Protein 7YXB (pdb70)

Organism: Homo sapiens (NCBI:txid9606)

Foldseek 3Di:
DDDDKDKDFDWAADPPVRDIWTFIAIRQHTQWIADPVVLAIGGPDPVSVVPDGDRSNVVVVVVVVNVVVVVVVCVVVVNDDDDWDAWDWDWDWPDDDDAQDKTKIKIKTDDTDDQDKDKFKAKQHHTDDVPKDWDGWTADPVRGTMIMIMDIDHAHQPIKMWIWMDGPNDPDIDIDIDHDD/DPDDDKDKDWDWDWDDDPLNPDIWTKTWIDIPNHTAKMDILVVQFIDGPHPVCVVVRVVQRVPPVSSVVSNCCSPPPRVVVCVVCVVCAVVPWDAWDWDWDWPDFAAAQDKTKIKIKIWFTPDQDKDKWKDKPNHTDPPQKDKPHWADPPPRMIMIMIIGIDGFDAPIKMKIWMDDPNDPDIDIDIDHGHGD/DDDDKDKDFDKAADPPVRDIWTFIDIPQHTQWIADLVVLAIGGPDPVSPVVDDDRSVVVVVVVVVNVVVCVVVCVVVVNDDDDWDAWDWDWDKPDPADAVDKTKIKIKTDDTDDQDKDKFKDKVNHTDDPPKDWDGWTADPVGGTMIMIMDIDGADQPIKIWIWMDTPNDPDIDTDIDHDD/DPDDDKDKDWDWDWDDDPLLPDIWTKTWIDTPNHTQKMDILVVQAMDGPDPVCVVVRVVQRVPPVSSVVVNCCSPVPRVVVCVVCVVCAVVNWDAWDWDWDWPDQFFAQDKTKIKIKIWFTDDQDKDKWKDKQRHTDPPQKDKPHWADPPPRMIMIIIIHIDRDDAPIKMKMWMDDPNDPDIDIDIDHDDRD/DDDDDDDDDDDDDDD/DDDPDDDDDDDDDDDDDDD

Structure (mmCIF, N/CA/C/O backbone):
data_7YXB
#
_entry.id   7YXB
#
_cell.length_a   96.891
_cell.length_b   111.485
_cell.length_c   212.540
_cell.angle_alpha   90.000
_cell.angle_beta   90.000
_cell.angle_gamma   90.000
#
_symmetry.space_group_name_H-M   'C 2 2 21'
#
loop_
_entity.id
_entity.type
_entity.pdbx_description
1 polymer 'HLA class II histocompatibility antigen, DR alpha chain'
2 polymer 'HLA class II histocompatibility antigen DR beta chain'
3 polymer 'CLIP peptide'
4 non-polymer 1,2-ETHANEDIOL
5 non-polymer 'CITRATE ANION'
6 water water
#
loop_
_atom_site.group_PDB
_atom_site.id
_atom_site.type_symbol
_atom_site.label_atom_id
_atom_site.label_alt_id
_atom_site.label_comp_id
_atom_site.label_asym_id
_atom_site.label_entity_id
_atom_site.label_seq_id
_atom_site.pdbx_PDB_ins_code
_atom_site.Cartn_x
_atom_site.Cartn_y
_atom_site.Cartn_z
_atom_site.occupancy
_atom_site.B_iso_or_equiv
_atom_site.auth_seq_id
_atom_site.auth_comp_id
_atom_site.auth_asym_id
_atom_site.auth_atom_id
_atom_site.pdbx_PDB_model_num
ATOM 1 N N . ILE A 1 1 ? 2.687 36.879 -20.359 1.00 80.84 1 ILE A N 1
ATOM 2 C CA . ILE A 1 1 ? 3.852 37.107 -19.512 1.00 81.65 1 ILE A CA 1
ATOM 3 C C . ILE A 1 1 ? 4.606 35.789 -19.296 1.00 76.98 1 ILE A C 1
ATOM 4 O O . ILE A 1 1 ? 4.016 34.710 -19.376 1.00 78.24 1 ILE A O 1
ATOM 9 N N . LYS A 1 2 ? 5.910 35.881 -19.037 1.00 70.61 2 LYS A N 1
ATOM 10 C CA . LYS A 1 2 ? 6.725 34.692 -18.828 1.00 63.85 2 LYS A CA 1
ATOM 11 C C . LYS A 1 2 ? 6.396 34.031 -17.490 1.00 51.77 2 LYS A C 1
ATOM 12 O O . LYS A 1 2 ? 5.976 34.685 -16.533 1.00 51.28 2 LYS A O 1
ATOM 18 N N . GLU A 1 3 ? 6.594 32.715 -17.434 1.00 45.10 3 GLU A N 1
ATOM 19 C CA . GLU A 1 3 ? 6.310 31.956 -16.224 1.00 44.12 3 GLU A CA 1
ATOM 20 C C . GLU A 1 3 ? 7.194 32.419 -15.069 1.00 40.99 3 GLU A C 1
ATOM 21 O O . GLU A 1 3 ? 8.289 32.947 -15.269 1.00 36.14 3 GLU A O 1
ATOM 27 N N . GLU A 1 4 ? 6.696 32.228 -13.846 1.00 38.71 4 GLU A N 1
ATOM 28 C CA . GLU A 1 4 ? 7.483 32.536 -12.657 1.00 35.06 4 GLU A CA 1
ATOM 29 C C . GLU A 1 4 ? 8.293 31.334 -12.182 1.00 32.27 4 GLU A C 1
ATOM 30 O O . GLU A 1 4 ? 9.438 31.499 -11.743 1.00 30.99 4 GLU A O 1
ATOM 36 N N . HIS A 1 5 ? 7.737 30.120 -12.259 1.00 31.35 5 HIS A N 1
ATOM 37 C CA . HIS A 1 5 ? 8.429 28.948 -11.735 1.00 30.38 5 HIS A CA 1
ATOM 38 C C . HIS A 1 5 ? 8.021 27.706 -12.511 1.00 32.20 5 HIS A C 1
ATOM 39 O O . HIS A 1 5 ? 6.973 27.668 -13.164 1.00 30.54 5 HIS A O 1
ATOM 46 N N . VAL A 1 6 ? 8.862 26.675 -12.411 1.00 26.89 6 VAL A N 1
ATOM 47 C CA . VAL A 1 6 ? 8.622 25.391 -13.059 1.00 30.07 6 VAL A CA 1
ATOM 48 C C . VAL A 1 6 ? 9.083 24.294 -12.116 1.00 27.39 6 VAL A C 1
ATOM 49 O O . VAL A 1 6 ? 10.225 24.309 -11.650 1.00 29.41 6 VAL A O 1
ATOM 53 N N . ILE A 1 7 ? 8.215 23.329 -11.854 1.00 28.68 7 ILE A N 1
ATOM 54 C CA . ILE A 1 7 ? 8.576 22.120 -11.128 1.00 27.23 7 ILE A CA 1
ATOM 55 C C . ILE A 1 7 ? 8.459 20.959 -12.103 1.00 31.88 7 ILE A C 1
ATOM 56 O O . ILE A 1 7 ? 7.427 20.798 -12.770 1.00 32.54 7 ILE A O 1
ATOM 61 N N . ILE A 1 8 ? 9.518 20.164 -12.209 1.00 29.39 8 ILE A N 1
ATOM 62 C CA . ILE A 1 8 ? 9.538 19.011 -13.093 1.00 28.50 8 ILE A CA 1
ATOM 63 C C . ILE A 1 8 ? 9.877 17.783 -12.268 1.00 30.10 8 ILE A C 1
ATOM 64 O O . ILE A 1 8 ? 10.901 17.755 -11.578 1.00 29.27 8 ILE A O 1
ATOM 69 N N . GLN A 1 9 ? 9.028 16.772 -12.347 1.00 29.90 9 GLN A N 1
ATOM 70 C CA . GLN A 1 9 ? 9.372 15.433 -11.893 1.00 26.92 9 GLN A CA 1
ATOM 71 C C . GLN A 1 9 ? 9.961 14.700 -13.093 1.00 27.07 9 GLN A C 1
ATOM 72 O O . GLN A 1 9 ? 9.240 14.386 -14.043 1.00 27.27 9 GLN A O 1
ATOM 78 N N . ALA A 1 10 ? 11.278 14.464 -13.069 1.00 22.83 10 ALA A N 1
ATOM 79 C CA . ALA A 1 10 ? 11.989 13.833 -14.175 1.00 23.19 10 ALA A CA 1
ATOM 80 C C . ALA A 1 10 ? 12.363 12.407 -13.805 1.00 24.37 10 ALA A C 1
ATOM 81 O O . ALA A 1 10 ? 12.827 12.146 -12.691 1.00 31.13 10 ALA A O 1
ATOM 83 N N . GLU A 1 11 ? 12.174 11.493 -14.745 1.00 24.22 11 GLU A N 1
ATOM 84 C CA . GLU A 1 11 ? 12.482 10.089 -14.544 1.00 24.48 11 GLU A CA 1
ATOM 85 C C . GLU A 1 11 ? 13.247 9.594 -15.757 1.00 24.28 11 GLU A C 1
ATOM 86 O O . GLU A 1 11 ? 13.052 10.091 -16.868 1.00 24.54 11 GLU A O 1
ATOM 92 N N . PHE A 1 12 ? 14.131 8.621 -15.557 1.00 25.21 12 PHE A N 1
ATOM 93 C CA . PHE A 1 12 ? 14.654 7.964 -16.740 1.00 21.50 12 PHE A CA 1
ATOM 94 C C . PHE A 1 12 ? 14.955 6.511 -16.431 1.00 25.67 12 PHE A C 1
ATOM 95 O O . PHE A 1 12 ? 15.064 6.104 -15.273 1.00 30.24 12 PHE A O 1
ATOM 103 N N . TYR A 1 13 ? 15.056 5.725 -17.493 1.00 27.85 13 TYR A N 1
ATOM 104 C CA . TYR A 1 13 ? 15.561 4.369 -17.393 1.00 30.27 13 TYR A CA 1
ATOM 105 C C . TYR A 1 13 ? 16.463 4.106 -18.586 1.00 30.12 13 TYR A C 1
ATOM 106 O O . TYR A 1 13 ? 16.120 4.458 -19.718 1.00 31.37 13 TYR A O 1
ATOM 115 N N . LEU A 1 14 ? 17.610 3.481 -18.330 1.00 32.95 14 LEU A N 1
ATOM 116 C CA . LEU A 1 14 ? 18.641 3.295 -19.346 1.00 34.70 14 LEU A CA 1
ATOM 117 C C . LEU A 1 14 ? 18.998 1.823 -19.452 1.00 33.46 14 LEU A C 1
ATOM 118 O O . LEU A 1 14 ? 19.374 1.201 -18.453 1.00 35.69 14 LEU A O 1
ATOM 123 N N . ASN A 1 15 ? 18.882 1.251 -20.699 1.00 33.26 15 ASN A N 1
ATOM 124 C CA . ASN A 1 15 ? 19.354 -0.085 -21.037 1.00 34.55 15 ASN A CA 1
ATOM 125 C C . ASN A 1 15 ? 20.633 0.001 -21.863 1.00 37.10 15 ASN A C 1
ATOM 126 O O . ASN A 1 15 ? 20.804 0.941 -22.647 1.00 34.99 15 ASN A O 1
ATOM 131 N N . PRO A 1 16 ? 21.545 -0.982 -21.749 1.00 37.89 16 PRO A N 1
ATOM 132 C CA . PRO A 1 16 ? 21.419 -2.196 -20.940 1.00 42.19 16 PRO A CA 1
ATOM 133 C C . PRO A 1 16 ? 21.941 -2.024 -19.509 1.00 42.61 16 PRO A C 1
ATOM 134 O O . PRO A 1 16 ? 21.976 -2.990 -18.742 1.00 42.84 16 PRO A O 1
ATOM 138 N N . ASP A 1 17 ? 22.326 -0.795 -19.155 1.00 40.66 17 ASP A N 1
ATOM 139 C CA . ASP A 1 17 ? 22.878 -0.545 -17.826 1.00 40.02 17 ASP A CA 1
ATOM 140 C C . ASP A 1 17 ? 21.881 -0.866 -16.720 1.00 42.96 17 ASP A C 1
ATOM 141 O O . ASP A 1 17 ? 22.283 -1.113 -15.577 1.00 45.87 17 ASP A O 1
ATOM 146 N N . GLN A 1 18 ? 20.581 -0.843 -17.033 1.00 38.88 18 GLN A N 1
ATOM 147 C CA . GLN A 1 18 ? 19.515 -1.007 -16.047 1.00 36.18 18 GLN A CA 1
ATOM 148 C C . GLN A 1 18 ? 19.642 0.016 -14.922 1.00 38.09 18 GLN A C 1
ATOM 149 O O . GLN A 1 18 ? 19.590 -0.315 -13.737 1.00 39.49 18 GLN A O 1
ATOM 155 N N A SER A 1 19 ? 19.811 1.277 -15.304 0.44 37.00 19 SER A N 1
ATOM 156 N N B SER A 1 19 ? 19.807 1.278 -15.308 0.56 36.93 19 SER A N 1
ATOM 157 C CA A SER A 1 19 ? 19.921 2.373 -14.352 0.44 36.10 19 SER A CA 1
ATOM 158 C CA B SER A 1 19 ? 19.923 2.380 -14.366 0.56 36.09 19 SER A CA 1
ATOM 159 C C A SER A 1 19 ? 18.700 3.271 -14.474 0.44 35.30 19 SER A C 1
ATOM 160 C C B SER A 1 19 ? 18.691 3.266 -14.481 0.56 35.26 19 SER A C 1
ATOM 161 O O A SER A 1 19 ? 18.356 3.720 -15.574 0.44 35.02 19 SER A O 1
ATOM 162 O O B SER A 1 19 ? 18.321 3.689 -15.583 0.56 34.82 19 SER A O 1
ATOM 167 N N . GLY A 1 20 ? 18.051 3.528 -13.345 1.00 35.88 20 GLY A N 1
ATOM 168 C CA . GLY A 1 20 ? 16.890 4.395 -13.317 1.00 35.65 20 GLY A CA 1
ATOM 169 C C . GLY A 1 20 ? 17.134 5.586 -12.417 1.00 32.78 20 GLY A C 1
ATOM 170 O O . GLY A 1 20 ? 17.997 5.530 -11.534 1.00 33.25 20 GLY A O 1
ATOM 171 N N . GLU A 1 21 ? 16.396 6.671 -12.648 1.00 25.28 21 GLU A N 1
ATOM 172 C CA . GLU A 1 21 ? 16.479 7.876 -11.840 1.00 23.81 21 GLU A CA 1
ATOM 173 C C . GLU A 1 21 ? 15.104 8.511 -11.709 1.00 26.96 21 GLU A C 1
ATOM 174 O O . GLU A 1 21 ? 14.320 8.530 -12.665 1.00 30.38 21 GLU A O 1
ATOM 180 N N . PHE A 1 22 ? 14.831 9.035 -10.519 1.00 24.08 22 PHE A N 1
ATOM 181 C CA . PHE A 1 22 ? 13.584 9.730 -10.219 1.00 23.94 22 PHE A CA 1
ATOM 182 C C . PHE A 1 22 ? 13.947 10.926 -9.354 1.00 23.98 22 PHE A C 1
ATOM 183 O O . PHE A 1 22 ? 14.478 10.756 -8.251 1.00 22.69 22 PHE A O 1
ATOM 191 N N . MET A 1 23 ? 13.646 12.130 -9.832 1.00 24.45 23 MET A N 1
ATOM 192 C CA . MET A 1 23 ? 13.985 13.325 -9.077 1.00 23.23 23 MET A CA 1
ATOM 193 C C . MET A 1 23 ? 12.946 14.398 -9.347 1.00 19.37 23 MET A C 1
ATOM 194 O O . MET A 1 23 ? 12.202 14.335 -10.328 1.00 25.03 23 MET A O 1
ATOM 199 N N . PHE A 1 24 ? 12.906 15.391 -8.461 1.00 21.47 24 PHE A N 1
ATOM 200 C CA . PHE A 1 24 ? 12.136 16.610 -8.670 1.00 25.10 24 PHE A CA 1
ATOM 201 C C . PHE A 1 24 ? 13.087 17.780 -8.875 1.00 26.86 24 PHE A C 1
ATOM 202 O O . PHE A 1 24 ? 14.082 17.924 -8.153 1.00 25.03 24 PHE A O 1
ATOM 210 N N . ASP A 1 25 ? 12.753 18.628 -9.841 1.00 27.36 25 ASP A N 1
ATOM 211 C CA . ASP A 1 25 ? 13.525 19.811 -10.199 1.00 28.99 25 ASP A CA 1
ATOM 212 C C . ASP A 1 25 ? 12.657 21.043 -9.954 1.00 25.55 25 ASP A C 1
ATOM 213 O O . ASP A 1 25 ? 11.467 21.033 -10.276 1.00 25.38 25 ASP A O 1
ATOM 218 N N . PHE A 1 26 ? 13.237 22.093 -9.373 1.00 24.24 26 PHE A N 1
ATOM 219 C CA . PHE A 1 26 ? 12.560 23.382 -9.211 1.00 21.19 26 PHE A CA 1
ATOM 220 C C . PHE A 1 26 ? 13.453 24.460 -9.804 1.00 26.89 26 PHE A C 1
ATOM 221 O O . PHE A 1 26 ? 14.528 24.729 -9.263 1.00 28.97 26 PHE A O 1
ATOM 229 N N . ASP A 1 27 ? 13.012 25.086 -10.897 1.00 32.09 27 ASP A N 1
ATOM 230 C CA . ASP A 1 27 ? 13.776 26.162 -11.535 1.00 28.83 27 ASP A CA 1
ATOM 231 C C . ASP A 1 27 ? 15.232 25.758 -11.754 1.00 27.33 27 ASP A C 1
ATOM 232 O O . ASP A 1 27 ? 16.148 26.570 -11.614 1.00 31.59 27 ASP A O 1
ATOM 237 N N . GLY A 1 28 ? 15.460 24.480 -12.055 1.00 21.99 28 GLY A N 1
ATOM 238 C CA . GLY A 1 28 ? 16.794 24.009 -12.382 1.00 28.81 28 GLY A CA 1
ATOM 239 C C . GLY A 1 28 ? 17.609 23.433 -11.237 1.00 30.45 28 GLY A C 1
ATOM 240 O O . GLY A 1 28 ? 18.717 22.937 -11.477 1.00 30.34 28 GLY A O 1
ATOM 241 N N . ASP A 1 29 ? 17.114 23.486 -10.004 1.00 25.11 29 ASP A N 1
ATOM 242 C CA . ASP A 1 29 ? 17.791 22.889 -8.864 1.00 22.57 29 ASP A CA 1
ATOM 243 C C . ASP A 1 29 ? 17.032 21.658 -8.389 1.00 28.92 29 ASP A C 1
ATOM 244 O O . ASP A 1 29 ? 15.800 21.602 -8.460 1.00 29.18 29 ASP A O 1
ATOM 249 N N . GLU A 1 30 ? 17.784 20.687 -7.874 1.00 24.64 30 GLU A N 1
ATOM 250 C CA . GLU A 1 30 ? 17.211 19.420 -7.439 1.00 22.66 30 GLU A CA 1
ATOM 251 C C . GLU A 1 30 ? 16.547 19.592 -6.081 1.00 26.74 30 GLU A C 1
ATOM 252 O O . GLU A 1 30 ? 17.222 19.919 -5.105 1.00 26.25 30 GLU A O 1
ATOM 258 N N . ILE A 1 31 ? 15.228 19.374 -6.009 1.00 24.90 31 ILE A N 1
ATOM 259 C CA . ILE A 1 31 ? 14.583 19.305 -4.703 1.00 24.15 31 ILE A CA 1
ATOM 260 C C . ILE A 1 31 ? 14.988 18.024 -3.983 1.00 26.36 31 ILE A C 1
ATOM 261 O O . ILE A 1 31 ? 15.363 18.044 -2.802 1.00 26.27 31 ILE A O 1
ATOM 266 N N . PHE A 1 32 ? 14.890 16.888 -4.670 1.00 23.67 32 PHE A N 1
ATOM 267 C CA . PHE A 1 32 ? 15.235 15.599 -4.077 1.00 25.20 32 PHE A CA 1
ATOM 268 C C . PHE A 1 32 ? 15.310 14.573 -5.197 1.00 23.64 32 PHE A C 1
ATOM 269 O O . PHE A 1 32 ? 14.847 14.816 -6.317 1.00 23.98 32 PHE A O 1
ATOM 277 N N . HIS A 1 33 ? 15.894 13.413 -4.879 1.00 23.25 33 HIS A N 1
ATOM 278 C CA . HIS A 1 33 ? 15.805 12.243 -5.745 1.00 23.44 33 HIS A CA 1
ATOM 279 C C . HIS A 1 33 ? 15.546 11.031 -4.865 1.00 24.99 33 HIS A C 1
ATOM 280 O O . HIS A 1 33 ? 15.658 11.095 -3.640 1.00 28.85 33 HIS A O 1
ATOM 287 N N . VAL A 1 34 ? 15.162 9.919 -5.477 1.00 24.86 34 VAL A N 1
ATOM 288 C CA . VAL A 1 34 ? 14.971 8.680 -4.736 1.00 25.78 34 VAL A CA 1
ATOM 289 C C . VAL A 1 34 ? 16.209 7.811 -4.931 1.00 27.26 34 VAL A C 1
ATOM 290 O O . VAL A 1 34 ? 16.642 7.571 -6.065 1.00 27.84 34 VAL A O 1
ATOM 294 N N . ASP A 1 35 ? 16.808 7.386 -3.825 1.00 29.12 35 ASP A N 1
ATOM 295 C CA . ASP A 1 35 ? 17.886 6.404 -3.866 1.00 31.89 35 ASP A CA 1
ATOM 296 C C . ASP A 1 35 ? 17.298 5.066 -4.282 1.00 31.13 35 ASP A C 1
ATOM 297 O O . ASP A 1 35 ? 16.582 4.431 -3.504 1.00 31.70 35 ASP A O 1
ATOM 302 N N . MET A 1 36 ? 17.601 4.638 -5.510 1.00 34.05 36 MET A N 1
ATOM 303 C CA . MET A 1 36 ? 17.030 3.398 -6.026 1.00 38.45 36 MET A CA 1
ATOM 304 C C . MET A 1 36 ? 17.547 2.170 -5.278 1.00 39.29 36 MET A C 1
ATOM 305 O O . MET A 1 36 ? 16.832 1.168 -5.172 1.00 41.04 36 MET A O 1
ATOM 310 N N . ALA A 1 37 ? 18.764 2.220 -4.737 1.00 40.49 37 ALA A N 1
ATOM 311 C CA . ALA A 1 37 ? 19.266 1.056 -4.011 1.00 43.23 37 ALA A CA 1
ATOM 312 C C . ALA A 1 37 ? 18.595 0.935 -2.649 1.00 44.09 37 ALA A C 1
ATOM 313 O O . ALA A 1 37 ? 18.177 -0.157 -2.240 1.00 40.73 37 ALA A O 1
ATOM 315 N N . LYS A 1 38 ? 18.482 2.048 -1.932 1.00 44.50 38 LYS A N 1
ATOM 316 C CA . LYS A 1 38 ? 17.947 2.044 -0.581 1.00 45.04 38 LYS A CA 1
ATOM 317 C C . LYS A 1 38 ? 16.471 2.413 -0.520 1.00 43.02 38 LYS A C 1
ATOM 318 O O . LYS A 1 38 ? 15.898 2.410 0.574 1.00 43.04 38 LYS A O 1
ATOM 324 N N . LYS A 1 39 ? 15.843 2.728 -1.655 1.00 39.31 39 LYS A N 1
ATOM 325 C CA . LYS A 1 39 ? 14.408 3.021 -1.708 1.00 38.89 39 LYS A CA 1
ATOM 326 C C . LYS A 1 39 ? 14.032 4.119 -0.715 1.00 40.06 39 LYS A C 1
ATOM 327 O O . LYS A 1 39 ? 13.093 3.984 0.073 1.00 41.45 39 LYS A O 1
ATOM 333 N N . GLU A 1 40 ? 14.779 5.221 -0.741 1.00 39.67 40 GLU A N 1
ATOM 334 C CA . GLU A 1 40 ? 14.528 6.294 0.206 1.00 40.11 40 GLU A CA 1
ATOM 335 C C . GLU A 1 40 ? 14.700 7.644 -0.474 1.00 32.54 40 GLU A C 1
ATOM 336 O O . GLU A 1 40 ? 15.436 7.784 -1.455 1.00 31.90 40 GLU A O 1
ATOM 342 N N . THR A 1 41 ? 13.988 8.633 0.065 1.00 30.71 41 THR A N 1
ATOM 343 C CA . THR A 1 41 ? 14.009 10.003 -0.434 1.00 30.11 41 THR A CA 1
ATOM 344 C C . THR A 1 41 ? 15.261 10.717 0.057 1.00 27.29 41 THR A C 1
ATOM 345 O O . THR A 1 41 ? 15.574 10.680 1.251 1.00 34.99 41 THR A O 1
ATOM 349 N N . VAL A 1 42 ? 15.960 11.387 -0.849 1.00 23.51 42 VAL A N 1
ATOM 350 C CA . VAL A 1 42 ? 17.183 12.109 -0.514 1.00 23.95 42 VAL A CA 1
ATOM 351 C C . VAL A 1 42 ? 16.951 13.573 -0.886 1.00 24.82 42 VAL A C 1
ATOM 352 O O . VAL A 1 42 ? 17.042 13.952 -2.060 1.00 21.98 42 VAL A O 1
ATOM 356 N N . TRP A 1 43 ? 16.631 14.397 0.111 1.00 26.95 43 TRP A N 1
ATOM 357 C CA . TRP A 1 43 ? 16.474 15.831 -0.102 1.00 28.09 43 TRP A CA 1
ATOM 358 C C . TRP A 1 43 ? 17.825 16.486 -0.388 1.00 29.55 43 TRP A C 1
ATOM 359 O O . TRP A 1 43 ? 18.823 16.192 0.273 1.00 26.33 43 TRP A O 1
ATOM 370 N N . ARG A 1 44 ? 17.845 17.390 -1.369 1.00 28.42 44 ARG A N 1
ATOM 371 C CA . ARG A 1 44 ? 19.103 18.016 -1.780 1.00 30.91 44 ARG A CA 1
ATOM 372 C C . ARG A 1 44 ? 19.716 18.844 -0.657 1.00 33.97 44 ARG A C 1
ATOM 373 O O . ARG A 1 44 ? 20.942 18.871 -0.492 1.00 33.25 44 ARG A O 1
ATOM 381 N N . LEU A 1 45 ? 18.883 19.543 0.111 1.00 30.55 45 LEU A N 1
ATOM 382 C CA . LEU A 1 45 ? 19.304 20.184 1.349 1.00 34.00 45 LEU A CA 1
ATOM 383 C C . LEU A 1 45 ? 18.492 19.556 2.467 1.00 38.87 45 LEU A C 1
ATOM 384 O O . LEU A 1 45 ? 17.279 19.377 2.320 1.00 31.97 45 LEU A O 1
ATOM 389 N N . GLU A 1 46 ? 19.158 19.206 3.573 1.00 42.69 46 GLU A N 1
ATOM 390 C CA . GLU A 1 46 ? 18.478 18.453 4.622 1.00 50.22 46 GLU A CA 1
ATOM 391 C C . GLU A 1 46 ? 17.243 19.180 5.141 1.00 42.44 46 GLU A C 1
ATOM 392 O O . GLU A 1 46 ? 16.242 18.534 5.467 1.00 40.88 46 GLU A O 1
ATOM 398 N N . GLU A 1 47 ? 17.288 20.514 5.209 1.00 41.10 47 GLU A N 1
ATOM 399 C CA . GLU A 1 47 ? 16.167 21.272 5.757 1.00 46.63 47 GLU A CA 1
ATOM 400 C C . GLU A 1 47 ? 14.866 20.998 5.006 1.00 42.28 47 GLU A C 1
ATOM 401 O O . GLU A 1 47 ? 13.788 21.061 5.605 1.00 42.24 47 GLU A O 1
ATOM 407 N N . PHE A 1 48 ? 14.941 20.681 3.707 1.00 38.92 48 PHE A N 1
ATOM 408 C CA . PHE A 1 48 ? 13.723 20.437 2.933 1.00 34.36 48 PHE A CA 1
ATOM 409 C C . PHE A 1 48 ? 12.849 19.384 3.604 1.00 35.18 48 PHE A C 1
ATOM 410 O O . PHE A 1 48 ? 11.622 19.531 3.671 1.00 37.37 48 PHE A O 1
ATOM 418 N N . GLY A 1 49 ? 13.469 18.320 4.120 1.00 33.23 49 GLY A N 1
ATOM 419 C CA . GLY A 1 49 ? 12.737 17.236 4.756 1.00 34.05 49 GLY A CA 1
ATOM 420 C C . GLY A 1 49 ? 12.086 17.602 6.071 1.00 38.33 49 GLY A C 1
ATOM 421 O O . GLY A 1 49 ? 11.382 16.764 6.651 1.00 37.25 49 GLY A O 1
ATOM 422 N N . ARG A 1 50 ? 12.303 18.817 6.559 1.00 39.82 50 ARG A N 1
ATOM 423 C CA . ARG A 1 50 ? 11.550 19.300 7.706 1.00 44.91 50 ARG A CA 1
ATOM 424 C C . ARG A 1 50 ? 10.270 20.016 7.292 1.00 40.32 50 ARG A C 1
ATOM 425 O O . ARG A 1 50 ? 9.464 20.379 8.152 1.00 36.49 50 ARG A O 1
ATOM 433 N N . PHE A 1 51 ? 10.052 20.206 5.993 1.00 40.96 51 PHE A N 1
ATOM 434 C CA . PHE A 1 51 ? 8.832 20.818 5.493 1.00 43.03 51 PHE A CA 1
ATOM 435 C C . PHE A 1 51 ? 8.001 19.893 4.617 1.00 44.40 51 PHE A C 1
ATOM 436 O O . PHE A 1 51 ? 6.811 20.173 4.407 1.00 42.27 51 PHE A O 1
ATOM 444 N N . ALA A 1 52 ? 8.579 18.802 4.117 1.00 39.17 52 ALA A N 1
ATOM 445 C CA . ALA A 1 52 ? 7.922 17.967 3.127 1.00 33.18 52 ALA A CA 1
ATOM 446 C C . ALA A 1 52 ? 8.327 16.518 3.339 1.00 35.20 52 ALA A C 1
ATOM 447 O O . ALA A 1 52 ? 9.385 16.215 3.897 1.00 36.66 52 ALA A O 1
ATOM 449 N N . SER A 1 53 ? 7.469 15.622 2.877 1.00 33.66 53 SER A N 1
ATOM 450 C CA . SER A 1 53 ? 7.772 14.204 2.835 1.00 32.74 53 SER A CA 1
ATOM 451 C C . SER A 1 53 ? 7.495 13.691 1.430 1.00 34.32 53 SER A C 1
ATOM 452 O O . SER A 1 53 ? 6.741 14.303 0.665 1.00 32.40 53 SER A O 1
ATOM 455 N N . PHE A 1 54 ? 8.120 12.563 1.085 1.00 35.45 54 PHE A N 1
ATOM 456 C CA . PHE A 1 54 ? 7.804 11.879 -0.162 1.00 35.54 54 PHE A CA 1
ATOM 457 C C . PHE A 1 54 ? 7.932 10.374 0.037 1.00 37.58 54 PHE A C 1
ATOM 458 O O . PHE A 1 54 ? 8.918 9.903 0.614 1.00 34.68 54 PHE A O 1
ATOM 466 N N . GLU A 1 55 ? 6.935 9.629 -0.448 1.00 36.98 55 GLU A N 1
ATOM 467 C CA A GLU A 1 55 ? 6.911 8.171 -0.342 0.48 41.84 55 GLU A CA 1
ATOM 468 C CA B GLU A 1 55 ? 6.923 8.170 -0.336 0.52 41.85 55 GLU A CA 1
ATOM 469 C C . GLU A 1 55 ? 7.808 7.599 -1.433 1.00 35.08 55 GLU A C 1
ATOM 470 O O . GLU A 1 55 ? 7.406 7.507 -2.595 1.00 26.43 55 GLU A O 1
ATOM 481 N N . ALA A 1 56 ? 9.026 7.205 -1.060 1.00 33.73 56 ALA A N 1
ATOM 482 C CA . ALA A 1 56 ? 9.994 6.772 -2.064 1.00 30.98 56 ALA A CA 1
ATOM 483 C C . ALA A 1 56 ? 9.546 5.511 -2.802 1.00 33.61 56 ALA A C 1
ATOM 484 O O . ALA A 1 56 ? 9.883 5.336 -3.979 1.00 36.02 56 ALA A O 1
ATOM 486 N N . GLN A 1 57 ? 8.791 4.630 -2.144 1.00 37.44 57 GLN A N 1
ATOM 487 C CA . GLN A 1 57 ? 8.483 3.331 -2.736 1.00 43.38 57 GLN A CA 1
ATOM 488 C C . GLN A 1 57 ? 7.718 3.475 -4.050 1.00 42.59 57 GLN A C 1
ATOM 489 O O . GLN A 1 57 ? 7.926 2.691 -4.983 1.00 43.89 57 GLN A O 1
ATOM 495 N N . GLY A 1 58 ? 6.827 4.468 -4.145 1.00 39.70 58 GLY A N 1
ATOM 496 C CA . GLY A 1 58 ? 6.076 4.659 -5.379 1.00 33.96 58 GLY A CA 1
ATOM 497 C C . GLY A 1 58 ? 6.951 5.037 -6.562 1.00 38.50 58 GLY A C 1
ATOM 498 O O . GLY A 1 58 ? 6.602 4.760 -7.714 1.00 39.04 58 GLY A O 1
ATOM 499 N N . ALA A 1 59 ? 8.096 5.669 -6.304 1.00 36.12 59 ALA A N 1
ATOM 500 C CA . ALA A 1 59 ? 8.999 5.999 -7.404 1.00 36.88 59 ALA A CA 1
ATOM 501 C C . ALA A 1 59 ? 9.507 4.748 -8.109 1.00 34.83 59 ALA A C 1
ATOM 502 O O . ALA A 1 59 ? 9.753 4.773 -9.321 1.00 35.22 59 ALA A O 1
ATOM 504 N N . LEU A 1 60 ? 9.662 3.643 -7.378 1.00 34.93 60 LEU A N 1
ATOM 505 C CA . LEU A 1 60 ? 10.196 2.440 -8.004 1.00 37.65 60 LEU A CA 1
ATOM 506 C C . LEU A 1 60 ? 9.196 1.815 -8.958 1.00 34.80 60 LEU A C 1
ATOM 507 O O . LEU A 1 60 ? 9.597 1.223 -9.968 1.00 33.45 60 LEU A O 1
ATOM 512 N N . ALA A 1 61 ? 7.899 1.929 -8.658 1.00 31.25 61 ALA A N 1
ATOM 513 C CA . ALA A 1 61 ? 6.888 1.465 -9.600 1.00 32.05 61 ALA A CA 1
ATOM 514 C 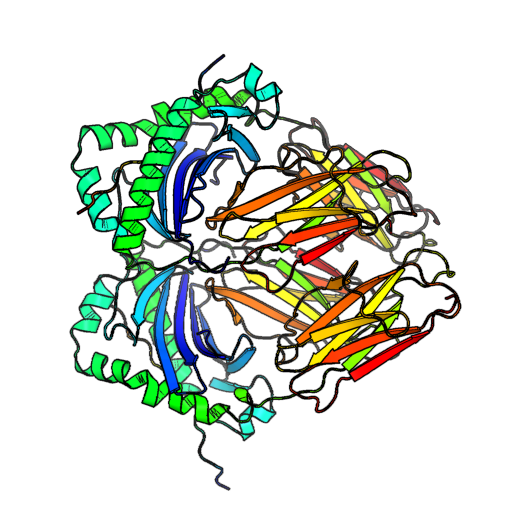C . ALA A 1 61 ? 6.890 2.326 -10.859 1.00 30.48 61 ALA A C 1
ATOM 515 O O . ALA A 1 61 ? 6.690 1.815 -11.969 1.00 31.33 61 ALA A O 1
ATOM 517 N N . ASN A 1 62 ? 7.105 3.637 -10.707 1.00 27.41 62 ASN A N 1
ATOM 518 C CA . ASN A 1 62 ? 7.256 4.499 -11.876 1.00 32.90 62 ASN A CA 1
ATOM 519 C C . ASN A 1 62 ? 8.414 4.035 -12.754 1.00 32.71 62 ASN A C 1
ATOM 520 O O . ASN A 1 62 ? 8.280 3.945 -13.981 1.00 32.12 62 ASN A O 1
ATOM 525 N N . ILE A 1 63 ? 9.566 3.739 -12.143 1.00 32.31 63 ILE A N 1
ATOM 526 C CA . ILE A 1 63 ? 10.735 3.358 -12.935 1.00 29.66 63 ILE A CA 1
ATOM 527 C C . ILE A 1 63 ? 10.473 2.049 -13.673 1.00 31.01 63 ILE A C 1
ATOM 528 O O . ILE A 1 63 ? 10.871 1.886 -14.836 1.00 32.40 63 ILE A O 1
ATOM 533 N N . ALA A 1 64 ? 9.763 1.112 -13.030 1.00 29.77 64 ALA A N 1
ATOM 534 C CA . ALA A 1 64 ? 9.413 -0.142 -13.694 1.00 27.45 64 ALA A CA 1
ATOM 535 C C . ALA A 1 64 ? 8.534 0.102 -14.919 1.00 29.95 64 ALA A C 1
ATOM 536 O O . ALA A 1 64 ? 8.711 -0.552 -15.952 1.00 29.93 64 ALA A O 1
ATOM 538 N N . VAL A 1 65 ? 7.567 1.023 -14.820 1.00 33.72 65 VAL A N 1
ATOM 539 C CA . VAL A 1 65 ? 6.796 1.411 -16.005 1.00 33.42 65 VAL A CA 1
ATOM 540 C C . VAL A 1 65 ? 7.720 2.051 -17.040 1.00 33.46 65 VAL A C 1
ATOM 541 O O . VAL A 1 65 ? 7.623 1.772 -18.245 1.00 28.53 65 VAL A O 1
ATOM 545 N N . ASP A 1 66 ? 8.649 2.901 -16.585 1.00 33.75 66 ASP A N 1
ATOM 546 C CA . ASP A 1 66 ? 9.613 3.495 -17.507 1.00 34.54 66 ASP A CA 1
ATOM 547 C C . ASP A 1 66 ? 10.435 2.422 -18.211 1.00 34.74 66 ASP A C 1
ATOM 548 O O . ASP A 1 66 ? 10.617 2.474 -19.433 1.00 33.49 66 ASP A O 1
ATOM 553 N N . LYS A 1 67 ? 10.904 1.420 -17.463 1.00 35.39 67 LYS A N 1
ATOM 554 C CA . LYS A 1 67 ? 11.627 0.309 -18.077 1.00 37.13 67 LYS A CA 1
ATOM 555 C C . LYS A 1 67 ? 10.756 -0.427 -19.093 1.00 36.53 67 LYS A C 1
ATOM 556 O O . LYS A 1 67 ? 11.213 -0.748 -20.199 1.00 30.17 67 LYS A O 1
ATOM 562 N N . ALA A 1 68 ? 9.496 -0.707 -18.741 1.00 35.12 68 ALA A N 1
ATOM 563 C CA . ALA A 1 68 ? 8.625 -1.410 -19.680 1.00 35.68 68 ALA A CA 1
ATOM 564 C C . ALA A 1 68 ? 8.380 -0.573 -20.927 1.00 35.39 68 ALA A C 1
ATOM 565 O O . ALA A 1 68 ? 8.376 -1.099 -22.047 1.00 35.66 68 ALA A O 1
ATOM 567 N N . ASN A 1 69 ? 8.184 0.733 -20.752 1.00 33.33 69 ASN A N 1
ATOM 568 C CA . ASN A 1 69 ? 7.969 1.599 -21.904 1.00 34.32 69 ASN A CA 1
ATOM 569 C C . ASN A 1 69 ? 9.216 1.679 -22.773 1.00 37.11 69 ASN A C 1
ATOM 570 O O . ASN A 1 69 ? 9.116 1.713 -24.006 1.00 37.85 69 ASN A O 1
ATOM 575 N N . LEU A 1 70 ? 10.396 1.702 -22.148 1.00 34.15 70 LEU A N 1
ATOM 576 C CA . LEU A 1 70 ? 11.644 1.749 -22.904 1.00 35.91 70 LEU A CA 1
ATOM 577 C C . LEU A 1 70 ? 11.787 0.535 -23.812 1.00 38.34 70 LEU A C 1
ATOM 578 O O . LEU A 1 70 ? 12.170 0.662 -24.980 1.00 39.21 70 LEU A O 1
ATOM 583 N N . GLU A 1 71 ? 11.488 -0.652 -23.292 1.00 38.88 71 GLU A N 1
ATOM 584 C CA . GLU A 1 71 ? 11.611 -1.847 -24.113 1.00 42.72 71 GLU A CA 1
ATOM 585 C C . GLU A 1 71 ? 10.648 -1.814 -25.294 1.00 40.70 71 GLU A C 1
ATOM 586 O O . GLU A 1 71 ? 11.015 -2.228 -26.398 1.00 40.08 71 GLU A O 1
ATOM 592 N N . ILE A 1 72 ? 9.435 -1.290 -25.095 1.00 39.36 72 ILE A N 1
ATOM 593 C CA . ILE A 1 72 ? 8.499 -1.117 -26.206 1.00 40.07 72 ILE A CA 1
ATOM 594 C C . ILE A 1 72 ? 9.079 -0.168 -27.255 1.00 39.50 72 ILE A C 1
ATOM 595 O O . ILE A 1 72 ? 9.154 -0.499 -28.445 1.00 40.68 72 ILE A O 1
ATOM 600 N N . MET A 1 73 ? 9.501 1.023 -26.831 1.00 35.87 73 MET A N 1
ATOM 601 C CA . MET A 1 73 ? 10.030 1.991 -27.788 1.00 39.82 73 MET A CA 1
ATOM 602 C C . MET A 1 73 ? 11.298 1.481 -28.460 1.00 43.15 73 MET A C 1
ATOM 603 O O . MET A 1 73 ? 11.528 1.767 -29.641 1.00 42.67 73 MET A O 1
ATOM 608 N N . THR A 1 74 ? 12.141 0.741 -27.733 1.00 41.84 74 THR A N 1
ATOM 609 C CA . THR A 1 74 ? 13.311 0.154 -28.375 1.00 44.20 74 THR A CA 1
ATOM 610 C C . THR A 1 74 ? 12.899 -0.736 -29.541 1.00 43.73 74 THR A C 1
ATOM 611 O O . THR A 1 74 ? 13.462 -0.637 -30.637 1.00 44.00 74 THR A O 1
ATOM 615 N N . LYS A 1 75 ? 11.912 -1.611 -29.326 1.00 44.94 75 LYS A N 1
ATOM 616 C CA . LYS A 1 75 ? 11.425 -2.445 -30.423 1.00 50.12 75 LYS A CA 1
ATOM 617 C C . LYS A 1 75 ? 10.717 -1.603 -31.473 1.00 49.10 75 LYS A C 1
ATOM 618 O O . LYS A 1 75 ? 10.921 -1.794 -32.678 1.00 51.40 75 LYS A O 1
ATOM 624 N N . ARG A 1 76 ? 9.884 -0.664 -31.027 1.00 46.27 76 ARG A N 1
ATOM 625 C CA . ARG A 1 76 ? 9.139 0.186 -31.946 1.00 49.67 76 ARG A CA 1
ATOM 626 C C . ARG A 1 76 ? 10.073 0.962 -32.863 1.00 51.20 76 ARG A C 1
ATOM 627 O O . ARG A 1 76 ? 9.768 1.175 -34.041 1.00 52.99 76 ARG A O 1
ATOM 635 N N . SER A 1 77 ? 11.219 1.382 -32.343 1.00 50.30 77 SER A N 1
ATOM 636 C CA . SER A 1 77 ? 12.186 2.139 -33.120 1.00 47.85 77 SER A CA 1
ATOM 637 C C . SER A 1 77 ? 13.088 1.258 -33.968 1.00 53.94 77 SER A C 1
ATOM 638 O O . SER A 1 77 ? 14.032 1.780 -34.573 1.00 56.35 77 SER A O 1
ATOM 641 N N . ASN A 1 78 ? 12.851 -0.053 -33.997 1.00 55.95 78 ASN A N 1
ATOM 642 C CA . ASN A 1 78 ? 13.757 -0.996 -34.657 1.00 59.46 78 ASN A CA 1
ATOM 643 C C . ASN A 1 78 ? 15.159 -0.914 -34.051 1.00 56.01 78 ASN A C 1
ATOM 644 O O . ASN A 1 78 ? 16.167 -0.934 -34.760 1.00 51.99 78 ASN A O 1
ATOM 649 N N . TYR A 1 79 ? 15.214 -0.792 -32.724 1.00 52.43 79 TYR A N 1
ATOM 650 C CA . TYR A 1 79 ? 16.468 -0.817 -31.968 1.00 53.41 79 TYR A CA 1
ATOM 651 C C . TYR A 1 79 ? 17.414 0.300 -32.408 1.00 53.19 79 TYR A C 1
ATOM 652 O O . TYR A 1 79 ? 18.605 0.085 -32.637 1.00 52.91 79 TYR A O 1
ATOM 661 N N . THR A 1 80 ? 16.872 1.507 -32.524 1.00 52.50 80 THR A N 1
ATOM 662 C CA . THR A 1 80 ? 17.693 2.678 -32.799 1.00 51.06 80 THR A CA 1
ATOM 663 C C . THR A 1 80 ? 18.358 3.139 -31.506 1.00 49.66 80 THR A C 1
ATOM 664 O O . THR A 1 80 ? 17.672 3.557 -30.562 1.00 45.42 80 THR A O 1
ATOM 668 N N . PRO A 1 81 ? 19.680 3.065 -31.416 1.00 49.31 81 PRO A N 1
ATOM 669 C CA . PRO A 1 81 ? 20.366 3.445 -30.179 1.00 45.93 81 PRO A CA 1
ATOM 670 C C . PRO A 1 81 ? 20.561 4.953 -30.088 1.00 43.91 81 PRO A C 1
ATOM 671 O O . PRO A 1 81 ? 20.381 5.695 -31.054 1.00 47.13 81 PRO A O 1
ATOM 675 N N . ILE A 1 82 ? 20.924 5.397 -28.891 1.00 40.01 82 ILE A N 1
ATOM 676 C CA . ILE A 1 82 ? 21.155 6.813 -28.641 1.00 40.52 82 ILE A CA 1
ATOM 677 C C . ILE A 1 82 ? 22.487 7.230 -29.252 1.00 42.65 82 ILE A C 1
ATOM 678 O O . ILE A 1 82 ? 23.432 6.437 -29.355 1.00 40.09 82 ILE A O 1
ATOM 683 N N . THR A 1 83 ? 22.562 8.487 -29.670 1.00 41.31 83 THR A N 1
ATOM 684 C CA . THR A 1 83 ? 23.823 9.082 -30.082 1.00 42.23 83 THR A CA 1
ATOM 685 C C . THR A 1 83 ? 24.492 9.720 -28.868 1.00 37.79 83 THR A C 1
ATOM 686 O O . THR A 1 83 ? 23.876 10.535 -28.172 1.00 35.30 83 THR A O 1
ATOM 690 N N . ASN A 1 84 ? 25.740 9.322 -28.603 1.00 34.02 84 ASN A N 1
ATOM 691 C CA . ASN A 1 84 ? 26.511 9.907 -27.511 1.00 36.42 84 ASN A CA 1
ATOM 692 C C . ASN A 1 84 ? 26.763 11.383 -27.780 1.00 38.55 84 ASN A C 1
ATOM 693 O O . ASN A 1 84 ? 27.182 11.767 -28.877 1.00 42.67 84 ASN A O 1
ATOM 698 N N . VAL A 1 85 ? 26.514 12.206 -26.771 1.00 34.78 85 VAL A N 1
ATOM 699 C CA . VAL A 1 85 ? 26.787 13.637 -26.841 1.00 37.23 85 VAL A CA 1
ATOM 700 C C . VAL A 1 85 ? 27.784 13.930 -25.730 1.00 36.38 85 VAL A C 1
ATOM 701 O O . VAL A 1 85 ? 27.425 13.875 -24.546 1.00 35.31 85 VAL A O 1
ATOM 705 N N . PRO A 1 86 ? 29.046 14.203 -26.057 1.00 37.21 86 PRO A N 1
ATOM 706 C CA . PRO A 1 86 ? 30.045 14.362 -25.006 1.00 31.78 86 PRO A CA 1
ATOM 707 C C . PRO A 1 86 ? 29.763 15.606 -24.182 1.00 31.63 86 PRO A C 1
ATOM 708 O O . PRO A 1 86 ? 29.145 16.565 -24.672 1.00 32.23 86 PRO A O 1
ATOM 712 N N . PRO A 1 87 ? 30.178 15.624 -22.920 1.00 30.53 87 PRO A N 1
ATOM 713 C CA . PRO A 1 87 ? 29.924 16.777 -22.054 1.00 28.65 87 PRO A CA 1
ATOM 714 C C . PRO A 1 87 ? 30.916 17.915 -22.242 1.00 29.85 87 PRO A C 1
ATOM 715 O O . PRO A 1 87 ? 32.065 17.722 -22.640 1.00 30.64 87 PRO A O 1
ATOM 719 N N . GLU A 1 88 ? 30.430 19.124 -21.961 1.00 31.71 88 GLU A N 1
ATOM 720 C CA . GLU A 1 88 ? 31.283 20.260 -21.642 1.00 34.96 88 GLU A CA 1
ATOM 721 C C . GLU A 1 88 ? 31.608 20.203 -20.160 1.00 32.52 88 GLU A C 1
ATOM 722 O O . GLU A 1 88 ? 30.751 19.858 -19.345 1.00 30.13 88 GLU A O 1
ATOM 728 N N . VAL A 1 89 ? 32.849 20.526 -19.811 1.00 27.55 89 VAL A N 1
ATOM 729 C CA . VAL A 1 89 ? 33.297 20.439 -18.429 1.00 27.19 89 VAL A CA 1
ATOM 730 C C . VAL A 1 89 ? 33.922 21.764 -18.021 1.00 30.76 89 VAL A C 1
ATOM 731 O O . VAL A 1 89 ? 34.745 22.322 -18.757 1.00 30.00 89 VAL A O 1
ATOM 735 N N . THR A 1 90 ? 33.521 22.264 -16.853 1.00 30.97 90 THR A N 1
ATOM 736 C CA . THR A 1 90 ? 34.010 23.514 -16.295 1.00 32.23 90 THR A CA 1
ATOM 737 C C . THR A 1 90 ? 34.362 23.283 -14.833 1.00 32.77 90 THR A C 1
ATOM 738 O O . THR A 1 90 ? 33.640 22.577 -14.119 1.00 28.71 90 THR A O 1
ATOM 742 N N . VAL A 1 91 ? 35.468 23.872 -14.385 1.00 28.12 91 VAL A N 1
ATOM 743 C CA . VAL A 1 91 ? 35.858 23.820 -12.980 1.00 28.78 91 VAL A CA 1
ATOM 744 C C . VAL A 1 91 ? 35.903 25.241 -12.452 1.00 31.54 91 VAL A C 1
ATOM 745 O O . VAL A 1 91 ? 36.550 26.111 -13.046 1.00 37.26 91 VAL A O 1
ATOM 749 N N . LEU A 1 92 ? 35.194 25.477 -11.352 1.00 31.17 92 LEU A N 1
ATOM 750 C CA . LEU A 1 92 ? 35.155 26.775 -10.703 1.00 31.22 92 LEU A CA 1
ATOM 751 C C . LEU A 1 92 ? 35.273 26.560 -9.206 1.00 28.67 92 LEU A C 1
ATOM 752 O O . LEU A 1 92 ? 35.027 25.463 -8.696 1.00 30.54 92 LEU A O 1
ATOM 757 N N . THR A 1 93 ? 35.666 27.617 -8.505 1.00 27.02 93 THR A N 1
ATOM 758 C CA . THR A 1 93 ? 35.515 27.651 -7.062 1.00 27.88 93 THR A CA 1
ATOM 759 C C . THR A 1 93 ? 34.160 28.259 -6.744 1.00 28.03 93 THR A C 1
ATOM 760 O O . THR A 1 93 ? 33.597 29.005 -7.545 1.00 30.07 93 THR A O 1
ATOM 764 N N . ASN A 1 94 ? 33.616 27.912 -5.591 1.00 30.31 94 ASN A N 1
ATOM 765 C CA . ASN A 1 94 ? 32.340 28.517 -5.253 1.00 31.44 94 ASN A CA 1
ATOM 766 C C . ASN A 1 94 ? 32.511 29.881 -4.600 1.00 31.81 94 ASN A C 1
ATOM 767 O O . ASN A 1 94 ? 31.529 30.619 -4.468 1.00 31.88 94 ASN A O 1
ATOM 772 N N . SER A 1 95 ? 33.742 30.262 -4.264 1.00 27.64 95 SER A N 1
ATOM 773 C CA . SER A 1 95 ? 34.023 31.481 -3.523 1.00 31.22 95 SER A CA 1
ATOM 774 C C . SER A 1 95 ? 35.381 32.011 -3.971 1.00 29.65 95 SER A C 1
ATOM 775 O O . SER A 1 95 ? 36.201 31.237 -4.481 1.00 30.31 95 SER A O 1
ATOM 778 N N . PRO A 1 96 ? 35.631 33.317 -3.847 1.00 27.72 96 PRO A N 1
ATOM 779 C CA . PRO A 1 96 ? 36.953 33.851 -4.222 1.00 28.21 96 PRO A CA 1
ATOM 780 C C . PRO A 1 96 ? 38.064 33.200 -3.411 1.00 27.17 96 PRO A C 1
ATOM 781 O O . PRO A 1 96 ? 37.950 33.025 -2.196 1.00 27.82 96 PRO A O 1
ATOM 785 N N . VAL A 1 97 ? 39.149 32.843 -4.099 1.00 31.14 97 VAL A N 1
ATOM 786 C CA . VAL A 1 97 ? 40.210 32.058 -3.474 1.00 29.66 97 VAL A CA 1
ATOM 787 C C . VAL A 1 97 ? 41.011 32.929 -2.516 1.00 26.69 97 VAL A C 1
ATOM 788 O O . VAL A 1 97 ? 41.480 34.015 -2.878 1.00 32.41 97 VAL A O 1
ATOM 792 N N . GLU A 1 98 ? 41.167 32.464 -1.278 1.00 26.29 98 GLU A N 1
ATOM 793 C CA . GLU A 1 98 ? 42.154 33.014 -0.359 1.00 31.09 98 GLU A CA 1
ATOM 794 C C . GLU A 1 98 ? 43.107 31.894 0.028 1.00 29.81 98 GLU A C 1
ATOM 795 O O . GLU A 1 98 ? 42.668 30.788 0.369 1.00 28.83 98 GLU A O 1
ATOM 801 N N . LEU A 1 99 ? 44.409 32.158 -0.071 1.00 25.44 99 LEU A N 1
ATOM 802 C CA . LEU A 1 99 ? 45.369 31.100 0.231 1.00 25.39 99 LEU A CA 1
ATOM 803 C C . LEU A 1 99 ? 45.219 30.641 1.679 1.00 27.94 99 LEU A C 1
ATOM 804 O O . LEU A 1 99 ? 45.100 31.462 2.601 1.00 28.43 99 LEU A O 1
ATOM 809 N N . ARG A 1 100 ? 45.196 29.321 1.868 1.00 24.26 100 ARG A N 1
ATOM 810 C CA . ARG A 1 100 ? 45.135 28.681 3.193 1.00 25.39 100 ARG A CA 1
ATOM 811 C C . ARG A 1 100 ? 43.815 28.961 3.909 1.00 30.20 100 ARG A C 1
ATOM 812 O O . ARG A 1 100 ? 43.750 28.883 5.136 1.00 32.43 100 ARG A O 1
ATOM 820 N N . GLU A 1 101 ? 42.752 29.270 3.154 1.00 28.44 101 GLU A N 1
ATOM 821 C CA . GLU A 1 101 ? 41.410 29.415 3.715 1.00 28.86 101 GLU A CA 1
ATOM 822 C C . GLU A 1 101 ? 40.464 28.482 2.965 1.00 27.53 101 GLU A C 1
ATOM 823 O O . GLU A 1 101 ? 40.418 28.514 1.721 1.00 25.80 101 GLU A O 1
ATOM 829 N N . PRO A 1 102 ? 39.692 27.653 3.665 1.00 29.36 102 PRO A N 1
ATOM 830 C CA . PRO A 1 102 ? 38.914 26.605 2.981 1.00 27.18 102 PRO A CA 1
ATOM 831 C C . PRO A 1 102 ? 37.984 27.153 1.905 1.00 27.50 102 PRO A C 1
ATOM 832 O O . PRO A 1 102 ? 37.455 28.268 2.001 1.00 27.10 102 PRO A O 1
ATOM 836 N N . ASN A 1 103 ? 37.795 26.337 0.868 1.00 24.43 103 ASN A N 1
ATOM 837 C CA . ASN A 1 103 ? 37.025 26.685 -0.313 1.00 25.83 103 ASN A CA 1
ATOM 838 C C . ASN A 1 103 ? 36.500 25.378 -0.901 1.00 23.59 103 ASN A C 1
ATOM 839 O O . ASN A 1 103 ? 36.662 24.302 -0.313 1.00 21.57 103 ASN A O 1
ATOM 844 N N . VAL A 1 104 ? 35.883 25.462 -2.078 1.00 25.60 104 VAL A N 1
ATOM 845 C CA . VAL A 1 104 ? 35.269 24.300 -2.714 1.00 25.66 104 VAL A CA 1
ATOM 846 C C . VAL A 1 104 ? 35.459 24.397 -4.216 1.00 24.12 104 VAL A C 1
ATOM 847 O O . VAL A 1 104 ? 35.097 25.407 -4.829 1.00 30.50 104 VAL A O 1
ATOM 851 N N . LEU A 1 105 ? 35.998 23.341 -4.812 1.00 21.76 105 LEU A N 1
ATOM 852 C CA . LEU A 1 105 ? 36.041 23.224 -6.259 1.00 26.41 105 LEU A CA 1
ATOM 853 C C . LEU A 1 105 ? 34.750 22.569 -6.731 1.00 29.16 105 LEU A C 1
ATOM 854 O O . LEU A 1 105 ? 34.278 21.597 -6.124 1.00 28.00 105 LEU A O 1
ATOM 859 N N . ILE A 1 106 ? 34.169 23.126 -7.791 1.00 27.44 106 ILE A N 1
ATOM 860 C CA . ILE A 1 106 ? 32.965 22.597 -8.414 1.00 27.85 106 ILE A CA 1
ATOM 861 C C . ILE A 1 106 ? 33.338 22.119 -9.805 1.00 26.28 106 ILE A C 1
ATOM 862 O O . ILE A 1 106 ? 33.910 22.880 -10.593 1.00 26.35 106 ILE A O 1
ATOM 867 N N . CYS A 1 107 ? 33.025 20.868 -10.106 1.00 23.75 107 CYS A N 1
ATOM 868 C CA . CYS A 1 107 ? 33.144 20.354 -11.463 1.00 29.82 107 CYS A CA 1
ATOM 869 C C . CYS A 1 107 ? 31.744 20.330 -12.071 1.00 26.50 107 CYS A C 1
ATOM 870 O O . CYS A 1 107 ? 30.887 19.556 -11.632 1.00 26.72 107 CYS A O 1
ATOM 873 N N . PHE A 1 108 ? 31.518 21.188 -13.065 1.00 23.56 108 PHE A N 1
ATOM 874 C CA . PHE A 1 108 ? 30.231 21.311 -13.746 1.00 30.54 108 PHE A CA 1
ATOM 875 C C . PHE A 1 108 ? 30.300 20.520 -15.050 1.00 30.47 108 PHE A C 1
ATOM 876 O O . PHE A 1 108 ? 31.030 20.895 -15.969 1.00 33.25 108 PHE A O 1
ATOM 884 N N . ILE A 1 109 ? 29.541 19.433 -15.135 1.00 24.63 109 ILE A N 1
ATOM 885 C CA . ILE A 1 109 ? 29.513 18.575 -16.319 1.00 28.42 109 ILE A CA 1
ATOM 886 C C . ILE A 1 109 ? 28.168 18.792 -17.006 1.00 30.46 109 ILE A C 1
ATOM 887 O O . ILE A 1 109 ? 27.114 18.584 -16.392 1.00 29.78 109 ILE A O 1
ATOM 892 N N . ASP A 1 110 ? 28.192 19.231 -18.268 1.00 33.26 110 ASP A N 1
ATOM 893 C CA . ASP A 1 110 ? 26.984 19.780 -18.872 1.00 32.91 110 ASP A CA 1
ATOM 894 C C . ASP A 1 110 ? 26.783 19.271 -20.296 1.00 34.37 110 ASP A C 1
ATOM 895 O O . ASP A 1 110 ? 27.740 18.923 -20.999 1.00 34.05 110 ASP A O 1
ATOM 900 N N . LYS A 1 111 ? 25.507 19.214 -20.694 1.00 33.33 111 LYS A N 1
ATOM 901 C CA . LYS A 1 111 ? 25.083 19.036 -22.086 1.00 31.32 111 LYS A CA 1
ATOM 902 C C . LYS A 1 111 ? 25.517 17.687 -22.661 1.00 28.19 111 LYS A C 1
ATOM 903 O O . LYS A 1 111 ? 26.061 17.608 -23.761 1.00 25.53 111 LYS A O 1
ATOM 909 N N . PHE A 1 112 ? 25.254 16.608 -21.925 1.00 26.42 112 PHE A N 1
ATOM 910 C CA . PHE A 1 112 ? 25.684 15.291 -22.378 1.00 30.95 112 PHE A CA 1
ATOM 911 C C . PHE A 1 112 ? 24.555 14.273 -22.276 1.00 30.92 112 PHE A C 1
ATOM 912 O O . PHE A 1 112 ? 23.573 14.462 -21.557 1.00 29.59 112 PHE A O 1
ATOM 920 N N . THR A 1 113 ? 24.730 13.176 -23.008 1.00 30.91 113 THR A N 1
ATOM 921 C CA . THR A 1 113 ? 23.890 11.994 -22.890 1.00 31.45 113 THR A CA 1
ATOM 922 C C . THR A 1 113 ? 24.645 10.839 -23.528 1.00 32.65 113 THR A C 1
ATOM 923 O O . THR A 1 113 ? 25.454 11.067 -24.435 1.00 37.23 113 THR A O 1
ATOM 927 N N . PRO A 1 114 ? 24.439 9.596 -23.066 1.00 35.37 114 PRO A N 1
ATOM 928 C CA . PRO A 1 114 ? 23.528 9.126 -22.009 1.00 33.14 114 PRO A CA 1
ATOM 929 C C . PRO A 1 114 ? 24.005 9.508 -20.607 1.00 32.44 114 PRO A C 1
ATOM 930 O O . PRO A 1 114 ? 25.165 9.875 -20.444 1.00 30.20 114 PRO A O 1
ATOM 934 N N . PRO A 1 115 ? 23.112 9.432 -19.603 1.00 32.28 115 PRO A N 1
ATOM 935 C CA . PRO A 1 115 ? 23.503 9.833 -18.243 1.00 27.96 115 PRO A CA 1
ATOM 936 C C . PRO A 1 115 ? 24.378 8.797 -17.558 1.00 28.31 115 PRO A C 1
ATOM 937 O O . PRO A 1 115 ? 23.936 8.091 -16.645 1.00 29.85 115 PRO A O 1
ATOM 941 N N . VAL A 1 116 ? 25.624 8.687 -18.005 1.00 30.00 116 VAL A N 1
ATOM 942 C CA . VAL A 1 116 ? 26.606 7.775 -17.431 1.00 30.54 116 VAL A CA 1
ATOM 943 C C . VAL A 1 116 ? 27.962 8.459 -17.570 1.00 34.34 116 VAL A C 1
ATOM 944 O O . VAL A 1 116 ? 28.381 8.776 -18.690 1.00 33.91 116 VAL A O 1
ATOM 948 N N . VAL A 1 117 ? 28.625 8.736 -16.440 1.00 35.73 117 VAL A N 1
ATOM 949 C CA . VAL A 1 117 ? 29.956 9.338 -16.427 1.00 33.73 117 VAL A CA 1
ATOM 950 C C . VAL A 1 117 ? 30.771 8.705 -15.307 1.00 35.79 117 VAL A C 1
ATOM 951 O O . VAL A 1 117 ? 30.232 8.178 -14.333 1.00 38.85 117 VAL A O 1
ATOM 955 N N . ASN A 1 118 ? 32.089 8.762 -15.460 1.00 33.55 118 ASN A N 1
ATOM 956 C CA . ASN A 1 118 ? 33.036 8.475 -14.390 1.00 33.26 118 ASN A CA 1
ATOM 957 C C . ASN A 1 118 ? 33.811 9.758 -14.121 1.00 31.54 118 ASN A C 1
ATOM 958 O O . ASN A 1 118 ? 34.434 10.312 -15.035 1.00 32.27 118 ASN A O 1
ATOM 963 N N . VAL A 1 119 ? 33.751 10.245 -12.884 1.00 31.03 119 VAL A N 1
ATOM 964 C CA . VAL A 1 119 ? 34.362 11.514 -12.509 1.00 32.12 119 VAL A CA 1
ATOM 965 C C . VAL A 1 119 ? 35.356 11.260 -11.388 1.00 35.03 119 VAL A C 1
ATOM 966 O O . VAL A 1 119 ? 35.006 10.647 -10.373 1.00 34.98 119 VAL A O 1
ATOM 970 N N . THR A 1 120 ? 36.582 11.750 -11.559 1.00 34.61 120 THR A N 1
ATOM 971 C CA . THR A 1 120 ? 37.608 11.650 -10.533 1.00 36.43 120 THR A CA 1
ATOM 972 C C . THR A 1 120 ? 38.233 13.015 -10.289 1.00 30.96 120 THR A C 1
ATOM 973 O O . THR A 1 120 ? 38.505 13.759 -11.235 1.00 33.34 120 THR A O 1
ATOM 977 N N . TRP A 1 121 ? 38.450 13.347 -9.020 1.00 27.02 121 TRP A N 1
ATOM 978 C CA . TRP A 1 121 ? 39.251 14.510 -8.660 1.00 30.11 121 TRP A CA 1
ATOM 979 C C . TRP A 1 121 ? 40.710 14.088 -8.525 1.00 31.87 121 TRP A C 1
ATOM 980 O O . TRP A 1 121 ? 41.008 13.055 -7.923 1.00 33.53 121 TRP A O 1
ATOM 991 N N . LEU A 1 122 ? 41.613 14.888 -9.094 1.00 28.55 122 LEU A N 1
ATOM 992 C CA . LEU A 1 122 ? 43.052 14.656 -9.003 1.00 35.01 122 LEU A CA 1
ATOM 993 C C . LEU A 1 122 ? 43.720 15.854 -8.340 1.00 34.50 122 LEU A C 1
ATOM 994 O O . LEU A 1 122 ? 43.523 16.994 -8.777 1.00 33.63 122 LEU A O 1
ATOM 999 N N . ARG A 1 123 ? 44.500 15.600 -7.284 1.00 30.99 123 ARG A N 1
ATOM 1000 C CA . ARG A 1 123 ? 45.354 16.614 -6.666 1.00 31.39 123 ARG A CA 1
ATOM 1001 C C . ARG A 1 123 ? 46.788 16.227 -6.992 1.00 32.99 123 ARG A C 1
ATOM 1002 O O . ARG A 1 123 ? 47.255 15.158 -6.579 1.00 34.29 123 ARG A O 1
ATOM 1010 N N . ASN A 1 124 ? 47.472 17.080 -7.757 1.00 30.17 124 ASN A N 1
ATOM 1011 C CA . ASN A 1 124 ? 48.822 16.792 -8.235 1.00 31.09 124 ASN A CA 1
ATOM 1012 C C . ASN A 1 124 ? 48.902 15.398 -8.863 1.00 36.78 124 ASN A C 1
ATOM 1013 O O . ASN A 1 124 ? 49.888 14.672 -8.704 1.00 37.30 124 ASN A O 1
ATOM 1018 N N . GLY A 1 125 ? 47.837 15.010 -9.569 1.00 37.37 125 GLY A N 1
ATOM 1019 C CA . GLY A 1 125 ? 47.816 13.778 -10.332 1.00 37.56 125 GLY A CA 1
ATOM 1020 C C . GLY A 1 125 ? 47.382 12.545 -9.574 1.00 40.74 125 GLY A C 1
ATOM 1021 O O . GLY A 1 125 ? 47.377 11.452 -10.156 1.00 45.47 125 GLY A O 1
ATOM 1022 N N . LYS A 1 126 ? 47.026 12.679 -8.302 1.00 38.20 126 LYS A N 1
ATOM 1023 C CA . LYS A 1 126 ? 46.567 11.591 -7.466 1.00 42.74 126 LYS A CA 1
ATOM 1024 C C . LYS A 1 126 ? 45.079 11.735 -7.191 1.00 40.27 126 LYS A C 1
ATOM 1025 O O . LYS A 1 126 ? 44.616 12.835 -6.871 1.00 35.91 126 LYS A O 1
ATOM 1031 N N . PRO A 1 127 ? 44.315 10.648 -7.304 1.00 38.94 127 PRO A N 1
ATOM 1032 C CA . PRO A 1 127 ? 42.884 10.715 -6.998 1.00 38.00 127 PRO A CA 1
ATOM 1033 C C . PRO A 1 127 ? 42.638 11.158 -5.563 1.00 44.36 127 PRO A C 1
ATOM 1034 O O . PRO A 1 127 ? 43.370 10.788 -4.642 1.00 46.79 127 PRO A O 1
ATOM 1038 N N . VAL A 1 128 ? 41.582 11.947 -5.385 1.00 47.76 128 VAL A N 1
ATOM 1039 C CA . VAL A 1 128 ? 41.164 12.489 -4.098 1.00 50.07 128 VAL A CA 1
ATOM 1040 C C . VAL A 1 128 ? 39.711 12.113 -3.872 1.00 47.54 128 VAL A C 1
ATOM 1041 O O . VAL A 1 128 ? 38.861 12.393 -4.723 1.00 48.42 128 VAL A O 1
ATOM 1045 N N . THR A 1 129 ? 39.413 11.521 -2.713 1.00 48.67 129 THR A N 1
ATOM 1046 C CA . THR A 1 129 ? 38.026 11.244 -2.354 1.00 51.44 129 THR A CA 1
ATOM 1047 C C . THR A 1 129 ? 37.593 11.844 -1.025 1.00 54.40 129 THR A C 1
ATOM 1048 O O . THR A 1 129 ? 36.402 11.763 -0.701 1.00 58.69 129 THR A O 1
ATOM 1052 N N . THR A 1 130 ? 38.500 12.429 -0.250 1.00 51.69 130 THR A N 1
ATOM 1053 C CA . THR A 1 130 ? 38.161 12.921 1.078 1.00 51.72 130 THR A CA 1
ATOM 1054 C C . THR A 1 130 ? 37.177 14.080 0.965 1.00 48.29 130 THR A C 1
ATOM 1055 O O . THR A 1 130 ? 37.512 15.142 0.430 1.00 49.10 130 THR A O 1
ATOM 1059 N N . GLY A 1 131 ? 35.956 13.875 1.458 1.00 43.79 131 GLY A N 1
ATOM 1060 C CA . GLY A 1 131 ? 34.965 14.931 1.495 1.00 40.19 131 GLY A CA 1
ATOM 1061 C C . GLY A 1 131 ? 34.278 15.242 0.181 1.00 37.77 131 GLY A C 1
ATOM 1062 O O . GLY A 1 131 ? 33.413 16.129 0.159 1.00 40.91 131 GLY A O 1
ATOM 1063 N N . VAL A 1 132 ? 34.624 14.546 -0.911 1.00 35.11 132 VAL A N 1
ATOM 1064 C CA . VAL A 1 132 ? 33.959 14.778 -2.194 1.00 36.96 132 VAL A CA 1
ATOM 1065 C C . VAL A 1 132 ? 32.476 14.443 -2.087 1.00 35.47 132 VAL A C 1
ATOM 1066 O O . VAL A 1 132 ? 32.064 13.581 -1.302 1.00 31.26 132 VAL A O 1
ATOM 1070 N N . SER A 1 133 ? 31.665 15.136 -2.889 1.00 34.78 133 SER A N 1
ATOM 1071 C CA . SER A 1 133 ? 30.255 14.814 -3.038 1.00 33.16 133 SER A CA 1
ATOM 1072 C C . SER A 1 133 ? 29.850 15.081 -4.482 1.00 33.82 133 SER A C 1
ATOM 1073 O O . SER A 1 133 ? 30.630 15.609 -5.286 1.00 30.23 133 SER A O 1
ATOM 1076 N N . GLU A 1 134 ? 28.606 14.727 -4.805 1.00 27.68 134 GLU A N 1
ATOM 1077 C CA . GLU A 1 134 ? 28.143 14.816 -6.182 1.00 31.54 134 GLU A CA 1
ATOM 1078 C C . GLU A 1 134 ? 26.623 14.811 -6.201 1.00 34.55 134 GLU A C 1
ATOM 1079 O O . GLU A 1 134 ? 25.971 14.331 -5.268 1.00 37.11 134 GLU A O 1
ATOM 1085 N N . THR A 1 135 ? 26.070 15.351 -7.280 1.00 31.58 135 THR A N 1
ATOM 1086 C CA . THR A 1 135 ? 24.643 15.271 -7.545 1.00 32.10 135 THR A CA 1
ATOM 1087 C C . THR A 1 135 ? 24.345 14.074 -8.439 1.00 31.81 135 THR A C 1
ATOM 1088 O O . THR A 1 135 ? 25.244 13.446 -9.002 1.00 31.27 135 THR A O 1
ATOM 1092 N N . VAL A 1 136 ? 23.054 13.777 -8.584 1.00 30.53 136 VAL A N 1
ATOM 1093 C CA . VAL A 1 136 ? 22.612 12.827 -9.597 1.00 27.03 136 VAL A CA 1
ATOM 1094 C C . VAL A 1 136 ? 22.517 13.585 -10.915 1.00 26.38 136 VAL A C 1
ATOM 1095 O O . VAL A 1 136 ? 22.884 14.763 -10.992 1.00 28.83 136 VAL A O 1
ATOM 1099 N N . PHE A 1 137 ? 22.010 12.935 -11.953 1.00 26.74 137 PHE A N 1
ATOM 1100 C CA . PHE A 1 137 ? 21.959 13.552 -13.272 1.00 28.30 137 PHE A CA 1
ATOM 1101 C C . PHE A 1 137 ? 20.787 14.523 -13.356 1.00 30.77 137 PHE A C 1
ATOM 1102 O O . PHE A 1 137 ? 19.637 14.140 -13.137 1.00 32.98 137 PHE A O 1
ATOM 1110 N N . LEU A 1 138 ? 21.077 15.775 -13.689 1.00 32.67 138 LEU A N 1
ATOM 1111 C CA . LEU A 1 138 ? 19.964 16.710 -13.672 1.00 33.13 138 LEU A CA 1
ATOM 1112 C C . LEU A 1 138 ? 19.431 16.939 -15.085 1.00 31.90 138 LEU A C 1
ATOM 1113 O O . LEU A 1 138 ? 20.210 17.007 -16.042 1.00 30.88 138 LEU A O 1
ATOM 1118 N N . PRO A 1 139 ? 18.114 17.041 -15.247 1.00 31.91 139 PRO A N 1
ATOM 1119 C CA . PRO A 1 139 ? 17.540 17.209 -16.588 1.00 28.26 139 PRO A CA 1
ATOM 1120 C C . PRO A 1 139 ? 17.802 18.597 -17.153 1.00 28.24 139 PRO A C 1
ATOM 1121 O O . PRO A 1 139 ? 17.833 19.593 -16.428 1.00 32.67 139 PRO A O 1
ATOM 1125 N N . ARG A 1 140 ? 18.006 18.651 -18.467 1.00 26.79 140 ARG A N 1
ATOM 1126 C CA . ARG A 1 140 ? 18.085 19.903 -19.206 1.00 28.70 140 ARG A CA 1
ATOM 1127 C C . ARG A 1 140 ? 16.835 20.036 -20.064 1.00 31.56 140 ARG A C 1
ATOM 1128 O O . ARG A 1 140 ? 16.196 19.042 -20.415 1.00 30.56 140 ARG A O 1
ATOM 1136 N N . GLU A 1 141 ? 16.493 21.284 -20.404 1.00 35.60 141 GLU A N 1
ATOM 1137 C CA . GLU A 1 141 ? 15.338 21.533 -21.259 1.00 36.11 141 GLU A CA 1
ATOM 1138 C C . GLU A 1 141 ? 15.537 20.977 -22.664 1.00 34.86 141 GLU A C 1
ATOM 1139 O O . GLU A 1 141 ? 14.555 20.692 -23.360 1.00 33.14 141 GLU A O 1
ATOM 1145 N N . ASP A 1 142 ? 16.781 20.831 -23.119 1.00 31.33 142 ASP A N 1
ATOM 1146 C CA . ASP A 1 142 ? 17.003 20.129 -24.376 1.00 32.18 142 ASP A CA 1
ATOM 1147 C C . ASP A 1 142 ? 17.088 18.617 -24.185 1.00 28.28 142 ASP A C 1
ATOM 1148 O O . ASP A 1 142 ? 17.355 17.898 -25.150 1.00 30.38 142 ASP A O 1
ATOM 1153 N N . HIS A 1 143 ? 16.842 18.129 -22.966 1.00 28.86 143 HIS A N 1
ATOM 1154 C CA . HIS A 1 143 ? 16.748 16.707 -22.634 1.00 31.09 143 HIS A CA 1
ATOM 1155 C C . HIS A 1 143 ? 18.089 15.995 -22.701 1.00 29.54 143 HIS A C 1
ATOM 1156 O O . HIS A 1 143 ? 18.134 14.756 -22.791 1.00 25.74 143 HIS A O 1
ATOM 1163 N N . LEU A 1 144 ? 19.177 16.760 -22.650 1.00 29.30 144 LEU A N 1
ATOM 1164 C CA . LEU A 1 144 ? 20.483 16.256 -22.242 1.00 31.95 144 LEU A CA 1
ATOM 1165 C C . LEU A 1 144 ? 20.555 16.305 -20.713 1.00 29.37 144 LEU A C 1
ATOM 1166 O O . LEU A 1 144 ? 19.538 16.526 -20.049 1.00 26.47 144 LEU A O 1
ATOM 1171 N N . PHE A 1 145 ? 21.753 16.153 -20.135 1.00 27.00 145 PHE A N 1
ATOM 1172 C CA . PHE A 1 145 ? 21.896 16.124 -18.686 1.00 27.31 145 PHE A CA 1
ATOM 1173 C C . PHE A 1 145 ? 22.997 17.070 -18.215 1.00 30.70 145 PHE A C 1
ATOM 1174 O O . PHE A 1 145 ? 23.890 17.441 -18.984 1.00 28.04 145 PHE A O 1
ATOM 1182 N N . ARG A 1 146 ? 22.883 17.487 -16.947 1.00 31.07 146 ARG A N 1
ATOM 1183 C CA . ARG A 1 146 ? 23.917 18.169 -16.171 1.00 35.41 146 ARG A CA 1
ATOM 1184 C C . ARG A 1 146 ? 24.294 17.312 -14.969 1.00 31.67 146 ARG A C 1
ATOM 1185 O O . ARG A 1 146 ? 23.509 16.475 -14.510 1.00 28.45 146 ARG A O 1
ATOM 1193 N N . LYS A 1 147 ? 25.472 17.584 -14.406 1.00 27.56 147 LYS A N 1
ATOM 1194 C CA . LYS A 1 147 ? 25.881 16.936 -13.166 1.00 25.59 147 LYS A CA 1
ATOM 1195 C C . LYS A 1 147 ? 26.940 17.797 -12.487 1.00 28.55 147 LYS A C 1
ATOM 1196 O O . LYS A 1 147 ? 27.721 18.475 -13.158 1.00 29.32 147 LYS A O 1
ATOM 1202 N N . PHE A 1 148 ? 26.966 17.755 -11.152 1.00 29.32 148 PHE A N 1
ATOM 1203 C CA . PHE A 1 148 ? 27.931 18.525 -10.370 1.00 29.37 148 PHE A CA 1
ATOM 1204 C C . PHE A 1 148 ? 28.732 17.609 -9.462 1.00 30.40 148 PHE A C 1
ATOM 1205 O O . PHE A 1 148 ? 28.166 16.756 -8.770 1.00 29.27 148 PHE A O 1
ATOM 1213 N N . HIS A 1 149 ? 30.049 17.812 -9.438 1.00 24.60 149 HIS A N 1
ATOM 1214 C CA . HIS A 1 149 ? 30.907 17.180 -8.449 1.00 25.71 149 HIS A CA 1
ATOM 1215 C C . HIS A 1 149 ? 31.614 18.252 -7.635 1.00 25.89 149 HIS A C 1
ATOM 1216 O O . HIS A 1 149 ? 31.861 19.360 -8.121 1.00 25.42 149 HIS A O 1
ATOM 1223 N N . TYR A 1 150 ? 31.892 17.935 -6.373 1.00 25.63 150 TYR A N 1
ATOM 1224 C CA . TYR A 1 150 ? 32.365 18.931 -5.420 1.00 25.40 150 TYR A CA 1
ATOM 1225 C C . TYR A 1 150 ? 33.591 18.432 -4.670 1.00 28.45 150 TYR A C 1
ATOM 1226 O O . TYR A 1 150 ? 33.639 17.276 -4.237 1.00 26.13 150 TYR A O 1
ATOM 1235 N N . LEU A 1 151 ? 34.561 19.331 -4.477 1.00 25.92 151 LEU A N 1
ATOM 1236 C CA . LEU A 1 151 ? 35.735 18.976 -3.687 1.00 26.56 151 LEU A CA 1
ATOM 1237 C C . LEU A 1 151 ? 36.088 20.098 -2.716 1.00 28.82 151 LEU A C 1
ATOM 1238 O O . LEU A 1 151 ? 36.585 21.152 -3.139 1.00 26.36 151 LEU A O 1
ATOM 1243 N N . PRO A 1 152 ? 35.832 19.925 -1.422 1.00 29.81 152 PRO A N 1
ATOM 1244 C CA . PRO A 1 152 ? 36.366 20.877 -0.442 1.00 29.94 152 PRO A CA 1
ATOM 1245 C C . PRO A 1 152 ? 37.883 20.783 -0.412 1.00 29.62 152 PRO A C 1
ATOM 1246 O O . PRO A 1 152 ? 38.452 19.697 -0.516 1.00 29.95 152 PRO A O 1
ATOM 1250 N N . PHE A 1 153 ? 38.538 21.933 -0.324 1.00 28.39 153 PHE A N 1
ATOM 1251 C CA . PHE A 1 153 ? 39.990 21.943 -0.385 1.00 29.22 153 PHE A CA 1
ATOM 1252 C C . PHE A 1 153 ? 40.509 23.191 0.298 1.00 31.00 153 PHE A C 1
ATOM 1253 O O . PHE A 1 153 ? 39.759 24.134 0.580 1.00 27.14 153 PHE A O 1
ATOM 1261 N N . LEU A 1 154 ? 41.817 23.182 0.547 1.00 33.15 154 LEU A N 1
ATOM 1262 C CA . LEU A 1 154 ? 42.525 24.292 1.175 1.00 30.21 154 LEU A CA 1
ATOM 1263 C C . LEU A 1 154 ? 43.443 24.930 0.139 1.00 32.57 154 LEU A C 1
ATOM 1264 O O . LEU A 1 154 ? 44.509 24.372 -0.172 1.00 34.30 154 LEU A O 1
ATOM 1269 N N . PRO A 1 155 ? 43.067 26.067 -0.443 1.00 33.21 155 PRO A N 1
ATOM 1270 C CA . PRO A 1 155 ? 43.862 26.648 -1.536 1.00 30.73 155 PRO A CA 1
ATOM 1271 C C . PRO A 1 155 ? 45.310 26.901 -1.131 1.00 28.61 155 PRO A C 1
ATOM 1272 O O . PRO A 1 155 ? 45.609 27.269 0.008 1.00 28.67 155 PRO A O 1
ATOM 1276 N N . SER A 1 156 ? 46.213 26.721 -2.087 1.00 28.14 156 SER A N 1
ATOM 1277 C CA . SER A 1 156 ? 47.638 26.830 -1.806 1.00 31.59 156 SER A CA 1
ATOM 1278 C C . SER A 1 156 ? 48.384 27.028 -3.117 1.00 28.45 156 SER A C 1
ATOM 1279 O O . SER A 1 156 ? 47.896 26.656 -4.188 1.00 27.78 156 SER A O 1
ATOM 1282 N N . THR A 1 157 ? 49.584 27.606 -3.025 1.00 24.31 157 THR A N 1
ATOM 1283 C CA . THR A 1 157 ? 50.401 27.709 -4.229 1.00 24.54 157 THR A CA 1
ATOM 1284 C C . THR A 1 157 ? 50.989 26.369 -4.656 1.00 28.09 157 THR A C 1
ATOM 1285 O O . THR A 1 157 ? 51.521 26.273 -5.768 1.00 33.33 157 THR A O 1
ATOM 1289 N N . GLU A 1 158 ? 50.887 25.333 -3.825 1.00 24.65 158 GLU A N 1
ATOM 1290 C CA . GLU A 1 158 ? 51.653 24.112 -4.025 1.00 24.99 158 GLU A CA 1
ATOM 1291 C C . GLU A 1 158 ? 50.875 22.990 -4.702 1.00 32.29 158 GLU A C 1
ATOM 1292 O O . GLU A 1 158 ? 51.495 22.020 -5.148 1.00 32.29 158 GLU A O 1
ATOM 1298 N N . ASP A 1 159 ? 49.547 23.078 -4.789 1.00 28.12 159 ASP A N 1
ATOM 1299 C CA . ASP A 1 159 ? 48.750 21.999 -5.353 1.00 30.09 159 ASP A CA 1
ATOM 1300 C C . ASP A 1 159 ? 48.085 22.435 -6.651 1.00 32.81 159 ASP A C 1
ATOM 1301 O O . ASP A 1 159 ? 47.715 23.599 -6.815 1.00 36.88 159 ASP A O 1
ATOM 1306 N N . VAL A 1 160 ? 47.935 21.487 -7.576 1.00 31.53 160 VAL A N 1
ATOM 1307 C CA . VAL A 1 160 ? 47.099 21.687 -8.754 1.00 30.11 160 VAL A CA 1
ATOM 1308 C C . VAL A 1 160 ? 46.014 20.622 -8.763 1.00 32.61 160 VAL A C 1
ATOM 1309 O O . VAL A 1 160 ? 46.176 19.541 -8.185 1.00 33.22 160 VAL A O 1
ATOM 1313 N N . TYR A 1 161 ? 44.900 20.933 -9.431 1.00 29.02 161 TYR A N 1
ATOM 1314 C CA . TYR A 1 161 ? 43.726 20.073 -9.429 1.00 24.25 161 TYR A CA 1
ATOM 1315 C C . TYR A 1 161 ? 43.217 19.847 -10.848 1.00 28.84 161 TYR A C 1
ATOM 1316 O O . TYR A 1 161 ? 43.307 20.724 -11.714 1.00 30.03 161 TYR A O 1
ATOM 1325 N N . ASP A 1 162 ? 42.695 18.646 -11.083 1.00 28.57 162 ASP A N 1
ATOM 1326 C CA . ASP A 1 162 ? 41.974 18.340 -12.307 1.00 29.82 162 ASP A CA 1
ATOM 1327 C C . ASP A 1 162 ? 40.684 17.629 -11.948 1.00 31.11 162 ASP A C 1
ATOM 1328 O O . ASP A 1 162 ? 40.645 16.821 -11.013 1.00 30.04 162 ASP A O 1
ATOM 1333 N N . CYS A 1 163 ? 39.632 17.948 -12.690 1.00 27.95 163 CYS A N 1
ATOM 1334 C CA . CYS A 1 163 ? 38.439 17.119 -12.762 1.00 23.81 163 CYS A CA 1
ATOM 1335 C C . CYS A 1 163 ? 38.587 16.241 -13.996 1.00 23.16 163 CYS A C 1
ATOM 1336 O O . CYS A 1 163 ? 38.737 16.757 -15.107 1.00 32.72 163 CYS A O 1
ATOM 1339 N N . ARG A 1 164 ? 38.579 14.924 -13.812 1.00 27.43 164 ARG A N 1
ATOM 1340 C CA . ARG A 1 164 ? 38.726 13.993 -14.930 1.00 30.96 164 ARG A CA 1
ATOM 1341 C C . ARG A 1 164 ? 37.395 13.300 -15.184 1.00 28.29 164 ARG A C 1
ATOM 1342 O O . ARG A 1 164 ? 36.862 12.635 -14.293 1.00 29.97 164 ARG A O 1
ATOM 1350 N N . VAL A 1 165 ? 36.872 13.442 -16.398 1.00 31.67 165 VAL A N 1
ATOM 1351 C CA . VAL A 1 165 ? 35.543 12.946 -16.744 1.00 37.13 165 VAL A CA 1
ATOM 1352 C C . VAL A 1 165 ? 35.679 11.922 -17.861 1.00 38.63 165 VAL A C 1
ATOM 1353 O O . VAL A 1 165 ? 36.270 12.212 -18.909 1.00 42.74 165 VAL A O 1
ATOM 1357 N N . GLU A 1 166 ? 35.140 10.727 -17.637 1.00 31.61 166 GLU A N 1
ATOM 1358 C CA . GLU A 1 166 ? 35.031 9.714 -18.676 1.00 31.57 166 GLU A CA 1
ATOM 1359 C C . GLU A 1 166 ? 33.583 9.639 -19.141 1.00 35.23 166 GLU A C 1
ATOM 1360 O O . GLU A 1 166 ? 32.660 9.600 -18.316 1.00 31.43 166 GLU A O 1
ATOM 1366 N N . HIS A 1 167 ? 33.389 9.646 -20.456 1.00 36.81 167 HIS A N 1
ATOM 1367 C CA . HIS A 1 167 ? 32.066 9.564 -21.053 1.00 35.27 167 HIS A CA 1
ATOM 1368 C C . HIS A 1 167 ? 32.211 8.897 -22.411 1.00 35.32 167 HIS A C 1
ATOM 1369 O O . HIS A 1 167 ? 33.198 9.130 -23.110 1.00 34.05 167 HIS A O 1
ATOM 1376 N N . TRP A 1 168 ? 31.224 8.076 -22.786 1.00 34.07 168 TRP A N 1
ATOM 1377 C CA . TRP A 1 168 ? 31.363 7.283 -24.004 1.00 37.74 168 TRP A CA 1
ATOM 1378 C C . TRP A 1 168 ? 31.422 8.140 -25.266 1.00 37.53 168 TRP A C 1
ATOM 1379 O O . TRP A 1 168 ? 31.859 7.648 -26.311 1.00 38.42 168 TRP A O 1
ATOM 1390 N N . GLY A 1 169 ? 30.970 9.394 -25.208 1.00 36.93 169 GLY A N 1
ATOM 1391 C CA . GLY A 1 169 ? 31.125 10.284 -26.343 1.00 37.24 169 GLY A CA 1
ATOM 1392 C C . GLY A 1 169 ? 32.498 10.914 -26.486 1.00 41.61 169 GLY A C 1
ATOM 1393 O O . GLY A 1 169 ? 32.756 11.593 -27.483 1.00 40.60 169 GLY A O 1
ATOM 1394 N N . LEU A 1 170 ? 33.384 10.708 -25.515 1.00 39.13 170 LEU A N 1
ATOM 1395 C CA . LEU A 1 170 ? 34.741 11.231 -25.572 1.00 41.57 170 LEU A CA 1
ATOM 1396 C C . LEU A 1 170 ? 35.683 10.164 -26.106 1.00 48.79 170 LEU A C 1
ATOM 1397 O O . LEU A 1 170 ? 35.528 8.976 -25.807 1.00 52.27 170 LEU A O 1
ATOM 1402 N N . ASP A 1 171 ? 36.673 10.594 -26.886 1.00 53.46 171 ASP A N 1
ATOM 1403 C CA . ASP A 1 171 ? 37.703 9.661 -27.328 1.00 60.49 171 ASP A CA 1
ATOM 1404 C C . ASP A 1 171 ? 38.638 9.305 -26.182 1.00 57.29 171 ASP A C 1
ATOM 1405 O O . ASP A 1 171 ? 39.112 8.168 -26.085 1.00 59.17 171 ASP A O 1
ATOM 1410 N N . GLU A 1 172 ? 38.906 10.256 -25.304 1.00 54.24 172 GLU A N 1
ATOM 1411 C CA . GLU A 1 172 ? 39.834 10.064 -24.205 1.00 54.97 172 GLU A CA 1
ATOM 1412 C C . GLU A 1 172 ? 39.242 10.737 -22.980 1.00 49.21 172 GLU A C 1
ATOM 1413 O O . GLU A 1 172 ? 38.340 11.572 -23.103 1.00 45.84 172 GLU A O 1
ATOM 1419 N N . PRO A 1 173 ? 39.711 10.382 -21.784 1.00 48.14 173 PRO A N 1
ATOM 1420 C CA . PRO A 1 173 ? 39.265 11.110 -20.595 1.00 44.49 173 PRO A CA 1
ATOM 1421 C C . PRO A 1 173 ? 39.578 12.589 -20.744 1.00 41.92 173 PRO A C 1
ATOM 1422 O O . PRO A 1 173 ? 40.640 12.969 -21.241 1.00 41.61 173 PRO A O 1
ATOM 1426 N N . LEU A 1 174 ? 38.626 13.417 -20.333 1.00 34.56 174 LEU A N 1
ATOM 1427 C CA . LEU A 1 174 ? 38.766 14.866 -20.357 1.00 36.06 174 LEU A CA 1
ATOM 1428 C C . LEU A 1 174 ? 39.209 15.327 -18.972 1.00 37.55 174 LEU A C 1
ATOM 1429 O O . LEU A 1 174 ? 38.538 15.034 -17.976 1.00 36.98 174 LEU A O 1
ATOM 1434 N N . LEU A 1 175 ? 40.330 16.044 -18.907 1.00 36.15 175 LEU A N 1
ATOM 1435 C CA . LEU A 1 175 ? 40.784 16.674 -17.671 1.00 33.76 175 LEU A CA 1
ATOM 1436 C C . LEU A 1 175 ? 40.509 18.165 -17.751 1.00 31.99 175 LEU A C 1
ATOM 1437 O O . LEU A 1 175 ? 40.798 18.797 -18.771 1.00 37.44 175 LEU A O 1
ATOM 1442 N N . LYS A 1 176 ? 39.933 18.720 -16.687 1.00 28.73 176 LYS A N 1
ATOM 1443 C CA . LYS A 1 176 ? 39.696 20.152 -16.587 1.00 30.26 176 LYS A CA 1
ATOM 1444 C C . LYS A 1 176 ? 40.469 20.669 -15.386 1.00 32.27 176 LYS A C 1
ATOM 1445 O O . LYS A 1 176 ? 40.253 20.208 -14.259 1.00 33.70 176 LYS A O 1
ATOM 1451 N N . HIS A 1 177 ? 41.361 21.626 -15.630 1.00 31.70 177 HIS A N 1
ATOM 1452 C CA . HIS A 1 177 ? 42.429 21.962 -14.701 1.00 29.67 177 HIS A CA 1
ATOM 1453 C C . HIS A 1 177 ? 42.060 23.165 -13.836 1.00 30.40 177 HIS A C 1
ATOM 1454 O O . HIS A 1 177 ? 41.308 24.051 -14.251 1.00 33.89 177 HIS A O 1
ATOM 1461 N N . TRP A 1 178 ? 42.587 23.179 -12.612 1.00 28.37 178 TRP A N 1
ATOM 1462 C CA . TRP A 1 178 ? 42.492 24.359 -11.765 1.00 29.03 178 TRP A CA 1
ATOM 1463 C C . TRP A 1 178 ? 43.757 24.472 -10.927 1.00 27.34 178 TRP A C 1
ATOM 1464 O O . TRP A 1 178 ? 44.221 23.488 -10.348 1.00 27.58 178 TRP A O 1
ATOM 1475 N N . GLU A 1 179 ? 44.298 25.684 -10.853 1.00 27.97 179 GLU A N 1
ATOM 1476 C CA . GLU A 1 179 ? 45.380 25.984 -9.924 1.00 30.43 179 GLU A CA 1
ATOM 1477 C C . GLU A 1 179 ? 45.299 27.462 -9.579 1.00 32.70 179 GLU A C 1
ATOM 1478 O O . GLU A 1 179 ? 44.740 28.260 -10.333 1.00 33.94 179 GLU A O 1
ATOM 1484 N N . PHE A 1 180 ? 45.845 27.818 -8.418 1.00 34.23 180 PHE A N 1
ATOM 1485 C CA . PHE A 1 180 ? 45.880 29.217 -8.012 1.00 39.73 180 PHE A CA 1
ATOM 1486 C C . PHE A 1 180 ? 46.753 30.019 -8.970 1.00 41.86 180 PHE A C 1
ATOM 1487 O O . PHE A 1 180 ? 47.905 29.659 -9.220 1.00 45.96 180 PHE A O 1
ATOM 1495 N N . ASP A 1 181 ? 46.203 31.113 -9.495 1.00 45.55 181 ASP A N 1
ATOM 1496 C CA . ASP A 1 181 ? 46.850 31.900 -10.557 1.00 56.71 181 ASP A CA 1
ATOM 1497 C C . ASP A 1 181 ? 47.229 31.047 -11.764 1.00 57.55 181 ASP A C 1
ATOM 1498 O O . ASP A 1 181 ? 46.477 30.949 -12.734 1.00 60.00 181 ASP A O 1
ATOM 1503 N N . ASP B 2 1 ? 33.045 -0.352 -22.639 1.00 92.09 2 ASP B N 1
ATOM 1504 C CA . ASP B 2 1 ? 31.728 -0.844 -23.031 1.00 88.89 2 ASP B CA 1
ATOM 1505 C C . ASP B 2 1 ? 31.223 -0.133 -24.284 1.00 87.29 2 ASP B C 1
ATOM 1506 O O . ASP B 2 1 ? 30.925 1.064 -24.258 1.00 87.59 2 ASP B O 1
ATOM 1511 N N . THR B 2 2 ? 31.117 -0.882 -25.380 1.00 83.49 3 THR B N 1
ATOM 1512 C CA . THR B 2 2 ? 30.641 -0.351 -26.649 1.00 78.10 3 THR B CA 1
ATOM 1513 C C . THR B 2 2 ? 29.203 -0.763 -26.967 1.00 71.58 3 THR B C 1
ATOM 1514 O O . THR B 2 2 ? 28.719 -0.478 -28.067 1.00 72.30 3 THR B O 1
ATOM 1518 N N . ARG B 2 3 ? 28.514 -1.420 -26.038 1.00 62.98 4 ARG B N 1
ATOM 1519 C CA . ARG B 2 3 ? 27.145 -1.848 -26.295 1.00 55.86 4 ARG B CA 1
ATOM 1520 C C . ARG B 2 3 ? 26.252 -0.637 -26.571 1.00 48.74 4 ARG B C 1
ATOM 1521 O O . ARG B 2 3 ? 26.376 0.397 -25.900 1.00 44.47 4 ARG B O 1
ATOM 1529 N N . PRO B 2 4 ? 25.346 -0.725 -27.546 1.00 46.36 5 PRO B N 1
ATOM 1530 C CA . PRO B 2 4 ? 24.397 0.374 -27.773 1.00 46.28 5 PRO B CA 1
ATOM 1531 C C . PRO B 2 4 ? 23.549 0.627 -26.533 1.00 42.57 5 PRO B C 1
ATOM 1532 O O . PRO B 2 4 ? 23.277 -0.283 -25.751 1.00 44.09 5 PRO B O 1
ATOM 1536 N N . ARG B 2 5 ? 23.153 1.885 -26.340 1.00 38.88 6 ARG B N 1
ATOM 1537 C CA . ARG B 2 5 ? 22.336 2.268 -25.197 1.00 37.09 6 ARG B CA 1
ATOM 1538 C C . ARG B 2 5 ? 20.983 2.791 -25.662 1.00 35.26 6 ARG B C 1
ATOM 1539 O O . ARG B 2 5 ? 20.871 3.410 -26.723 1.00 35.80 6 ARG B O 1
ATOM 1547 N N . PHE B 2 6 ? 19.966 2.579 -24.830 1.00 32.94 7 PHE B N 1
ATOM 1548 C CA . PHE B 2 6 ? 18.620 3.061 -25.100 1.00 31.49 7 PHE B CA 1
ATOM 1549 C C . PHE B 2 6 ? 18.077 3.746 -23.854 1.00 30.85 7 PHE B C 1
ATOM 1550 O O . PHE B 2 6 ? 18.171 3.201 -22.750 1.00 32.22 7 PHE B O 1
ATOM 1558 N N . LEU B 2 7 ? 17.516 4.939 -24.028 1.00 28.94 8 LEU B N 1
ATOM 1559 C CA . LEU B 2 7 ? 17.120 5.784 -22.910 1.00 26.91 8 LEU B CA 1
ATOM 1560 C C . LEU B 2 7 ? 15.658 6.186 -23.037 1.00 30.79 8 LEU B C 1
ATOM 1561 O O . LEU B 2 7 ? 15.222 6.647 -24.099 1.00 30.24 8 LEU B O 1
ATOM 1566 N N . GLU B 2 8 ? 14.919 6.028 -21.944 1.00 28.29 9 GLU B N 1
ATOM 1567 C CA . GLU B 2 8 ? 13.546 6.494 -21.828 1.00 28.43 9 GLU B CA 1
ATOM 1568 C C . GLU B 2 8 ? 13.506 7.581 -20.770 1.00 27.62 9 GLU B C 1
ATOM 1569 O O . GLU B 2 8 ? 14.073 7.410 -19.687 1.00 29.09 9 GLU B O 1
ATOM 1575 N N . GLN B 2 9 ? 12.844 8.690 -21.080 1.00 27.21 10 GLN B N 1
ATOM 1576 C CA . GLN B 2 9 ? 12.658 9.775 -20.131 1.00 27.72 10 GLN B CA 1
ATOM 1577 C C . GLN B 2 9 ? 11.176 10.102 -20.035 1.00 28.12 10 GLN B C 1
ATOM 1578 O O . GLN B 2 9 ? 10.447 10.017 -21.024 1.00 29.71 10 GLN B O 1
ATOM 1584 N N . VAL B 2 10 ? 10.731 10.478 -18.844 1.00 28.42 11 VAL B N 1
ATOM 1585 C CA . VAL B 2 10 ? 9.406 11.044 -18.650 1.00 30.50 11 VAL B CA 1
ATOM 1586 C C . VAL B 2 10 ? 9.576 12.310 -17.829 1.00 27.55 11 VAL B C 1
ATOM 1587 O O . VAL B 2 10 ? 10.306 12.313 -16.833 1.00 25.69 11 VAL B O 1
ATOM 1591 N N . LYS B 2 11 ? 8.925 13.388 -18.249 1.00 24.24 12 LYS B N 1
ATOM 1592 C CA . LYS B 2 11 ? 8.952 14.620 -17.481 1.00 24.55 12 LYS B CA 1
ATOM 1593 C C . LYS B 2 11 ? 7.518 15.056 -17.232 1.00 25.53 12 LYS B C 1
ATOM 1594 O O . LYS B 2 11 ? 6.769 15.300 -18.182 1.00 28.99 12 LYS B O 1
ATOM 1600 N N . HIS B 2 12 ? 7.137 15.135 -15.961 1.00 24.53 13 HIS B N 1
ATOM 1601 C CA . HIS B 2 12 ? 5.843 15.674 -15.556 1.00 27.26 13 HIS B CA 1
ATOM 1602 C C . HIS B 2 12 ? 6.083 17.109 -15.112 1.00 23.03 13 HIS B C 1
ATOM 1603 O O . HIS B 2 12 ? 6.705 17.344 -14.069 1.00 22.98 13 HIS B O 1
ATOM 1610 N N . GLU B 2 13 ? 5.595 18.065 -15.898 1.00 22.17 14 GLU B N 1
ATOM 1611 C CA . GLU B 2 13 ? 5.979 19.463 -15.746 1.00 26.47 14 GLU B CA 1
ATOM 1612 C C . GLU B 2 13 ? 4.820 20.322 -15.255 1.00 26.06 14 GLU B C 1
ATOM 1613 O O . GLU B 2 13 ? 3.687 20.199 -15.741 1.00 28.44 14 GLU B O 1
ATOM 1619 N N . CYS B 2 14 ? 5.116 21.212 -14.311 1.00 20.95 15 CYS B N 1
ATOM 1620 C CA . CYS B 2 14 ? 4.150 22.184 -13.807 1.00 24.38 15 CYS B CA 1
ATOM 1621 C C . CYS B 2 14 ? 4.721 23.582 -14.004 1.00 28.42 15 CYS B C 1
ATOM 1622 O O . CYS B 2 14 ? 5.762 23.920 -13.424 1.00 28.43 15 CYS B O 1
ATOM 1625 N N . HIS B 2 15 ? 4.051 24.387 -14.822 1.00 26.70 16 HIS B N 1
ATOM 1626 C CA . HIS B 2 15 ? 4.480 25.748 -15.124 1.00 26.36 16 HIS B CA 1
ATOM 1627 C C . HIS B 2 15 ? 3.532 26.729 -14.451 1.00 29.17 16 HIS B C 1
ATOM 1628 O O . HIS B 2 15 ? 2.318 26.668 -14.661 1.00 29.40 16 HIS B O 1
ATOM 1635 N N . PHE B 2 16 ? 4.088 27.636 -13.655 1.00 28.57 17 PHE B N 1
ATOM 1636 C CA . PHE B 2 16 ? 3.299 28.522 -12.812 1.00 28.88 17 PHE B CA 1
ATOM 1637 C C . PHE B 2 16 ? 3.469 29.963 -13.269 1.00 32.42 17 PHE B C 1
ATOM 1638 O O . PHE B 2 16 ? 4.596 30.433 -13.462 1.00 31.59 17 PHE B O 1
ATOM 1646 N N . PHE B 2 17 ? 2.346 30.652 -13.447 1.00 32.59 18 PHE B N 1
ATOM 1647 C CA . PHE B 2 17 ? 2.297 32.057 -13.826 1.00 30.21 18 PHE B CA 1
ATOM 1648 C C . PHE B 2 17 ? 1.505 32.810 -12.766 1.00 32.04 18 PHE B C 1
ATOM 1649 O O . PHE B 2 17 ? 0.447 32.341 -12.335 1.00 31.87 18 PHE B O 1
ATOM 1657 N N . ASN B 2 18 ? 2.005 33.980 -12.363 1.00 31.09 19 ASN B N 1
ATOM 1658 C CA . ASN B 2 18 ? 1.298 34.870 -11.437 1.00 33.40 19 ASN B CA 1
ATOM 1659 C C . ASN B 2 18 ? 0.880 34.122 -10.165 1.00 32.34 19 ASN B C 1
ATOM 1660 O O . ASN B 2 18 ? -0.298 33.915 -9.885 1.00 33.47 19 ASN B O 1
ATOM 1665 N N . GLY B 2 19 ? 1.891 33.708 -9.406 1.00 33.74 20 GLY B N 1
ATOM 1666 C CA . GLY B 2 19 ? 1.684 32.805 -8.289 1.00 31.93 20 GLY B CA 1
ATOM 1667 C C . GLY B 2 19 ? 1.206 31.441 -8.752 1.00 33.69 20 GLY B C 1
ATOM 1668 O O . GLY B 2 19 ? 1.950 30.721 -9.425 1.00 32.75 20 GLY B O 1
ATOM 1669 N N . THR B 2 20 ? -0.031 31.067 -8.403 1.00 31.56 21 THR B N 1
ATOM 1670 C CA . THR B 2 20 ? -0.653 29.871 -8.966 1.00 30.65 21 THR B CA 1
ATOM 1671 C C . THR B 2 20 ? -1.977 30.220 -9.639 1.00 33.84 21 THR B C 1
ATOM 1672 O O . THR B 2 20 ? -2.857 29.364 -9.773 1.00 33.24 21 THR B O 1
ATOM 1676 N N . GLU B 2 21 ? -2.128 31.476 -10.075 1.00 36.72 22 GLU B N 1
ATOM 1677 C CA . GLU B 2 21 ? -3.353 31.881 -10.762 1.00 43.62 22 GLU B CA 1
ATOM 1678 C C . GLU B 2 21 ? -3.525 31.125 -12.075 1.00 39.53 22 GLU B C 1
ATOM 1679 O O . GLU B 2 21 ? -4.638 30.723 -12.429 1.00 34.10 22 GLU B O 1
ATOM 1685 N N . ARG B 2 22 ? -2.436 30.912 -12.809 1.00 32.54 23 ARG B N 1
ATOM 1686 C CA . ARG B 2 22 ? -2.498 30.177 -14.062 1.00 37.96 23 ARG B CA 1
ATOM 1687 C C . ARG B 2 22 ? -1.429 29.099 -14.028 1.00 36.12 23 ARG B C 1
ATOM 1688 O O . ARG B 2 22 ? -0.262 29.389 -13.737 1.00 33.47 23 ARG B O 1
ATOM 1696 N N . VAL B 2 23 ? -1.828 27.858 -14.300 1.00 30.08 24 VAL B N 1
ATOM 1697 C CA . VAL B 2 23 ? -0.923 26.716 -14.231 1.00 30.98 24 VAL B CA 1
ATOM 1698 C C . VAL B 2 23 ? -1.068 25.906 -15.512 1.00 31.88 24 VAL B C 1
ATOM 1699 O O . VAL B 2 23 ? -2.176 25.750 -16.036 1.00 27.96 24 VAL B O 1
ATOM 1703 N N . ARG B 2 24 ? 0.049 25.400 -16.025 1.00 29.71 25 ARG B N 1
ATOM 1704 C CA . ARG B 2 24 ? 0.054 24.544 -17.205 1.00 30.03 25 ARG B CA 1
ATOM 1705 C C . ARG B 2 24 ? 0.782 23.255 -16.859 1.00 31.17 25 ARG B C 1
ATOM 1706 O O . ARG B 2 24 ? 1.952 23.286 -16.461 1.00 31.59 25 ARG B O 1
ATOM 1714 N N . PHE B 2 25 ? 0.096 22.129 -17.019 1.00 29.73 26 PHE B N 1
ATOM 1715 C CA . PHE B 2 25 ? 0.666 20.817 -16.746 1.00 27.25 26 PHE B CA 1
ATOM 1716 C C . PHE B 2 25 ? 1.040 20.131 -18.054 1.00 26.88 26 PHE B C 1
ATOM 1717 O O . PHE B 2 25 ? 0.260 20.130 -19.007 1.00 28.42 26 PHE B O 1
ATOM 1725 N N . LEU B 2 26 ? 2.227 19.520 -18.079 1.00 26.29 27 LEU B N 1
ATOM 1726 C CA . LEU B 2 26 ? 2.716 18.777 -19.235 1.00 31.15 27 LEU B CA 1
ATOM 1727 C C . LEU B 2 26 ? 3.175 17.393 -18.799 1.00 30.97 27 LEU B C 1
ATOM 1728 O O . LEU B 2 26 ? 4.014 17.265 -17.899 1.00 29.97 27 LEU B O 1
ATOM 1733 N N . ASP B 2 27 ? 2.641 16.365 -19.447 1.00 27.34 28 ASP B N 1
ATOM 1734 C CA . ASP B 2 27 ? 3.048 14.977 -19.246 1.00 28.40 28 ASP B CA 1
ATOM 1735 C C . ASP B 2 27 ? 3.798 14.589 -20.518 1.00 29.66 28 ASP B C 1
ATOM 1736 O O . ASP B 2 27 ? 3.176 14.435 -21.570 1.00 29.30 28 ASP B O 1
ATOM 1741 N N . ARG B 2 28 ? 5.130 14.435 -20.438 1.00 26.69 29 ARG B N 1
ATOM 1742 C CA . ARG B 2 28 ? 5.966 14.321 -21.634 1.00 25.12 29 ARG B CA 1
ATOM 1743 C C . ARG B 2 28 ? 6.793 13.037 -21.625 1.00 27.00 29 ARG B C 1
ATOM 1744 O O . ARG B 2 28 ? 7.399 12.683 -20.611 1.00 29.48 29 ARG B O 1
ATOM 1752 N N . TYR B 2 29 ? 6.844 12.358 -22.771 1.00 29.74 30 TYR B N 1
ATOM 1753 C CA . TYR B 2 29 ? 7.507 11.063 -22.890 1.00 30.81 30 TYR B CA 1
ATOM 1754 C C . TYR B 2 29 ? 8.555 11.142 -23.991 1.00 30.26 30 TYR B C 1
ATOM 1755 O O . TYR B 2 29 ? 8.275 11.659 -25.077 1.00 31.01 30 TYR B O 1
ATOM 1764 N N . PHE B 2 30 ? 9.760 10.647 -23.702 1.00 26.55 31 PHE B N 1
ATOM 1765 C CA . PHE B 2 30 ? 10.913 10.814 -24.583 1.00 29.10 31 PHE B CA 1
ATOM 1766 C C . PHE B 2 30 ? 11.628 9.492 -24.787 1.00 30.70 31 PHE B C 1
ATOM 1767 O O . PHE B 2 30 ? 11.759 8.689 -23.856 1.00 31.91 31 PHE B O 1
ATOM 1775 N N . TYR B 2 31 ? 12.127 9.297 -26.001 1.00 31.50 32 TYR B N 1
ATOM 1776 C CA . TYR B 2 31 ? 13.019 8.200 -26.340 1.00 30.59 32 TYR B CA 1
ATOM 1777 C C . TYR B 2 31 ? 14.347 8.828 -26.741 1.00 36.51 32 TYR B C 1
ATOM 1778 O O . TYR B 2 31 ? 14.395 9.623 -27.688 1.00 35.98 32 TYR B O 1
ATOM 1787 N N . HIS B 2 32 ? 15.411 8.490 -26.006 1.00 38.57 33 HIS B N 1
ATOM 1788 C CA . HIS B 2 32 ? 16.660 9.252 -26.018 1.00 36.26 33 HIS B CA 1
ATOM 1789 C C . HIS B 2 32 ? 16.378 10.713 -25.668 1.00 38.82 33 HIS B C 1
ATOM 1790 O O . HIS B 2 32 ? 16.194 11.050 -24.494 1.00 40.92 33 HIS B O 1
ATOM 1797 N N . GLN B 2 33 ? 16.349 11.595 -26.665 1.00 40.83 34 GLN B N 1
ATOM 1798 C CA . GLN B 2 33 ? 15.992 12.990 -26.444 1.00 39.46 34 GLN B CA 1
ATOM 1799 C C . GLN B 2 33 ? 14.758 13.402 -27.225 1.00 36.55 34 GLN B C 1
ATOM 1800 O O . GLN B 2 33 ? 14.398 14.584 -27.208 1.00 37.56 34 GLN B O 1
ATOM 1806 N N . GLU B 2 34 ? 14.103 12.468 -27.901 1.00 33.36 35 GLU B N 1
ATOM 1807 C CA . GLU B 2 34 ? 13.021 12.765 -28.827 1.00 36.49 35 GLU B CA 1
ATOM 1808 C C . GLU B 2 34 ? 11.692 12.547 -28.111 1.00 33.73 35 GLU B C 1
ATOM 1809 O O . GLU B 2 34 ? 11.350 11.419 -27.746 1.00 32.42 35 GLU B O 1
ATOM 1815 N N . GLU B 2 35 ? 10.950 13.629 -27.905 1.00 30.77 36 GLU B N 1
ATOM 1816 C CA . GLU B 2 35 ? 9.605 13.525 -27.364 1.00 33.23 36 GLU B CA 1
ATOM 1817 C C . GLU B 2 35 ? 8.686 12.881 -28.394 1.00 37.03 36 GLU B C 1
ATOM 1818 O O . GLU B 2 35 ? 8.638 13.312 -29.550 1.00 40.40 36 GLU B O 1
ATOM 1824 N N . TYR B 2 36 ? 7.951 11.843 -27.988 1.00 34.19 37 TYR B N 1
ATOM 1825 C CA . TYR B 2 36 ? 7.068 11.179 -28.929 1.00 35.69 37 TYR B CA 1
ATOM 1826 C C . TYR B 2 36 ? 5.588 11.305 -28.599 1.00 34.77 37 TYR B C 1
ATOM 1827 O O . TYR B 2 36 ? 4.767 11.090 -29.491 1.00 34.72 37 TYR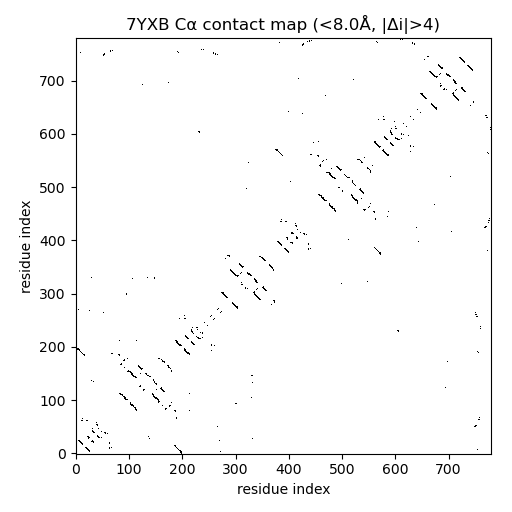 B O 1
ATOM 1836 N N . VAL B 2 37 ? 5.222 11.676 -27.375 1.00 34.74 38 VAL B N 1
ATOM 1837 C CA . VAL B 2 37 ? 3.814 11.853 -27.036 1.00 33.28 38 VAL B CA 1
ATOM 1838 C C . VAL B 2 37 ? 3.738 12.697 -25.773 1.00 33.66 38 VAL B C 1
ATOM 1839 O O . VAL B 2 37 ? 4.632 12.649 -24.921 1.00 33.26 38 VAL B O 1
ATOM 1843 N N . ARG B 2 38 ? 2.682 13.503 -25.668 1.00 29.19 39 ARG B N 1
ATOM 1844 C CA . ARG B 2 38 ? 2.536 14.388 -24.523 1.00 29.00 39 ARG B CA 1
ATOM 1845 C C . ARG B 2 38 ? 1.068 14.680 -24.243 1.00 30.53 39 ARG B C 1
ATOM 1846 O O . ARG B 2 38 ? 0.224 14.642 -25.141 1.00 36.00 39 ARG B O 1
ATOM 1854 N N . PHE B 2 39 ? 0.779 14.966 -22.976 1.00 30.29 40 PHE B N 1
ATOM 1855 C CA . PHE B 2 39 ? -0.470 15.584 -22.556 1.00 30.35 40 PHE B CA 1
ATOM 1856 C C . PHE B 2 39 ? -0.168 17.025 -22.175 1.00 33.51 40 PHE B C 1
ATOM 1857 O O . PHE B 2 39 ? 0.703 17.276 -21.335 1.00 31.66 40 PHE B O 1
ATOM 1865 N N . ASP B 2 40 ? -0.900 17.959 -22.768 1.00 32.47 41 ASP B N 1
ATOM 1866 C CA . ASP B 2 40 ? -0.803 19.380 -22.458 1.00 32.48 41 ASP B CA 1
ATOM 1867 C C . ASP B 2 40 ? -2.152 19.805 -21.898 1.00 31.23 41 ASP B C 1
ATOM 1868 O O . ASP B 2 40 ? -3.179 19.647 -22.564 1.00 30.51 41 ASP B O 1
ATOM 1873 N N . SER B 2 41 ? -2.151 20.326 -20.671 1.00 30.62 42 SER B N 1
ATOM 1874 C CA . SER B 2 41 ? -3.417 20.694 -20.045 1.00 32.99 42 SER B CA 1
ATOM 1875 C C . SER B 2 41 ? -4.145 21.768 -20.844 1.00 34.87 42 SER B C 1
ATOM 1876 O O . SER B 2 41 ? -5.373 21.894 -20.737 1.00 35.67 42 SER B O 1
ATOM 1879 N N . ASP B 2 42 ? -3.411 22.542 -21.654 1.00 33.07 43 ASP B N 1
ATOM 1880 C CA . ASP B 2 42 ? -4.027 23.554 -22.507 1.00 39.66 43 ASP B CA 1
ATOM 1881 C C . ASP B 2 42 ? -4.737 22.939 -23.705 1.00 39.16 43 ASP B C 1
ATOM 1882 O O . ASP B 2 42 ? -5.595 23.597 -24.310 1.00 35.39 43 ASP B O 1
ATOM 1887 N N . VAL B 2 43 ? -4.392 21.701 -24.049 1.00 36.38 44 VAL B N 1
ATOM 1888 C CA . VAL B 2 43 ? -5.029 20.960 -25.127 1.00 34.90 44 VAL B CA 1
ATOM 1889 C C . VAL B 2 43 ? -6.108 20.025 -24.598 1.00 36.53 44 VAL B C 1
ATOM 1890 O O . VAL B 2 43 ? -7.201 19.955 -25.157 1.00 39.57 44 VAL B O 1
ATOM 1894 N N . GLY B 2 44 ? -5.807 19.289 -23.527 1.00 34.29 45 GLY B N 1
ATOM 1895 C CA . GLY B 2 44 ? -6.803 18.516 -22.818 1.00 36.74 45 GLY B CA 1
ATOM 1896 C C . GLY B 2 44 ? -6.837 17.043 -23.142 1.00 35.48 45 GLY B C 1
ATOM 1897 O O . GLY B 2 44 ? -7.733 16.344 -22.649 1.00 33.09 45 GLY B O 1
ATOM 1898 N N . GLU B 2 45 ? -5.901 16.555 -23.955 1.00 35.65 46 GLU B N 1
ATOM 1899 C CA . GLU B 2 45 ? -5.794 15.144 -24.308 1.00 37.08 46 GLU B CA 1
ATOM 1900 C C . GLU B 2 45 ? -4.358 14.877 -24.742 1.00 37.02 46 GLU B C 1
ATOM 1901 O O . GLU B 2 45 ? -3.597 15.802 -25.037 1.00 35.73 46 GLU B O 1
ATOM 1907 N N . TYR B 2 46 ? -3.997 13.597 -24.787 1.00 36.40 47 TYR B N 1
ATOM 1908 C CA . TYR B 2 46 ? -2.685 13.216 -25.292 1.00 30.23 47 TYR B CA 1
ATOM 1909 C C . TYR B 2 46 ? -2.600 13.436 -26.794 1.00 37.47 47 TYR B C 1
ATOM 1910 O O . TYR B 2 46 ? -3.556 13.180 -27.531 1.00 43.71 47 TYR B O 1
ATOM 1919 N N . ARG B 2 47 ? -1.444 13.920 -27.247 1.00 35.08 48 ARG B N 1
ATOM 1920 C CA . ARG B 2 47 ? -1.180 14.115 -28.664 1.00 36.78 48 ARG B CA 1
ATOM 1921 C C . ARG B 2 47 ? 0.161 13.495 -29.018 1.00 37.40 48 ARG B C 1
ATOM 1922 O O . ARG B 2 47 ? 1.147 13.667 -28.292 1.00 34.39 48 ARG B O 1
ATOM 1930 N N . ALA B 2 48 ? 0.192 12.796 -30.147 1.00 40.41 49 ALA B N 1
ATOM 1931 C CA . ALA B 2 48 ? 1.444 12.275 -30.675 1.00 40.94 49 ALA B CA 1
ATOM 1932 C C . ALA B 2 48 ? 2.338 13.420 -31.128 1.00 40.77 49 ALA B C 1
ATOM 1933 O O . ALA B 2 48 ? 1.928 14.256 -31.936 1.00 45.87 49 ALA B O 1
ATOM 1935 N N . VAL B 2 49 ? 3.562 13.455 -30.600 1.00 36.55 50 VAL B N 1
ATOM 1936 C CA . VAL B 2 49 ? 4.567 14.403 -31.072 1.00 39.40 50 VAL B CA 1
ATOM 1937 C C . VAL B 2 49 ? 5.286 13.859 -32.304 1.00 48.16 50 VAL B C 1
ATOM 1938 O O . VAL B 2 49 ? 5.555 14.598 -33.256 1.00 51.06 50 VAL B O 1
ATOM 1942 N N . THR B 2 50 ? 5.608 12.569 -32.310 1.00 47.68 51 THR B N 1
ATOM 1943 C CA . THR B 2 50 ? 6.074 11.879 -33.504 1.00 46.46 51 THR B CA 1
ATOM 1944 C C . THR B 2 50 ? 5.122 10.737 -33.821 1.00 49.79 51 THR B C 1
ATOM 1945 O O . THR B 2 50 ? 4.210 10.429 -33.051 1.00 52.23 51 THR B O 1
ATOM 1949 N N . GLU B 2 51 ? 5.356 10.086 -34.959 1.00 52.83 52 GLU B N 1
ATOM 1950 C CA . GLU B 2 51 ? 4.482 8.992 -35.355 1.00 59.54 52 GLU B CA 1
ATOM 1951 C C . GLU B 2 51 ? 4.594 7.805 -34.414 1.00 57.61 52 GLU B C 1
ATOM 1952 O O . GLU B 2 51 ? 3.643 7.026 -34.308 1.00 56.28 52 GLU B O 1
ATOM 1958 N N . LEU B 2 52 ? 5.723 7.658 -33.719 1.00 57.58 53 LEU B N 1
ATOM 1959 C CA . LEU B 2 52 ? 5.867 6.565 -32.765 1.00 59.37 53 LEU B CA 1
ATOM 1960 C C . LEU B 2 52 ? 4.942 6.716 -31.562 1.00 54.10 53 LEU B C 1
ATOM 1961 O O . LEU B 2 52 ? 4.653 5.718 -30.894 1.00 55.64 53 LEU B O 1
ATOM 1966 N N . GLY B 2 53 ? 4.477 7.932 -31.271 1.00 48.46 54 GLY B N 1
ATOM 1967 C CA . GLY B 2 53 ? 3.539 8.157 -30.188 1.00 46.61 54 GLY B CA 1
ATOM 1968 C C . GLY B 2 53 ? 2.070 7.975 -30.527 1.00 46.34 54 GLY B C 1
ATOM 1969 O O . GLY B 2 53 ? 1.232 8.007 -29.623 1.00 46.42 54 GLY B O 1
ATOM 1970 N N . ARG B 2 54 ? 1.731 7.779 -31.801 1.00 45.76 55 ARG B N 1
ATOM 1971 C CA . ARG B 2 54 ? 0.326 7.642 -32.181 1.00 50.80 55 ARG B CA 1
ATOM 1972 C C . ARG B 2 54 ? -0.407 6.513 -31.467 1.00 48.96 55 ARG B C 1
ATOM 1973 O O . ARG B 2 54 ? -1.562 6.733 -31.058 1.00 49.94 55 ARG B O 1
ATOM 1981 N N . PRO B 2 55 ? 0.152 5.306 -31.304 1.00 48.13 56 PRO B N 1
ATOM 1982 C CA . PRO B 2 55 ? -0.616 4.257 -30.609 1.00 48.85 56 PRO B CA 1
ATOM 1983 C C . PRO B 2 55 ? -0.917 4.594 -29.160 1.00 45.77 56 PRO B C 1
ATOM 1984 O O . PRO B 2 55 ? -1.989 4.232 -28.656 1.00 48.29 56 PRO B O 1
ATOM 1988 N N . ASP B 2 56 ? -0.016 5.305 -28.484 1.00 42.70 57 ASP B N 1
ATOM 1989 C CA . ASP B 2 56 ? -0.214 5.618 -27.075 1.00 43.20 57 ASP B CA 1
ATOM 1990 C C . ASP B 2 56 ? -1.217 6.751 -26.879 1.00 41.24 57 ASP B C 1
ATOM 1991 O O . ASP B 2 56 ? -2.048 6.690 -25.968 1.00 39.78 57 ASP B O 1
ATOM 1996 N N . ALA B 2 57 ? -1.156 7.789 -27.718 1.00 41.95 58 ALA B N 1
ATOM 1997 C CA . ALA B 2 57 ? -2.135 8.871 -27.627 1.00 42.68 58 ALA B CA 1
ATOM 1998 C C . ALA B 2 57 ? -3.550 8.353 -27.851 1.00 43.76 58 ALA B C 1
ATOM 1999 O O . ALA B 2 57 ? -4.483 8.727 -27.130 1.00 40.31 58 ALA B O 1
ATOM 2001 N N . GLU B 2 58 ? -3.728 7.483 -28.842 1.00 47.52 59 GLU B N 1
ATOM 2002 C CA . GLU B 2 58 ? -5.058 6.963 -29.116 1.00 50.75 59 GLU B CA 1
ATOM 2003 C C . GLU B 2 58 ? -5.545 6.077 -27.978 1.00 49.31 59 GLU B C 1
ATOM 2004 O O . GLU B 2 58 ? -6.701 6.182 -27.555 1.00 45.86 59 GLU B O 1
ATOM 2010 N N . TYR B 2 59 ? -4.670 5.214 -27.454 1.00 49.09 60 TYR B N 1
ATOM 2011 C CA . TYR B 2 59 ? -5.081 4.307 -26.387 1.00 44.94 60 TYR B CA 1
ATOM 2012 C C . TYR B 2 59 ? -5.399 5.071 -25.105 1.00 41.05 60 TYR B C 1
ATOM 2013 O O . TYR B 2 59 ? -6.473 4.894 -24.516 1.00 39.44 60 TYR B O 1
ATOM 2022 N N . TRP B 2 60 ? -4.479 5.933 -24.661 1.00 38.06 61 TRP B N 1
ATOM 2023 C CA . TRP B 2 60 ? -4.689 6.647 -23.405 1.00 36.79 61 TRP B CA 1
ATOM 2024 C C . TRP B 2 60 ? -5.914 7.558 -23.471 1.00 38.54 61 TRP B C 1
ATOM 2025 O O . TRP B 2 60 ? -6.647 7.694 -22.482 1.00 39.20 61 TRP B O 1
ATOM 2036 N N . ASN B 2 61 ? -6.157 8.191 -24.624 1.00 39.17 62 ASN B N 1
ATOM 2037 C CA . ASN B 2 61 ? -7.310 9.078 -24.736 1.00 42.68 62 ASN B CA 1
ATOM 2038 C C . ASN B 2 61 ? -8.632 8.318 -24.636 1.00 41.45 62 ASN B C 1
ATOM 2039 O O . ASN B 2 61 ? -9.629 8.899 -24.204 1.00 41.18 62 ASN B O 1
ATOM 2044 N N . SER B 2 62 ? -8.650 7.031 -24.993 1.00 38.18 63 SER B N 1
ATOM 2045 C CA . SER B 2 62 ? -9.855 6.219 -24.883 1.00 42.03 63 SER B CA 1
ATOM 2046 C C . SER B 2 62 ? -10.224 5.888 -23.443 1.00 44.81 63 SER B C 1
ATOM 2047 O O . SER B 2 62 ? -11.332 5.395 -23.215 1.00 49.30 63 SER B O 1
ATOM 2050 N N . GLN B 2 63 ? -9.333 6.126 -22.475 1.00 37.06 64 GLN B N 1
ATOM 2051 C CA . GLN B 2 63 ? -9.601 5.797 -21.074 1.00 39.79 64 GLN B CA 1
ATOM 2052 C C . GLN B 2 63 ? -10.110 7.053 -20.373 1.00 45.50 64 GLN B C 1
ATOM 2053 O O . GLN B 2 63 ? -9.329 7.939 -20.005 1.00 43.18 64 GLN B O 1
ATOM 2059 N N . LYS B 2 64 ? -11.428 7.112 -20.160 1.00 45.30 65 LYS B N 1
ATOM 2060 C CA . LYS B 2 64 ? -12.084 8.361 -19.776 1.00 47.91 65 LYS B CA 1
ATOM 2061 C C . LYS B 2 64 ? -11.628 8.843 -18.404 1.00 42.45 65 LYS B C 1
ATOM 2062 O O . LYS B 2 64 ? -11.375 10.040 -18.210 1.00 38.09 65 LYS B O 1
ATOM 2068 N N . ASP B 2 65 ? -11.542 7.931 -17.430 1.00 38.85 66 ASP B N 1
ATOM 2069 C CA . ASP B 2 65 ? -11.144 8.336 -16.087 1.00 41.79 66 ASP B CA 1
ATOM 2070 C C . ASP B 2 65 ? -9.687 8.774 -16.065 1.00 42.32 66 ASP B C 1
ATOM 2071 O O . ASP B 2 65 ? -9.314 9.694 -15.330 1.00 40.39 66 ASP B O 1
ATOM 2076 N N . LEU B 2 66 ? -8.855 8.129 -16.877 1.00 44.38 67 LEU B N 1
ATOM 2077 C CA . LEU B 2 66 ? -7.457 8.517 -16.977 1.00 43.11 67 LEU B CA 1
ATOM 2078 C C . LEU B 2 66 ? -7.321 9.951 -17.478 1.00 41.58 67 LEU B C 1
ATOM 2079 O O . LEU B 2 66 ? -6.527 10.736 -16.945 1.00 40.55 67 LEU B O 1
ATOM 2084 N N . LEU B 2 67 ? -8.103 10.312 -18.495 1.00 38.49 68 LEU B N 1
ATOM 2085 C CA . LEU B 2 67 ? -8.056 11.662 -19.039 1.00 41.01 68 LEU B CA 1
ATOM 2086 C C . LEU B 2 67 ? -8.551 12.690 -18.028 1.00 43.21 68 LEU B C 1
ATOM 2087 O O . LEU B 2 67 ? -7.964 13.770 -17.896 1.00 40.37 68 LEU B O 1
ATOM 2092 N N . GLU B 2 68 ? -9.633 12.380 -17.310 1.00 42.72 69 GLU B N 1
ATOM 2093 C CA . GLU B 2 68 ? -10.131 13.314 -16.305 1.00 43.91 69 GLU B CA 1
ATOM 2094 C C . GLU B 2 68 ? -9.107 13.528 -15.197 1.00 35.20 69 GLU B C 1
ATOM 2095 O O . GLU B 2 68 ? -8.942 14.651 -14.704 1.00 32.33 69 GLU B O 1
ATOM 2101 N N . GLN B 2 69 ? -8.408 12.461 -14.795 1.00 30.63 70 GLN B N 1
ATOM 2102 C CA . GLN B 2 69 ? -7.354 12.584 -13.792 1.00 35.75 70 GLN B CA 1
ATOM 2103 C C . GLN B 2 69 ? -6.222 13.492 -14.274 1.00 36.79 70 GLN B C 1
ATOM 2104 O O . GLN B 2 69 ? -5.731 14.339 -13.516 1.00 35.98 70 GLN B O 1
ATOM 2110 N N . LYS B 2 70 ? -5.782 13.326 -15.525 1.00 32.35 71 LYS B N 1
ATOM 2111 C CA . LYS B 2 70 ? -4.702 14.177 -16.017 1.00 34.32 71 LYS B CA 1
ATOM 2112 C C . LYS B 2 70 ? -5.169 15.615 -16.195 1.00 35.72 71 LYS B C 1
ATOM 2113 O O . LYS B 2 70 ? -4.389 16.552 -15.987 1.00 33.07 71 LYS B O 1
ATOM 2119 N N . ARG B 2 71 ? -6.438 15.807 -16.562 1.00 32.46 72 ARG B N 1
ATOM 2120 C CA . ARG B 2 71 ? -6.996 17.149 -16.678 1.00 35.45 72 ARG B CA 1
ATOM 2121 C C . ARG B 2 71 ? -7.100 17.857 -15.333 1.00 32.77 72 ARG B C 1
ATOM 2122 O O . ARG B 2 71 ? -7.131 19.091 -15.301 1.00 31.87 72 ARG B O 1
ATOM 2130 N N . ALA B 2 72 ? -7.166 17.114 -14.232 1.00 26.79 73 ALA B N 1
ATOM 2131 C CA . ALA B 2 72 ? -7.185 17.707 -12.903 1.00 30.07 73 ALA B CA 1
ATOM 2132 C C . ALA B 2 72 ? -5.792 17.851 -12.298 1.00 26.08 73 ALA B C 1
ATOM 2133 O O . ALA B 2 72 ? -5.667 18.381 -11.188 1.00 28.55 73 ALA B O 1
ATOM 2135 N N . ALA B 2 73 ? -4.744 17.416 -13.008 1.00 24.53 74 ALA B N 1
ATOM 2136 C CA . ALA B 2 73 ? -3.390 17.487 -12.461 1.00 27.58 74 ALA B CA 1
ATOM 2137 C C . ALA B 2 73 ? -2.988 18.912 -12.086 1.00 31.04 74 ALA B C 1
ATOM 2138 O O . ALA B 2 73 ? -2.228 19.102 -11.128 1.00 29.44 74 ALA B O 1
ATOM 2140 N N . VAL B 2 74 ? -3.463 19.924 -12.825 1.00 33.16 75 VAL B N 1
ATOM 2141 C CA . VAL B 2 74 ? -3.096 21.293 -12.467 1.00 32.39 75 VAL B CA 1
ATOM 2142 C C . VAL B 2 74 ? -3.461 21.577 -11.018 1.00 32.58 75 VAL B C 1
ATOM 2143 O O . VAL B 2 74 ? -2.776 22.351 -10.341 1.00 33.14 75 VAL B O 1
ATOM 2147 N N . ASP B 2 75 ? -4.506 20.923 -10.500 1.00 30.99 76 ASP B N 1
ATOM 2148 C CA . ASP B 2 75 ? -4.930 21.109 -9.114 1.00 27.53 76 ASP B CA 1
ATOM 2149 C C . ASP B 2 75 ? -4.346 20.043 -8.189 1.00 28.57 76 ASP B C 1
ATOM 2150 O O . ASP B 2 75 ? -3.667 20.363 -7.210 1.00 27.65 76 ASP B O 1
ATOM 2155 N N . THR B 2 76 ? -4.597 18.768 -8.480 1.00 26.88 77 THR B N 1
ATOM 2156 C CA . THR B 2 76 ? -4.208 17.719 -7.542 1.00 25.43 77 THR B CA 1
ATOM 2157 C C . THR B 2 76 ? -2.695 17.526 -7.477 1.00 29.05 77 THR B C 1
ATOM 2158 O O . THR B 2 76 ? -2.176 17.033 -6.468 1.00 26.53 77 THR B O 1
ATOM 2162 N N . TYR B 2 77 ? -1.970 17.898 -8.526 1.00 26.89 78 TYR B N 1
ATOM 2163 C CA . TYR B 2 77 ? -0.530 17.682 -8.583 1.00 27.56 78 TYR B CA 1
ATOM 2164 C C . TYR B 2 77 ? 0.250 18.995 -8.560 1.00 28.80 78 TYR B C 1
ATOM 2165 O O . TYR B 2 77 ? 0.996 19.265 -7.612 1.00 33.62 78 TYR B O 1
ATOM 2174 N N . CYS B 2 78 ? 0.044 19.864 -9.550 1.00 26.32 79 CYS B N 1
ATOM 2175 C CA . CYS B 2 78 ? 0.835 21.090 -9.651 1.00 26.61 79 CYS B CA 1
ATOM 2176 C C . CYS B 2 78 ? 0.574 22.039 -8.485 1.00 27.18 79 CYS B C 1
ATOM 2177 O O . CYS B 2 78 ? 1.496 22.402 -7.746 1.00 24.36 79 CYS B O 1
ATOM 2180 N N . ARG B 2 79 ? -0.681 22.455 -8.296 1.00 28.03 80 ARG B N 1
ATOM 2181 C CA . ARG B 2 79 ? -0.959 23.422 -7.238 1.00 25.01 80 ARG B CA 1
ATOM 2182 C C . ARG B 2 79 ? -0.643 22.836 -5.869 1.00 25.26 80 ARG B C 1
ATOM 2183 O O . ARG B 2 79 ? -0.123 23.532 -4.985 1.00 27.00 80 ARG B O 1
ATOM 2191 N N . HIS B 2 80 ? -0.941 21.552 -5.678 1.00 22.56 81 HIS B N 1
ATOM 2192 C CA . HIS B 2 80 ? -0.639 20.925 -4.398 1.00 27.82 81 HIS B CA 1
ATOM 2193 C C . HIS B 2 80 ? 0.856 20.984 -4.096 1.00 25.88 81 HIS B C 1
ATOM 2194 O O . HIS B 2 80 ? 1.264 21.389 -2.999 1.00 27.80 81 HIS B O 1
ATOM 2201 N N . ASN B 2 81 ? 1.686 20.589 -5.067 1.00 24.54 82 ASN B N 1
ATOM 2202 C CA . ASN B 2 81 ? 3.126 20.510 -4.832 1.00 26.74 82 ASN B CA 1
ATOM 2203 C C . ASN B 2 81 ? 3.749 21.889 -4.673 1.00 27.68 82 ASN B C 1
ATOM 2204 O O . ASN B 2 81 ? 4.686 22.069 -3.885 1.00 25.36 82 ASN B O 1
ATOM 2209 N N . TYR B 2 82 ? 3.257 22.874 -5.421 1.00 29.43 83 TYR B N 1
ATOM 2210 C CA . TYR B 2 82 ? 3.677 24.249 -5.178 1.00 28.46 83 TYR B CA 1
ATOM 2211 C C . TYR B 2 82 ? 3.383 24.654 -3.742 1.00 29.09 83 TYR B C 1
ATOM 2212 O O . TYR B 2 82 ? 4.217 25.272 -3.070 1.00 29.60 83 TYR B O 1
ATOM 2221 N N . GLY B 2 83 ? 2.189 24.321 -3.258 1.00 29.55 84 GLY B N 1
ATOM 2222 C CA . GLY B 2 83 ? 1.828 24.693 -1.903 1.00 31.05 84 GLY B CA 1
ATOM 2223 C C . GLY B 2 83 ? 2.718 24.028 -0.876 1.00 30.76 84 GLY B C 1
ATOM 2224 O O . GLY B 2 83 ? 3.118 24.652 0.117 1.00 25.85 84 GLY B O 1
ATOM 2225 N N . VAL B 2 84 ? 3.047 22.753 -1.106 1.00 24.76 85 VAL B N 1
ATOM 2226 C CA . VAL B 2 84 ? 3.872 22.013 -0.162 1.00 26.92 85 VAL B CA 1
ATOM 2227 C C . VAL B 2 84 ? 5.295 22.552 -0.163 1.00 29.08 85 VAL B C 1
ATOM 2228 O O . VAL B 2 84 ? 5.929 22.668 0.895 1.00 29.84 85 VAL B O 1
ATOM 2232 N N . GLY B 2 85 ? 5.820 22.893 -1.342 1.00 27.05 86 GLY B N 1
ATOM 2233 C CA . GLY B 2 85 ? 7.208 23.293 -1.476 1.00 28.39 86 GLY B CA 1
ATOM 2234 C C . GLY B 2 85 ? 7.472 24.777 -1.399 1.00 30.77 86 GLY B C 1
ATOM 2235 O O . GLY B 2 85 ? 8.635 25.180 -1.302 1.00 29.33 86 GLY B O 1
ATOM 2236 N N . GLU B 2 86 ? 6.413 25.595 -1.411 1.00 25.72 87 GLU B N 1
ATOM 2237 C CA . GLU B 2 86 ? 6.528 27.049 -1.497 1.00 27.33 87 GLU B CA 1
ATOM 2238 C C . GLU B 2 86 ? 7.514 27.625 -0.477 1.00 28.67 87 GLU B C 1
ATOM 2239 O O . GLU B 2 86 ? 8.362 28.452 -0.825 1.00 28.33 87 GLU B O 1
ATOM 2245 N N . SER B 2 87 ? 7.423 27.190 0.784 1.00 26.22 88 SER B N 1
ATOM 2246 C CA . SER B 2 87 ? 8.200 27.797 1.867 1.00 29.34 88 SER B CA 1
ATOM 2247 C C . SER B 2 87 ? 9.713 27.675 1.674 1.00 29.80 88 SER B C 1
ATOM 2248 O O . SER B 2 87 ? 10.464 28.549 2.124 1.00 27.90 88 SER B O 1
ATOM 2251 N N . PHE B 2 88 ? 10.195 26.591 1.067 1.00 29.16 89 PHE B N 1
ATOM 2252 C CA . PHE B 2 88 ? 11.640 26.417 0.937 1.00 30.37 89 PHE B CA 1
ATOM 2253 C C . PHE B 2 88 ? 12.146 26.524 -0.495 1.00 29.75 89 PHE B C 1
ATOM 2254 O O . PHE B 2 88 ? 13.357 26.398 -0.717 1.00 26.64 89 PHE B O 1
ATOM 2262 N N . THR B 2 89 ? 11.276 26.805 -1.470 1.00 25.70 90 THR B N 1
ATOM 2263 C CA . THR B 2 89 ? 11.722 26.972 -2.851 1.00 27.40 90 THR B CA 1
ATOM 2264 C C . THR B 2 89 ? 11.331 28.344 -3.388 1.00 32.31 90 THR B C 1
ATOM 2265 O O . THR B 2 89 ? 12.204 29.195 -3.573 1.00 29.07 90 THR B O 1
ATOM 2269 N N . VAL B 2 90 ? 10.040 28.573 -3.656 1.00 30.77 91 VAL B N 1
ATOM 2270 C CA . VAL B 2 90 ? 9.533 29.866 -4.115 1.00 27.00 91 VAL B CA 1
ATOM 2271 C C . VAL B 2 90 ? 9.986 30.991 -3.186 1.00 28.78 91 VAL B C 1
ATOM 2272 O O . VAL B 2 90 ? 10.364 32.079 -3.640 1.00 30.73 91 VAL B O 1
ATOM 2276 N N . GLN B 2 91 ? 9.944 30.757 -1.872 1.00 26.82 92 GLN B N 1
ATOM 2277 C CA . GLN B 2 91 ? 10.227 31.802 -0.893 1.00 28.27 92 GLN B CA 1
ATOM 2278 C C . GLN B 2 91 ? 11.666 31.780 -0.381 1.00 26.77 92 GLN B C 1
ATOM 2279 O O . GLN B 2 91 ? 12.006 32.567 0.506 1.00 26.10 92 GLN B O 1
ATOM 2285 N N . ARG B 2 92 ? 12.505 30.896 -0.912 1.00 26.03 93 ARG B N 1
ATOM 2286 C CA . ARG B 2 92 ? 13.897 30.811 -0.488 1.00 26.83 93 ARG B CA 1
ATOM 2287 C C . ARG B 2 92 ? 14.650 32.084 -0.857 1.00 27.48 93 ARG B C 1
ATOM 2288 O O . ARG B 2 92 ? 14.678 32.493 -2.026 1.00 27.57 93 ARG B O 1
ATOM 2296 N N . ARG B 2 93 ? 15.267 32.712 0.139 1.00 24.55 94 ARG B N 1
ATOM 2297 C CA . ARG B 2 93 ? 16.091 33.893 -0.087 1.00 30.93 94 ARG B CA 1
ATOM 2298 C C . ARG B 2 93 ? 17.413 33.727 0.638 1.00 30.28 94 ARG B C 1
ATOM 2299 O O . ARG B 2 93 ? 17.424 33.476 1.849 1.00 32.79 94 ARG B O 1
ATOM 2307 N N . VAL B 2 94 ? 18.519 33.877 -0.093 1.00 28.25 95 VAL B N 1
ATOM 2308 C CA . VAL B 2 94 ? 19.864 33.822 0.481 1.00 29.32 95 VAL B CA 1
ATOM 2309 C C . VAL B 2 94 ? 20.671 35.009 -0.037 1.00 29.04 95 VAL B C 1
ATOM 2310 O O . VAL B 2 94 ? 20.694 35.267 -1.246 1.00 26.57 95 VAL B O 1
ATOM 2314 N N . TYR B 2 95 ? 21.344 35.712 0.880 1.00 26.33 96 TYR B N 1
ATOM 2315 C CA . TYR B 2 95 ? 22.053 36.943 0.547 1.00 28.43 96 TYR B CA 1
ATOM 2316 C C . TYR B 2 95 ? 23.227 36.668 -0.389 1.00 32.49 96 TYR B C 1
ATOM 2317 O O . TYR B 2 95 ? 23.972 35.694 -0.191 1.00 30.45 96 TYR B O 1
ATOM 2326 N N . PRO B 2 96 ? 23.463 37.530 -1.374 1.00 28.61 97 PRO B N 1
ATOM 2327 C CA . PRO B 2 96 ? 24.737 37.490 -2.092 1.00 29.74 97 PRO B CA 1
ATOM 2328 C C . PRO B 2 96 ? 25.864 38.032 -1.231 1.00 29.72 97 PRO B C 1
ATOM 2329 O O . PRO B 2 96 ? 25.680 38.936 -0.411 1.00 28.20 97 PRO B O 1
ATOM 2333 N N . GLU B 2 97 ? 27.045 37.454 -1.420 1.00 30.14 98 GLU B N 1
ATOM 2334 C CA . GLU B 2 97 ? 28.284 38.008 -0.896 1.00 28.90 98 GLU B CA 1
ATOM 2335 C C . GLU B 2 97 ? 29.030 38.663 -2.050 1.00 30.02 98 GLU B C 1
ATOM 2336 O O . GLU B 2 97 ? 29.169 38.065 -3.123 1.00 31.93 98 GLU B O 1
ATOM 2342 N N . VAL B 2 98 ? 29.498 39.889 -1.845 1.00 30.62 99 VAL B N 1
ATOM 2343 C CA . VAL B 2 98 ? 30.091 40.663 -2.926 1.00 31.28 99 VAL B CA 1
ATOM 2344 C C . VAL B 2 98 ? 31.540 40.962 -2.580 1.00 31.04 99 VAL B C 1
ATOM 2345 O O . VAL B 2 98 ? 31.827 41.574 -1.543 1.00 26.62 99 VAL B O 1
ATOM 2349 N N . THR B 2 99 ? 32.444 40.547 -3.458 1.00 31.38 100 THR B N 1
ATOM 2350 C CA . THR B 2 99 ? 33.865 40.843 -3.345 1.00 30.62 100 THR B CA 1
ATOM 2351 C C . THR B 2 99 ? 34.308 41.617 -4.577 1.00 32.40 100 THR B C 1
ATOM 2352 O O . THR B 2 99 ? 33.931 41.269 -5.700 1.00 35.63 100 THR B O 1
ATOM 2356 N N . VAL B 2 100 ? 35.111 42.659 -4.371 1.00 31.95 101 VAL B N 1
ATOM 2357 C CA . VAL B 2 100 ? 35.655 43.461 -5.461 1.00 30.22 101 VAL B CA 1
ATOM 2358 C C . VAL B 2 100 ? 37.178 43.445 -5.355 1.00 31.14 101 VAL B C 1
ATOM 2359 O O . VAL B 2 100 ? 37.728 43.594 -4.258 1.00 30.44 101 VAL B O 1
ATOM 2363 N N . TYR B 2 101 ? 37.855 43.254 -6.487 1.00 32.16 102 TYR B N 1
ATOM 2364 C CA . TYR B 2 101 ? 39.312 43.289 -6.524 1.00 34.09 102 TYR B CA 1
ATOM 2365 C C . TYR B 2 101 ? 39.749 43.563 -7.948 1.00 35.85 102 TYR B C 1
ATOM 2366 O O . TYR B 2 101 ? 39.063 43.148 -8.892 1.00 33.73 102 TYR B O 1
ATOM 2375 N N . PRO B 2 102 ? 40.868 44.258 -8.144 1.00 34.03 103 PRO B N 1
ATOM 2376 C CA . PRO B 2 102 ? 41.431 44.348 -9.492 1.00 34.51 103 PRO B CA 1
ATOM 2377 C C . PRO B 2 102 ? 42.077 43.028 -9.882 1.00 36.98 103 PRO B C 1
ATOM 2378 O O . PRO B 2 102 ? 42.659 42.327 -9.050 1.00 40.46 103 PRO B O 1
ATOM 2382 N N . ALA B 2 103 ? 41.943 42.681 -11.163 1.00 35.37 104 ALA B N 1
ATOM 2383 C CA . ALA B 2 103 ? 42.461 41.410 -11.651 1.00 37.75 104 ALA B CA 1
ATOM 2384 C C . ALA B 2 103 ? 43.984 41.357 -11.650 1.00 42.75 104 ALA B C 1
ATOM 2385 O O . ALA B 2 103 ? 44.556 40.267 -11.581 1.00 46.05 104 ALA B O 1
ATOM 2387 N N . LYS B 2 104 ? 44.656 42.495 -11.727 1.00 45.13 105 LYS B N 1
ATOM 2388 C CA . LYS B 2 104 ? 46.107 42.507 -11.683 1.00 55.95 105 LYS B CA 1
ATOM 2389 C C . LYS B 2 104 ? 46.570 43.715 -10.886 1.00 54.10 105 LYS B C 1
ATOM 2390 O O . LYS B 2 104 ? 45.870 44.724 -10.795 1.00 48.73 105 LYS B O 1
ATOM 2396 N N . THR B 2 105 ? 47.750 43.591 -10.293 1.00 57.21 106 THR B N 1
ATOM 2397 C CA . THR B 2 105 ? 48.347 44.697 -9.560 1.00 63.69 106 THR B CA 1
ATOM 2398 C C . THR B 2 105 ? 49.078 45.597 -10.550 1.00 65.16 106 THR B C 1
ATOM 2399 O O . THR B 2 105 ? 50.036 45.167 -11.200 1.00 69.01 106 THR B O 1
ATOM 2403 N N . GLN B 2 106 ? 48.606 46.832 -10.686 1.00 62.49 107 GLN B N 1
ATOM 2404 C CA . GLN B 2 106 ? 49.102 47.773 -11.676 1.00 56.87 107 GLN B CA 1
ATOM 2405 C C . GLN B 2 106 ? 49.259 49.137 -11.029 1.00 52.99 107 GLN B C 1
ATOM 2406 O O . GLN B 2 106 ? 48.522 49.473 -10.096 1.00 50.06 107 GLN B O 1
ATOM 2412 N N . PRO B 2 107 ? 50.198 49.945 -11.506 1.00 52.01 108 PRO B N 1
ATOM 2413 C CA . PRO B 2 107 ? 50.156 51.370 -11.183 1.00 50.81 108 PRO B CA 1
ATOM 2414 C C . PRO B 2 107 ? 48.959 52.014 -11.868 1.00 46.78 108 PRO B C 1
ATOM 2415 O O . PRO B 2 107 ? 48.423 51.508 -12.857 1.00 41.64 108 PRO B O 1
ATOM 2419 N N . LEU B 2 108 ? 48.538 53.146 -11.317 1.00 44.58 109 LEU B N 1
ATOM 2420 C CA . LEU B 2 108 ? 47.443 53.886 -11.913 1.00 44.44 109 LEU B CA 1
ATOM 2421 C C . LEU B 2 108 ? 47.817 54.359 -13.316 1.00 43.14 109 LEU B C 1
ATOM 2422 O O . LEU B 2 108 ? 48.995 54.512 -13.658 1.00 41.98 109 LEU B O 1
ATOM 2427 N N . GLN B 2 109 ? 46.782 54.573 -14.134 1.00 36.59 110 GLN B N 1
ATOM 2428 C CA . GLN B 2 109 ? 46.799 55.016 -15.540 1.00 36.26 110 GLN B CA 1
ATOM 2429 C C . GLN B 2 109 ? 46.998 53.841 -16.502 1.00 39.61 110 GLN B C 1
ATOM 2430 O O . GLN B 2 109 ? 47.045 54.063 -17.720 1.00 43.08 110 GLN B O 1
ATOM 2436 N N . HIS B 2 110 ? 47.118 52.611 -16.013 1.00 38.07 111 HIS B N 1
ATOM 2437 C CA . HIS B 2 110 ? 47.254 51.441 -16.866 1.00 37.67 111 HIS B CA 1
ATOM 2438 C C . HIS B 2 110 ? 45.926 50.700 -16.923 1.00 36.33 111 HIS B C 1
ATOM 2439 O O . HIS B 2 110 ? 45.177 50.668 -15.946 1.00 35.82 111 HIS B O 1
ATOM 2446 N N . HIS B 2 111 ? 45.633 50.111 -18.077 1.00 39.39 112 HIS B N 1
ATOM 2447 C CA . HIS B 2 111 ? 44.382 49.383 -18.220 1.00 40.98 112 HIS B CA 1
ATOM 2448 C C . HIS B 2 111 ? 44.332 48.229 -17.224 1.00 41.84 112 HIS B C 1
ATOM 2449 O O . HIS B 2 111 ? 45.359 47.680 -16.817 1.00 41.48 112 HIS B O 1
ATOM 2456 N N . ASN B 2 112 ? 43.120 47.885 -16.805 1.00 37.34 113 ASN B N 1
ATOM 2457 C CA . ASN B 2 112 ? 42.939 46.880 -15.771 1.00 38.93 113 ASN B CA 1
ATOM 2458 C C . 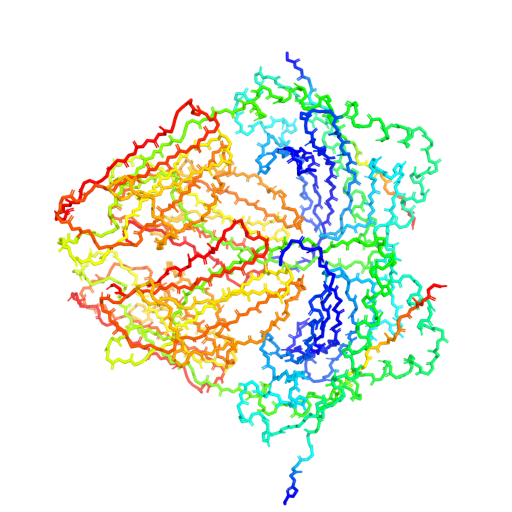ASN B 2 112 ? 41.508 46.375 -15.845 1.00 38.13 113 ASN B C 1
ATOM 2459 O O . ASN B 2 112 ? 40.636 47.016 -16.437 1.00 45.34 113 ASN B O 1
ATOM 2464 N N . LEU B 2 113 ? 41.287 45.209 -15.249 1.00 36.91 114 LEU B N 1
ATOM 2465 C CA . LEU B 2 113 ? 39.958 44.632 -15.088 1.00 37.72 114 LEU B CA 1
ATOM 2466 C C . LEU B 2 113 ? 39.606 44.660 -13.610 1.00 35.23 114 LEU B C 1
ATOM 2467 O O . LEU B 2 113 ? 40.312 44.060 -12.790 1.00 36.65 114 LEU B O 1
ATOM 2472 N N . LEU B 2 114 ? 38.528 45.358 -13.267 1.00 30.18 115 LEU B N 1
ATOM 2473 C CA . LEU B 2 114 ? 37.986 45.316 -11.915 1.00 29.16 115 LEU B CA 1
ATOM 2474 C C . LEU B 2 114 ? 36.920 44.229 -11.857 1.00 33.69 115 LEU B C 1
ATOM 2475 O O . LEU B 2 114 ? 35.967 44.242 -12.647 1.00 30.34 115 LEU B O 1
ATOM 2480 N N . VAL B 2 115 ? 37.073 43.301 -10.921 1.00 33.72 116 VAL B N 1
ATOM 2481 C CA . VAL B 2 115 ? 36.212 42.132 -10.830 1.00 32.55 116 VAL B CA 1
ATOM 2482 C C . VAL B 2 115 ? 35.217 42.339 -9.700 1.00 31.56 116 VAL B C 1
ATOM 2483 O O . VAL B 2 115 ? 35.599 42.698 -8.576 1.00 30.46 116 VAL B O 1
ATOM 2487 N N . CYS B 2 116 ? 33.943 42.125 -9.998 1.00 28.82 117 CYS B N 1
ATOM 2488 C CA . CYS B 2 116 ? 32.902 42.063 -8.985 1.00 28.45 117 CYS B CA 1
ATOM 2489 C C . CYS B 2 116 ? 32.421 40.623 -8.941 1.00 26.23 117 CYS B C 1
ATOM 2490 O O . CYS B 2 116 ? 31.755 40.156 -9.873 1.00 29.20 117 CYS B O 1
ATOM 2493 N N . SER B 2 117 ? 32.772 39.927 -7.873 1.00 26.20 118 SER B N 1
ATOM 2494 C CA . SER B 2 117 ? 32.416 38.529 -7.684 1.00 25.40 118 SER B CA 1
ATOM 2495 C C . SER B 2 117 ? 31.239 38.472 -6.724 1.00 26.57 118 SER B C 1
ATOM 2496 O O . SER B 2 117 ? 31.327 38.979 -5.602 1.00 29.07 118 SER B O 1
ATOM 2499 N N . VAL B 2 118 ? 30.134 37.883 -7.164 1.00 26.20 119 VAL B N 1
ATOM 2500 C CA . VAL B 2 118 ? 28.912 37.848 -6.371 1.00 22.24 119 VAL B CA 1
ATOM 2501 C C . VAL B 2 118 ? 28.559 36.386 -6.152 1.00 22.13 119 VAL B C 1
ATOM 2502 O O . VAL B 2 118 ? 28.392 35.639 -7.120 1.00 28.35 119 VAL B O 1
ATOM 2506 N N . ASN B 2 119 ? 28.442 35.975 -4.889 1.00 24.60 120 ASN B N 1
ATOM 2507 C CA . ASN B 2 119 ? 28.473 34.553 -4.579 1.00 24.28 120 ASN B CA 1
ATOM 2508 C C . ASN B 2 119 ? 27.394 34.159 -3.590 1.00 23.33 120 ASN B C 1
ATOM 2509 O O . ASN B 2 119 ? 27.026 34.931 -2.700 1.00 25.51 120 ASN B O 1
ATOM 2514 N N . GLY B 2 120 ? 26.931 32.919 -3.741 1.00 23.92 121 GLY B N 1
ATOM 2515 C CA . GLY B 2 120 ? 26.118 32.263 -2.737 1.00 20.81 121 GLY B CA 1
ATOM 2516 C C . GLY B 2 120 ? 24.665 32.681 -2.697 1.00 24.58 121 GLY B C 1
ATOM 2517 O O . GLY B 2 120 ? 23.976 32.362 -1.730 1.00 23.84 121 GLY B O 1
ATOM 2518 N N . PHE B 2 121 ? 24.160 33.373 -3.713 1.00 21.79 122 PHE B N 1
ATOM 2519 C CA . PHE B 2 121 ? 22.831 33.945 -3.560 1.00 25.52 122 PHE B CA 1
ATOM 2520 C C . PHE B 2 121 ? 21.746 33.006 -4.082 1.00 26.90 122 PHE B C 1
ATOM 2521 O O . PHE B 2 121 ? 22.007 32.079 -4.850 1.00 26.08 122 PHE B O 1
ATOM 2529 N N . TYR B 2 122 ? 20.513 33.253 -3.624 1.00 24.68 123 TYR B N 1
ATOM 2530 C CA . TYR B 2 122 ? 19.310 32.598 -4.125 1.00 23.38 123 TYR B CA 1
ATOM 2531 C C . TYR B 2 122 ? 18.121 33.527 -3.906 1.00 26.05 123 TYR B C 1
ATOM 2532 O O . TYR B 2 122 ? 17.964 34.064 -2.797 1.00 25.43 123 TYR B O 1
ATOM 2541 N N . PRO B 2 123 ? 17.238 33.722 -4.914 1.00 25.15 124 PRO B N 1
ATOM 2542 C CA . PRO B 2 123 ? 17.241 33.045 -6.220 1.00 26.70 124 PRO B CA 1
ATOM 2543 C C . PRO B 2 123 ? 18.205 33.643 -7.248 1.00 29.31 124 PRO B C 1
ATOM 2544 O O . PRO B 2 123 ? 19.029 34.494 -6.911 1.00 32.92 124 PRO B O 1
ATOM 2548 N N . GLY B 2 124 ? 18.088 33.178 -8.494 1.00 29.12 125 GLY B N 1
ATOM 2549 C CA . GLY B 2 124 ? 19.057 33.532 -9.515 1.00 35.25 125 GLY B CA 1
ATOM 2550 C C . GLY B 2 124 ? 18.913 34.931 -10.065 1.00 37.17 125 GLY B C 1
ATOM 2551 O O . GLY B 2 124 ? 19.889 35.502 -10.557 1.00 36.50 125 GLY B O 1
ATOM 2552 N N . SER B 2 125 ? 17.716 35.505 -10.010 1.00 33.54 126 SER B N 1
ATOM 2553 C CA . SER B 2 125 ? 17.519 36.800 -10.645 1.00 35.92 126 SER B CA 1
ATOM 2554 C C . SER B 2 125 ? 18.268 37.866 -9.853 1.00 33.99 126 SER B C 1
ATOM 2555 O O . SER B 2 125 ? 18.049 38.030 -8.648 1.00 31.91 126 SER B O 1
ATOM 2558 N N . ILE B 2 126 ? 19.154 38.592 -10.529 1.00 31.31 127 ILE B N 1
ATOM 2559 C CA . ILE B 2 126 ? 20.031 39.544 -9.863 1.00 32.58 127 ILE B CA 1
ATOM 2560 C C . ILE B 2 126 ? 20.410 40.620 -10.866 1.00 32.90 127 ILE B C 1
ATOM 2561 O O . ILE B 2 126 ? 20.398 40.398 -12.080 1.00 34.84 127 ILE B O 1
ATOM 2566 N N . GLU B 2 127 ? 20.747 41.797 -10.348 1.00 31.95 128 GLU B N 1
ATOM 2567 C CA . GLU B 2 127 ? 21.247 42.895 -11.159 1.00 37.66 128 GLU B CA 1
ATOM 2568 C C . GLU B 2 127 ? 22.547 43.375 -10.540 1.00 33.87 128 GLU B C 1
ATOM 2569 O O . GLU B 2 127 ? 22.588 43.695 -9.347 1.00 31.06 128 GLU B O 1
ATOM 2575 N N . VAL B 2 128 ? 23.601 43.417 -11.347 1.00 30.30 129 VAL B N 1
ATOM 2576 C CA . VAL B 2 128 ? 24.926 43.834 -10.912 1.00 27.31 129 VAL B CA 1
ATOM 2577 C C . VAL B 2 128 ? 25.348 44.980 -11.812 1.00 32.90 129 VAL B C 1
ATOM 2578 O O . VAL B 2 128 ? 25.419 44.813 -13.037 1.00 39.99 129 VAL B O 1
ATOM 2582 N N . ARG B 2 129 ? 25.628 46.136 -11.220 1.00 30.94 130 ARG B N 1
ATOM 2583 C CA . ARG B 2 129 ? 25.990 47.315 -11.990 1.00 35.57 130 ARG B CA 1
ATOM 2584 C C . ARG B 2 129 ? 27.302 47.896 -11.488 1.00 36.57 130 ARG B C 1
ATOM 2585 O O . ARG B 2 129 ? 27.608 47.854 -10.291 1.00 32.98 130 ARG B O 1
ATOM 2593 N N . TRP B 2 130 ? 28.057 48.470 -12.422 1.00 35.49 131 TRP B N 1
ATOM 2594 C CA . TRP B 2 130 ? 29.325 49.120 -12.136 1.00 36.29 131 TRP B CA 1
ATOM 2595 C C . TRP B 2 130 ? 29.164 50.630 -12.226 1.00 34.14 131 TRP B C 1
ATOM 2596 O O . TRP B 2 130 ? 28.499 51.143 -13.130 1.00 35.33 131 TRP B O 1
ATOM 2607 N N . PHE B 2 131 ? 29.786 51.332 -11.292 1.00 31.90 132 PHE B N 1
ATOM 2608 C CA . PHE B 2 131 ? 29.720 52.783 -11.226 1.00 36.22 132 PHE B CA 1
ATOM 2609 C C . PHE B 2 131 ? 31.133 53.330 -11.087 1.00 35.48 132 PHE B C 1
ATOM 2610 O O . PHE B 2 131 ? 31.972 52.725 -10.417 1.00 36.09 132 PHE B O 1
ATOM 2618 N N . ARG B 2 132 ? 31.385 54.479 -11.706 1.00 39.01 133 ARG B N 1
ATOM 2619 C CA . ARG B 2 132 ? 32.636 55.209 -11.534 1.00 38.19 133 ARG B CA 1
ATOM 2620 C C . ARG B 2 132 ? 32.285 56.628 -11.113 1.00 37.19 133 ARG B C 1
ATOM 2621 O O . ARG B 2 132 ? 31.648 57.360 -11.878 1.00 39.25 133 ARG B O 1
ATOM 2629 N N . ASN B 2 133 ? 32.702 57.018 -9.906 1.00 36.42 134 ASN B N 1
ATOM 2630 C CA . ASN B 2 133 ? 32.331 58.313 -9.323 1.00 44.83 134 ASN B CA 1
ATOM 2631 C C . ASN B 2 133 ? 30.822 58.537 -9.375 1.00 48.02 134 ASN B C 1
ATOM 2632 O O . ASN B 2 133 ? 30.343 59.624 -9.703 1.00 50.22 134 ASN B O 1
ATOM 2637 N N . GLY B 2 134 ? 30.067 57.495 -9.044 1.00 47.00 135 GLY B N 1
ATOM 2638 C CA . GLY B 2 134 ? 28.624 57.572 -9.016 1.00 48.21 135 GLY B CA 1
ATOM 2639 C C . GLY B 2 134 ? 27.950 57.504 -10.365 1.00 49.16 135 GLY B C 1
ATOM 2640 O O . GLY B 2 134 ? 26.716 57.529 -10.419 1.00 53.38 135 GLY B O 1
ATOM 2641 N N . GLN B 2 135 ? 28.709 57.418 -11.454 1.00 52.11 136 GLN B N 1
ATOM 2642 C CA . GLN B 2 135 ? 28.147 57.343 -12.797 1.00 57.84 136 GLN B CA 1
ATOM 2643 C C . GLN B 2 135 ? 28.196 55.904 -13.284 1.00 53.88 136 GLN B C 1
ATOM 2644 O O . GLN B 2 135 ? 29.247 55.259 -13.219 1.00 55.62 136 GLN B O 1
ATOM 2650 N N . GLU B 2 136 ? 27.065 55.410 -13.779 1.00 47.85 137 GLU B N 1
ATOM 2651 C CA . GLU B 2 136 ? 26.977 54.018 -14.188 1.00 44.01 137 GLU B CA 1
ATOM 2652 C C . GLU B 2 136 ? 27.795 53.776 -15.450 1.00 45.64 137 GLU B C 1
ATOM 2653 O O . GLU B 2 136 ? 27.704 54.527 -16.426 1.00 45.28 137 GLU B O 1
ATOM 2659 N N . GLU B 2 137 ? 28.601 52.723 -15.423 1.00 45.15 138 GLU B N 1
ATOM 2660 C CA . GLU B 2 137 ? 29.349 52.280 -16.592 1.00 46.06 138 GLU B CA 1
ATOM 2661 C C . GLU B 2 137 ? 28.444 51.396 -17.438 1.00 48.91 138 GLU B C 1
ATOM 2662 O O . GLU B 2 137 ? 28.076 50.298 -17.019 1.00 50.78 138 GLU B O 1
ATOM 2668 N N . LYS B 2 138 ? 28.084 51.870 -18.625 1.00 52.43 139 LYS B N 1
ATOM 2669 C CA . LYS B 2 138 ? 27.313 51.080 -19.571 1.00 60.07 139 LYS B CA 1
ATOM 2670 C C . LYS B 2 138 ? 28.180 50.505 -20.681 1.00 62.76 139 LYS B C 1
ATOM 2671 O O . LYS B 2 138 ? 27.652 49.970 -21.661 1.00 66.97 139 LYS B O 1
ATOM 2677 N N . THR B 2 139 ? 29.497 50.603 -20.544 1.00 58.27 140 THR B N 1
ATOM 2678 C CA . THR B 2 139 ? 30.435 50.136 -21.548 1.00 54.08 140 THR B CA 1
ATOM 2679 C C . THR B 2 139 ? 31.576 49.416 -20.842 1.00 50.60 140 THR B C 1
ATOM 2680 O O . THR B 2 139 ? 31.871 49.694 -19.676 1.00 45.50 140 THR B O 1
ATOM 2684 N N . GLY B 2 140 ? 32.192 48.469 -21.547 1.00 47.54 141 GLY B N 1
ATOM 2685 C CA . GLY B 2 140 ? 33.327 47.745 -21.007 1.00 43.14 141 GLY B CA 1
ATOM 2686 C C . GLY B 2 140 ? 32.997 46.786 -19.886 1.00 44.20 141 GLY B C 1
ATOM 2687 O O . GLY B 2 140 ? 33.867 46.478 -19.065 1.00 44.00 141 GLY B O 1
ATOM 2688 N N . VAL B 2 141 ? 31.763 46.300 -19.825 1.00 43.79 142 VAL B N 1
ATOM 2689 C CA . VAL B 2 141 ? 31.341 45.375 -18.781 1.00 40.00 142 VAL B CA 1
ATOM 2690 C C . VAL B 2 141 ? 31.340 43.968 -19.366 1.00 43.64 142 VAL B C 1
ATOM 2691 O O . VAL B 2 141 ? 30.666 43.701 -20.369 1.00 44.56 142 VAL B O 1
ATOM 2695 N N . VAL B 2 142 ? 32.130 43.081 -18.763 1.00 43.58 143 VAL B N 1
ATOM 2696 C CA . VAL B 2 142 ? 32.269 41.695 -19.197 1.00 39.53 143 VAL B CA 1
ATOM 2697 C C . VAL B 2 142 ? 31.711 40.818 -18.091 1.00 40.81 143 VAL B C 1
ATOM 2698 O O . VAL B 2 142 ? 32.196 40.856 -16.951 1.00 41.69 143 VAL B O 1
ATOM 2702 N N . SER B 2 143 ? 30.696 40.030 -18.417 1.00 38.71 144 SER B N 1
ATOM 2703 C CA . SER B 2 143 ? 29.989 39.251 -17.416 1.00 36.90 144 SER B CA 1
ATOM 2704 C C . SER B 2 143 ? 29.941 37.788 -17.813 1.00 37.81 144 SER B C 1
ATOM 2705 O O . SER B 2 143 ? 29.736 37.455 -18.980 1.00 38.61 144 SER B O 1
ATOM 2708 N N . THR B 2 144 ? 30.129 36.921 -16.821 1.00 39.89 145 THR B N 1
ATOM 2709 C CA . THR B 2 144 ? 29.930 35.491 -16.986 1.00 35.29 145 THR B CA 1
ATOM 2710 C C . THR B 2 144 ? 28.465 35.112 -17.124 1.00 35.26 145 THR B C 1
ATOM 2711 O O . THR B 2 144 ? 28.173 33.974 -17.501 1.00 35.85 145 THR B O 1
ATOM 2715 N N . GLY B 2 145 ? 27.542 36.021 -16.814 1.00 32.32 146 GLY B N 1
ATOM 2716 C CA . GLY B 2 145 ? 26.174 35.623 -16.630 1.00 30.72 146 GLY B CA 1
ATOM 2717 C C . GLY B 2 145 ? 25.994 34.818 -15.346 1.00 32.40 146 GLY B C 1
ATOM 2718 O O . GLY B 2 145 ? 26.863 34.741 -14.472 1.00 30.28 146 GLY B O 1
ATOM 2719 N N . LEU B 2 146 ? 24.817 34.209 -15.247 1.00 29.67 147 LEU B N 1
ATOM 2720 C CA . LEU B 2 146 ? 24.419 33.514 -14.034 1.00 26.09 147 LEU B CA 1
ATOM 2721 C C . LEU B 2 146 ? 25.047 32.122 -14.008 1.00 28.70 147 LEU B C 1
ATOM 2722 O O . LEU B 2 146 ? 24.965 31.380 -14.991 1.00 30.90 147 LEU B O 1
ATOM 2727 N N . ILE B 2 147 ? 25.686 31.767 -12.893 1.00 24.72 148 ILE B N 1
ATOM 2728 C CA . ILE B 2 147 ? 26.278 30.442 -12.732 1.00 23.38 148 ILE B CA 1
ATOM 2729 C C . ILE B 2 147 ? 25.535 29.713 -11.620 1.00 28.01 148 ILE B C 1
ATOM 2730 O O . ILE B 2 147 ? 25.529 30.162 -10.462 1.00 26.83 148 ILE B O 1
ATOM 2735 N N . GLN B 2 148 ? 24.912 28.589 -11.974 1.00 30.39 149 GLN B N 1
ATOM 2736 C CA . GLN B 2 148 ? 24.264 27.716 -11.001 1.00 31.09 149 GLN B CA 1
ATOM 2737 C C . GLN B 2 148 ? 25.311 26.812 -10.365 1.00 30.57 149 GLN B C 1
ATOM 2738 O O . GLN B 2 148 ? 26.069 26.141 -11.068 1.00 38.81 149 GLN B O 1
ATOM 2744 N N . ASN B 2 149 ? 25.387 26.819 -9.035 1.00 25.99 150 ASN B N 1
ATOM 2745 C CA . ASN B 2 149 ? 26.362 25.982 -8.349 1.00 25.42 150 ASN B CA 1
ATOM 2746 C C . ASN B 2 149 ? 25.868 24.563 -8.094 1.00 28.22 150 ASN B C 1
ATOM 2747 O O . ASN B 2 149 ? 26.672 23.710 -7.690 1.00 25.02 150 ASN B O 1
ATOM 2752 N N . GLY B 2 150 ? 24.576 24.288 -8.318 1.00 23.79 151 GLY B N 1
ATOM 2753 C CA . GLY B 2 150 ? 24.027 22.958 -8.120 1.00 23.06 151 GLY B CA 1
ATOM 2754 C C . GLY B 2 150 ? 23.558 22.667 -6.710 1.00 25.06 151 GLY B C 1
ATOM 2755 O O . GLY B 2 150 ? 23.016 21.582 -6.460 1.00 21.89 151 GLY B O 1
ATOM 2756 N N . ASP B 2 151 ? 23.752 23.600 -5.780 1.00 25.56 152 ASP B N 1
ATOM 2757 C CA . ASP B 2 151 ? 23.433 23.404 -4.373 1.00 28.04 152 ASP B CA 1
ATOM 2758 C C . ASP B 2 151 ? 22.443 24.459 -3.871 1.00 24.54 152 ASP B C 1
ATOM 2759 O O . ASP B 2 151 ? 22.466 24.822 -2.697 1.00 26.73 152 ASP B O 1
ATOM 2764 N N . TRP B 2 152 ? 21.592 24.976 -4.765 1.00 21.46 153 TRP B N 1
ATOM 2765 C CA . TRP B 2 152 ? 20.610 26.028 -4.461 1.00 21.88 153 TRP B CA 1
ATOM 2766 C C . TRP B 2 152 ? 21.277 27.360 -4.107 1.00 26.26 153 TRP B C 1
ATOM 2767 O O . TRP B 2 152 ? 20.764 28.136 -3.289 1.00 27.14 153 TRP B O 1
ATOM 2778 N N . THR B 2 153 ? 22.438 27.625 -4.702 1.00 22.26 154 THR B N 1
ATOM 2779 C CA . THR B 2 153 ? 23.047 28.946 -4.701 1.00 21.20 154 THR B CA 1
ATOM 2780 C C . THR B 2 153 ? 23.573 29.227 -6.103 1.00 25.18 154 THR B C 1
ATOM 2781 O O . THR B 2 153 ? 23.783 28.316 -6.915 1.00 23.15 154 THR B O 1
ATOM 2785 N N . PHE B 2 154 ? 23.791 30.503 -6.374 1.00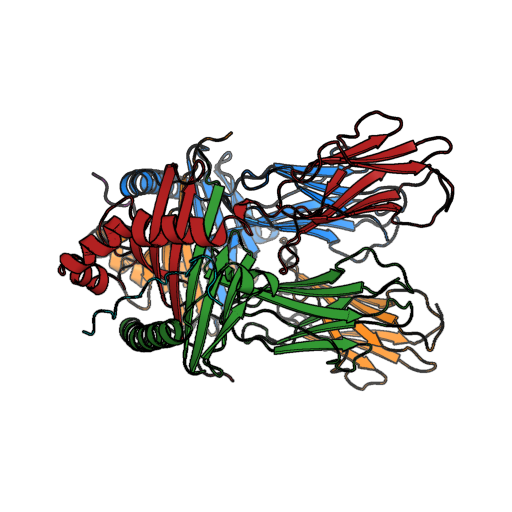 24.39 155 PHE B N 1
ATOM 2786 C CA . PHE B 2 154 ? 24.295 30.977 -7.647 1.00 25.96 155 PHE B CA 1
ATOM 2787 C C . PHE B 2 154 ? 25.539 31.820 -7.410 1.00 26.88 155 PHE B C 1
ATOM 2788 O O . PHE B 2 154 ? 25.797 32.300 -6.304 1.00 24.79 155 PHE B O 1
ATOM 2796 N N . GLN B 2 155 ? 26.298 32.035 -8.477 1.00 23.83 156 GLN B N 1
ATOM 2797 C CA . GLN B 2 155 ? 27.318 33.064 -8.435 1.00 26.36 156 GLN B CA 1
ATOM 2798 C C . GLN B 2 155 ? 27.380 33.715 -9.804 1.00 29.21 156 GLN B C 1
ATOM 2799 O O . GLN B 2 155 ? 26.911 33.163 -10.802 1.00 28.13 156 GLN B O 1
ATOM 2805 N N . THR B 2 156 ? 27.939 34.914 -9.830 1.00 26.07 157 THR B N 1
ATOM 2806 C CA . THR B 2 156 ? 28.193 35.601 -11.078 1.00 26.99 157 THR B CA 1
ATOM 2807 C C . THR B 2 156 ? 29.412 36.493 -10.879 1.00 27.32 157 THR B C 1
ATOM 2808 O O . THR B 2 156 ? 29.672 36.987 -9.777 1.00 30.44 157 THR B O 1
ATOM 2812 N N . LEU B 2 157 ? 30.185 36.653 -11.941 1.00 28.28 158 LEU B N 1
ATOM 2813 C CA . LEU B 2 157 ? 31.358 37.514 -11.919 1.00 31.82 158 LEU B CA 1
ATOM 2814 C C . LEU B 2 157 ? 31.177 38.570 -12.992 1.00 25.45 158 LEU B C 1
ATOM 2815 O O . LEU B 2 157 ? 30.972 38.238 -14.164 1.00 24.52 158 LEU B O 1
ATOM 2820 N N . VAL B 2 158 ? 31.226 39.834 -12.594 1.00 25.17 159 VAL B N 1
ATOM 2821 C CA . VAL B 2 158 ? 31.008 40.943 -13.512 1.00 25.53 159 VAL B CA 1
ATOM 2822 C C . VAL B 2 158 ? 32.255 41.807 -13.480 1.00 28.43 159 VAL B C 1
ATOM 2823 O O . VAL B 2 158 ? 32.574 42.409 -12.446 1.00 29.36 159 VAL B O 1
ATOM 2827 N N . MET B 2 159 ? 32.955 41.875 -14.608 1.00 30.52 160 MET B N 1
ATOM 2828 C CA . MET B 2 159 ? 34.210 42.602 -14.708 1.00 32.62 160 MET B CA 1
ATOM 2829 C C . MET B 2 159 ? 34.013 43.902 -15.479 1.00 31.90 160 MET B C 1
ATOM 2830 O O . MET B 2 159 ? 33.168 43.994 -16.370 1.00 31.58 160 MET B O 1
ATOM 2835 N N . LEU B 2 160 ? 34.813 44.907 -15.130 1.00 32.02 161 LEU B N 1
ATOM 2836 C CA . LEU B 2 160 ? 34.762 46.216 -15.771 1.00 33.82 161 LEU B CA 1
ATOM 2837 C C . LEU B 2 160 ? 36.132 46.557 -16.339 1.00 36.62 161 LEU B C 1
ATOM 2838 O O . LEU B 2 160 ? 37.117 46.604 -15.595 1.00 34.49 161 LEU B O 1
ATOM 2843 N N . GLU B 2 161 ? 36.195 46.797 -17.647 1.00 39.94 162 GLU B N 1
ATOM 2844 C CA . GLU B 2 161 ? 37.409 47.318 -18.260 1.00 41.64 162 GLU B CA 1
ATOM 2845 C C . GLU B 2 161 ? 37.501 48.812 -18.004 1.00 40.51 162 GLU B C 1
ATOM 2846 O O . GLU B 2 161 ? 36.575 49.564 -18.317 1.00 41.07 162 GLU B O 1
ATOM 2852 N N . THR B 2 162 ? 38.626 49.242 -17.461 1.00 39.61 163 THR B N 1
ATOM 2853 C CA . THR B 2 162 ? 38.790 50.656 -17.178 1.00 44.32 163 THR B CA 1
ATOM 2854 C C . THR B 2 162 ? 40.271 50.975 -17.101 1.00 41.07 163 THR B C 1
ATOM 2855 O O . THR B 2 162 ? 41.129 50.093 -17.186 1.00 37.33 163 THR B O 1
ATOM 2859 N N . VAL B 2 163 ? 40.551 52.264 -16.980 1.00 40.81 164 VAL B N 1
ATOM 2860 C CA . VAL B 2 163 ? 41.878 52.775 -16.679 1.00 41.16 164 VAL B CA 1
ATOM 2861 C C . VAL B 2 163 ? 41.794 53.506 -15.346 1.00 44.06 164 VAL B C 1
ATOM 2862 O O . VAL B 2 163 ? 41.381 54.667 -15.286 1.00 45.81 164 VAL B O 1
ATOM 2866 N N . PRO B 2 164 ? 42.146 52.843 -14.249 1.00 40.88 165 PRO B N 1
ATOM 2867 C CA . PRO B 2 164 ? 42.032 53.480 -12.933 1.00 40.06 165 PRO B CA 1
ATOM 2868 C C . PRO B 2 164 ? 42.967 54.674 -12.807 1.00 41.65 165 PRO B C 1
ATOM 2869 O O . PRO B 2 164 ? 44.145 54.611 -13.174 1.00 40.14 165 PRO B O 1
ATOM 2873 N N . ARG B 2 165 ? 42.420 55.789 -12.322 1.00 43.39 166 ARG B N 1
ATOM 2874 C CA . ARG B 2 165 ? 43.198 57.002 -12.122 1.00 45.68 166 ARG B CA 1
ATOM 2875 C C . ARG B 2 165 ? 42.953 57.556 -10.729 1.00 46.79 166 ARG B C 1
ATOM 2876 O O . ARG B 2 165 ? 41.986 57.200 -10.050 1.00 47.54 166 ARG B O 1
ATOM 2884 N N . SER B 2 166 ? 43.865 58.438 -10.322 1.00 49.03 167 SER B N 1
ATOM 2885 C CA . SER B 2 166 ? 43.866 58.989 -8.975 1.00 47.74 167 SER B CA 1
ATOM 2886 C C . SER B 2 166 ? 42.517 59.612 -8.646 1.00 48.19 167 SER B C 1
ATOM 2887 O O . SER B 2 166 ? 41.931 60.325 -9.467 1.00 47.02 167 SER B O 1
ATOM 2890 N N . GLY B 2 167 ? 42.013 59.321 -7.448 1.00 48.82 168 GLY B N 1
ATOM 2891 C CA . GLY B 2 167 ? 40.797 59.917 -6.962 1.00 46.85 168 GLY B CA 1
ATOM 2892 C C . GLY B 2 167 ? 39.530 59.162 -7.297 1.00 49.21 168 GLY B C 1
ATOM 2893 O O . GLY B 2 167 ? 38.509 59.384 -6.639 1.00 52.04 168 GLY B O 1
ATOM 2894 N N . GLU B 2 168 ? 39.564 58.271 -8.288 1.00 47.28 169 GLU B N 1
ATOM 2895 C CA . GLU B 2 168 ? 38.357 57.577 -8.717 1.00 45.39 169 GLU B CA 1
ATOM 2896 C C . GLU B 2 168 ? 37.905 56.564 -7.674 1.00 42.79 169 GLU B C 1
ATOM 2897 O O . GLU B 2 168 ? 38.721 55.865 -7.069 1.00 43.28 169 GLU B O 1
ATOM 2903 N N . VAL B 2 169 ? 36.592 56.476 -7.477 1.00 43.15 170 VAL B N 1
ATOM 2904 C CA . VAL B 2 169 ? 35.985 55.433 -6.657 1.00 38.17 170 VAL B CA 1
ATOM 2905 C C . VAL B 2 169 ? 35.079 54.607 -7.560 1.00 39.07 170 VAL B C 1
ATOM 2906 O O . VAL B 2 169 ? 34.128 55.137 -8.152 1.00 42.20 170 VAL B O 1
ATOM 2910 N N . TYR B 2 170 ? 35.382 53.317 -7.682 1.00 34.44 171 TYR B N 1
ATOM 2911 C CA . TYR B 2 170 ? 34.561 52.384 -8.440 1.00 33.85 171 TYR B CA 1
ATOM 2912 C C . TYR B 2 170 ? 33.646 51.636 -7.486 1.00 38.07 171 TYR B C 1
ATOM 2913 O O . TYR B 2 170 ? 34.072 51.218 -6.405 1.00 39.86 171 TYR B O 1
ATOM 2922 N N . THR B 2 171 ? 32.382 51.476 -7.885 1.00 36.92 172 THR B N 1
ATOM 2923 C CA . THR B 2 171 ? 31.388 50.830 -7.038 1.00 37.20 172 THR B CA 1
ATOM 2924 C C . THR B 2 171 ? 30.650 49.746 -7.814 1.00 35.56 172 THR B C 1
ATOM 2925 O O . THR B 2 171 ? 30.123 49.998 -8.908 1.00 31.65 172 THR B O 1
ATOM 2929 N N . CYS B 2 172 ? 30.618 48.542 -7.237 1.00 32.73 173 CYS B N 1
ATOM 2930 C CA . CYS B 2 172 ? 29.769 47.450 -7.697 1.00 33.53 173 CYS B CA 1
ATOM 2931 C C . CYS B 2 172 ? 28.473 47.464 -6.890 1.00 36.18 173 CYS B C 1
ATOM 2932 O O . CYS B 2 172 ? 28.503 47.368 -5.657 1.00 33.35 173 CYS B O 1
ATOM 2935 N N . GLN B 2 173 ? 27.342 47.574 -7.580 1.00 35.38 174 GLN B N 1
ATOM 2936 C CA . GLN B 2 173 ? 26.039 47.651 -6.931 1.00 36.69 174 GLN B CA 1
ATOM 2937 C C . GLN B 2 173 ? 25.205 46.433 -7.298 1.00 32.82 174 GLN B C 1
ATOM 2938 O O . GLN B 2 173 ? 25.058 46.105 -8.481 1.00 31.64 174 GLN B O 1
ATOM 2944 N N . VAL B 2 174 ? 24.646 45.779 -6.284 1.00 34.56 175 VAL B N 1
ATOM 2945 C CA . VAL B 2 174 ? 23.915 44.532 -6.455 1.00 34.75 175 VAL B CA 1
ATOM 2946 C C . VAL B 2 174 ? 22.489 44.730 -5.958 1.00 33.87 175 VAL B C 1
ATOM 2947 O O . VAL B 2 174 ? 22.276 45.255 -4.859 1.00 33.30 175 VAL B O 1
ATOM 2951 N N . GLU B 2 175 ? 21.518 44.336 -6.779 1.00 33.98 176 GLU B N 1
ATOM 2952 C CA . GLU B 2 175 ? 20.114 44.316 -6.392 1.00 38.90 176 GLU B CA 1
ATOM 2953 C C . GLU B 2 175 ? 19.618 42.883 -6.501 1.00 36.04 176 GLU B C 1
ATOM 2954 O O . GLU B 2 175 ? 19.861 42.212 -7.512 1.00 31.84 176 GLU B O 1
ATOM 2960 N N . HIS B 2 176 ? 18.916 42.423 -5.464 1.00 35.20 177 HIS B N 1
ATOM 2961 C CA . HIS B 2 176 ? 18.556 41.027 -5.343 1.00 32.28 177 HIS B CA 1
ATOM 2962 C C . HIS B 2 176 ? 17.311 40.904 -4.477 1.00 32.48 177 HIS B C 1
ATOM 2963 O O . HIS B 2 176 ? 17.155 41.680 -3.520 1.00 33.13 177 HIS B O 1
ATOM 2970 N N . PRO B 2 177 ? 16.420 39.951 -4.772 1.00 30.86 178 PRO B N 1
ATOM 2971 C CA . PRO B 2 177 ? 15.178 39.841 -3.983 1.00 35.10 178 PRO B CA 1
ATOM 2972 C C . PRO B 2 177 ? 15.419 39.602 -2.510 1.00 33.53 178 PRO B C 1
ATOM 2973 O O . PRO B 2 177 ? 14.535 39.890 -1.701 1.00 35.06 178 PRO B O 1
ATOM 2977 N N . SER B 2 178 ? 16.588 39.099 -2.124 1.00 31.49 179 SER B N 1
ATOM 2978 C CA . SER B 2 178 ? 16.876 38.942 -0.708 1.00 30.46 179 SER B CA 1
ATOM 2979 C C . SER B 2 178 ? 17.181 40.263 -0.025 1.00 32.84 179 SER B C 1
ATOM 2980 O O . SER B 2 178 ? 17.252 40.289 1.208 1.00 36.30 179 SER B O 1
ATOM 2983 N N . LEU B 2 179 ? 17.354 41.348 -0.777 1.00 29.81 180 LEU B N 1
ATOM 2984 C CA . LEU B 2 179 ? 17.851 42.606 -0.231 1.00 37.53 180 LEU B CA 1
ATOM 2985 C C . LEU B 2 179 ? 16.755 43.662 -0.182 1.00 44.12 180 LEU B C 1
ATOM 2986 O O . LEU B 2 179 ? 15.968 43.802 -1.124 1.00 46.83 180 LEU B O 1
ATOM 2991 N N . THR B 2 180 ? 16.720 44.425 0.909 1.00 46.79 181 THR B N 1
ATOM 2992 C CA . THR B 2 180 ? 15.786 45.537 0.993 1.00 48.96 181 THR B CA 1
ATOM 2993 C C . THR B 2 180 ? 16.337 46.814 0.382 1.00 48.89 181 THR B C 1
ATOM 2994 O O . THR B 2 180 ? 15.563 47.723 0.078 1.00 52.86 181 THR B O 1
ATOM 2998 N N . SER B 2 181 ? 17.645 46.902 0.176 1.00 49.28 182 SER B N 1
ATOM 2999 C CA . SER B 2 181 ? 18.240 48.037 -0.506 1.00 51.03 182 SER B CA 1
ATOM 3000 C C . SER B 2 181 ? 19.477 47.540 -1.236 1.00 48.41 182 SER B C 1
ATOM 3001 O O . SER B 2 181 ? 20.032 46.498 -0.860 1.00 44.98 182 SER B O 1
ATOM 3004 N N . PRO B 2 182 ? 19.911 48.227 -2.295 1.00 44.77 183 PRO B N 1
ATOM 3005 C CA . PRO B 2 182 ? 21.099 47.767 -3.029 1.00 42.45 183 PRO B CA 1
ATOM 3006 C C . PRO B 2 182 ? 22.290 47.575 -2.102 1.00 37.13 183 PRO B C 1
ATOM 3007 O O . PRO B 2 182 ? 22.531 48.366 -1.192 1.00 39.33 183 PRO B O 1
ATOM 3011 N N . LEU B 2 183 ? 23.039 46.508 -2.326 1.00 35.34 184 LEU B N 1
ATOM 3012 C CA . LEU B 2 183 ? 24.297 46.319 -1.622 1.00 39.60 184 LEU B CA 1
ATOM 3013 C C . LEU B 2 183 ? 25.430 46.829 -2.509 1.00 34.85 184 LEU B C 1
ATOM 3014 O O . LEU B 2 183 ? 25.467 46.526 -3.706 1.00 32.25 184 LEU B O 1
ATOM 3019 N N . THR B 2 184 ? 26.319 47.645 -1.938 1.00 37.75 185 THR B N 1
ATOM 3020 C CA . THR B 2 184 ? 27.407 48.255 -2.688 1.00 37.50 185 THR B CA 1
ATOM 3021 C C . THR B 2 184 ? 28.746 47.959 -2.029 1.00 38.40 185 THR B C 1
ATOM 3022 O O . THR B 2 184 ? 28.857 47.928 -0.798 1.00 38.32 185 THR B O 1
ATOM 3026 N N . VAL B 2 185 ? 29.762 47.742 -2.864 1.00 36.54 186 VAL B N 1
ATOM 3027 C CA . VAL B 2 185 ? 31.135 47.512 -2.430 1.00 34.61 186 VAL B CA 1
ATOM 3028 C C . VAL B 2 185 ? 32.044 48.373 -3.295 1.00 39.88 186 VAL B C 1
ATOM 3029 O O . VAL B 2 185 ? 31.918 48.373 -4.527 1.00 39.58 186 VAL B O 1
ATOM 3033 N N . GLU B 2 186 ? 32.949 49.110 -2.657 1.00 37.67 187 GLU B N 1
ATOM 3034 C CA . GLU B 2 186 ? 33.770 50.088 -3.345 1.00 43.22 187 GLU B CA 1
ATOM 3035 C C . GLU B 2 186 ? 35.202 49.592 -3.502 1.00 43.28 187 GLU B C 1
ATOM 3036 O O . GLU B 2 186 ? 35.689 48.757 -2.733 1.00 40.87 187 GLU B O 1
ATOM 3042 N N . TRP B 2 187 ? 35.857 50.112 -4.531 1.00 39.94 188 TRP B N 1
ATOM 3043 C CA . TRP B 2 187 ? 37.301 50.002 -4.694 1.00 40.81 188 TRP B CA 1
ATOM 3044 C C . TRP B 2 187 ? 37.773 51.399 -5.068 1.00 42.99 188 TRP B C 1
ATOM 3045 O O . TRP B 2 187 ? 37.428 51.904 -6.142 1.00 39.62 188 TRP B O 1
ATOM 3056 N N . ARG B 2 188 ? 38.487 52.052 -4.156 1.00 47.94 189 ARG B N 1
ATOM 3057 C CA . ARG B 2 188 ? 39.070 53.350 -4.456 1.00 52.54 189 ARG B CA 1
ATOM 3058 C C . ARG B 2 188 ? 40.361 53.137 -5.235 1.00 46.90 189 ARG B C 1
ATOM 3059 O O . ARG B 2 188 ? 41.207 52.327 -4.844 1.00 43.19 189 ARG B O 1
ATOM 3067 N N . ALA B 2 189 ? 40.494 53.841 -6.354 1.00 49.51 190 ALA B N 1
ATOM 3068 C CA . ALA B 2 189 ? 41.629 53.623 -7.240 1.00 53.83 190 ALA B CA 1
ATOM 3069 C C . ALA B 2 189 ? 42.939 53.898 -6.513 1.00 58.90 190 ALA B C 1
ATOM 3070 O O . ALA B 2 189 ? 43.105 54.942 -5.874 1.00 60.44 190 ALA B O 1
ATOM 3072 N N . ARG B 2 190 ? 43.863 52.946 -6.603 1.00 60.28 191 ARG B N 1
ATOM 3073 C CA . ARG B 2 190 ? 45.143 53.054 -5.922 1.00 66.70 191 ARG B CA 1
ATOM 3074 C C . ARG B 2 190 ? 46.142 52.153 -6.635 1.00 69.52 191 ARG B C 1
ATOM 3075 O O . ARG B 2 190 ? 45.766 51.192 -7.313 1.00 65.86 191 ARG B O 1
ATOM 3083 N N . SER B 2 191 ? 47.423 52.479 -6.473 1.00 74.66 192 SER B N 1
ATOM 3084 C CA . SER B 2 191 ? 48.484 51.700 -7.096 1.00 78.98 192 SER B CA 1
ATOM 3085 C C . SER B 2 191 ? 48.671 50.379 -6.357 1.00 83.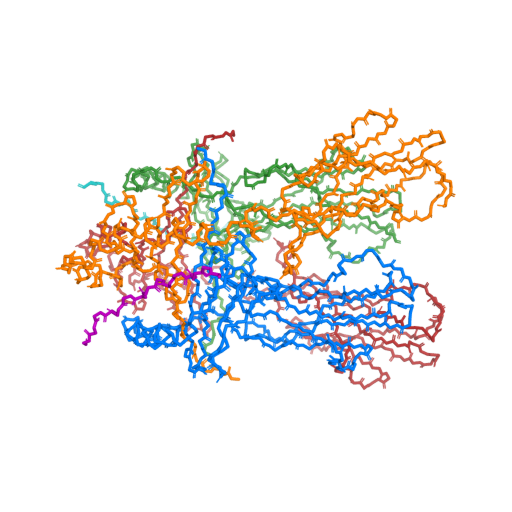59 192 SER B C 1
ATOM 3086 O O . SER B 2 191 ? 48.796 50.357 -5.129 1.00 80.98 192 SER B O 1
ATOM 3089 N N . GLU B 2 192 ? 48.691 49.283 -7.113 1.00 64.11 193 GLU B N 1
ATOM 3090 C CA . GLU B 2 192 ? 48.837 47.929 -6.569 1.00 79.12 193 GLU B CA 1
ATOM 3091 C C . GLU B 2 192 ? 47.851 47.641 -5.433 1.00 83.31 193 GLU B C 1
ATOM 3092 O O . GLU B 2 192 ? 46.703 47.257 -5.669 1.00 85.39 193 GLU B O 1
ATOM 3098 N N . ILE C 1 1 ? 33.193 0.346 -39.119 1.00 88.80 1 ILE C N 1
ATOM 3099 C CA . ILE C 1 1 ? 31.749 0.371 -38.924 1.00 89.20 1 ILE C CA 1
ATOM 3100 C C . ILE C 1 1 ? 31.295 1.807 -38.643 1.00 82.70 1 ILE C C 1
ATOM 3101 O O . ILE C 1 1 ? 30.115 2.068 -38.404 1.00 85.39 1 ILE C O 1
ATOM 3106 N N . LYS C 1 2 ? 32.242 2.741 -38.690 1.00 124.94 2 LYS C N 1
ATOM 3107 C CA . LYS C 1 2 ? 31.965 4.159 -38.516 1.00 111.16 2 LYS C CA 1
ATOM 3108 C C . LYS C 1 2 ? 32.240 4.893 -39.823 1.00 104.58 2 LYS C C 1
ATOM 3109 O O . LYS C 1 2 ? 33.155 4.528 -40.567 1.00 107.25 2 LYS C O 1
ATOM 3115 N N . GLU C 1 3 ? 31.439 5.921 -40.105 1.00 95.12 3 GLU C N 1
ATOM 3116 C CA . GLU C 1 3 ? 31.543 6.627 -41.377 1.00 86.21 3 GLU C CA 1
ATOM 3117 C C . GLU C 1 3 ? 32.855 7.402 -41.467 1.00 83.37 3 GLU C C 1
ATOM 3118 O O . GLU C 1 3 ? 33.480 7.752 -40.462 1.00 84.72 3 GLU C O 1
ATOM 3124 N N . GLU C 1 4 ? 33.273 7.665 -42.702 1.00 79.42 4 GLU C N 1
ATOM 3125 C CA . GLU C 1 4 ? 34.521 8.372 -42.950 1.00 76.23 4 GLU C CA 1
ATOM 3126 C C . GLU C 1 4 ? 34.319 9.839 -43.296 1.00 72.94 4 GLU C C 1
ATOM 3127 O O . GLU C 1 4 ? 35.150 10.671 -42.916 1.00 74.71 4 GLU C O 1
ATOM 3133 N N . HIS C 1 5 ? 33.243 10.186 -43.999 1.00 64.48 5 HIS C N 1
ATOM 3134 C CA . HIS C 1 5 ? 33.045 11.564 -44.420 1.00 59.91 5 HIS C CA 1
ATOM 3135 C C . HIS C 1 5 ? 31.558 11.847 -44.559 1.00 58.44 5 HIS C C 1
ATOM 3136 O O . HIS C 1 5 ? 30.757 10.941 -44.802 1.00 57.47 5 HIS C O 1
ATOM 3143 N N . VAL C 1 6 ? 31.200 13.119 -44.400 1.00 55.40 6 VAL C N 1
ATOM 3144 C CA . VAL C 1 6 ? 29.834 13.591 -44.590 1.00 53.87 6 VAL C CA 1
ATOM 3145 C C . VAL C 1 6 ? 29.878 14.859 -45.428 1.00 52.25 6 VAL C C 1
ATOM 3146 O O . VAL C 1 6 ? 30.620 15.794 -45.108 1.00 53.78 6 VAL C O 1
ATOM 3150 N N . ILE C 1 7 ? 29.083 14.894 -46.491 1.00 50.46 7 ILE C N 1
ATOM 3151 C CA . ILE C 1 7 ? 28.830 16.115 -47.244 1.00 52.16 7 ILE C CA 1
ATOM 3152 C C . ILE C 1 7 ? 27.362 16.473 -47.052 1.00 54.80 7 ILE C C 1
ATOM 3153 O O . ILE C 1 7 ? 26.478 15.660 -47.350 1.00 56.45 7 ILE C O 1
ATOM 3158 N N . ILE C 1 8 ? 27.102 17.681 -46.550 1.00 52.36 8 ILE C N 1
ATOM 3159 C CA . ILE C 1 8 ? 25.747 18.161 -46.305 1.00 52.80 8 ILE C CA 1
ATOM 3160 C C . ILE C 1 8 ? 25.528 19.449 -47.086 1.00 53.66 8 ILE C C 1
ATOM 3161 O O . ILE C 1 8 ? 26.291 20.411 -46.932 1.00 52.97 8 ILE C O 1
ATOM 3166 N N . GLN C 1 9 ? 24.485 19.464 -47.915 1.00 50.58 9 GLN C N 1
ATOM 3167 C CA . GLN C 1 9 ? 23.965 20.693 -48.506 1.00 50.22 9 GLN C CA 1
ATOM 3168 C C . GLN C 1 9 ? 22.876 21.219 -47.576 1.00 55.52 9 GLN C C 1
ATOM 3169 O O . GLN C 1 9 ? 21.816 20.597 -47.434 1.00 57.20 9 GLN C O 1
ATOM 3175 N N . ALA C 1 10 ? 23.144 22.351 -46.926 1.00 55.25 10 ALA C N 1
ATOM 3176 C CA . ALA C 1 10 ? 22.244 22.935 -45.941 1.00 51.05 10 ALA C CA 1
ATOM 3177 C C . ALA C 1 10 ? 21.679 24.246 -46.465 1.00 46.96 10 ALA C C 1
ATOM 3178 O O . ALA C 1 10 ? 22.417 25.081 -46.999 1.00 46.28 10 ALA C O 1
ATOM 3180 N N . GLU C 1 11 ? 20.373 24.416 -46.313 1.00 45.44 11 GLU C N 1
ATOM 3181 C CA . GLU C 1 11 ? 19.679 25.632 -46.700 1.00 47.53 11 GLU C CA 1
ATOM 3182 C C . GLU C 1 11 ? 18.751 26.042 -45.573 1.00 44.62 11 GLU C C 1
ATOM 3183 O O . GLU C 1 11 ? 18.282 25.196 -44.808 1.00 43.23 11 GLU C O 1
ATOM 3189 N N . PHE C 1 12 ? 18.495 27.344 -45.463 1.00 45.92 12 PHE C N 1
ATOM 3190 C CA . PHE C 1 12 ? 17.433 27.799 -44.580 1.00 48.24 12 PHE C CA 1
ATOM 3191 C C . PHE C 1 12 ? 16.818 29.088 -45.109 1.00 52.95 12 PHE C C 1
ATOM 3192 O O . PHE C 1 12 ? 17.411 29.802 -45.923 1.00 53.65 12 PHE C O 1
ATOM 3200 N N . TYR C 1 13 ? 15.596 29.359 -44.642 1.00 52.49 13 TYR C N 1
ATOM 3201 C CA . TYR C 1 13 ? 14.910 30.622 -44.878 1.00 53.35 13 TYR C CA 1
ATOM 3202 C C . TYR C 1 13 ? 14.257 31.081 -43.584 1.00 54.15 13 TYR C C 1
ATOM 3203 O O . TYR C 1 13 ? 13.612 30.291 -42.882 1.00 50.42 13 TYR C O 1
ATOM 3212 N N . LEU C 1 14 ? 14.422 32.363 -43.274 1.00 55.03 14 LEU C N 1
ATOM 3213 C CA . LEU C 1 14 ? 13.960 32.930 -42.017 1.00 52.81 14 LEU C CA 1
ATOM 3214 C C . LEU C 1 14 ? 12.984 34.067 -42.280 1.00 52.79 14 LEU C C 1
ATOM 3215 O O . LEU C 1 14 ? 13.286 34.983 -43.053 1.00 52.75 14 LEU C O 1
ATOM 3220 N N . ASN C 1 15 ? 11.809 33.997 -41.643 1.00 52.48 15 ASN C N 1
ATOM 3221 C CA . ASN C 1 15 ? 10.814 35.057 -41.633 1.00 53.30 15 ASN C CA 1
ATOM 3222 C C . ASN C 1 15 ? 10.759 35.701 -40.247 1.00 54.49 15 ASN C C 1
ATOM 3223 O O . ASN C 1 15 ? 10.983 35.024 -39.236 1.00 53.98 15 ASN C O 1
ATOM 3228 N N . PRO C 1 16 ? 10.455 37.007 -40.153 1.00 54.08 16 PRO C N 1
ATOM 3229 C CA . PRO C 1 16 ? 10.116 37.910 -41.254 1.00 56.73 16 PRO C CA 1
ATOM 3230 C C . PRO C 1 16 ? 11.333 38.612 -41.845 1.00 57.96 16 PRO C C 1
ATOM 3231 O O . PRO C 1 16 ? 11.180 39.497 -42.691 1.00 57.54 16 PRO C O 1
ATOM 3235 N N . ASP C 1 17 ? 12.530 38.219 -41.404 1.00 57.17 17 ASP C N 1
ATOM 3236 C CA . ASP C 1 17 ? 13.740 38.861 -41.906 1.00 59.51 17 ASP C CA 1
ATOM 3237 C C . ASP C 1 17 ? 13.941 38.633 -43.396 1.00 60.59 17 ASP C C 1
ATOM 3238 O O . ASP C 1 17 ? 14.703 39.377 -44.022 1.00 64.55 17 ASP C O 1
ATOM 3243 N N . GLN C 1 18 ? 13.269 37.635 -43.976 1.00 59.07 18 GLN C N 1
ATOM 3244 C CA . GLN C 1 18 ? 13.420 37.289 -45.390 1.00 60.79 18 GLN C CA 1
ATOM 3245 C C . GLN C 1 18 ? 14.883 37.002 -45.724 1.00 58.97 18 GLN C C 1
ATOM 3246 O O . GLN C 1 18 ? 15.436 37.495 -46.710 1.00 61.29 18 GLN C O 1
ATOM 3252 N N . SER C 1 19 ? 15.513 36.190 -44.884 1.00 55.42 19 SER C N 1
ATOM 3253 C CA . SER C 1 19 ? 16.922 35.854 -45.021 1.00 58.26 19 SER C CA 1
ATOM 3254 C C . SER C 1 19 ? 17.066 34.397 -45.438 1.00 56.77 19 SER C C 1
ATOM 3255 O O . SER C 1 19 ? 16.483 33.506 -44.812 1.00 54.32 19 SER C O 1
ATOM 3258 N N . GLY C 1 20 ? 17.831 34.160 -46.499 1.00 58.30 20 GLY C N 1
ATOM 3259 C CA . GLY C 1 20 ? 18.096 32.809 -46.950 1.00 57.46 20 GLY C CA 1
ATOM 3260 C C . GLY C 1 20 ? 19.574 32.470 -46.925 1.00 56.46 20 GLY C C 1
ATOM 3261 O O . GLY C 1 20 ? 20.424 33.363 -46.855 1.00 56.12 20 GLY C O 1
ATOM 3262 N N . GLU C 1 21 ? 19.898 31.182 -46.968 1.00 54.88 21 GLU C N 1
ATOM 3263 C CA . GLU C 1 21 ? 21.291 30.764 -47.029 1.00 53.39 21 GLU C CA 1
ATOM 3264 C C . GLU C 1 21 ? 21.376 29.409 -47.713 1.00 53.47 21 GLU C C 1
ATOM 3265 O O . GLU C 1 21 ? 20.522 28.545 -47.503 1.00 56.34 21 GLU C O 1
ATOM 3271 N N . PHE C 1 22 ? 22.413 29.231 -48.526 1.00 48.77 22 PHE C N 1
ATOM 3272 C CA . PHE C 1 22 ? 22.641 27.987 -49.249 1.00 47.05 22 PHE C CA 1
ATOM 3273 C C . PHE C 1 22 ? 24.129 27.696 -49.169 1.00 48.42 22 PHE C C 1
ATOM 3274 O O . PHE C 1 22 ? 24.939 28.470 -49.689 1.00 51.80 22 PHE C O 1
ATOM 3282 N N . MET C 1 23 ? 24.492 26.585 -48.533 1.00 44.06 23 MET C N 1
ATOM 3283 C CA . MET C 1 23 ? 25.902 26.270 -48.357 1.00 47.29 23 MET C CA 1
ATOM 3284 C C . MET C 1 23 ? 26.114 24.765 -48.433 1.00 48.84 23 MET C C 1
ATOM 3285 O O . MET C 1 23 ? 25.174 23.973 -48.310 1.00 49.84 23 MET C O 1
ATOM 3290 N N . PHE C 1 24 ? 27.373 24.384 -48.643 1.00 47.60 24 PHE C N 1
ATOM 3291 C CA . PHE C 1 24 ? 27.814 22.998 -48.602 1.00 49.43 24 PHE C CA 1
ATOM 3292 C C . PHE C 1 24 ? 28.821 22.830 -47.470 1.00 53.64 24 PHE C C 1
ATOM 3293 O O . PHE C 1 24 ? 29.695 23.681 -47.272 1.00 52.01 24 PHE C O 1
ATOM 3301 N N . ASP C 1 25 ? 28.710 21.720 -46.750 1.00 53.05 25 ASP C N 1
ATOM 3302 C CA . ASP C 1 25 ? 29.554 21.419 -45.606 1.00 51.64 25 ASP C CA 1
ATOM 3303 C C . ASP C 1 25 ? 30.244 20.080 -45.836 1.00 51.32 25 ASP C C 1
ATOM 3304 O O . ASP C 1 25 ? 29.613 19.123 -46.300 1.00 48.55 25 ASP C O 1
ATOM 3309 N N . PHE C 1 26 ? 31.547 20.017 -45.538 1.00 49.10 26 PHE C N 1
ATOM 3310 C CA . PHE C 1 26 ? 32.313 18.769 -45.577 1.00 48.44 26 PHE C CA 1
ATOM 3311 C C . PHE C 1 26 ? 32.979 18.588 -44.219 1.00 47.69 26 PHE C C 1
ATOM 3312 O O . PHE C 1 26 ? 33.841 19.387 -43.841 1.00 46.54 26 PHE C O 1
ATOM 3320 N N . ASP C 1 27 ? 32.561 17.557 -43.483 1.00 50.17 27 ASP C N 1
ATOM 3321 C CA . ASP C 1 27 ? 33.126 17.225 -42.166 1.00 50.58 27 ASP C CA 1
ATOM 3322 C C . ASP C 1 27 ? 33.188 18.442 -41.242 1.00 50.49 27 ASP C C 1
ATOM 3323 O O . ASP C 1 27 ? 34.153 18.645 -40.501 1.00 52.91 27 ASP C O 1
ATOM 3328 N N . GLY C 1 28 ? 32.142 19.263 -41.273 1.00 46.40 28 GLY C N 1
ATOM 3329 C CA . GLY C 1 28 ? 32.062 20.407 -40.389 1.00 44.44 28 GLY C CA 1
ATOM 3330 C C . GLY C 1 28 ? 32.669 21.685 -40.925 1.00 45.26 28 GLY C C 1
ATOM 3331 O O . GLY C 1 28 ? 32.483 22.739 -40.310 1.00 44.52 28 GLY C O 1
ATOM 3332 N N . ASP C 1 29 ? 33.386 21.633 -42.046 1.00 45.55 29 ASP C N 1
ATOM 3333 C CA . ASP C 1 29 ? 33.892 22.827 -42.703 1.00 45.13 29 ASP C CA 1
ATOM 3334 C C . ASP C 1 29 ? 33.049 23.169 -43.927 1.00 46.67 29 ASP C C 1
ATOM 3335 O O . ASP C 1 29 ? 32.544 22.285 -44.626 1.00 49.10 29 ASP C O 1
ATOM 3340 N N . GLU C 1 30 ? 32.923 24.467 -44.186 1.00 44.07 30 GLU C N 1
ATOM 3341 C CA . GLU C 1 30 ? 32.147 24.956 -45.317 1.00 46.58 30 GLU C CA 1
ATOM 3342 C C . GLU C 1 30 ? 32.958 24.855 -46.601 1.00 50.06 30 GLU C C 1
ATOM 3343 O O . GLU C 1 30 ? 34.084 25.359 -46.673 1.00 52.92 30 GLU C O 1
ATOM 3349 N N . ILE C 1 31 ? 32.386 24.205 -47.618 1.00 48.42 31 ILE C N 1
ATOM 3350 C CA . ILE C 1 31 ? 33.014 24.196 -48.938 1.00 52.48 31 ILE C CA 1
ATOM 3351 C C . ILE C 1 31 ? 32.750 25.511 -49.663 1.00 55.39 31 ILE C C 1
ATOM 3352 O O . ILE C 1 31 ? 33.668 26.133 -50.213 1.00 54.62 31 ILE C O 1
ATOM 3357 N N . PHE C 1 32 ? 31.490 25.945 -49.688 1.00 51.96 32 PHE C N 1
ATOM 3358 C CA . PHE C 1 32 ? 31.119 27.204 -50.320 1.00 51.84 32 PHE C CA 1
ATOM 3359 C C . PHE C 1 32 ? 29.713 27.568 -49.869 1.00 53.27 32 PHE C C 1
ATOM 3360 O O . PHE C 1 32 ? 28.975 26.740 -49.329 1.00 50.49 32 PHE C O 1
ATOM 3368 N N . HIS C 1 33 ? 29.359 28.829 -50.089 1.00 55.24 33 HIS C N 1
ATOM 3369 C CA . HIS C 1 33 ? 27.982 29.288 -50.004 1.00 52.84 33 HIS C CA 1
ATOM 3370 C C . HIS C 1 33 ? 27.708 30.155 -51.221 1.00 58.67 33 HIS C C 1
ATOM 3371 O O . HIS C 1 33 ? 28.610 30.466 -52.006 1.00 60.68 33 HIS C O 1
ATOM 3378 N N . VAL C 1 34 ? 26.446 30.527 -51.394 1.00 58.34 34 VAL C N 1
ATOM 3379 C CA . VAL C 1 34 ? 26.028 31.366 -52.508 1.00 59.14 34 VAL C CA 1
ATOM 3380 C C . VAL C 1 34 ? 25.644 32.725 -51.946 1.00 62.59 34 VAL C C 1
ATOM 3381 O O . VAL C 1 34 ? 24.831 32.814 -51.018 1.00 62.96 34 VAL C O 1
ATOM 3385 N N . ASP C 1 35 ? 26.262 33.779 -52.472 1.00 66.89 35 ASP C N 1
ATOM 3386 C CA . ASP C 1 35 ? 25.857 35.136 -52.129 1.00 70.76 35 ASP C CA 1
ATOM 3387 C C . ASP C 1 35 ? 24.494 35.398 -52.754 1.00 74.58 35 ASP C C 1
ATOM 3388 O O . ASP C 1 35 ? 24.379 35.515 -53.977 1.00 74.62 35 ASP C O 1
ATOM 3393 N N . MET C 1 36 ? 23.455 35.475 -51.920 1.00 78.06 36 MET C N 1
ATOM 3394 C CA . MET C 1 36 ? 22.100 35.620 -52.445 1.00 80.36 36 MET C CA 1
ATOM 3395 C C . MET C 1 36 ? 21.930 36.943 -53.184 1.00 83.04 36 MET C C 1
ATOM 3396 O O . MET C 1 36 ? 21.255 37.003 -54.219 1.00 84.15 36 MET C O 1
ATOM 3401 N N . ALA C 1 37 ? 22.549 38.012 -52.677 1.00 83.22 37 ALA C N 1
ATOM 3402 C CA . ALA C 1 37 ? 22.439 39.312 -53.330 1.00 83.69 37 ALA C CA 1
ATOM 3403 C C . ALA C 1 37 ? 23.187 39.326 -54.657 1.00 84.14 37 ALA C C 1
ATOM 3404 O O . ALA C 1 37 ? 22.625 39.693 -55.696 1.00 87.48 37 ALA C O 1
ATOM 3406 N N . LYS C 1 38 ? 24.457 38.925 -54.642 1.00 81.33 38 LYS C N 1
ATOM 3407 C CA . LYS C 1 38 ? 25.271 38.955 -55.849 1.00 82.76 38 LYS C CA 1
ATOM 3408 C C . LYS C 1 38 ? 25.065 37.738 -56.741 1.00 81.03 38 LYS C C 1
ATOM 3409 O O . LYS C 1 38 ? 25.601 37.716 -57.856 1.00 80.94 38 LYS C O 1
ATOM 3415 N N . LYS C 1 39 ? 24.313 36.736 -56.284 1.00 78.12 39 LYS C N 1
ATOM 3416 C CA . LYS C 1 39 ? 23.992 35.555 -57.085 1.00 78.77 39 LYS C CA 1
ATOM 3417 C C . LYS C 1 39 ? 25.256 34.896 -57.639 1.00 79.29 39 LYS C C 1
ATOM 3418 O O . LYS C 1 39 ? 25.356 34.581 -58.825 1.00 79.58 39 LYS C O 1
ATOM 3424 N N . GLU C 1 40 ? 26.237 34.687 -56.762 1.00 80.13 40 GLU C N 1
ATOM 3425 C CA . GLU C 1 40 ? 27.510 34.113 -57.173 1.00 81.39 40 GLU C CA 1
ATOM 3426 C C . GLU C 1 40 ? 27.971 33.089 -56.145 1.00 72.11 40 GLU C C 1
ATOM 3427 O O . GLU C 1 40 ? 27.545 33.101 -54.988 1.00 68.68 40 GLU C O 1
ATOM 3433 N N . THR C 1 41 ? 28.857 32.200 -56.586 1.00 69.39 41 THR C N 1
ATOM 3434 C CA . THR C 1 41 ? 29.396 31.141 -55.740 1.00 65.88 41 THR C CA 1
ATOM 3435 C C . THR C 1 41 ? 30.607 31.664 -54.970 1.00 67.30 41 THR C C 1
ATOM 3436 O O . THR C 1 41 ? 31.599 32.088 -55.576 1.00 67.67 41 THR C O 1
ATOM 3440 N N . VAL C 1 42 ? 30.532 31.627 -53.641 1.00 63.27 42 VAL C N 1
ATOM 3441 C CA . VAL C 1 42 ? 31.598 32.128 -52.777 1.00 58.63 42 VAL C CA 1
ATOM 3442 C C . VAL C 1 42 ? 32.292 30.920 -52.156 1.00 58.37 42 VAL C C 1
ATOM 3443 O O . VAL C 1 42 ? 31.771 30.305 -51.216 1.00 52.56 42 VAL C O 1
ATOM 3447 N N . TRP C 1 43 ? 33.477 30.581 -52.669 1.00 58.80 43 TRP C N 1
ATOM 3448 C CA . TRP C 1 43 ? 34.240 29.454 -52.143 1.00 55.02 43 TRP C CA 1
ATOM 3449 C C . TRP C 1 43 ? 34.927 29.833 -50.834 1.00 53.97 43 TRP C C 1
ATOM 3450 O O . TRP C 1 43 ? 35.390 30.964 -50.661 1.00 56.60 43 TRP C O 1
ATOM 3461 N N . ARG C 1 44 ? 34.981 28.877 -49.905 1.00 49.27 44 ARG C N 1
ATOM 3462 C CA . ARG C 1 44 ? 35.519 29.165 -48.579 1.00 48.86 44 ARG C CA 1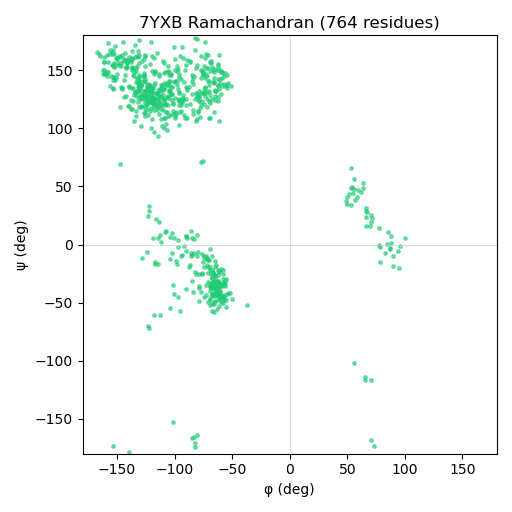
ATOM 3463 C C . ARG C 1 44 ? 37.022 29.412 -48.638 1.00 51.32 44 ARG C C 1
ATOM 3464 O O . ARG C 1 44 ? 37.532 30.362 -48.031 1.00 53.12 44 ARG C O 1
ATOM 3472 N N . LEU C 1 45 ? 37.749 28.562 -49.354 1.00 51.79 45 LEU C N 1
ATOM 3473 C CA . LEU C 1 45 ? 39.131 28.828 -49.719 1.00 55.47 45 LEU C CA 1
ATOM 3474 C C . LEU C 1 45 ? 39.181 29.093 -51.217 1.00 63.44 45 LEU C C 1
ATOM 3475 O O . LEU C 1 45 ? 38.581 28.352 -52.001 1.00 67.43 45 LEU C O 1
ATOM 3480 N N . GLU C 1 46 ? 39.884 30.158 -51.608 1.00 67.82 46 GLU C N 1
ATOM 3481 C CA . GLU C 1 46 ? 39.869 30.594 -53.003 1.00 72.52 46 GLU C CA 1
ATOM 3482 C C . GLU C 1 46 ? 40.300 29.489 -53.962 1.00 70.08 46 GLU C C 1
ATOM 3483 O O . GLU C 1 46 ? 39.754 29.385 -55.068 1.00 70.33 46 GLU C O 1
ATOM 3489 N N . GLU C 1 47 ? 41.257 28.648 -53.559 1.00 68.73 47 GLU C N 1
ATOM 3490 C CA . GLU C 1 47 ? 41.736 27.581 -54.434 1.00 72.29 47 GLU C CA 1
ATOM 3491 C C . GLU C 1 47 ? 40.644 26.578 -54.791 1.00 71.59 47 GLU C C 1
ATOM 3492 O O . GLU C 1 47 ? 40.732 25.943 -55.849 1.00 71.86 47 GLU C O 1
ATOM 3498 N N . PHE C 1 48 ? 39.626 26.423 -53.935 1.00 64.06 48 PHE C N 1
ATOM 3499 C CA . PHE C 1 48 ? 38.546 25.482 -54.220 1.00 61.19 48 PHE C CA 1
ATOM 3500 C C . PHE C 1 48 ? 37.918 25.764 -55.579 1.00 61.89 48 PHE C C 1
ATOM 3501 O O . PHE C 1 48 ? 37.651 24.838 -56.352 1.00 61.93 48 PHE C O 1
ATOM 3509 N N . GLY C 1 49 ? 37.694 27.040 -55.896 1.00 64.24 49 GLY C N 1
ATOM 3510 C CA . GLY C 1 49 ? 36.997 27.423 -57.114 1.00 66.67 49 GLY C CA 1
ATOM 3511 C C . GLY C 1 49 ? 37.741 27.129 -58.403 1.00 73.34 49 GLY C C 1
ATOM 3512 O O . GLY C 1 49 ? 37.151 27.266 -59.480 1.00 75.29 49 GLY C O 1
ATOM 3513 N N . ARG C 1 50 ? 39.011 26.744 -58.327 1.00 74.33 50 ARG C N 1
ATOM 3514 C CA . ARG C 1 50 ? 39.738 26.331 -59.518 1.00 79.15 50 ARG C CA 1
ATOM 3515 C C . ARG C 1 50 ? 39.715 24.824 -59.725 1.00 77.64 50 ARG C C 1
ATOM 3516 O O . ARG C 1 50 ? 40.116 24.353 -60.794 1.00 79.45 50 ARG C O 1
ATOM 3524 N N . PHE C 1 51 ? 39.241 24.063 -58.738 1.00 77.02 51 PHE C N 1
ATOM 3525 C CA . PHE C 1 51 ? 39.059 22.626 -58.877 1.00 79.79 51 PHE C CA 1
ATOM 3526 C C . PHE C 1 51 ? 37.600 22.220 -59.070 1.00 75.52 51 PHE C C 1
ATOM 3527 O O . PHE C 1 51 ? 37.340 21.071 -59.446 1.00 72.80 51 PHE C O 1
ATOM 3535 N N . ALA C 1 52 ? 36.649 23.126 -58.840 1.00 73.82 52 ALA C N 1
ATOM 3536 C CA . ALA C 1 52 ? 35.233 22.794 -58.940 1.00 72.57 52 ALA C CA 1
ATOM 3537 C C . ALA C 1 52 ? 34.436 24.038 -59.317 1.00 70.43 52 ALA C C 1
ATOM 3538 O O . ALA C 1 52 ? 34.951 25.159 -59.324 1.00 62.51 52 ALA C O 1
ATOM 3540 N N . SER C 1 53 ? 33.155 23.826 -59.621 1.00 68.87 53 SER C N 1
ATOM 3541 C CA . SER C 1 53 ? 32.259 24.918 -59.978 1.00 67.04 53 SER C CA 1
ATOM 3542 C C . SER C 1 53 ? 30.860 24.632 -59.456 1.00 63.45 53 SER C C 1
ATOM 3543 O O . SER C 1 53 ? 30.476 23.480 -59.234 1.00 58.51 53 SER C O 1
ATOM 3546 N N . PHE C 1 54 ? 30.088 25.700 -59.297 1.00 61.60 54 PHE C N 1
ATOM 3547 C CA . PHE C 1 54 ? 28.693 25.565 -58.920 1.00 61.49 54 PHE C CA 1
ATOM 3548 C C . PHE C 1 54 ? 27.892 26.678 -59.579 1.00 63.47 54 PHE C C 1
ATOM 3549 O O . PHE C 1 54 ? 28.316 27.838 -59.586 1.00 62.22 54 PHE C O 1
ATOM 3557 N N . GLU C 1 55 ? 26.738 26.314 -60.135 1.00 65.69 55 GLU C N 1
ATOM 3558 C CA . GLU C 1 55 ? 25.845 27.278 -60.769 1.00 69.71 55 GLU C CA 1
ATOM 3559 C C . GLU C 1 55 ? 25.009 27.961 -59.690 1.00 64.32 55 GLU C C 1
ATOM 3560 O O . GLU C 1 55 ? 24.073 27.363 -59.143 1.00 61.42 55 GLU C O 1
ATOM 3566 N N . ALA C 1 56 ? 25.333 29.223 -59.394 1.00 62.88 56 ALA C N 1
ATOM 3567 C CA . ALA C 1 56 ? 24.767 29.886 -58.221 1.00 61.26 56 ALA C CA 1
ATOM 3568 C C . ALA C 1 56 ? 23.268 30.123 -58.353 1.00 62.11 56 ALA C C 1
ATOM 3569 O O . ALA C 1 56 ? 22.560 30.168 -57.336 1.00 60.67 56 ALA C O 1
ATOM 3571 N N . GLN C 1 57 ? 22.767 30.284 -59.581 1.00 61.19 57 GLN C N 1
ATOM 3572 C CA . GLN C 1 57 ? 21.355 30.607 -59.767 1.00 66.25 57 GLN C CA 1
ATOM 3573 C C . GLN C 1 57 ? 20.448 29.497 -59.251 1.00 65.14 57 GLN C C 1
ATOM 3574 O O . GLN C 1 57 ? 19.371 29.777 -58.709 1.00 60.97 57 GLN C O 1
ATOM 3580 N N . GLY C 1 58 ? 20.862 28.236 -59.411 1.00 66.16 58 GLY C N 1
ATOM 3581 C CA . GLY C 1 58 ? 20.082 27.133 -58.875 1.00 64.89 58 GLY C CA 1
ATOM 3582 C C . GLY C 1 58 ? 19.828 27.243 -57.383 1.00 63.47 58 GLY C C 1
ATOM 3583 O O . GLY C 1 58 ? 18.773 26.822 -56.899 1.00 60.28 58 GLY C O 1
ATOM 3584 N N . ALA C 1 59 ? 20.781 27.807 -56.636 1.00 61.96 59 ALA C N 1
ATOM 3585 C CA . ALA C 1 59 ? 20.575 27.993 -55.202 1.00 58.62 59 ALA C CA 1
ATOM 3586 C C . ALA C 1 59 ? 19.449 28.983 -54.934 1.00 57.42 59 ALA C C 1
ATOM 3587 O O . ALA C 1 59 ? 18.704 28.839 -53.958 1.00 52.41 59 ALA C O 1
ATOM 3589 N N . LEU C 1 60 ? 19.326 30.006 -55.781 1.00 60.03 60 LEU C N 1
ATOM 3590 C CA . LEU C 1 60 ? 18.224 30.951 -55.642 1.00 61.09 60 LEU C CA 1
ATOM 3591 C C . LEU C 1 60 ? 16.882 30.269 -55.858 1.00 60.27 60 LEU C C 1
ATOM 3592 O O . LEU C 1 60 ? 15.897 30.614 -55.196 1.00 61.41 60 LEU C O 1
ATOM 3597 N N . ALA C 1 61 ? 16.821 29.299 -56.770 1.00 57.88 61 ALA C N 1
ATOM 3598 C CA . ALA C 1 61 ? 15.578 28.558 -56.961 1.00 59.60 61 ALA C CA 1
ATOM 3599 C C . ALA C 1 61 ? 15.224 27.760 -55.713 1.00 56.47 61 ALA C C 1
ATOM 3600 O O . ALA C 1 61 ? 14.058 27.726 -55.302 1.00 55.58 61 ALA C O 1
ATOM 3602 N N . ASN C 1 62 ? 16.221 27.127 -55.083 1.00 48.78 62 ASN C N 1
ATOM 3603 C CA . ASN C 1 62 ? 15.950 26.320 -53.898 1.00 49.98 62 ASN C CA 1
ATOM 3604 C C . ASN C 1 62 ? 15.397 27.175 -52.763 1.00 54.26 62 ASN C C 1
ATOM 3605 O O . ASN C 1 62 ? 14.442 26.776 -52.085 1.00 54.96 62 ASN C O 1
ATOM 3610 N N . ILE C 1 63 ? 15.988 28.352 -52.540 1.00 54.57 63 ILE C N 1
ATOM 3611 C CA . ILE C 1 63 ? 15.591 29.192 -51.414 1.00 53.22 63 ILE C CA 1
ATOM 3612 C C . ILE C 1 63 ? 14.164 29.702 -51.599 1.00 54.73 63 ILE C C 1
ATOM 3613 O O . ILE C 1 63 ? 13.416 29.847 -50.623 1.00 52.65 63 ILE C O 1
ATOM 3618 N N . ALA C 1 64 ? 13.750 29.955 -52.844 1.00 57.12 64 ALA C N 1
ATOM 3619 C CA . ALA C 1 64 ? 12.361 30.327 -53.090 1.00 58.12 64 ALA C CA 1
ATOM 3620 C C . ALA C 1 64 ? 11.416 29.198 -52.689 1.00 59.90 64 ALA C C 1
ATOM 3621 O O . ALA C 1 64 ? 10.334 29.445 -52.141 1.00 58.64 64 ALA C O 1
ATOM 3623 N N . VAL C 1 65 ? 11.818 27.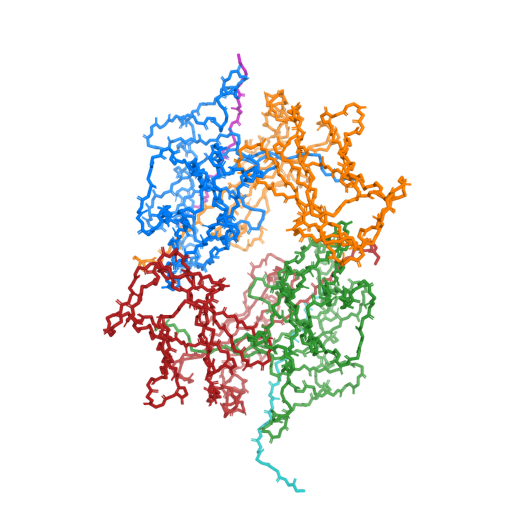947 -52.932 1.00 59.99 65 VAL C N 1
ATOM 3624 C CA . VAL C 1 65 ? 11.007 26.814 -52.499 1.00 59.35 65 VAL C CA 1
ATOM 3625 C C . VAL C 1 65 ? 11.003 26.713 -50.976 1.00 57.86 65 VAL C C 1
ATOM 3626 O O . VAL C 1 65 ? 9.978 26.385 -50.367 1.00 56.88 65 VAL C O 1
ATOM 3630 N N . ASP C 1 66 ? 12.140 27.002 -50.334 1.00 55.51 66 ASP C N 1
ATOM 3631 C CA . ASP C 1 66 ? 12.177 26.996 -48.875 1.00 50.48 66 ASP C CA 1
ATOM 3632 C C . ASP C 1 66 ? 11.294 28.094 -48.299 1.00 52.14 66 ASP C C 1
ATOM 3633 O O . ASP C 1 66 ? 10.656 27.904 -47.257 1.00 50.37 66 ASP C O 1
ATOM 3638 N N . LYS C 1 67 ? 11.261 29.258 -48.950 1.00 53.20 67 LYS C N 1
ATOM 3639 C CA . LYS C 1 67 ? 10.373 30.325 -48.504 1.00 51.63 67 LYS C CA 1
ATOM 3640 C C . LYS C 1 67 ? 8.919 29.878 -48.592 1.00 49.21 67 LYS C C 1
ATOM 3641 O O . LYS C 1 67 ? 8.150 30.032 -47.636 1.00 50.04 67 LYS C O 1
ATOM 3647 N N . ALA C 1 68 ? 8.533 29.292 -49.728 1.00 49.66 68 ALA C N 1
ATOM 3648 C CA . ALA C 1 68 ? 7.167 28.800 -49.878 1.00 56.51 68 ALA C CA 1
ATOM 3649 C C . ALA C 1 68 ? 6.848 27.738 -48.835 1.00 56.95 68 ALA C C 1
ATOM 3650 O O . ALA C 1 68 ? 5.757 27.737 -48.255 1.00 55.32 68 ALA C O 1
ATOM 3652 N N . ASN C 1 69 ? 7.797 26.836 -48.568 1.00 56.25 69 ASN C N 1
ATOM 3653 C CA . ASN C 1 69 ? 7.557 25.785 -47.586 1.00 53.93 69 ASN C CA 1
ATOM 3654 C C . ASN C 1 69 ? 7.475 26.353 -46.177 1.00 54.37 69 ASN C C 1
ATOM 3655 O O . ASN C 1 69 ? 6.698 25.863 -45.348 1.00 55.05 69 ASN C O 1
ATOM 3660 N N . LEU C 1 70 ? 8.277 27.378 -45.880 1.00 53.77 70 LEU C N 1
ATOM 3661 C CA . LEU C 1 70 ? 8.219 27.990 -44.558 1.00 52.53 70 LEU C CA 1
ATOM 3662 C C . LEU C 1 70 ? 6.834 28.566 -44.290 1.00 52.63 70 LEU C C 1
ATOM 3663 O O . LEU C 1 70 ? 6.251 28.336 -43.225 1.00 53.22 70 LEU C O 1
ATOM 3668 N N . GLU C 1 71 ? 6.283 29.306 -45.253 1.00 53.69 71 GLU C N 1
ATOM 3669 C CA . GLU C 1 71 ? 4.938 29.840 -45.072 1.00 58.19 71 GLU C CA 1
ATOM 3670 C C . GLU C 1 71 ? 3.915 28.726 -44.890 1.00 54.32 71 GLU C C 1
ATOM 3671 O O . GLU C 1 71 ? 2.957 28.881 -44.125 1.00 54.79 71 GLU C O 1
ATOM 3677 N N . ILE C 1 72 ? 4.104 27.591 -45.561 1.00 52.68 72 ILE C N 1
ATOM 3678 C CA . ILE C 1 72 ? 3.175 26.481 -45.383 1.00 55.36 72 ILE C CA 1
ATOM 3679 C C . ILE C 1 72 ? 3.314 25.893 -43.987 1.00 55.96 72 ILE C C 1
ATOM 3680 O O . ILE C 1 72 ? 2.318 25.690 -43.282 1.00 56.66 72 ILE C O 1
ATOM 3685 N N . MET C 1 73 ? 4.555 25.630 -43.562 1.00 53.53 73 MET C N 1
ATOM 3686 C CA . MET C 1 73 ? 4.793 25.060 -42.240 1.00 57.26 73 MET C CA 1
ATOM 3687 C C . MET C 1 73 ? 4.401 26.030 -41.132 1.00 53.86 73 MET C C 1
ATOM 3688 O O . MET C 1 73 ? 3.941 25.607 -40.066 1.00 52.24 73 MET C O 1
ATOM 3693 N N . THR C 1 74 ? 4.619 27.328 -41.347 1.00 53.76 74 THR C N 1
ATOM 3694 C CA . THR C 1 74 ? 4.243 28.321 -40.346 1.00 54.38 74 THR C CA 1
ATOM 3695 C C . THR C 1 74 ? 2.755 28.243 -40.037 1.00 52.12 74 THR C C 1
ATOM 3696 O O . THR C 1 74 ? 2.352 28.161 -38.872 1.00 50.50 74 THR C O 1
ATOM 3700 N N . LYS C 1 75 ? 1.924 28.257 -41.081 1.00 55.24 75 LYS C N 1
ATOM 3701 C CA . LYS C 1 75 ? 0.482 28.134 -40.899 1.00 59.36 75 LYS C CA 1
ATOM 3702 C C . LYS C 1 75 ? 0.110 26.755 -40.366 1.00 59.77 75 LYS C C 1
ATOM 3703 O O . LYS C 1 75 ? -0.713 26.639 -39.451 1.00 59.74 75 LYS C O 1
ATOM 3709 N N . ARG C 1 76 ? 0.714 25.701 -40.925 1.00 59.33 76 ARG C N 1
ATOM 3710 C CA . ARG C 1 76 ? 0.429 24.341 -40.480 1.00 61.87 76 ARG C CA 1
ATOM 3711 C C . ARG C 1 76 ? 0.704 24.158 -38.992 1.00 59.72 76 ARG C C 1
ATOM 3712 O O . ARG C 1 76 ? 0.011 23.385 -38.322 1.00 59.85 76 ARG C O 1
ATOM 3720 N N . SER C 1 77 ? 1.704 24.852 -38.459 1.00 57.74 77 SER C N 1
ATOM 3721 C CA . SER C 1 77 ? 2.039 24.759 -37.046 1.00 57.01 77 SER C CA 1
ATOM 3722 C C . SER C 1 77 ? 1.227 25.713 -36.179 1.00 58.13 77 SER C C 1
ATOM 3723 O O . SER C 1 77 ? 1.560 25.892 -35.003 1.00 60.30 77 SER C O 1
ATOM 3726 N N . ASN C 1 78 ? 0.182 26.331 -36.729 1.00 60.17 78 ASN C N 1
ATOM 3727 C CA . ASN C 1 78 ? -0.595 27.342 -36.012 1.00 66.89 78 ASN C CA 1
ATOM 3728 C C . ASN C 1 78 ? 0.307 28.478 -35.529 1.00 62.92 78 ASN C C 1
ATOM 3729 O O . ASN C 1 78 ? 0.149 28.999 -34.424 1.00 59.90 78 ASN C O 1
ATOM 3734 N N . TYR C 1 79 ? 1.284 28.843 -36.365 1.00 64.29 79 TYR C N 1
ATOM 3735 C CA . TYR C 1 79 ? 2.161 29.994 -36.132 1.00 61.77 79 TYR C CA 1
ATOM 3736 C C . TYR C 1 79 ? 2.974 29.835 -34.848 1.00 56.98 79 TYR C C 1
ATOM 3737 O O . TYR C 1 79 ? 3.091 30.758 -34.041 1.00 57.36 79 TYR C O 1
ATOM 3746 N N . THR C 1 80 ? 3.540 28.648 -34.665 1.00 56.09 80 THR C N 1
ATOM 3747 C CA . THR C 1 80 ? 4.431 28.412 -33.538 1.00 59.34 80 THR C CA 1
ATOM 3748 C C . THR C 1 80 ? 5.788 29.029 -33.852 1.00 61.24 80 THR C C 1
ATOM 3749 O O . THR C 1 80 ? 6.507 28.541 -34.733 1.00 56.43 80 THR C O 1
ATOM 3753 N N . PRO C 1 81 ? 6.164 30.104 -33.172 1.00 63.75 81 PRO C N 1
ATOM 3754 C CA . PRO C 1 81 ? 7.441 30.756 -33.463 1.00 59.67 81 PRO C CA 1
ATOM 3755 C C . PRO C 1 81 ? 8.606 29.978 -32.875 1.00 55.79 81 PRO C C 1
ATOM 3756 O O . PRO C 1 81 ? 8.450 29.131 -31.994 1.00 56.76 81 PRO C O 1
ATOM 3760 N N . ILE C 1 82 ? 9.794 30.287 -33.393 1.00 52.41 82 ILE C N 1
ATOM 3761 C CA . ILE C 1 82 ? 11.010 29.646 -32.915 1.00 49.10 82 ILE C CA 1
ATOM 3762 C C . ILE C 1 82 ? 11.316 30.109 -31.496 1.00 51.79 82 ILE C C 1
ATOM 3763 O O . ILE C 1 82 ? 10.976 31.230 -31.088 1.00 54.74 82 ILE C O 1
ATOM 3768 N N . THR C 1 83 ? 11.944 29.228 -30.725 1.00 50.30 83 THR C N 1
ATOM 3769 C CA . THR C 1 83 ? 12.412 29.557 -29.387 1.00 53.36 83 THR C CA 1
ATOM 3770 C C . THR C 1 83 ? 13.869 29.994 -29.471 1.00 51.90 83 THR C C 1
ATOM 3771 O O . THR C 1 83 ? 14.722 29.229 -29.931 1.00 49.22 83 THR C O 1
ATOM 3775 N N . ASN C 1 84 ? 14.146 31.223 -29.041 1.00 52.07 84 ASN C N 1
ATOM 3776 C CA . ASN C 1 84 ? 15.502 31.750 -29.098 1.00 53.88 84 ASN C CA 1
ATOM 3777 C C . ASN C 1 84 ? 16.427 30.911 -28.228 1.00 52.91 84 ASN C C 1
ATOM 3778 O O . ASN C 1 84 ? 16.147 30.679 -27.047 1.00 55.96 84 ASN C O 1
ATOM 3783 N N . VAL C 1 85 ? 17.520 30.438 -28.816 1.00 47.06 85 VAL C N 1
ATOM 3784 C CA . VAL C 1 85 ? 18.557 29.722 -28.083 1.00 45.40 85 VAL C CA 1
ATOM 3785 C C . VAL C 1 85 ? 19.812 30.592 -28.103 1.00 47.29 85 VAL C C 1
ATOM 3786 O O . VAL C 1 85 ? 20.401 30.800 -29.173 1.00 49.35 85 VAL C O 1
ATOM 3790 N N . PRO C 1 86 ? 20.254 31.128 -26.963 1.00 48.46 86 PRO C N 1
ATOM 3791 C CA . PRO C 1 86 ? 21.371 32.066 -26.982 1.00 46.50 86 PRO C CA 1
ATOM 3792 C C . PRO C 1 86 ? 22.690 31.344 -27.217 1.00 44.01 86 PRO C C 1
ATOM 3793 O O . PRO C 1 86 ? 22.828 30.151 -26.895 1.00 43.45 86 PRO C O 1
ATOM 3797 N N . PRO C 1 87 ? 23.682 32.031 -27.772 1.00 41.84 87 PRO C N 1
ATOM 3798 C CA . PRO C 1 87 ? 24.941 31.376 -28.133 1.00 44.22 87 PRO C CA 1
ATOM 3799 C C . PRO C 1 87 ? 25.946 31.323 -26.991 1.00 44.05 87 PRO C C 1
ATOM 3800 O O . PRO C 1 87 ? 25.907 32.110 -26.046 1.00 44.00 87 PRO C O 1
ATOM 3804 N N . GLU C 1 88 ? 26.863 30.363 -27.108 1.00 45.67 88 GLU C N 1
ATOM 3805 C CA . GLU C 1 88 ? 28.117 30.380 -26.370 1.00 44.27 88 GLU C CA 1
ATOM 3806 C C . GLU C 1 88 ? 29.165 31.083 -27.221 1.00 45.02 88 GLU C C 1
ATOM 3807 O O . GLU C 1 88 ? 29.215 30.893 -28.439 1.00 44.93 88 GLU C O 1
ATOM 3813 N N . VAL C 1 89 ? 30.004 31.899 -26.590 1.00 40.24 89 VAL C N 1
ATOM 3814 C CA . VAL C 1 89 ? 31.003 32.664 -27.326 1.00 40.63 89 VAL C CA 1
ATOM 3815 C C . VAL C 1 89 ? 32.382 32.399 -26.739 1.00 42.32 89 VAL C C 1
ATOM 3816 O O . VAL C 1 89 ? 32.578 32.504 -25.523 1.00 42.77 89 VAL C O 1
ATOM 3820 N N . THR C 1 90 ? 33.334 32.080 -27.610 1.00 39.77 90 THR C N 1
ATOM 3821 C CA . THR C 1 90 ? 34.707 31.784 -27.234 1.00 43.40 90 THR C CA 1
ATOM 3822 C C . THR C 1 90 ? 35.649 32.614 -28.095 1.00 41.45 90 THR C C 1
ATOM 3823 O O . THR C 1 90 ? 35.445 32.736 -29.303 1.00 36.54 90 THR C O 1
ATOM 3827 N N . VAL C 1 91 ? 36.674 33.195 -27.477 1.00 40.07 91 VAL C N 1
ATOM 3828 C CA . VAL C 1 91 ? 37.699 33.926 -28.213 1.00 41.71 91 VAL C CA 1
ATOM 3829 C C . VAL C 1 91 ? 39.025 33.197 -28.039 1.00 43.23 91 VAL C C 1
ATOM 3830 O O . VAL C 1 91 ? 39.408 32.8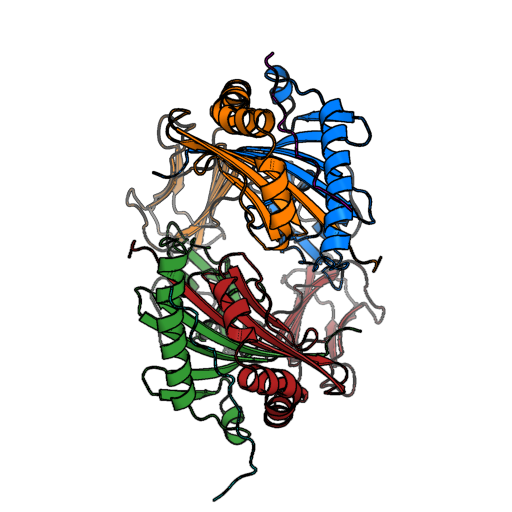53 -26.916 1.00 47.92 91 VAL C O 1
ATOM 3834 N N . LEU C 1 92 ? 39.708 32.941 -29.152 1.00 43.73 92 LEU C N 1
ATOM 3835 C CA . LEU C 1 92 ? 40.984 32.244 -29.136 1.00 48.93 92 LEU C CA 1
ATOM 3836 C C . LEU C 1 92 ? 41.882 32.846 -30.202 1.00 47.59 92 LEU C C 1
ATOM 3837 O O . LEU C 1 92 ? 41.414 33.480 -31.151 1.00 46.15 92 LEU C O 1
ATOM 3842 N N . THR C 1 93 ? 43.182 32.637 -30.041 1.00 47.93 93 THR C N 1
ATOM 3843 C CA . THR C 1 93 ? 44.108 32.989 -31.102 1.00 45.76 93 THR C CA 1
ATOM 3844 C C . THR C 1 93 ? 44.274 31.809 -32.048 1.00 45.42 93 THR C C 1
ATOM 3845 O O . THR C 1 93 ? 43.983 30.657 -31.710 1.00 44.57 93 THR C O 1
ATOM 3849 N N . ASN C 1 94 ? 44.725 32.124 -33.259 1.00 44.32 94 ASN C N 1
ATOM 3850 C CA . ASN C 1 94 ? 45.021 31.107 -34.255 1.00 51.51 94 ASN C CA 1
ATOM 3851 C C . ASN C 1 94 ? 46.394 30.487 -34.019 1.00 47.09 94 ASN C C 1
ATOM 3852 O O . ASN C 1 94 ? 46.621 29.328 -34.384 1.00 42.71 94 ASN C O 1
ATOM 3857 N N . SER C 1 95 ? 47.285 31.224 -33.369 1.00 46.51 95 SER C N 1
ATOM 3858 C CA . SER C 1 95 ? 48.679 30.871 -33.177 1.00 46.70 95 SER C CA 1
ATOM 3859 C C . SER C 1 95 ? 49.097 31.285 -31.774 1.00 45.85 95 SER C C 1
ATOM 3860 O O . SER C 1 95 ? 48.484 32.176 -31.175 1.00 46.94 95 SER C O 1
ATOM 3863 N N . PRO C 1 96 ? 50.124 30.648 -31.215 1.00 46.49 96 PRO C N 1
ATOM 3864 C CA . PRO C 1 96 ? 50.709 31.150 -29.963 1.00 48.63 96 PRO C CA 1
ATOM 3865 C C . PRO C 1 96 ? 51.115 32.615 -30.098 1.00 51.61 96 PRO C C 1
ATOM 3866 O O . PRO C 1 96 ? 51.693 33.031 -31.105 1.00 54.62 96 PRO C O 1
ATOM 3870 N N . VAL C 1 97 ? 50.811 33.399 -29.069 1.00 51.81 97 VAL C N 1
ATOM 3871 C CA . VAL C 1 97 ? 51.059 34.836 -29.110 1.00 56.20 97 VAL C CA 1
ATOM 3872 C C . VAL C 1 97 ? 52.543 35.096 -28.889 1.00 58.70 97 VAL C C 1
ATOM 3873 O O . VAL C 1 97 ? 53.113 34.703 -27.866 1.00 59.67 97 VAL C O 1
ATOM 3877 N N . GLU C 1 98 ? 53.179 35.731 -29.869 1.00 61.83 98 GLU C N 1
ATOM 3878 C CA . GLU C 1 98 ? 54.530 36.264 -29.730 1.00 67.58 98 GLU C CA 1
ATOM 3879 C C . GLU C 1 98 ? 54.518 37.636 -30.377 1.00 73.47 98 GLU C C 1
ATOM 3880 O O . GLU C 1 98 ? 54.258 37.744 -31.576 1.00 76.58 98 GLU C O 1
ATOM 3886 N N . LEU C 1 99 ? 54.754 38.681 -29.590 1.00 78.57 99 LEU C N 1
ATOM 3887 C CA . LEU C 1 99 ? 54.588 40.023 -30.126 1.00 83.12 99 LEU C CA 1
ATOM 3888 C C . LEU C 1 99 ? 55.676 40.322 -31.153 1.00 83.82 99 LEU C C 1
ATOM 3889 O O . LEU C 1 99 ? 56.744 39.706 -31.162 1.00 82.59 99 LEU C O 1
ATOM 3894 N N . ARG C 1 100 ? 55.372 41.276 -32.036 1.00 86.92 100 ARG C N 1
ATOM 3895 C CA . ARG C 1 100 ? 56.078 41.497 -33.297 1.00 92.03 100 ARG C CA 1
ATOM 3896 C C . ARG C 1 100 ? 55.895 40.336 -34.271 1.00 89.20 100 ARG C C 1
ATOM 3897 O O . ARG C 1 100 ? 56.640 40.223 -35.251 1.00 94.05 100 ARG C O 1
ATOM 3905 N N . GLU C 1 101 ? 54.906 39.477 -34.023 1.00 81.52 101 GLU C N 1
ATOM 3906 C CA . GLU C 1 101 ? 54.518 38.420 -34.951 1.00 75.32 101 GLU C CA 1
ATOM 3907 C C . GLU C 1 101 ? 53.013 38.521 -35.159 1.00 67.68 101 GLU C C 1
ATOM 3908 O O . GLU C 1 101 ? 52.244 38.382 -34.185 1.00 62.90 101 GLU C O 1
ATOM 3914 N N . PRO C 1 102 ? 52.542 38.767 -36.381 1.00 64.47 102 PRO C N 1
ATOM 3915 C CA . PRO C 1 102 ? 51.098 38.908 -36.595 1.00 59.03 102 PRO C CA 1
ATOM 3916 C C . PRO C 1 102 ? 50.339 37.656 -36.179 1.00 54.75 102 PRO C C 1
ATOM 3917 O O . PRO C 1 102 ? 50.848 36.534 -36.249 1.00 53.79 102 PRO C O 1
ATOM 3921 N N . ASN C 1 103 ? 49.111 37.865 -35.711 1.00 50.61 103 ASN C N 1
ATOM 3922 C CA . ASN C 1 103 ? 48.257 36.778 -35.261 1.00 48.27 103 ASN C CA 1
ATOM 3923 C C . ASN C 1 103 ? 46.838 37.057 -35.732 1.00 47.60 103 ASN C C 1
ATOM 3924 O O . ASN C 1 103 ? 46.572 38.046 -36.425 1.00 51.22 103 ASN C O 1
ATOM 3929 N N . VAL C 1 104 ? 45.919 36.165 -35.368 1.00 46.56 104 VAL C N 1
ATOM 3930 C CA . VAL C 1 104 ? 44.515 36.292 -35.740 1.00 45.06 104 VAL C CA 1
ATOM 3931 C C . VAL C 1 104 ? 43.675 35.932 -34.523 1.00 46.16 104 VAL C C 1
ATOM 3932 O O . VAL C 1 104 ? 43.841 34.849 -33.950 1.00 43.48 104 VAL C O 1
ATOM 3936 N N . LEU C 1 105 ? 42.792 36.842 -34.117 1.00 46.59 105 LEU C N 1
ATOM 3937 C CA . LEU C 1 105 ? 41.809 36.537 -33.091 1.00 49.74 105 LEU C CA 1
ATOM 3938 C C . LEU C 1 105 ? 40.604 35.859 -33.729 1.00 50.96 105 LEU C C 1
ATOM 3939 O O . LEU C 1 105 ? 40.150 36.252 -34.810 1.00 50.99 105 LEU C O 1
ATOM 3944 N N . ILE C 1 106 ? 40.101 34.826 -33.063 1.00 46.77 106 ILE C N 1
ATOM 3945 C CA . ILE C 1 106 ? 38.967 34.053 -33.547 1.00 41.77 106 ILE C CA 1
ATOM 3946 C C . ILE C 1 106 ? 37.846 34.178 -32.535 1.00 41.21 106 ILE C C 1
ATOM 3947 O O . ILE C 1 106 ? 38.038 33.892 -31.348 1.00 38.21 106 ILE C O 1
ATOM 3952 N N . CYS C 1 107 ? 36.682 34.599 -32.999 1.00 40.94 107 CYS C N 1
ATOM 3953 C CA . CYS C 1 107 ? 35.495 34.632 -32.164 1.00 38.28 107 CYS C CA 1
ATOM 3954 C C . CYS C 1 107 ? 34.601 33.488 -32.615 1.00 39.91 107 CYS C C 1
ATOM 3955 O O . CYS C 1 107 ? 34.126 33.479 -33.755 1.00 41.74 107 CYS C O 1
ATOM 3958 N N . PHE C 1 108 ? 34.403 32.510 -31.740 1.00 39.43 108 PHE C N 1
ATOM 3959 C CA . PHE C 1 108 ? 33.613 31.328 -32.062 1.00 45.70 108 PHE C CA 1
ATOM 3960 C C . PHE C 1 108 ? 32.251 31.460 -31.389 1.00 46.99 108 PHE C C 1
ATOM 3961 O O . PHE C 1 108 ? 32.148 31.401 -30.159 1.00 50.05 108 PHE C O 1
ATOM 3969 N N . ILE C 1 109 ? 31.212 31.637 -32.197 1.00 46.21 109 ILE C N 1
ATOM 3970 C CA . ILE C 1 109 ? 29.841 31.803 -31.726 1.00 46.94 109 ILE C CA 1
ATOM 3971 C C . ILE C 1 109 ? 29.085 30.522 -32.053 1.00 47.76 109 ILE C C 1
ATOM 3972 O O . ILE C 1 109 ? 28.983 30.138 -33.226 1.00 48.65 109 ILE C O 1
ATOM 3977 N N . ASP C 1 110 ? 28.544 29.863 -31.029 1.00 46.90 110 ASP C N 1
ATOM 3978 C CA . ASP C 1 110 ? 28.138 28.471 -31.163 1.00 47.13 110 ASP C CA 1
ATOM 3979 C C . ASP C 1 110 ? 26.780 28.221 -30.514 1.00 49.71 110 ASP C C 1
ATOM 3980 O O . ASP C 1 110 ? 26.390 28.905 -29.565 1.00 49.19 110 ASP C O 1
ATOM 3985 N N . LYS C 1 111 ? 26.064 27.226 -31.049 1.00 50.24 111 LYS C N 1
ATOM 3986 C CA . LYS C 1 111 ? 24.883 26.640 -30.400 1.00 52.59 111 LYS C CA 1
ATOM 3987 C C . LYS C 1 111 ? 23.749 27.653 -30.238 1.00 50.54 111 LYS C C 1
ATOM 3988 O O . LYS C 1 111 ? 23.206 27.837 -29.147 1.00 50.21 111 LYS C O 1
ATOM 3994 N N . PHE C 1 112 ? 23.374 28.305 -31.337 1.00 49.98 112 PHE C N 1
ATOM 3995 C CA . PHE C 1 112 ? 22.366 29.354 -31.263 1.00 50.29 112 PHE C CA 1
ATOM 3996 C C . PHE C 1 112 ? 21.390 29.243 -32.425 1.00 48.50 112 PHE C C 1
ATOM 3997 O O . PHE C 1 112 ? 21.696 28.674 -33.475 1.00 46.32 112 PHE C O 1
ATOM 4005 N N . THR C 1 113 ? 20.201 29.807 -32.206 1.00 49.13 113 THR C N 1
ATOM 4006 C CA . THR C 1 113 ? 19.165 29.958 -33.219 1.00 47.28 113 THR C CA 1
ATOM 4007 C C . THR C 1 113 ? 18.205 31.035 -32.731 1.00 47.27 113 THR C C 1
ATOM 4008 O O . THR C 1 113 ? 18.022 31.183 -31.519 1.00 49.36 113 THR C O 1
ATOM 4012 N N . PRO C 1 114 ? 17.618 31.837 -33.632 1.00 50.04 114 PRO C N 1
ATOM 4013 C CA . PRO C 1 114 ? 17.741 31.866 -35.094 1.00 51.47 114 PRO C CA 1
ATOM 4014 C C . PRO C 1 114 ? 19.103 32.380 -35.577 1.00 51.25 114 PRO C C 1
ATOM 4015 O O . PRO C 1 114 ? 19.846 32.986 -34.801 1.00 49.96 114 PRO C O 1
ATOM 4019 N N . PRO C 1 115 ? 19.433 32.127 -36.846 1.00 47.88 115 PRO C N 1
ATOM 4020 C CA . PRO C 1 115 ? 20.727 32.593 -37.389 1.00 45.10 115 PRO C CA 1
ATOM 4021 C C . PRO C 1 115 ? 20.711 34.085 -37.704 1.00 47.26 115 PRO C C 1
ATOM 4022 O O . PRO C 1 115 ? 20.696 34.526 -38.858 1.00 46.70 115 PRO C O 1
ATOM 4026 N N . VAL C 1 116 ? 20.689 34.889 -36.641 1.00 47.93 116 VAL C N 1
ATOM 4027 C CA . VAL C 1 116 ? 20.823 36.341 -36.707 1.00 47.70 116 VAL C CA 1
ATOM 4028 C C . VAL C 1 116 ? 21.686 36.755 -35.523 1.00 49.83 116 VAL C C 1
ATOM 4029 O O . VAL C 1 116 ? 21.325 36.493 -34.369 1.00 49.15 116 VAL C O 1
ATOM 4033 N N . VAL C 1 117 ? 22.834 37.375 -35.797 1.00 46.98 117 VAL C N 1
ATOM 4034 C CA . VAL C 1 117 ? 23.695 37.899 -34.745 1.00 45.82 117 VAL C CA 1
ATOM 4035 C C . VAL C 1 117 ? 24.286 39.217 -35.209 1.00 47.82 117 VAL C C 1
ATOM 4036 O O . VAL C 1 117 ? 24.488 39.443 -36.405 1.00 50.08 117 VAL C O 1
ATOM 4040 N N . ASN C 1 118 ? 24.582 40.083 -34.244 1.00 47.80 118 ASN C N 1
ATOM 4041 C CA . ASN C 1 118 ? 25.431 41.246 -34.456 1.00 50.08 118 ASN C CA 1
ATOM 4042 C C . ASN C 1 118 ? 26.746 40.997 -33.732 1.00 49.66 118 ASN C C 1
ATOM 4043 O O . ASN C 1 118 ? 26.751 40.734 -32.525 1.00 49.06 118 ASN C O 1
ATOM 4048 N N . VAL C 1 119 ? 27.855 41.078 -34.462 1.00 47.90 119 VAL C N 1
ATOM 4049 C CA . VAL C 1 119 ? 29.181 40.838 -33.906 1.00 49.07 119 VAL C CA 1
ATOM 4050 C C . VAL C 1 119 ? 30.036 42.075 -34.133 1.00 52.45 119 VAL C C 1
ATOM 4051 O O . VAL C 1 119 ? 30.075 42.614 -35.245 1.00 54.36 119 VAL C O 1
ATOM 4055 N N . THR C 1 120 ? 30.720 42.520 -33.080 1.00 53.79 120 THR C N 1
ATOM 4056 C CA . THR C 1 120 ? 31.626 43.656 -33.165 1.00 55.41 120 THR C CA 1
ATOM 4057 C C . THR C 1 120 ? 32.925 43.316 -32.450 1.00 52.41 120 THR C C 1
ATOM 4058 O O . THR C 1 120 ? 32.903 42.824 -31.318 1.00 53.18 120 THR C O 1
ATOM 4062 N N . TRP C 1 121 ? 34.048 43.565 -33.115 1.00 51.79 121 TRP C N 1
ATOM 4063 C CA . TRP C 1 121 ? 35.355 43.507 -32.476 1.00 50.15 121 TRP C CA 1
ATOM 4064 C C . TRP C 1 121 ? 35.628 44.849 -31.806 1.00 53.14 121 TRP C C 1
ATOM 4065 O O . TRP C 1 121 ? 35.482 45.901 -32.435 1.00 58.04 121 TRP C O 1
ATOM 4076 N N . LEU C 1 122 ? 36.013 44.819 -30.535 1.00 51.12 122 LEU C N 1
ATOM 4077 C CA . LEU C 1 122 ? 36.378 46.029 -29.808 1.00 52.27 122 LEU C CA 1
ATOM 4078 C C . LEU C 1 122 ? 37.831 45.927 -29.376 1.00 53.04 122 LEU C C 1
ATOM 4079 O O . LEU C 1 122 ? 38.212 44.963 -28.703 1.00 50.69 122 LEU C O 1
ATOM 4084 N N . ARG C 1 123 ? 38.638 46.912 -29.764 1.00 53.17 123 ARG C N 1
ATOM 4085 C CA . ARG C 1 123 ? 39.990 47.071 -29.239 1.00 54.65 123 ARG C CA 1
ATOM 4086 C C . ARG C 1 123 ? 39.977 48.271 -28.304 1.00 55.22 123 ARG C C 1
ATOM 4087 O O . ARG C 1 123 ? 39.777 49.408 -28.748 1.00 57.07 123 ARG C O 1
ATOM 4095 N N . ASN C 1 124 ? 40.198 48.016 -27.014 1.00 52.67 124 ASN C N 1
ATOM 4096 C CA . ASN C 1 124 ? 40.163 49.059 -25.994 1.00 52.32 124 ASN C CA 1
ATOM 4097 C C . ASN C 1 124 ? 38.838 49.813 -26.036 1.00 53.96 124 ASN C C 1
ATOM 4098 O O . ASN C 1 124 ? 38.793 51.041 -25.974 1.00 55.84 124 ASN C O 1
ATOM 4103 N N . GLY C 1 125 ? 37.743 49.062 -26.159 1.00 54.85 125 GLY C N 1
ATOM 4104 C CA . GLY C 1 125 ? 36.412 49.630 -26.188 1.00 58.48 125 GLY C CA 1
ATOM 4105 C C . GLY C 1 125 ? 35.990 50.252 -27.504 1.00 61.66 125 GLY C C 1
ATOM 4106 O O . GLY C 1 125 ? 34.795 50.508 -27.693 1.00 62.88 125 GLY C O 1
ATOM 4107 N N . LYS C 1 126 ? 36.927 50.507 -28.424 1.00 62.66 126 LYS C N 1
ATOM 4108 C CA . LYS C 1 126 ? 36.587 51.129 -29.699 1.00 60.81 126 LYS C CA 1
ATOM 4109 C C . LYS C 1 126 ? 36.409 50.064 -30.767 1.00 59.91 126 LYS C C 1
ATOM 4110 O O . LYS C 1 126 ? 37.273 49.186 -30.903 1.00 58.79 126 LYS C O 1
ATOM 4116 N N . PRO C 1 127 ? 35.314 50.095 -31.529 1.00 61.01 127 PRO C N 1
ATOM 4117 C CA . PRO C 1 127 ? 35.112 49.085 -32.574 1.00 60.71 127 PRO C CA 1
ATOM 4118 C C . PRO C 1 127 ? 36.242 49.105 -33.590 1.00 62.67 127 PRO C C 1
ATOM 4119 O O . PRO C 1 127 ? 36.842 50.145 -33.865 1.00 65.08 127 PRO C O 1
ATOM 4123 N N . VAL C 1 128 ? 36.537 47.933 -34.144 1.00 63.08 128 VAL C N 1
ATOM 4124 C CA . VAL C 1 128 ? 37.567 47.794 -35.166 1.00 68.07 128 VAL C CA 1
ATOM 4125 C C . VAL C 1 128 ? 36.980 47.030 -36.343 1.00 68.97 128 VAL C C 1
ATOM 4126 O O . VAL C 1 128 ? 36.255 46.045 -36.160 1.00 68.12 128 VAL C O 1
ATOM 4130 N N . THR C 1 129 ? 37.282 47.500 -37.554 1.00 69.04 129 THR C N 1
ATOM 4131 C CA . THR C 1 129 ? 36.775 46.898 -38.776 1.00 68.24 129 THR C CA 1
ATOM 4132 C C . THR C 1 129 ? 37.857 46.576 -39.794 1.00 69.42 129 THR C C 1
ATOM 4133 O O . THR C 1 129 ? 37.571 45.862 -40.761 1.00 72.53 129 THR C O 1
ATOM 4137 N N . THR C 1 130 ? 39.077 47.067 -39.612 1.00 69.20 130 THR C N 1
ATOM 4138 C CA . THR C 1 130 ? 40.112 46.900 -40.624 1.00 75.47 130 THR C CA 1
ATOM 4139 C C . THR C 1 130 ? 40.637 45.469 -40.616 1.00 73.43 130 THR C C 1
ATOM 4140 O O . THR C 1 130 ? 41.149 44.988 -39.599 1.00 72.08 130 THR C O 1
ATOM 4144 N N . GLY C 1 131 ? 40.511 44.790 -41.757 1.00 70.85 131 GLY C N 1
ATOM 4145 C CA . GLY C 1 131 ? 40.985 43.433 -41.905 1.00 65.65 131 GLY C CA 1
ATOM 4146 C C . GLY C 1 131 ? 40.050 42.361 -41.394 1.00 60.44 131 GLY C C 1
ATOM 4147 O O . GLY C 1 131 ? 40.326 41.173 -41.610 1.00 59.44 131 GLY C O 1
ATOM 4148 N N . VAL C 1 132 ? 38.953 42.729 -40.729 1.00 56.62 132 VAL C N 1
ATOM 4149 C CA . VAL C 1 132 ? 38.056 41.727 -40.164 1.00 56.16 132 VAL C CA 1
ATOM 4150 C C . VAL C 1 132 ? 37.421 40.904 -41.279 1.00 54.60 132 VAL C C 1
ATOM 4151 O O . VAL C 1 132 ? 37.222 41.376 -42.407 1.00 56.68 132 VAL C O 1
ATOM 4155 N N . SER C 1 133 ? 37.103 39.655 -40.956 1.00 51.70 133 SER C N 1
ATOM 4156 C CA . SER C 1 133 ? 36.352 38.786 -41.844 1.00 51.36 133 SER C CA 1
ATOM 4157 C C . SER C 1 133 ? 35.420 37.932 -40.999 1.00 52.38 133 SER C C 1
ATOM 4158 O O . SER C 1 133 ? 35.567 37.839 -39.776 1.00 52.06 133 SER C O 1
ATOM 4161 N N . GLU C 1 134 ? 34.447 37.311 -41.660 1.00 49.17 134 GLU C N 1
ATOM 4162 C CA . GLU C 1 134 ? 33.490 36.475 -40.953 1.00 45.82 134 GLU C CA 1
ATOM 4163 C C . GLU C 1 134 ? 33.008 35.374 -41.882 1.00 47.10 134 GLU C C 1
ATOM 4164 O O . GLU C 1 134 ? 33.121 35.472 -43.104 1.00 49.25 134 GLU C O 1
ATOM 4170 N N . THR C 1 135 ? 32.468 34.319 -41.286 1.00 47.29 135 THR C N 1
ATOM 4171 C CA . THR C 1 135 ? 31.869 33.235 -42.046 1.00 45.76 135 THR C CA 1
ATOM 4172 C C . THR C 1 135 ? 30.357 33.375 -42.046 1.00 46.67 135 THR C C 1
ATOM 4173 O O . THR C 1 135 ? 29.771 34.175 -41.312 1.00 51.54 135 THR C O 1
ATOM 4177 N N . VAL C 1 136 ? 29.722 32.559 -42.878 1.00 46.23 136 VAL C N 1
ATOM 4178 C CA . VAL C 1 136 ? 28.271 32.500 -42.944 1.00 51.40 136 VAL C CA 1
ATOM 4179 C C . VAL C 1 136 ? 27.799 31.625 -41.784 1.00 52.41 136 VAL C C 1
ATOM 4180 O O . VAL C 1 136 ? 28.617 31.102 -41.022 1.00 52.73 136 VAL C O 1
ATOM 4184 N N . PHE C 1 137 ? 26.488 31.483 -41.610 1.00 51.65 137 PHE C N 1
ATOM 4185 C CA . PHE C 1 137 ? 25.985 30.631 -40.539 1.00 46.56 137 PHE C CA 1
ATOM 4186 C C . PHE C 1 137 ? 26.186 29.169 -40.911 1.00 48.22 137 PHE C C 1
ATOM 4187 O O . PHE C 1 137 ? 25.851 28.746 -42.020 1.00 54.48 137 PHE C O 1
ATOM 4195 N N . LEU C 1 138 ? 26.764 28.406 -39.997 1.00 45.39 138 LEU C N 1
ATOM 4196 C CA . LEU C 1 138 ? 27.153 27.043 -40.299 1.00 42.97 138 LEU C CA 1
ATOM 4197 C C . LEU C 1 138 ? 26.281 26.064 -39.525 1.00 42.82 138 LEU C C 1
ATOM 4198 O O . LEU C 1 138 ? 26.067 26.243 -38.322 1.00 41.86 138 LEU C O 1
ATOM 4203 N N . PRO C 1 139 ? 25.785 25.020 -40.175 1.00 44.12 139 PRO C N 1
ATOM 4204 C CA . PRO C 1 139 ? 24.804 24.145 -39.526 1.00 44.20 139 PRO C CA 1
ATOM 4205 C C . PRO C 1 139 ? 25.444 23.220 -38.504 1.00 41.16 139 PRO C C 1
ATOM 4206 O O . PRO C 1 139 ? 26.586 22.785 -38.645 1.00 41.89 139 PRO C O 1
ATOM 4210 N N . ARG C 1 140 ? 24.683 22.920 -37.460 1.00 41.39 140 ARG C N 1
ATOM 4211 C CA . ARG C 1 140 ? 25.080 21.941 -36.463 1.00 43.91 140 ARG C CA 1
ATOM 4212 C C . ARG C 1 140 ? 24.204 20.703 -36.586 1.00 46.02 140 ARG C C 1
ATOM 4213 O O . ARG C 1 140 ? 23.099 20.755 -37.124 1.00 43.80 140 ARG C O 1
ATOM 4221 N N . GLU C 1 141 ? 24.714 19.576 -36.084 1.00 51.05 141 GLU C N 1
ATOM 4222 C CA . GLU C 1 141 ? 23.940 18.340 -36.135 1.00 51.37 141 GLU C CA 1
ATOM 4223 C C . GLU C 1 141 ? 22.726 18.378 -35.211 1.00 46.92 141 GLU C C 1
ATOM 4224 O O . GLU C 1 141 ? 21.802 17.578 -35.391 1.00 47.88 141 GLU C O 1
ATOM 4230 N N . ASP C 1 142 ? 22.702 19.272 -34.226 1.00 44.17 142 ASP C N 1
ATOM 4231 C CA . ASP C 1 142 ? 21.490 19.517 -33.460 1.00 46.52 142 ASP C CA 1
ATOM 4232 C C . ASP C 1 142 ? 20.647 20.622 -34.080 1.00 44.13 142 ASP C C 1
ATOM 4233 O O . ASP C 1 142 ? 19.673 21.063 -33.462 1.00 48.27 142 ASP C O 1
ATOM 4238 N N . HIS C 1 143 ? 21.032 21.091 -35.272 1.00 40.30 143 HIS C N 1
ATOM 4239 C CA . HIS C 1 143 ? 20.270 22.014 -36.110 1.00 43.79 143 HIS C CA 1
ATOM 4240 C C . HIS C 1 143 ? 20.189 23.413 -35.528 1.00 42.71 143 HIS C C 1
ATOM 4241 O O . HIS C 1 143 ? 19.359 24.217 -35.965 1.00 41.48 143 HIS C O 1
ATOM 4248 N N . LEU C 1 144 ? 21.046 23.718 -34.552 1.00 42.55 144 LEU C N 1
ATOM 4249 C CA . LEU C 1 144 ? 21.400 25.089 -34.209 1.00 43.42 144 LEU C CA 1
ATOM 4250 C C . LEU C 1 144 ? 22.498 25.553 -35.163 1.00 41.79 144 LEU C C 1
ATOM 4251 O O . LEU C 1 144 ? 22.752 24.898 -36.180 1.00 38.89 144 LEU C O 1
ATOM 4256 N N . PHE C 1 145 ? 23.175 26.657 -34.854 1.00 38.58 145 PHE C N 1
ATOM 4257 C CA . PHE C 1 145 ? 24.138 27.212 -35.795 1.00 42.79 145 PHE C CA 1
ATOM 4258 C C . PHE C 1 145 ? 25.430 27.584 -35.082 1.00 43.85 145 PHE C C 1
ATOM 4259 O O . PHE C 1 145 ? 25.472 27.729 -33.859 1.00 43.35 145 PHE C O 1
ATOM 4267 N N . ARG C 1 146 ? 26.496 27.721 -35.872 1.00 44.79 146 ARG C N 1
ATOM 4268 C CA . ARG C 1 146 ? 27.771 28.242 -35.402 1.00 42.12 146 ARG C CA 1
ATOM 4269 C C . ARG C 1 146 ? 28.255 29.304 -36.381 1.00 42.65 146 ARG C C 1
ATOM 4270 O O . ARG C 1 146 ? 27.731 29.444 -37.487 1.00 42.84 146 ARG C O 1
ATOM 4278 N N . LYS C 1 147 ? 29.261 30.067 -35.964 1.00 46.08 147 LYS C N 1
ATOM 4279 C CA . LYS C 1 147 ? 29.758 31.165 -36.783 1.00 48.10 147 LYS C CA 1
ATOM 4280 C C . LYS C 1 147 ? 31.149 31.544 -36.303 1.00 46.71 147 LYS C C 1
ATOM 4281 O O . LYS C 1 147 ? 31.468 31.403 -35.119 1.00 49.33 147 LYS C O 1
ATOM 4287 N N . PHE C 1 148 ? 31.968 32.039 -37.229 1.00 45.60 148 PHE C N 1
ATOM 4288 C CA . PHE C 1 148 ? 33.320 32.482 -36.915 1.00 41.82 148 PHE C CA 1
ATOM 4289 C C . PHE C 1 148 ? 33.521 33.912 -37.395 1.00 44.95 148 PHE C C 1
ATOM 4290 O O . PHE C 1 148 ? 33.204 34.236 -38.544 1.00 49.97 148 PHE C O 1
ATOM 4298 N N . HIS C 1 149 ? 34.064 34.759 -36.525 1.00 45.32 149 HIS C N 1
ATOM 4299 C CA . HIS C 1 149 ? 34.561 36.072 -36.908 1.00 45.11 149 HIS C CA 1
ATOM 4300 C C . HIS C 1 149 ? 36.055 36.143 -36.620 1.00 43.99 149 HIS C C 1
ATOM 4301 O O . HIS C 1 149 ? 36.544 35.537 -35.662 1.00 42.66 149 HIS C O 1
ATOM 4308 N N . TYR C 1 150 ? 36.782 36.886 -37.458 1.00 47.64 150 TYR C N 1
ATOM 4309 C CA . TYR C 1 150 ? 38.241 36.889 -37.446 1.00 46.72 150 TYR C CA 1
ATOM 4310 C C . TYR C 1 150 ? 38.796 38.306 -37.414 1.00 48.82 150 TYR C C 1
ATOM 4311 O O . TYR C 1 150 ? 38.375 39.169 -38.190 1.00 46.95 150 TYR C O 1
ATOM 4320 N N . LEU C 1 151 ? 39.788 38.521 -36.556 1.00 52.11 151 LEU C N 1
ATOM 4321 C CA . LEU C 1 151 ? 40.443 39.822 -36.426 1.00 51.86 151 LEU C CA 1
ATOM 4322 C C . LEU C 1 151 ? 41.956 39.659 -36.519 1.00 50.75 151 LEU C C 1
ATOM 4323 O O . LEU C 1 151 ? 42.596 39.231 -35.543 1.00 52.40 151 LEU C O 1
ATOM 4328 N N . PRO C 1 152 ? 42.562 39.970 -37.670 1.00 49.42 152 PRO C N 1
ATOM 4329 C CA . PRO C 1 152 ? 44.031 40.032 -37.736 1.00 50.62 152 PRO C CA 1
ATOM 4330 C C . PRO C 1 152 ? 44.549 41.157 -36.854 1.00 54.17 152 PRO C C 1
ATOM 4331 O O . PRO C 1 152 ? 44.043 42.280 -36.901 1.00 58.37 152 PRO C O 1
ATOM 4335 N N . PHE C 1 153 ? 45.563 40.856 -36.048 1.00 54.48 153 PHE C N 1
ATOM 4336 C CA . PHE C 1 153 ? 46.032 41.829 -35.075 1.00 55.48 153 PHE C CA 1
ATOM 4337 C C . PHE C 1 153 ? 47.504 41.592 -34.780 1.00 54.70 153 PHE C C 1
ATOM 4338 O O . PHE C 1 153 ? 48.063 40.539 -35.094 1.00 54.20 153 PHE C O 1
ATOM 4346 N N . LEU C 1 154 ? 48.128 42.600 -34.175 1.00 58.02 154 LEU C N 1
ATOM 4347 C CA . LEU C 1 154 ? 49.522 42.533 -33.769 1.00 63.64 154 LEU C CA 1
ATOM 4348 C C . LEU C 1 154 ? 49.584 42.518 -32.251 1.00 63.21 154 LEU C C 1
ATOM 4349 O O . LEU C 1 154 ? 49.093 43.462 -31.615 1.00 63.18 154 LEU C O 1
ATOM 4354 N N . PRO C 1 155 ? 50.149 41.479 -31.635 1.00 63.86 155 PRO C N 1
ATOM 4355 C CA . PRO C 1 155 ? 50.085 41.364 -30.174 1.00 60.62 155 PRO C CA 1
ATOM 4356 C C . PRO C 1 155 ? 50.785 42.520 -29.480 1.00 61.14 155 PRO C C 1
ATOM 4357 O O . PRO C 1 155 ? 51.827 43.005 -29.924 1.00 62.09 155 PRO C O 1
ATOM 4361 N N . SER C 1 156 ? 50.197 42.954 -28.371 1.00 59.21 156 SER C N 1
ATOM 4362 C CA . SER C 1 156 ? 50.721 44.068 -27.601 1.00 58.13 156 SER C CA 1
ATOM 4363 C C . SER C 1 156 ? 50.282 43.905 -26.156 1.00 56.52 156 SER C C 1
ATOM 4364 O O . SER C 1 156 ? 49.172 43.437 -25.891 1.00 54.27 156 SER C O 1
ATOM 4367 N N . THR C 1 157 ? 51.160 44.292 -25.228 1.00 57.54 157 THR C N 1
ATOM 4368 C CA . THR C 1 157 ? 50.847 44.177 -23.807 1.00 59.95 157 THR C CA 1
ATOM 4369 C C . THR C 1 157 ? 49.864 45.239 -23.332 1.00 62.22 157 THR C C 1
ATOM 4370 O O . THR C 1 157 ? 49.295 45.095 -22.243 1.00 61.15 157 THR C O 1
ATOM 4374 N N . GLU C 1 158 ? 49.645 46.291 -24.118 1.00 66.12 158 GLU C N 1
ATOM 4375 C CA . GLU C 1 158 ? 48.759 47.375 -23.717 1.00 71.92 158 GLU C CA 1
ATOM 4376 C C . GLU C 1 158 ? 47.393 47.315 -24.384 1.00 69.99 158 GLU C C 1
ATOM 4377 O O . GLU C 1 158 ? 46.505 48.086 -24.007 1.00 74.41 158 GLU C O 1
ATOM 4383 N N . ASP C 1 159 ? 47.193 46.418 -25.342 1.00 64.16 159 ASP C N 1
ATOM 4384 C CA . ASP C 1 159 ? 45.919 46.322 -26.032 1.00 60.46 159 ASP C CA 1
ATOM 4385 C C . ASP C 1 159 ? 44.999 45.324 -25.338 1.00 56.74 159 ASP C C 1
ATOM 4386 O O . ASP C 1 159 ? 45.440 44.352 -24.717 1.00 53.22 159 ASP C O 1
ATOM 4391 N N . VAL C 1 160 ? 43.702 45.585 -25.455 1.00 56.25 160 VAL C N 1
ATOM 4392 C CA . VAL C 1 160 ? 42.657 44.793 -24.822 1.00 51.29 160 VAL C CA 1
ATOM 4393 C C . VAL C 1 160 ? 41.537 44.626 -25.840 1.00 50.21 160 VAL C C 1
ATOM 4394 O O . VAL C 1 160 ? 41.163 45.590 -26.517 1.00 50.08 160 VAL C O 1
ATOM 4398 N N . TYR C 1 161 ? 41.023 43.404 -25.979 1.00 50.77 161 TYR C N 1
ATOM 4399 C CA . TYR C 1 161 ? 40.064 43.086 -27.028 1.00 48.61 161 TYR C CA 1
ATOM 4400 C C . TYR C 1 161 ? 38.798 42.474 -26.447 1.00 46.60 161 TYR C C 1
ATOM 4401 O O . TYR C 1 161 ? 38.819 41.853 -25.381 1.00 42.18 161 TYR C O 1
ATOM 4410 N N . ASP C 1 162 ? 37.696 42.647 -27.175 1.00 44.98 162 ASP C N 1
ATOM 4411 C CA . ASP C 1 162 ? 36.428 42.019 -26.845 1.00 45.23 162 ASP C CA 1
ATOM 4412 C C . ASP C 1 162 ? 35.731 41.624 -28.133 1.00 46.69 162 ASP C C 1
ATOM 4413 O O . ASP C 1 162 ? 35.835 42.322 -29.146 1.00 45.89 162 ASP C O 1
ATOM 4418 N N . CYS C 1 163 ? 35.019 40.511 -28.086 1.00 44.56 163 CYS C N 1
ATOM 4419 C CA . CYS C 1 163 ? 34.102 40.133 -29.148 1.00 47.13 163 CYS C CA 1
ATOM 4420 C C . CYS C 1 163 ? 32.697 40.324 -28.595 1.00 50.81 163 CYS C C 1
ATOM 4421 O O . CYS C 1 163 ? 32.270 39.576 -27.710 1.00 51.17 163 CYS C O 1
ATOM 4424 N N . ARG C 1 164 ? 31.994 41.341 -29.088 1.00 52.40 164 ARG C N 1
ATOM 4425 C CA . ARG C 1 164 ? 30.665 41.675 -28.589 1.00 55.00 164 ARG C CA 1
ATOM 4426 C C . ARG C 1 164 ? 29.603 41.039 -29.477 1.00 55.49 164 ARG C C 1
ATOM 4427 O O . ARG C 1 164 ? 29.597 41.249 -30.694 1.00 56.31 164 ARG C O 1
ATOM 4435 N N . VAL C 1 165 ? 28.701 40.272 -28.868 1.00 54.42 165 VAL C N 1
ATOM 4436 C CA . VAL C 1 165 ? 27.716 39.492 -29.609 1.00 50.89 165 VAL C CA 1
ATOM 4437 C C . VAL C 1 165 ? 26.321 39.843 -29.107 1.00 51.13 165 VAL C C 1
ATOM 4438 O O . VAL C 1 165 ? 26.055 39.799 -27.898 1.00 43.87 165 VAL C O 1
ATOM 4442 N N . GLU C 1 166 ? 25.435 40.198 -30.037 1.00 53.67 166 GLU C N 1
ATOM 4443 C CA . GLU C 1 166 ? 24.033 40.464 -29.741 1.00 55.78 166 GLU C CA 1
ATOM 4444 C C . GLU C 1 166 ? 23.176 39.372 -30.364 1.00 52.97 166 GLU C C 1
ATOM 4445 O O . GLU C 1 166 ? 23.356 39.025 -31.536 1.00 54.45 166 GLU C O 1
ATOM 4451 N N . HIS C 1 167 ? 22.249 38.835 -29.578 1.00 50.08 167 HIS C N 1
ATOM 4452 C CA . HIS C 1 167 ? 21.346 37.794 -30.041 1.00 49.48 167 HIS C CA 1
ATOM 4453 C C . HIS C 1 167 ? 20.059 37.907 -29.240 1.00 51.98 167 HIS C C 1
ATOM 4454 O O . HIS C 1 167 ? 20.096 38.195 -28.039 1.00 52.95 167 HIS C O 1
ATOM 4461 N N . TRP C 1 168 ? 18.924 37.687 -29.911 1.00 52.50 168 TRP C N 1
ATOM 4462 C CA . TRP C 1 168 ? 17.631 37.881 -29.262 1.00 52.55 168 TRP C CA 1
ATOM 4463 C C . TRP C 1 168 ? 17.433 36.944 -28.079 1.00 51.72 168 TRP C C 1
ATOM 4464 O O . TRP C 1 168 ? 16.620 37.243 -27.199 1.00 53.15 168 TRP C O 1
ATOM 4475 N N . GLY C 1 169 ? 18.161 35.825 -28.031 1.00 51.08 169 GLY C N 1
ATOM 4476 C CA . GLY C 1 169 ? 18.134 34.959 -26.869 1.00 49.41 169 GLY C CA 1
ATOM 4477 C C . GLY C 1 169 ? 18.928 35.461 -25.680 1.00 52.58 169 GLY C C 1
ATOM 4478 O O . GLY C 1 169 ? 18.836 34.867 -24.601 1.00 55.37 169 GLY C O 1
ATOM 4479 N N . LEU C 1 170 ? 19.697 36.533 -25.852 1.00 52.21 170 LEU C N 1
ATOM 4480 C CA . LEU C 1 170 ? 20.444 37.150 -24.767 1.00 53.42 170 LEU C CA 1
ATOM 4481 C C . LEU C 1 170 ? 19.673 38.342 -24.215 1.00 58.56 170 LEU C C 1
ATOM 4482 O O . LEU C 1 170 ? 19.071 39.108 -24.974 1.00 58.16 170 LEU C O 1
ATOM 4487 N N . ASP C 1 171 ? 19.708 38.501 -22.886 1.00 63.22 171 ASP C N 1
ATOM 4488 C CA . ASP C 1 171 ? 19.101 39.658 -22.237 1.00 68.40 171 ASP C CA 1
ATOM 4489 C C . ASP C 1 171 ? 19.919 40.927 -22.412 1.00 65.04 171 ASP C C 1
ATOM 4490 O O . ASP C 1 171 ? 19.421 42.013 -22.101 1.00 66.25 171 ASP C O 1
ATOM 4495 N N . GLU C 1 172 ? 21.149 40.817 -22.893 1.00 64.15 172 GLU C N 1
ATOM 4496 C CA . GLU C 1 172 ? 22.053 41.948 -23.030 1.00 64.72 172 GLU C CA 1
ATOM 4497 C C . GLU C 1 172 ? 23.193 41.525 -23.947 1.00 59.89 172 GLU C C 1
ATOM 4498 O O . GLU C 1 172 ? 23.388 40.329 -24.174 1.00 60.35 172 GLU C O 1
ATOM 4504 N N . PRO C 1 173 ? 23.933 42.480 -24.504 1.00 56.14 173 PRO C N 1
ATOM 4505 C CA . PRO C 1 173 ? 25.082 42.113 -25.340 1.00 53.81 173 PRO C CA 1
ATOM 4506 C C . PRO C 1 173 ? 26.124 41.349 -24.535 1.00 53.46 173 PRO C C 1
ATOM 4507 O O . PRO C 1 173 ? 26.430 41.692 -23.389 1.00 54.81 173 PRO C O 1
ATOM 4511 N N . LEU C 1 174 ? 26.659 40.294 -25.148 1.00 48.21 174 LEU C N 1
ATOM 4512 C CA . LEU C 1 174 ? 27.676 39.449 -24.536 1.00 48.95 174 LEU C CA 1
ATOM 4513 C C . LEU C 1 174 ? 29.053 39.912 -25.004 1.00 49.53 174 LEU C C 1
ATOM 4514 O O . LEU C 1 174 ? 29.320 39.955 -26.210 1.00 49.08 174 LEU C O 1
ATOM 4519 N N . LEU C 1 175 ? 29.924 40.246 -24.054 1.00 48.47 175 LEU C N 1
ATOM 4520 C CA . LEU C 1 175 ? 31.304 40.623 -24.340 1.00 46.97 175 LEU C CA 1
ATOM 4521 C C . LEU C 1 175 ? 32.224 39.503 -23.882 1.00 48.97 175 LEU C C 1
ATOM 4522 O O . LEU C 1 175 ? 32.238 39.154 -22.697 1.00 52.26 175 LEU C O 1
ATOM 4527 N N . LYS C 1 176 ? 32.978 38.936 -24.813 1.00 46.47 176 LYS C N 1
ATOM 4528 C CA . LYS C 1 176 ? 33.986 37.942 -24.483 1.00 47.71 176 LYS C CA 1
ATOM 4529 C C . LYS C 1 176 ? 35.350 38.604 -24.573 1.00 43.07 176 LYS C C 1
ATOM 4530 O O . LYS C 1 176 ? 35.688 39.209 -25.595 1.00 43.10 176 LYS C O 1
ATOM 4536 N N . HIS C 1 177 ? 36.118 38.497 -23.501 1.00 42.42 177 HIS C N 1
ATOM 4537 C CA . HIS C 1 177 ? 37.324 39.284 -23.311 1.00 42.21 177 HIS C CA 1
ATOM 4538 C C . HIS C 1 177 ? 38.571 38.512 -23.732 1.00 46.40 177 HIS C C 1
ATOM 4539 O O . HIS C 1 177 ? 38.608 37.282 -23.655 1.00 48.63 177 HIS C O 1
ATOM 4546 N N . TRP C 1 178 ? 39.600 39.246 -24.169 1.00 44.97 178 TRP C N 1
ATOM 4547 C CA . TRP C 1 178 ? 40.897 38.637 -24.462 1.00 44.22 178 TRP C CA 1
ATOM 4548 C C . TRP C 1 178 ? 42.004 39.676 -24.304 1.00 49.20 178 TRP C C 1
ATOM 4549 O O . TRP C 1 178 ? 41.867 40.797 -24.799 1.00 50.82 178 TRP C O 1
ATOM 4560 N N . GLU C 1 179 ? 43.100 39.299 -23.635 1.00 48.91 179 GLU C N 1
ATOM 4561 C CA . GLU C 1 179 ? 44.291 40.134 -23.515 1.00 47.76 179 GLU C CA 1
ATOM 4562 C C . GLU C 1 179 ? 45.525 39.260 -23.663 1.00 49.89 179 GLU C C 1
ATOM 4563 O O . GLU C 1 179 ? 45.484 38.054 -23.431 1.00 47.39 179 GLU C O 1
ATOM 4569 N N . PHE C 1 180 ? 46.644 39.890 -24.008 1.00 56.24 180 PHE C N 1
ATOM 4570 C CA . PHE C 1 180 ? 47.942 39.228 -23.946 1.00 65.84 180 PHE C CA 1
ATOM 4571 C C . PHE C 1 180 ? 48.652 39.704 -22.683 1.00 74.43 180 PHE C C 1
ATOM 4572 O O . PHE C 1 180 ? 49.006 40.884 -22.569 1.00 77.72 180 PHE C O 1
ATOM 4580 N N . ASP C 1 181 ? 48.872 38.787 -21.747 1.00 79.62 181 ASP C N 1
ATOM 4581 C CA . ASP C 1 181 ? 49.536 39.128 -20.492 1.00 88.28 181 ASP C CA 1
ATOM 4582 C C . ASP C 1 181 ? 50.618 38.110 -20.146 1.00 91.19 181 ASP C C 1
ATOM 4583 O O . ASP C 1 181 ? 51.808 38.364 -20.340 1.00 92.67 181 ASP C O 1
ATOM 4588 N N . ASP D 2 1 ? 14.285 43.019 -34.004 1.00 96.00 2 ASP D N 1
ATOM 4589 C CA . ASP D 2 1 ? 13.368 43.621 -33.039 1.00 95.27 2 ASP D CA 1
ATOM 4590 C C . ASP D 2 1 ? 12.825 42.587 -32.049 1.00 86.14 2 ASP D C 1
ATOM 4591 O O . ASP D 2 1 ? 13.572 41.748 -31.539 1.00 86.65 2 ASP D O 1
ATOM 4596 N N . THR D 2 2 ? 11.522 42.664 -31.769 1.00 129.91 3 THR D N 1
ATOM 4597 C CA . THR D 2 2 ? 10.850 41.735 -30.870 1.00 115.83 3 THR D CA 1
ATOM 4598 C C . THR D 2 2 ? 9.821 40.867 -31.588 1.00 105.78 3 THR D C 1
ATOM 4599 O O . THR D 2 2 ? 9.101 40.107 -30.932 1.00 101.60 3 THR D O 1
ATOM 4603 N N . ARG D 2 3 ? 9.742 40.959 -32.917 1.00 100.12 4 ARG D N 1
ATOM 4604 C CA . ARG D 2 3 ? 8.794 40.164 -33.682 1.00 93.71 4 ARG D CA 1
ATOM 4605 C C . ARG D 2 3 ? 9.136 38.677 -33.597 1.00 88.63 4 ARG D C 1
ATOM 4606 O O . ARG D 2 3 ? 10.310 38.302 -33.499 1.00 89.28 4 ARG D O 1
ATOM 4614 N N . PRO D 2 4 ? 8.128 37.808 -33.646 1.00 81.26 5 PRO D N 1
ATOM 4615 C CA . PRO D 2 4 ? 8.402 36.367 -33.681 1.00 75.62 5 PRO D CA 1
ATOM 4616 C C . PRO D 2 4 ? 9.087 35.968 -34.980 1.00 72.40 5 PRO D C 1
ATOM 4617 O O . PRO D 2 4 ? 8.897 36.588 -36.029 1.00 74.08 5 PRO D O 1
ATOM 4621 N N . ARG D 2 5 ? 9.899 34.917 -34.896 1.00 66.07 6 ARG D N 1
ATOM 4622 C CA . ARG D 2 5 ? 10.678 34.442 -36.029 1.00 62.24 6 ARG D CA 1
ATOM 4623 C C . ARG D 2 5 ? 10.260 33.025 -36.403 1.00 60.07 6 ARG D C 1
ATOM 4624 O O . ARG D 2 5 ? 9.872 32.227 -35.546 1.00 58.95 6 ARG D O 1
ATOM 4632 N N . PHE D 2 6 ? 10.351 32.717 -37.697 1.00 57.65 7 PHE D N 1
ATOM 4633 C CA . PHE D 2 6 ? 10.020 31.397 -38.223 1.00 54.17 7 PHE D CA 1
ATOM 4634 C C . PHE D 2 6 ? 11.122 30.956 -39.178 1.00 51.05 7 PHE D C 1
ATOM 4635 O O . PHE D 2 6 ? 11.513 31.717 -40.071 1.00 47.19 7 PHE D O 1
ATOM 4643 N N . LEU D 2 7 ? 11.608 29.725 -38.995 1.00 46.69 8 LEU D N 1
ATOM 4644 C CA . LEU D 2 7 ? 12.788 29.225 -39.693 1.00 43.94 8 LEU D CA 1
ATOM 4645 C C . LEU D 2 7 ? 12.492 27.884 -40.351 1.00 42.33 8 LEU D C 1
ATOM 4646 O O . LEU D 2 7 ? 12.007 26.956 -39.694 1.00 40.30 8 LEU D O 1
ATOM 4651 N N . GLU D 2 8 ? 12.828 27.776 -41.634 1.00 44.36 9 GLU D N 1
ATOM 4652 C CA . GLU D 2 8 ? 12.751 26.529 -42.385 1.00 43.10 9 GLU D CA 1
ATOM 4653 C C . GLU D 2 8 ? 14.163 26.063 -42.717 1.00 41.78 9 GLU D C 1
ATOM 4654 O O . GLU D 2 8 ? 14.978 26.856 -43.189 1.00 42.60 9 GLU D O 1
ATOM 4660 N N . GLN D 2 9 ? 14.454 24.786 -42.494 1.00 39.16 10 GLN D N 1
ATOM 4661 C CA . GLN D 2 9 ? 15.759 24.251 -42.859 1.00 44.28 10 GLN D CA 1
ATOM 4662 C C . GLN D 2 9 ? 15.599 23.016 -43.734 1.00 43.05 10 GLN D C 1
ATOM 4663 O O . GLN D 2 9 ? 14.657 22.235 -43.565 1.00 41.81 10 GLN D O 1
ATOM 4669 N N . VAL D 2 10 ? 16.523 22.846 -44.674 1.00 43.05 11 VAL D N 1
ATOM 4670 C CA . VAL D 2 10 ? 16.622 21.626 -45.468 1.00 40.85 11 VAL D CA 1
ATOM 4671 C C . VAL D 2 10 ? 18.075 21.179 -45.459 1.00 42.51 11 VAL D C 1
ATOM 4672 O O . VAL D 2 10 ? 18.983 22.001 -45.644 1.00 41.35 11 VAL D O 1
ATOM 4676 N N . LYS D 2 11 ? 18.296 19.880 -45.255 1.00 40.75 12 LYS D N 1
ATOM 4677 C CA . LYS D 2 11 ? 19.640 19.310 -45.249 1.00 44.71 12 LYS D CA 1
ATOM 4678 C C . LYS D 2 11 ? 19.653 18.048 -46.104 1.00 43.75 12 LYS D C 1
ATOM 4679 O O . LYS D 2 11 ? 18.981 17.062 -45.779 1.00 45.05 12 LYS D O 1
ATOM 4685 N N . HIS D 2 12 ? 20.404 18.087 -47.204 1.00 40.92 13 HIS D N 1
ATOM 4686 C CA . HIS D 2 12 ? 20.627 16.921 -48.055 1.00 44.61 13 HIS D CA 1
ATOM 4687 C C . HIS D 2 12 ? 21.993 16.346 -47.693 1.00 48.08 13 HIS D C 1
ATOM 4688 O O . HIS D 2 12 ? 23.028 16.938 -48.019 1.00 43.82 13 HIS D O 1
ATOM 4695 N N . GLU D 2 13 ? 21.996 15.190 -47.036 1.00 50.10 14 GLU D N 1
ATOM 4696 C CA . GLU D 2 13 ? 23.197 14.635 -46.431 1.00 51.40 14 GLU D CA 1
ATOM 4697 C C . GLU D 2 13 ? 23.701 13.432 -47.218 1.00 56.14 14 GLU D C 1
ATOM 4698 O O . GLU D 2 13 ? 22.916 12.584 -47.656 1.00 55.35 14 GLU D O 1
ATOM 4704 N N . CYS D 2 14 ? 25.020 13.363 -47.388 1.00 56.20 15 CYS D N 1
ATOM 4705 C CA . CYS D 2 14 ? 25.684 12.220 -48.005 1.00 55.08 15 CYS D CA 1
ATOM 4706 C C . CYS D 2 14 ? 26.715 11.693 -47.014 1.00 55.90 15 CYS D C 1
ATOM 4707 O O . CYS D 2 14 ? 27.708 12.371 -46.717 1.00 52.50 15 CYS D O 1
ATOM 4710 N N . HIS D 2 15 ? 26.464 10.498 -46.486 1.00 56.23 16 HIS D N 1
ATOM 4711 C CA . HIS D 2 15 ? 27.370 9.833 -45.561 1.00 56.92 16 HIS D CA 1
ATOM 4712 C C . HIS D 2 15 ? 28.131 8.740 -46.303 1.00 63.01 16 HIS D C 1
ATOM 4713 O O . HIS D 2 15 ? 27.521 7.914 -46.992 1.00 68.71 16 HIS D O 1
ATOM 4720 N N . PHE D 2 16 ? 29.458 8.740 -46.162 1.00 60.94 17 PHE D N 1
ATOM 4721 C CA . PHE D 2 16 ? 30.338 7.859 -46.923 1.00 62.81 17 PHE D CA 1
ATOM 4722 C C . PHE D 2 16 ? 31.094 6.920 -45.994 1.00 63.57 17 PHE D C 1
ATOM 4723 O O . PHE D 2 16 ? 31.703 7.364 -45.016 1.00 64.41 17 PHE D O 1
ATOM 4731 N N . PHE D 2 17 ? 31.061 5.627 -46.316 1.00 66.33 18 PHE D N 1
ATOM 4732 C CA . PHE D 2 17 ? 31.793 4.587 -45.604 1.00 70.58 18 PHE D CA 1
ATOM 4733 C C . PHE D 2 17 ? 32.709 3.866 -46.586 1.00 75.94 18 PHE D C 1
ATOM 4734 O O . PHE D 2 17 ? 32.295 3.554 -47.709 1.00 77.50 18 PHE D O 1
ATOM 4742 N N . ASN D 2 18 ? 33.947 3.588 -46.157 1.00 76.69 19 ASN D N 1
ATOM 4743 C CA . ASN D 2 18 ? 34.918 2.827 -46.952 1.00 75.22 19 ASN D CA 1
ATOM 4744 C C . ASN D 2 18 ? 35.119 3.481 -48.321 1.00 72.68 19 ASN D C 1
ATOM 4745 O O . ASN D 2 18 ? 34.934 2.867 -49.373 1.00 74.84 19 ASN D O 1
ATOM 4750 N N . GLY D 2 19 ? 35.503 4.753 -48.288 1.00 69.15 20 GLY D N 1
ATOM 4751 C CA . GLY D 2 19 ? 35.542 5.534 -49.506 1.00 68.86 20 GLY D CA 1
ATOM 4752 C C . GLY D 2 19 ? 34.130 5.818 -49.972 1.00 66.35 20 GLY D C 1
ATOM 4753 O O . GLY D 2 19 ? 33.364 6.478 -49.262 1.00 60.82 20 GLY D O 1
ATOM 4754 N N . THR D 2 20 ? 33.766 5.308 -51.152 1.00 67.93 21 THR D N 1
ATOM 4755 C CA . THR D 2 20 ? 32.394 5.369 -51.641 1.00 70.75 21 THR D CA 1
ATOM 4756 C C . THR D 2 20 ? 31.752 3.987 -51.728 1.00 76.56 21 THR D C 1
ATOM 4757 O O . THR D 2 20 ? 30.751 3.814 -52.432 1.00 75.26 21 THR D O 1
ATOM 4761 N N . GLU D 2 21 ? 32.305 3.001 -51.018 1.00 83.59 22 GLU D N 1
ATOM 4762 C CA . GLU D 2 21 ? 31.752 1.650 -51.063 1.00 92.08 22 GLU D CA 1
ATOM 4763 C C . GLU D 2 21 ? 30.348 1.610 -50.464 1.00 87.91 22 GLU D C 1
ATOM 4764 O O . GLU D 2 21 ? 29.422 1.060 -51.070 1.00 87.81 22 GLU D O 1
ATOM 4770 N N . ARG D 2 22 ? 30.166 2.192 -49.281 1.00 86.02 23 ARG D N 1
ATOM 4771 C CA . ARG D 2 22 ? 28.858 2.301 -48.646 1.00 87.47 23 ARG D CA 1
ATOM 4772 C C . ARG D 2 22 ? 28.480 3.775 -48.566 1.00 79.58 23 ARG D C 1
ATOM 4773 O O . ARG D 2 22 ? 29.234 4.583 -48.013 1.00 77.95 23 ARG D O 1
ATOM 4781 N N . VAL D 2 23 ? 27.318 4.124 -49.112 1.00 74.24 24 VAL D N 1
ATOM 4782 C CA . VAL D 2 23 ? 26.847 5.504 -49.130 1.00 65.58 24 VAL D CA 1
ATOM 4783 C C . VAL D 2 23 ? 25.406 5.537 -48.646 1.00 62.94 24 VAL D C 1
ATOM 4784 O O . VAL D 2 23 ? 24.599 4.666 -48.993 1.00 62.98 24 VAL D O 1
ATOM 4788 N N . ARG D 2 24 ? 25.085 6.544 -47.839 1.00 59.06 25 ARG D N 1
ATOM 4789 C CA . ARG D 2 24 ? 23.737 6.737 -47.327 1.00 58.68 25 ARG D CA 1
ATOM 4790 C C . ARG D 2 24 ? 23.327 8.176 -47.588 1.00 59.34 25 ARG D C 1
ATOM 4791 O O . ARG D 2 24 ? 23.981 9.107 -47.104 1.00 61.54 25 ARG D O 1
ATOM 4799 N N . PHE D 2 25 ? 22.257 8.354 -48.360 1.00 54.66 26 PHE D N 1
ATOM 4800 C CA . PHE D 2 25 ? 21.702 9.667 -48.660 1.00 53.81 26 PHE D CA 1
ATOM 4801 C C . PHE D 2 25 ? 20.465 9.920 -47.807 1.00 54.43 26 PHE D C 1
ATOM 4802 O O . PHE D 2 25 ? 19.603 9.045 -47.668 1.00 55.00 26 PHE D O 1
ATOM 4810 N N . LEU D 2 26 ? 20.380 11.124 -47.241 1.00 50.54 27 LEU D N 1
ATOM 4811 C CA . LEU D 2 26 ? 19.216 11.521 -46.458 1.00 53.75 27 LEU D CA 1
ATOM 4812 C C . LEU D 2 26 ? 18.788 12.930 -46.836 1.00 49.85 27 LEU D C 1
ATOM 4813 O O . LEU D 2 26 ? 19.609 13.852 -46.847 1.00 48.42 27 LEU D O 1
ATOM 4818 N N . ASP D 2 27 ? 17.500 13.076 -47.151 1.00 45.63 28 ASP D N 1
ATOM 4819 C CA . ASP D 2 27 ? 16.856 14.342 -47.494 1.00 46.53 28 ASP D CA 1
ATOM 4820 C C . ASP D 2 27 ? 16.009 14.752 -46.296 1.00 44.56 28 ASP D C 1
ATOM 4821 O O . ASP D 2 27 ? 15.004 14.103 -46.002 1.00 46.45 28 ASP D O 1
ATOM 4826 N N . ARG D 2 28 ? 16.404 15.814 -45.599 1.00 44.60 29 ARG D N 1
ATOM 4827 C CA . ARG D 2 28 ? 15.808 16.146 -44.310 1.00 44.15 29 ARG D CA 1
ATOM 4828 C C . ARG D 2 28 ? 15.208 17.547 -44.323 1.00 42.85 29 ARG D C 1
ATOM 4829 O O . ARG D 2 28 ? 15.864 18.503 -44.746 1.00 41.82 29 ARG D O 1
ATOM 4837 N N . TYR D 2 29 ? 13.982 17.672 -43.817 1.00 46.70 30 TYR D N 1
ATOM 4838 C CA . TYR D 2 29 ? 13.276 18.946 -43.764 1.00 49.75 30 TYR D CA 1
ATOM 4839 C C . TYR D 2 29 ? 12.962 19.314 -42.319 1.00 47.22 30 TYR D C 1
ATOM 4840 O O . TYR D 2 29 ? 12.471 18.481 -41.549 1.00 44.22 30 TYR D O 1
ATOM 4849 N N . PHE D 2 30 ? 13.216 20.572 -41.962 1.00 46.35 31 PHE D N 1
ATOM 4850 C CA . PHE D 2 30 ? 13.087 21.023 -40.582 1.00 46.68 31 PHE D CA 1
ATOM 4851 C C . PHE D 2 30 ? 12.225 22.276 -40.502 1.00 49.07 31 PHE D C 1
ATOM 4852 O O . PHE D 2 30 ? 12.321 23.168 -41.350 1.00 46.90 31 PHE D O 1
ATOM 4860 N N . TYR D 2 31 ? 11.388 22.336 -39.472 1.00 50.52 32 TYR D N 1
ATOM 4861 C CA . TYR D 2 31 ? 10.706 23.561 -39.075 1.00 52.69 32 TYR D CA 1
ATOM 4862 C C . TYR D 2 31 ? 11.292 23.981 -37.733 1.00 52.61 32 TYR D C 1
ATOM 4863 O O . TYR D 2 31 ? 11.170 23.247 -36.748 1.00 50.46 32 TYR D O 1
ATOM 4872 N N . HIS D 2 32 ? 11.947 25.146 -37.704 1.00 56.17 33 HIS D N 1
ATOM 4873 C CA . HIS D 2 32 ? 12.769 25.596 -36.571 1.00 56.09 33 HIS D CA 1
ATOM 4874 C C . HIS D 2 32 ? 13.950 24.636 -36.482 1.00 57.39 33 HIS D C 1
ATOM 4875 O O . HIS D 2 32 ? 14.753 24.585 -37.431 1.00 59.82 33 HIS D O 1
ATOM 4882 N N . GLN D 2 33 ? 14.111 23.870 -35.404 1.00 55.89 34 GLN D N 1
ATOM 4883 C CA . GLN D 2 33 ? 15.119 22.818 -35.370 1.00 58.80 34 GLN D CA 1
ATOM 4884 C C . GLN D 2 33 ? 14.495 21.439 -35.236 1.00 53.13 34 GLN D C 1
ATOM 4885 O O . GLN D 2 33 ? 15.164 20.499 -34.805 1.00 55.01 34 GLN D O 1
ATOM 4891 N N . GLU D 2 34 ? 13.231 21.301 -35.610 1.00 50.50 35 GLU D N 1
ATOM 4892 C CA . GLU D 2 34 ? 12.502 20.045 -35.508 1.00 56.19 35 GLU D CA 1
ATOM 4893 C C . GLU D 2 34 ? 12.361 19.447 -36.904 1.00 58.84 35 GLU D C 1
ATOM 4894 O O . GLU D 2 34 ? 11.792 20.080 -37.801 1.00 58.63 35 GLU D O 1
ATOM 4900 N N . GLU D 2 35 ? 12.905 18.248 -37.091 1.00 58.55 36 GLU D N 1
ATOM 4901 C CA . GLU D 2 35 ? 12.742 17.523 -38.344 1.00 55.43 36 GLU D CA 1
ATOM 4902 C C . GLU D 2 35 ? 11.341 16.938 -38.410 1.00 54.64 36 GLU D C 1
ATOM 4903 O O . GLU D 2 35 ? 10.888 16.291 -37.463 1.00 56.44 36 GLU D O 1
ATOM 4909 N N . TYR D 2 36 ? 10.650 17.166 -39.528 1.00 54.58 37 TYR D N 1
ATOM 4910 C CA . TYR D 2 36 ? 9.290 16.678 -39.679 1.00 50.56 37 TYR D CA 1
ATOM 4911 C C . TYR D 2 36 ? 9.101 15.662 -40.799 1.00 50.86 37 TYR D C 1
ATOM 4912 O O . TYR D 2 36 ? 8.069 14.979 -40.806 1.00 49.70 37 TYR D O 1
ATOM 4921 N N . VAL D 2 37 ? 10.055 15.522 -41.722 1.00 47.96 38 VAL D N 1
ATOM 4922 C CA . VAL D 2 37 ? 9.937 14.547 -42.803 1.00 48.11 38 VAL D CA 1
ATOM 4923 C C . VAL D 2 37 ? 11.320 14.311 -43.391 1.00 51.00 38 VAL D C 1
ATOM 4924 O O . VAL D 2 37 ? 12.157 15.219 -43.439 1.00 51.24 38 VAL D O 1
ATOM 4928 N N . ARG D 2 38 ? 11.560 13.084 -43.847 1.00 51.40 39 ARG D N 1
ATOM 4929 C CA . ARG D 2 38 ? 12.870 12.746 -44.379 1.00 50.30 39 ARG D CA 1
ATOM 4930 C C . ARG D 2 38 ? 12.762 11.610 -45.387 1.00 49.62 39 ARG D C 1
ATOM 4931 O O . ARG D 2 38 ? 11.828 10.806 -45.351 1.00 53.58 39 ARG D O 1
ATOM 4939 N N . PHE D 2 39 ? 13.728 11.567 -46.297 1.00 43.80 40 PHE D N 1
ATOM 4940 C CA . PHE D 2 39 ? 13.951 10.414 -47.157 1.00 47.02 40 PHE D CA 1
ATOM 4941 C C . PHE D 2 39 ? 15.279 9.782 -46.762 1.00 47.70 40 PHE D C 1
ATOM 4942 O O . PHE D 2 39 ? 16.297 10.472 -46.687 1.00 46.20 40 PHE D O 1
ATOM 4950 N N . ASP D 2 40 ? 15.267 8.477 -46.510 1.00 49.85 41 ASP D N 1
ATOM 4951 C CA . ASP D 2 40 ? 16.458 7.731 -46.119 1.00 49.97 41 ASP D CA 1
ATOM 4952 C C . ASP D 2 40 ? 16.731 6.676 -47.180 1.00 50.39 41 ASP D C 1
ATOM 4953 O O . ASP D 2 40 ? 15.925 5.758 -47.364 1.00 53.89 41 ASP D O 1
ATOM 4958 N N . SER D 2 41 ? 17.871 6.801 -47.870 1.00 51.18 42 SER D N 1
ATOM 4959 C CA . SER D 2 41 ? 18.191 5.859 -48.941 1.00 53.30 42 SER D CA 1
ATOM 4960 C C . SER D 2 41 ? 18.224 4.422 -48.437 1.00 55.16 42 SER D C 1
ATOM 4961 O O . SER D 2 41 ? 18.000 3.489 -49.214 1.00 60.92 42 SER D O 1
ATOM 4964 N N . ASP D 2 42 ? 18.492 4.218 -47.148 1.00 53.63 43 ASP D N 1
ATOM 4965 C CA . ASP D 2 42 ? 18.397 2.878 -46.589 1.00 56.60 43 ASP D CA 1
ATOM 4966 C C . ASP D 2 42 ? 16.956 2.411 -46.467 1.00 59.45 43 ASP D C 1
ATOM 4967 O O . ASP D 2 42 ? 16.720 1.208 -46.324 1.00 64.12 43 ASP D O 1
ATOM 4972 N N . VAL D 2 43 ? 15.994 3.326 -46.523 1.00 58.30 44 VAL D N 1
ATOM 4973 C CA . VAL D 2 43 ? 14.581 2.981 -46.443 1.00 57.18 44 VAL D CA 1
ATOM 4974 C C . VAL D 2 43 ? 13.927 2.969 -47.819 1.00 57.14 44 VAL D C 1
ATOM 4975 O O . VAL D 2 43 ? 13.147 2.069 -48.130 1.00 57.91 44 VAL D O 1
ATOM 4979 N N . GLY D 2 44 ? 14.234 3.959 -48.656 1.00 56.98 45 GLY D N 1
ATOM 4980 C CA . GLY D 2 44 ? 13.757 3.986 -50.023 1.00 57.07 45 GLY D CA 1
ATOM 4981 C C . GLY D 2 44 ? 12.496 4.790 -50.269 1.00 62.39 45 GLY D C 1
ATOM 4982 O O . GLY D 2 44 ? 12.039 4.853 -51.417 1.00 63.78 45 GLY D O 1
ATOM 4983 N N . GLU D 2 45 ? 11.911 5.390 -49.234 1.00 61.87 46 GLU D N 1
ATOM 4984 C CA . GLU D 2 45 ? 10.760 6.264 -49.402 1.00 61.71 46 GLU D CA 1
ATOM 4985 C C . GLU D 2 45 ? 10.744 7.259 -48.251 1.00 59.05 46 GLU D C 1
ATOM 4986 O O . GLU D 2 45 ? 11.472 7.111 -47.267 1.00 58.44 46 GLU D O 1
ATOM 4992 N N . TYR D 2 46 ? 9.915 8.288 -48.388 1.00 57.84 47 TYR D N 1
ATOM 4993 C CA . TYR D 2 46 ? 9.842 9.319 -47.364 1.00 55.48 47 TYR D CA 1
ATOM 4994 C C . TYR D 2 46 ? 9.133 8.796 -46.122 1.00 55.14 47 TYR D C 1
ATOM 4995 O O . TYR D 2 46 ? 8.299 7.890 -46.189 1.00 58.76 47 TYR D O 1
ATOM 5004 N N . ARG D 2 47 ? 9.490 9.367 -44.973 1.00 54.80 48 ARG D N 1
ATOM 5005 C CA . ARG D 2 47 ? 8.866 9.011 -43.708 1.00 52.90 48 ARG D CA 1
ATOM 5006 C C . ARG D 2 47 ? 8.651 10.266 -42.884 1.00 51.11 48 ARG D C 1
ATOM 5007 O O . ARG D 2 47 ? 9.540 11.118 -42.792 1.00 46.51 48 ARG D O 1
ATOM 5015 N N . ALA D 2 48 ? 7.466 10.373 -42.291 1.00 54.76 49 ALA D N 1
ATOM 5016 C CA . ALA D 2 48 ? 7.156 11.494 -41.415 1.00 57.59 49 ALA D CA 1
ATOM 5017 C C . ALA D 2 48 ? 7.921 11.352 -40.106 1.00 59.31 49 ALA D C 1
ATOM 5018 O O . ALA D 2 48 ? 7.734 10.376 -39.373 1.00 61.57 49 ALA D O 1
ATOM 5020 N N . VAL D 2 49 ? 8.791 12.320 -39.818 1.00 59.97 50 VAL D N 1
ATOM 5021 C CA . VAL D 2 49 ? 9.557 12.294 -38.576 1.00 60.47 50 VAL D CA 1
ATOM 5022 C C . VAL D 2 49 ? 8.701 12.767 -37.407 1.00 69.16 50 VAL D C 1
ATOM 5023 O O . VAL D 2 49 ? 8.834 12.270 -36.283 1.00 71.79 50 VAL D O 1
ATOM 5027 N N . THR D 2 50 ? 7.819 13.734 -37.648 1.00 69.53 51 THR D N 1
ATOM 5028 C CA . THR D 2 50 ? 6.800 14.145 -36.694 1.00 65.14 51 THR D CA 1
ATOM 5029 C C . THR D 2 50 ? 5.461 14.185 -37.412 1.00 67.07 51 THR D C 1
ATOM 5030 O O . THR D 2 50 ? 5.376 13.980 -38.626 1.00 69.00 51 THR D O 1
ATOM 5034 N N . GLU D 2 51 ? 4.408 14.472 -36.644 1.00 70.53 52 GLU D N 1
ATOM 5035 C CA . GLU D 2 51 ? 3.061 14.505 -37.200 1.00 68.38 52 GLU D CA 1
ATOM 5036 C C . GLU D 2 51 ? 2.895 15.614 -38.234 1.00 62.06 52 GLU D C 1
ATOM 5037 O O . GLU D 2 51 ? 2.063 15.495 -39.140 1.00 61.96 52 GLU D O 1
ATOM 5043 N N . LEU D 2 52 ? 3.675 16.693 -38.121 1.00 64.19 53 LEU D N 1
ATOM 5044 C CA . LEU D 2 52 ? 3.569 17.802 -39.070 1.00 72.03 53 LEU D CA 1
ATOM 5045 C C . LEU D 2 52 ? 3.865 17.358 -40.500 1.00 73.06 53 LEU D C 1
ATOM 5046 O O . LEU D 2 52 ? 3.197 17.799 -41.445 1.00 75.22 53 LEU D O 1
ATOM 5051 N N . GLY D 2 53 ? 4.867 16.498 -40.684 1.00 68.98 54 GLY D N 1
ATOM 5052 C CA . GLY D 2 53 ? 5.254 16.030 -41.998 1.00 65.98 54 GLY D CA 1
ATOM 5053 C C . GLY D 2 53 ? 4.400 14.925 -42.568 1.00 65.65 54 GLY D C 1
ATOM 5054 O O . GLY D 2 53 ? 4.742 14.360 -43.610 1.00 67.80 54 GLY D O 1
ATOM 5055 N N . ARG D 2 54 ? 3.300 14.594 -41.910 1.00 66.01 55 ARG D N 1
ATOM 5056 C CA . ARG D 2 54 ? 2.388 13.541 -42.343 1.00 67.03 55 ARG D CA 1
ATOM 5057 C C . ARG D 2 54 ? 1.891 13.752 -43.770 1.00 69.41 55 ARG D C 1
ATOM 5058 O O . ARG D 2 54 ? 2.025 12.836 -44.599 1.00 70.51 55 ARG D O 1
ATOM 5066 N N . PRO D 2 55 ? 1.312 14.910 -44.113 1.00 69.61 56 PRO D N 1
ATOM 5067 C CA . PRO D 2 55 ? 0.838 15.073 -45.495 1.00 70.91 56 PRO D CA 1
ATOM 5068 C C . PRO D 2 55 ? 1.971 15.073 -46.503 1.00 68.73 56 PRO D C 1
ATOM 5069 O O . PRO D 2 55 ? 1.789 14.583 -47.623 1.00 70.83 56 PRO D O 1
ATOM 5073 N N . ASP D 2 56 ? 3.141 15.593 -46.132 1.00 63.76 57 ASP D N 1
ATOM 5074 C CA . ASP D 2 56 ? 4.249 15.632 -47.075 1.00 66.92 57 ASP D CA 1
ATOM 5075 C C . ASP D 2 56 ? 4.678 14.221 -47.468 1.00 65.25 57 ASP D C 1
ATOM 5076 O O . ASP D 2 56 ? 4.678 13.872 -48.654 1.00 62.09 57 ASP D O 1
ATOM 5081 N N . ALA D 2 57 ? 5.000 13.382 -46.475 1.00 64.18 58 ALA D N 1
ATOM 5082 C CA . ALA D 2 57 ? 5.453 12.017 -46.747 1.00 60.79 58 ALA D CA 1
ATOM 5083 C C . ALA D 2 57 ? 4.427 11.240 -47.561 1.00 60.01 58 ALA D C 1
ATOM 5084 O O . ALA D 2 57 ? 4.766 10.568 -48.544 1.00 59.48 58 ALA D O 1
ATOM 5086 N N . GLU D 2 58 ? 3.163 11.305 -47.151 1.00 62.24 59 GLU D N 1
ATOM 5087 C CA . GLU D 2 58 ? 2.109 10.609 -47.878 1.00 68.84 59 GLU D CA 1
ATOM 5088 C C . GLU D 2 58 ? 1.993 11.122 -49.311 1.00 68.21 59 GLU D C 1
ATOM 5089 O O . GLU D 2 58 ? 1.840 10.336 -50.255 1.00 65.74 59 GLU D O 1
ATOM 5095 N N . TYR D 2 59 ? 2.089 12.441 -49.490 1.00 70.09 60 TYR D N 1
ATOM 5096 C CA . TYR D 2 59 ? 1.965 13.036 -50.817 1.00 73.06 60 TYR D CA 1
ATOM 5097 C C . TYR D 2 59 ? 3.199 12.754 -51.670 1.00 69.84 60 TYR D C 1
ATOM 5098 O O . TYR D 2 59 ? 3.075 12.395 -52.845 1.00 70.41 60 TYR D O 1
ATOM 5107 N N . TRP D 2 60 ? 4.398 12.885 -51.094 1.00 64.95 61 TRP D N 1
ATOM 5108 C CA . TRP D 2 60 ? 5.608 12.687 -51.887 1.00 61.45 61 TRP D CA 1
ATOM 5109 C C . TRP D 2 60 ? 5.767 11.229 -52.309 1.00 60.44 61 TRP D C 1
ATOM 5110 O O . TRP D 2 60 ? 6.216 10.948 -53.424 1.00 58.51 61 TRP D O 1
ATOM 5121 N N . ASN D 2 61 ? 5.385 10.286 -51.442 1.00 63.91 62 ASN D N 1
ATOM 5122 C CA . ASN D 2 61 ? 5.477 8.872 -51.793 1.00 64.93 62 ASN D CA 1
ATOM 5123 C C . ASN D 2 61 ? 4.551 8.491 -52.945 1.00 71.12 62 ASN D C 1
ATOM 5124 O O . ASN D 2 61 ? 4.709 7.404 -53.513 1.00 72.23 62 ASN D O 1
ATOM 5129 N N . SER D 2 62 ? 3.590 9.352 -53.303 1.00 74.95 63 SER D N 1
ATOM 5130 C CA . SER D 2 62 ? 2.628 9.007 -54.349 1.00 80.89 63 SER D CA 1
ATOM 5131 C C . SER D 2 62 ? 3.151 9.306 -55.745 1.00 84.52 63 SER D C 1
ATOM 5132 O O . SER D 2 62 ? 2.775 8.618 -56.702 1.00 86.20 63 SER D O 1
ATOM 5135 N N . GLN D 2 63 ? 3.986 10.333 -55.882 1.00 84.34 64 GLN D N 1
ATOM 5136 C CA . GLN D 2 63 ? 4.612 10.654 -57.157 1.00 86.61 64 GLN D CA 1
ATOM 5137 C C . GLN D 2 63 ? 5.801 9.718 -57.332 1.00 89.98 64 GLN D C 1
ATOM 5138 O O . GLN D 2 63 ? 6.815 9.851 -56.642 1.00 90.87 64 GLN D O 1
ATOM 5144 N N . LYS D 2 64 ? 5.668 8.754 -58.240 1.00 93.57 65 LYS D N 1
ATOM 5145 C CA . LYS D 2 64 ? 6.614 7.648 -58.283 1.00 96.18 65 LYS D CA 1
ATOM 5146 C C . LYS D 2 64 ? 7.919 8.036 -58.974 1.00 98.65 65 LYS D C 1
ATOM 5147 O O . LYS D 2 64 ? 8.995 7.594 -58.553 1.00 97.12 65 LYS D O 1
ATOM 5153 N N . ASP D 2 65 ? 7.851 8.857 -60.028 1.00 101.77 66 ASP D N 1
ATOM 5154 C CA . ASP D 2 65 ? 9.077 9.289 -60.693 1.00 103.84 66 ASP D CA 1
ATOM 5155 C C . ASP D 2 65 ? 9.964 10.085 -59.737 1.00 98.90 66 ASP D C 1
ATOM 5156 O O . ASP D 2 65 ? 11.190 9.919 -59.731 1.00 95.21 66 ASP D O 1
ATOM 5161 N N . LEU D 2 66 ? 9.353 10.964 -58.935 1.00 97.70 67 LEU D N 1
ATOM 5162 C CA . LEU D 2 66 ? 9.996 11.568 -57.771 1.00 96.76 67 LEU D CA 1
ATOM 5163 C C . LEU D 2 66 ? 10.906 10.599 -57.036 1.00 91.38 67 LEU D C 1
ATOM 5164 O O . LEU D 2 66 ? 12.080 10.885 -56.772 1.00 90.92 67 LEU D O 1
ATOM 5169 N N . LEU D 2 67 ? 10.359 9.439 -56.696 1.00 87.39 68 LEU D N 1
ATOM 5170 C CA . LEU D 2 67 ? 10.994 8.509 -55.781 1.00 82.97 68 LEU D CA 1
ATOM 5171 C C . LEU D 2 67 ? 12.099 7.690 -56.440 1.00 78.82 68 LEU D C 1
ATOM 5172 O O . LEU D 2 67 ? 13.020 7.251 -55.742 1.00 75.98 68 LEU D O 1
ATOM 5177 N N . GLU D 2 68 ? 12.050 7.493 -57.762 1.00 78.39 69 GLU D N 1
ATOM 5178 C CA . GLU D 2 68 ? 13.163 6.848 -58.447 1.00 81.97 69 GLU D CA 1
ATOM 5179 C C . GLU D 2 68 ? 14.350 7.785 -58.620 1.00 78.57 69 GLU D C 1
ATOM 5180 O O . GLU D 2 68 ? 15.484 7.308 -58.746 1.00 81.82 69 GLU D O 1
ATOM 5186 N N . GLN D 2 69 ? 14.121 9.101 -58.623 1.00 73.66 70 GLN D N 1
ATOM 5187 C CA . GLN D 2 69 ? 15.240 10.035 -58.581 1.00 74.37 70 GLN D CA 1
ATOM 5188 C C . GLN D 2 69 ? 15.980 9.922 -57.256 1.00 71.53 70 GLN D C 1
ATOM 5189 O O . GLN D 2 69 ? 17.206 9.756 -57.226 1.00 71.70 70 GLN D O 1
ATOM 5195 N N . LYS D 2 70 ? 15.239 9.997 -56.147 1.00 67.41 71 LYS D N 1
ATOM 5196 C CA . LYS D 2 70 ? 15.858 10.003 -54.827 1.00 64.70 71 LYS D CA 1
ATOM 5197 C C . LYS D 2 70 ? 16.521 8.671 -54.505 1.00 62.85 71 LYS D C 1
ATOM 5198 O O . LYS D 2 70 ? 17.543 8.643 -53.811 1.00 61.83 71 LYS D O 1
ATOM 5204 N N . ARG D 2 71 ? 15.962 7.562 -54.994 1.00 66.41 72 ARG D N 1
ATOM 5205 C CA . ARG D 2 71 ? 16.583 6.266 -54.758 1.00 67.92 72 ARG D CA 1
ATOM 5206 C C . ARG D 2 71 ? 17.884 6.098 -55.527 1.00 70.54 72 ARG D C 1
ATOM 5207 O O . ARG D 2 71 ? 18.636 5.163 -55.233 1.00 75.23 72 ARG D O 1
ATOM 5215 N N . ALA D 2 72 ? 18.166 6.973 -56.493 1.00 67.45 73 ALA D N 1
ATOM 5216 C CA . ALA D 2 72 ? 19.442 6.990 -57.194 1.00 68.92 73 ALA D CA 1
ATOM 5217 C C . ALA D 2 72 ? 20.307 8.185 -56.804 1.00 68.68 73 ALA D C 1
ATOM 5218 O O . ALA D 2 72 ? 21.326 8.441 -57.459 1.00 68.98 73 ALA D O 1
ATOM 5220 N N . ALA D 2 73 ? 19.930 8.924 -55.751 1.00 64.46 74 ALA D N 1
ATOM 5221 C CA . ALA D 2 73 ? 20.740 10.063 -55.325 1.00 62.42 74 ALA D CA 1
ATOM 5222 C C . ALA D 2 73 ? 22.129 9.635 -54.867 1.00 61.72 74 ALA D C 1
ATOM 5223 O O . ALA D 2 73 ? 23.097 10.382 -55.058 1.00 58.06 74 ALA D O 1
ATOM 5225 N N . VAL D 2 74 ? 22.252 8.443 -54.273 1.00 63.44 75 VAL D N 1
ATOM 5226 C CA . VAL D 2 74 ? 23.546 7.971 -53.795 1.00 65.09 75 VAL D CA 1
ATOM 5227 C C . VAL D 2 74 ? 24.570 7.916 -54.911 1.00 67.00 75 VAL D C 1
ATOM 5228 O O . VAL D 2 74 ? 25.777 7.931 -54.647 1.00 71.04 75 VAL D O 1
ATOM 5232 N N . ASP D 2 75 ? 24.123 7.845 -56.162 1.00 66.00 76 ASP D N 1
ATOM 5233 C CA . ASP D 2 75 ? 25.018 7.847 -57.312 1.00 67.24 76 ASP D CA 1
ATOM 5234 C C . ASP D 2 75 ? 25.036 9.186 -58.031 1.00 67.50 76 ASP D C 1
ATOM 5235 O O . ASP D 2 75 ? 26.102 9.783 -58.200 1.00 68.83 76 ASP D O 1
ATOM 5240 N N . THR D 2 76 ? 23.866 9.679 -58.440 1.00 64.31 77 THR D N 1
ATOM 5241 C CA . THR D 2 76 ? 23.801 10.905 -59.226 1.00 65.59 77 THR D CA 1
ATOM 5242 C C . THR D 2 76 ? 24.190 12.146 -58.424 1.00 64.58 77 THR D C 1
ATOM 5243 O O . THR D 2 76 ? 24.583 13.155 -59.019 1.00 64.62 77 THR D O 1
ATOM 5247 N N . TYR D 2 77 ? 24.099 12.098 -57.096 1.00 61.68 78 TYR D N 1
ATOM 5248 C CA . TYR D 2 77 ? 24.364 13.267 -56.266 1.00 59.61 78 TYR D CA 1
ATOM 5249 C C . TYR D 2 77 ? 25.543 13.034 -55.332 1.00 59.98 78 TYR D C 1
ATOM 5250 O O . TYR D 2 77 ? 26.563 13.720 -55.453 1.00 63.54 78 TYR D O 1
ATOM 5259 N N . CYS D 2 78 ? 25.456 12.047 -54.442 1.00 56.42 79 CYS D N 1
ATOM 5260 C CA . CYS D 2 78 ? 26.482 11.854 -53.424 1.00 56.18 79 CYS D CA 1
ATOM 5261 C C . CYS D 2 78 ? 27.807 11.411 -54.032 1.00 61.85 79 CYS D C 1
ATOM 5262 O O . CYS D 2 78 ? 28.840 12.062 -53.839 1.00 64.75 79 CYS D O 1
ATOM 5265 N N . ARG D 2 79 ? 27.803 10.301 -54.773 1.00 62.75 80 ARG D N 1
ATOM 5266 C CA . ARG D 2 79 ? 29.059 9.807 -55.325 1.00 65.13 80 ARG D CA 1
ATOM 5267 C C . ARG D 2 79 ? 29.634 10.761 -56.364 1.00 66.53 80 ARG D C 1
ATOM 5268 O O . ARG D 2 79 ? 30.861 10.869 -56.488 1.00 68.06 80 ARG D O 1
ATOM 5276 N N . HIS D 2 80 ? 28.779 11.469 -57.107 1.00 64.53 81 HIS D N 1
ATOM 5277 C CA . HIS D 2 80 ? 29.284 12.451 -58.061 1.00 64.93 81 HIS D CA 1
ATOM 5278 C C . HIS D 2 80 ? 29.978 13.606 -57.351 1.00 63.11 81 HIS D C 1
ATOM 5279 O O . HIS D 2 80 ? 31.087 13.999 -57.726 1.00 61.93 81 HIS D O 1
ATOM 5286 N N . ASN D 2 81 ? 29.324 14.182 -56.334 1.00 64.47 82 ASN D N 1
ATOM 5287 C CA . ASN D 2 81 ? 29.917 15.308 -55.620 1.00 60.26 82 ASN D CA 1
ATOM 5288 C C . ASN D 2 81 ? 31.172 14.888 -54.869 1.00 59.25 82 ASN D C 1
ATOM 5289 O O . ASN D 2 81 ? 32.099 15.689 -54.714 1.00 58.96 82 ASN D O 1
ATOM 5294 N N . TYR D 2 82 ? 31.213 13.642 -54.388 1.00 60.18 83 TYR D N 1
ATOM 5295 C CA . TYR D 2 82 ? 32.417 13.125 -53.743 1.00 60.77 83 TYR D CA 1
ATOM 5296 C C . TYR D 2 82 ? 33.612 13.193 -54.682 1.00 60.42 83 TYR D C 1
ATOM 5297 O O . TYR D 2 82 ? 34.713 13.585 -54.275 1.00 58.51 83 TYR D O 1
ATOM 5306 N N . GLY D 2 83 ? 33.418 12.803 -55.943 1.00 63.28 84 GLY D N 1
ATOM 5307 C CA . GLY D 2 83 ? 34.508 12.872 -56.901 1.00 65.33 84 GLY D CA 1
ATOM 5308 C C . GLY D 2 83 ? 34.916 14.292 -57.224 1.00 64.81 84 GLY D C 1
ATOM 5309 O O . GLY D 2 83 ? 36.103 14.576 -57.395 1.00 70.33 84 GLY D O 1
ATOM 5310 N N . VAL D 2 84 ? 33.947 15.204 -57.280 1.00 63.18 85 VAL D N 1
ATOM 5311 C CA . VAL D 2 84 ? 34.227 16.587 -57.648 1.00 61.87 85 VAL D CA 1
ATOM 5312 C C . VAL D 2 84 ? 35.125 17.255 -56.606 1.00 61.40 85 VAL D C 1
ATOM 5313 O O . VAL D 2 84 ? 36.068 17.975 -56.953 1.00 62.20 85 VAL D O 1
ATOM 5317 N N . GLY D 2 85 ? 34.876 17.009 -55.321 1.00 57.66 86 GLY D N 1
ATOM 5318 C CA . GLY D 2 85 ? 35.669 17.618 -54.271 1.00 50.05 86 GLY D CA 1
ATOM 5319 C C . GLY D 2 85 ? 36.745 16.748 -53.655 1.00 66.11 86 GLY D C 1
ATOM 5320 O O . GLY D 2 85 ? 37.392 17.184 -52.695 1.00 63.85 86 GLY D O 1
ATOM 5321 N N . GLU D 2 86 ? 36.970 15.544 -54.182 1.00 66.54 87 GLU D N 1
ATOM 5322 C CA . GLU D 2 86 ? 37.862 14.579 -53.541 1.00 67.18 87 GLU D CA 1
ATOM 5323 C C . GLU D 2 86 ? 39.247 15.168 -53.295 1.00 67.48 87 GLU D C 1
ATOM 5324 O O . GLU D 2 86 ? 39.790 15.072 -52.186 1.00 59.28 87 GLU D O 1
ATOM 5330 N N . SER D 2 87 ? 39.825 15.805 -54.316 1.00 71.69 88 SER D N 1
ATOM 5331 C CA . SER D 2 87 ? 41.229 16.193 -54.252 1.00 71.10 88 SER D CA 1
ATOM 5332 C C . SER D 2 87 ? 41.502 17.233 -53.169 1.00 69.73 88 SER D C 1
ATOM 5333 O O . SER D 2 87 ? 42.596 17.238 -52.591 1.00 68.83 88 SER D O 1
ATOM 5336 N N . PHE D 2 88 ? 40.538 18.106 -52.867 1.00 67.71 89 PHE D N 1
ATOM 5337 C CA . PHE D 2 88 ? 40.758 19.196 -51.920 1.00 62.62 89 PHE D CA 1
ATOM 5338 C C . PHE D 2 88 ? 39.948 19.057 -50.638 1.00 57.34 89 PHE D C 1
ATOM 5339 O O . PHE D 2 88 ? 39.923 19.991 -49.830 1.00 55.70 89 PHE D O 1
ATOM 5347 N N . THR D 2 89 ? 39.284 17.917 -50.429 1.00 55.06 90 THR D N 1
ATOM 5348 C CA . THR D 2 89 ? 38.622 17.634 -49.159 1.00 53.73 90 THR D CA 1
ATOM 5349 C C . THR D 2 89 ? 39.151 16.330 -48.578 1.00 56.56 90 THR D C 1
ATOM 5350 O O . THR D 2 89 ? 39.867 16.358 -47.572 1.00 54.00 90 THR D O 1
ATOM 5354 N N . VAL D 2 90 ? 38.824 15.188 -49.188 1.00 60.39 91 VAL D N 1
ATOM 5355 C CA . VAL D 2 90 ? 39.213 13.890 -48.642 1.00 63.09 91 VAL D CA 1
ATOM 5356 C C . VAL D 2 90 ? 40.728 13.763 -48.561 1.00 59.72 91 VAL D C 1
ATOM 5357 O O . VAL D 2 90 ? 41.262 13.146 -47.630 1.00 55.14 91 VAL D O 1
ATOM 5361 N N . GLN D 2 91 ? 41.444 14.357 -49.512 1.00 60.88 92 GLN D N 1
ATOM 5362 C CA . GLN D 2 91 ? 42.892 14.225 -49.593 1.00 63.90 92 GLN D CA 1
ATOM 5363 C C . GLN D 2 91 ? 43.625 15.496 -49.179 1.00 61.54 92 GLN D C 1
ATOM 5364 O O . GLN D 2 91 ? 44.834 15.608 -49.404 1.00 61.74 92 GLN D O 1
ATOM 5370 N N . ARG D 2 92 ? 42.928 16.457 -48.581 1.00 62.56 93 ARG D N 1
ATOM 5371 C CA . ARG D 2 92 ? 43.590 17.657 -48.090 1.00 57.76 93 ARG D CA 1
ATOM 5372 C C . ARG D 2 92 ? 44.470 17.298 -46.900 1.00 54.90 93 ARG D C 1
ATOM 5373 O O . ARG D 2 92 ? 43.987 16.740 -45.910 1.00 52.68 93 ARG D O 1
ATOM 5381 N N . ARG D 2 93 ? 45.766 17.593 -47.007 1.00 54.59 94 ARG D N 1
ATOM 5382 C CA . ARG D 2 93 ? 46.716 17.397 -45.917 1.00 55.11 94 ARG D CA 1
ATOM 5383 C C . ARG D 2 93 ? 47.503 18.685 -45.724 1.00 54.76 94 ARG D C 1
ATOM 5384 O O . ARG D 2 93 ? 48.105 19.191 -46.677 1.00 56.10 94 ARG D O 1
ATOM 5392 N N . VAL D 2 94 ? 47.495 19.210 -44.498 1.00 53.14 95 VAL D N 1
ATOM 5393 C CA . VAL D 2 94 ? 48.229 20.419 -44.135 1.00 51.67 95 VAL D CA 1
ATOM 5394 C C . VAL D 2 94 ? 49.027 20.143 -42.867 1.00 50.21 95 VAL D C 1
ATOM 5395 O O . VAL D 2 94 ? 48.473 19.632 -41.884 1.00 50.00 95 VAL D O 1
ATOM 5399 N N . TYR D 2 95 ? 50.309 20.518 -42.883 1.00 47.59 96 TYR D N 1
ATOM 5400 C CA . TYR D 2 95 ? 51.222 20.230 -41.782 1.00 46.19 96 TYR D CA 1
ATOM 5401 C C . TYR D 2 95 ? 50.747 20.875 -40.481 1.00 46.58 96 TYR D C 1
ATOM 5402 O O . TYR D 2 95 ? 50.247 22.008 -40.487 1.00 47.65 96 TYR D O 1
ATOM 5411 N N . PRO D 2 96 ? 50.913 20.202 -39.349 1.00 46.25 97 PRO D N 1
ATOM 5412 C CA . PRO D 2 96 ? 50.837 20.896 -38.059 1.00 49.00 97 PRO D CA 1
ATOM 5413 C C . PRO D 2 96 ? 52.094 21.712 -37.784 1.00 50.25 97 PRO D C 1
ATOM 5414 O O . PRO D 2 96 ? 53.210 21.332 -38.154 1.00 47.88 97 PRO D O 1
ATOM 5418 N N . GLU D 2 97 ? 51.898 22.846 -37.119 1.00 53.02 98 GLU D N 1
ATOM 5419 C CA . GLU D 2 97 ? 52.986 23.617 -36.529 1.00 55.75 98 GLU D CA 1
ATOM 5420 C C . GLU D 2 97 ? 52.969 23.395 -35.022 1.00 46.74 98 GLU D C 1
ATOM 5421 O O . GLU D 2 97 ? 51.900 23.401 -34.406 1.00 43.61 98 GLU D O 1
ATOM 5427 N N . VAL D 2 98 ? 54.145 23.201 -34.427 1.00 43.44 99 VAL D N 1
ATOM 5428 C CA . VAL D 2 98 ? 54.251 22.814 -33.026 1.00 45.19 99 VAL D CA 1
ATOM 5429 C C . VAL D 2 98 ? 55.097 23.840 -32.279 1.00 46.42 99 VAL D C 1
ATOM 5430 O O . VAL D 2 98 ? 56.241 24.119 -32.664 1.00 46.04 99 VAL D O 1
ATOM 5434 N N . THR D 2 99 ? 54.530 24.396 -31.210 1.00 43.97 100 THR D N 1
ATOM 5435 C CA . THR D 2 99 ? 55.223 25.311 -30.312 1.00 41.63 100 THR D CA 1
ATOM 5436 C C . THR D 2 99 ? 55.159 24.748 -28.902 1.00 39.61 100 THR D C 1
ATOM 5437 O O . THR D 2 99 ? 54.103 24.274 -28.464 1.00 37.08 100 THR D O 1
ATOM 5441 N N . VAL D 2 100 ? 56.286 24.789 -28.196 1.00 38.51 101 VAL D N 1
ATOM 5442 C CA . VAL D 2 100 ? 56.372 24.326 -26.817 1.00 36.84 101 VAL D CA 1
ATOM 5443 C C . VAL D 2 100 ? 56.853 25.490 -25.967 1.00 41.89 101 VAL D C 1
ATOM 5444 O O . VAL D 2 100 ? 57.812 26.177 -26.338 1.00 45.36 101 VAL D O 1
ATOM 5448 N N . TYR D 2 101 ? 56.173 25.732 -24.848 1.00 39.95 102 TYR D N 1
ATOM 5449 C CA . TYR D 2 101 ? 56.554 26.824 -23.962 1.00 40.32 102 TYR D CA 1
ATOM 5450 C C . TYR D 2 101 ? 55.983 26.553 -22.585 1.00 40.71 102 TYR D C 1
ATOM 5451 O O . TYR D 2 101 ? 54.892 25.978 -22.470 1.00 42.97 102 TYR D O 1
ATOM 5460 N N . PRO D 2 102 ? 56.695 26.929 -21.528 1.00 39.92 103 PRO D N 1
ATOM 5461 C CA . PRO D 2 102 ? 56.115 26.849 -20.186 1.00 39.99 103 PRO D CA 1
ATOM 5462 C C . PRO D 2 102 ? 55.083 27.945 -19.987 1.00 44.03 103 PRO D C 1
ATOM 5463 O O . PRO D 2 102 ? 55.297 29.096 -20.376 1.00 46.44 103 PRO D O 1
ATOM 5467 N N . ALA D 2 103 ? 53.944 27.567 -19.400 1.00 40.14 104 ALA D N 1
ATOM 5468 C CA . ALA D 2 103 ? 52.871 28.531 -19.182 1.00 40.72 104 ALA D CA 1
ATOM 5469 C C . ALA D 2 103 ? 53.309 29.669 -18.267 1.00 44.78 104 ALA D C 1
ATOM 5470 O O . ALA D 2 103 ? 52.827 30.799 -18.413 1.00 48.55 104 ALA D O 1
ATOM 5472 N N . LYS D 2 104 ? 54.195 29.393 -17.310 1.00 44.00 105 LYS D N 1
ATOM 5473 C CA . LYS D 2 104 ? 54.632 30.380 -16.330 1.00 47.73 105 LYS D CA 1
ATOM 5474 C C . LYS D 2 104 ? 56.141 30.566 -16.411 1.00 49.34 105 LYS D C 1
ATOM 5475 O O . LYS D 2 104 ? 56.888 29.584 -16.494 1.00 49.27 105 LYS D O 1
ATOM 5481 N N . THR D 2 105 ? 56.581 31.826 -16.393 1.00 50.10 106 THR D N 1
ATOM 5482 C CA . THR D 2 105 ? 57.999 32.173 -16.336 1.00 55.84 106 THR D CA 1
ATOM 5483 C C . THR D 2 105 ? 58.396 32.266 -14.867 1.00 58.53 106 THR D C 1
ATOM 5484 O O . THR D 2 105 ? 57.997 33.206 -14.171 1.00 61.26 106 THR D O 1
ATOM 5488 N N . GLN D 2 106 ? 59.178 31.299 -14.393 1.00 57.11 107 GLN D N 1
ATOM 5489 C CA . GLN D 2 106 ? 59.360 31.105 -12.960 1.00 59.97 107 GLN D CA 1
ATOM 5490 C C . GLN D 2 106 ? 60.648 30.328 -12.730 1.00 61.15 107 GLN D C 1
ATOM 5491 O O . GLN D 2 106 ? 61.176 29.707 -13.659 1.00 60.51 107 GLN D O 1
ATOM 5497 N N . PRO D 2 107 ? 61.176 30.343 -11.503 1.00 61.60 108 PRO D N 1
ATOM 5498 C CA . PRO D 2 107 ? 62.277 29.438 -11.160 1.00 61.34 108 PRO D CA 1
ATOM 5499 C C . PRO D 2 107 ? 61.874 27.977 -11.300 1.00 61.13 108 PRO D C 1
ATOM 5500 O O . PRO D 2 107 ? 60.692 27.623 -11.354 1.00 60.40 108 PRO D O 1
ATOM 5504 N N . LEU D 2 108 ? 62.890 27.119 -11.352 1.00 58.68 109 LEU D N 1
ATOM 5505 C CA . LEU D 2 108 ? 62.667 25.684 -11.390 1.00 55.83 109 LEU D CA 1
ATOM 5506 C C . LEU D 2 108 ? 62.229 25.196 -10.012 1.00 55.23 109 LEU D C 1
ATOM 5507 O O . LEU D 2 108 ? 62.202 25.947 -9.031 1.00 54.97 109 LEU D O 1
ATOM 5512 N N . GLN D 2 109 ? 61.880 23.909 -9.946 1.00 52.73 110 GLN D N 1
ATOM 5513 C CA . GLN D 2 109 ? 61.456 23.225 -8.731 1.00 51.59 110 GLN D CA 1
ATOM 5514 C C . GLN D 2 109 ? 60.067 23.654 -8.265 1.00 52.09 110 GLN D C 1
ATOM 5515 O O . GLN D 2 109 ? 59.734 23.497 -7.087 1.00 47.47 110 GLN D O 1
ATOM 5521 N N . HIS D 2 110 ? 59.236 24.183 -9.161 1.00 50.27 111 HIS D N 1
ATOM 5522 C CA . HIS D 2 110 ? 57.868 24.546 -8.819 1.00 48.73 111 HIS D CA 1
ATOM 5523 C C . HIS D 2 110 ? 56.945 24.064 -9.925 1.00 45.02 111 HIS D C 1
ATOM 5524 O O . HIS D 2 110 ? 57.321 24.049 -11.100 1.00 35.43 111 HIS D O 1
ATOM 5531 N N . HIS D 2 111 ? 55.738 23.648 -9.540 1.00 44.00 112 HIS D N 1
ATOM 5532 C CA . HIS D 2 111 ? 54.817 23.079 -10.516 1.00 38.74 112 HIS D CA 1
ATOM 5533 C C . HIS D 2 111 ? 54.610 24.048 -11.674 1.00 39.11 112 HIS D C 1
ATOM 5534 O O . HIS D 2 111 ? 54.653 25.272 -11.509 1.00 34.25 112 HIS D O 1
ATOM 5541 N N . ASN D 2 112 ? 54.440 23.490 -12.865 1.00 33.12 113 ASN D N 1
ATOM 5542 C CA . ASN D 2 112 ? 54.276 24.293 -14.062 1.00 35.23 113 ASN D CA 1
ATOM 5543 C C . ASN D 2 112 ? 53.494 23.472 -15.064 1.00 34.04 113 ASN D C 1
ATOM 5544 O O . ASN D 2 112 ? 53.347 22.255 -14.924 1.00 33.73 113 ASN D O 1
ATOM 5549 N N . LEU D 2 113 ? 52.981 24.160 -16.070 1.00 37.61 114 LEU D N 1
ATOM 5550 C CA . LEU D 2 113 ? 52.297 23.537 -17.189 1.00 36.10 114 LEU D CA 1
ATOM 5551 C C . LEU D 2 113 ? 53.155 23.740 -18.423 1.00 36.00 114 LEU D C 1
ATOM 5552 O O . LEU D 2 113 ? 53.488 24.880 -18.770 1.00 37.74 114 LEU D O 1
ATOM 5557 N N . LEU D 2 114 ? 53.537 22.639 -19.064 1.00 38.01 115 LEU D N 1
ATOM 5558 C CA . LEU D 2 114 ? 54.293 22.690 -20.309 1.00 39.02 115 LEU D CA 1
ATOM 5559 C C . LEU D 2 114 ? 53.300 22.571 -21.458 1.00 38.51 115 LEU D C 1
ATOM 5560 O O . LEU D 2 114 ? 52.659 21.529 -21.627 1.00 38.54 115 LEU D O 1
ATOM 5565 N N . VAL D 2 115 ? 53.180 23.632 -22.245 1.00 39.31 116 VAL D N 1
ATOM 5566 C CA . VAL D 2 115 ? 52.187 23.708 -23.308 1.00 35.33 116 VAL D CA 1
ATOM 5567 C C . VAL D 2 115 ? 52.806 23.229 -24.607 1.00 38.55 116 VAL D C 1
ATOM 5568 O O . VAL D 2 115 ? 53.865 23.718 -25.022 1.00 42.00 116 VAL D O 1
ATOM 5572 N N . CYS D 2 116 ? 52.155 22.263 -25.241 1.00 33.17 117 CYS D N 1
ATOM 5573 C CA . CYS D 2 116 ? 52.464 21.862 -26.603 1.00 34.45 117 CYS D CA 1
ATOM 5574 C C . CYS D 2 116 ? 51.296 22.343 -27.459 1.00 36.33 117 CYS D C 1
ATOM 5575 O O . CYS D 2 116 ? 50.232 21.718 -27.477 1.00 36.17 117 CYS D O 1
ATOM 5578 N N . SER D 2 117 ? 51.486 23.470 -28.137 1.00 34.76 118 SER D N 1
ATOM 5579 C CA . SER D 2 117 ? 50.457 24.048 -28.990 1.00 36.44 118 SER D CA 1
ATOM 5580 C C . SER D 2 117 ? 50.668 23.550 -30.412 1.00 36.88 118 SER D C 1
ATOM 5581 O O . SER D 2 117 ? 51.744 23.743 -30.989 1.00 38.23 118 SER D O 1
ATOM 5584 N N . VAL D 2 118 ? 49.648 22.908 -30.973 1.00 34.48 119 VAL D N 1
ATOM 5585 C CA . VAL D 2 118 ? 49.727 22.312 -32.302 1.00 35.64 119 VAL D CA 1
ATOM 5586 C C . VAL D 2 118 ? 48.689 22.998 -33.178 1.00 39.21 119 VAL D C 1
ATOM 5587 O O . VAL D 2 118 ? 47.492 22.969 -32.865 1.00 37.12 119 VAL D O 1
ATOM 5591 N N . ASN D 2 119 ? 49.137 23.614 -34.269 1.00 39.46 120 ASN D N 1
ATOM 5592 C CA . ASN D 2 119 ? 48.315 24.583 -34.977 1.00 37.67 120 ASN D CA 1
ATOM 5593 C C . ASN D 2 119 ? 48.371 24.379 -36.482 1.00 43.38 120 ASN D C 1
ATOM 5594 O O . ASN D 2 119 ? 49.408 24.001 -37.044 1.00 45.22 120 ASN D O 1
ATOM 5599 N N . GLY D 2 120 ? 47.238 24.658 -37.128 1.00 40.21 121 GLY D N 1
ATOM 5600 C CA . GLY D 2 120 ? 47.178 24.817 -38.569 1.00 38.66 121 GLY D CA 1
ATOM 5601 C C . GLY D 2 120 ? 47.007 23.554 -39.381 1.00 39.01 121 GLY D C 1
ATOM 5602 O O . GLY D 2 120 ? 47.129 23.613 -40.609 1.00 44.78 121 GLY D O 1
ATOM 5603 N N . PHE D 2 121 ? 46.708 22.422 -38.758 1.00 36.77 122 PHE D N 1
ATOM 5604 C CA . PHE D 2 121 ? 46.767 21.148 -39.457 1.00 43.02 122 PHE D CA 1
ATOM 5605 C C . PHE D 2 121 ? 45.398 20.733 -39.991 1.00 42.62 122 PHE D C 1
ATOM 5606 O O . PHE D 2 121 ? 44.357 21.241 -39.569 1.00 42.79 122 PHE D O 1
ATOM 5614 N N . TYR D 2 122 ? 45.422 19.794 -40.947 1.00 44.77 123 TYR D N 1
ATOM 5615 C CA . TYR D 2 122 ? 44.238 19.174 -41.538 1.00 47.46 123 TYR D CA 1
ATOM 5616 C C . TYR D 2 122 ? 44.674 17.826 -42.091 1.00 48.35 123 TYR D C 1
ATOM 5617 O O . TYR D 2 122 ? 45.729 17.750 -42.737 1.00 48.87 123 TYR D O 1
ATOM 5626 N N . PRO D 2 123 ? 43.891 16.752 -41.882 1.00 48.72 124 PRO D N 1
ATOM 5627 C CA . PRO D 2 123 ? 42.596 16.715 -41.186 1.00 47.42 124 PRO D CA 1
ATOM 5628 C C . PRO D 2 123 ? 42.707 16.680 -39.659 1.00 48.48 124 PRO D C 1
ATOM 5629 O O . PRO D 2 123 ? 43.777 16.979 -39.112 1.00 46.85 124 PRO D O 1
ATOM 5633 N N . GLY D 2 124 ? 41.611 16.323 -38.978 1.00 42.59 125 GLY D N 1
ATOM 5634 C CA . GLY D 2 124 ? 41.546 16.487 -37.535 1.00 41.88 125 GLY D CA 1
ATOM 5635 C C . GLY D 2 124 ? 42.200 15.386 -36.725 1.00 46.32 125 GLY D C 1
ATOM 5636 O O . GLY D 2 124 ? 42.575 15.622 -35.573 1.00 47.10 125 GLY D O 1
ATOM 5637 N N . SER D 2 125 ? 42.331 14.190 -37.287 1.00 50.23 126 SER D N 1
ATOM 5638 C CA . SER D 2 125 ? 42.977 13.095 -36.572 1.00 52.98 126 SER D CA 1
ATOM 5639 C C . SER D 2 125 ? 44.431 13.451 -36.264 1.00 52.32 126 SER D C 1
ATOM 5640 O O . SER D 2 125 ? 45.210 13.755 -37.174 1.00 50.53 126 SER D O 1
ATOM 5643 N N . ILE D 2 126 ? 44.796 13.413 -34.982 1.00 51.41 127 ILE D N 1
ATOM 5644 C CA . ILE D 2 126 ? 46.148 13.753 -34.561 1.00 50.89 127 ILE D CA 1
ATOM 5645 C C . ILE D 2 126 ? 46.440 13.034 -33.254 1.00 50.07 127 ILE D C 1
ATOM 5646 O O . ILE D 2 126 ? 45.528 12.705 -32.491 1.00 49.75 127 ILE D O 1
ATOM 5651 N N . GLU D 2 127 ? 47.722 12.786 -32.997 1.00 51.56 128 GLU D N 1
ATOM 5652 C CA . GLU D 2 127 ? 48.172 12.145 -31.767 1.00 58.02 128 GLU D CA 1
ATOM 5653 C C . GLU D 2 127 ? 49.320 12.958 -31.185 1.00 51.83 128 GLU D C 1
ATOM 5654 O O . GLU D 2 127 ? 50.342 13.155 -31.851 1.00 51.55 128 GLU D O 1
ATOM 5660 N N . VAL D 2 128 ? 49.155 13.415 -29.944 1.00 46.12 129 VAL D N 1
ATOM 5661 C CA . VAL D 2 128 ? 50.110 14.295 -29.272 1.00 43.24 129 VAL D CA 1
ATOM 5662 C C . VAL D 2 128 ? 50.524 13.647 -27.958 1.00 42.61 129 VAL D C 1
ATOM 5663 O O . VAL D 2 128 ? 49.680 13.431 -27.079 1.00 43.70 129 VAL D O 1
ATOM 5667 N N . ARG D 2 129 ? 51.823 13.377 -27.803 1.00 35.12 130 ARG D N 1
ATOM 5668 C CA . ARG D 2 129 ? 52.345 12.707 -26.620 1.00 40.13 130 ARG D CA 1
ATOM 5669 C C . ARG D 2 129 ? 53.487 13.504 -26.006 1.00 45.74 130 ARG D C 1
ATOM 5670 O O . ARG D 2 129 ? 54.283 14.129 -26.714 1.00 42.99 130 ARG D O 1
ATOM 5678 N N . TRP D 2 130 ? 53.559 13.464 -24.681 1.00 46.19 131 TRP D N 1
ATOM 5679 C CA . TRP D 2 130 ? 54.601 14.125 -23.911 1.00 43.15 131 TRP D CA 1
ATOM 5680 C C . TRP D 2 130 ? 55.609 13.095 -23.428 1.00 44.79 131 TRP D C 1
ATOM 5681 O O . TRP D 2 130 ? 55.236 11.981 -23.046 1.00 44.90 131 TRP D O 1
ATOM 5692 N N . PHE D 2 131 ? 56.886 13.471 -23.452 1.00 41.41 132 PHE D N 1
ATOM 5693 C CA . PHE D 2 131 ? 57.963 12.605 -23.000 1.00 47.88 132 PHE D CA 1
ATOM 5694 C C . PHE D 2 131 ? 58.863 13.377 -22.046 1.00 51.48 132 PHE D C 1
ATOM 5695 O O . PHE D 2 131 ? 59.185 14.549 -22.281 1.00 48.46 132 PHE D O 1
ATOM 5703 N N . ARG D 2 132 ? 59.241 12.719 -20.953 1.00 52.81 133 ARG D N 1
ATOM 5704 C CA . ARG D 2 132 ? 60.205 13.250 -19.996 1.00 53.15 133 ARG D CA 1
ATOM 5705 C C . ARG D 2 132 ? 61.426 12.344 -20.037 1.00 54.59 133 ARG D C 1
ATOM 5706 O O . ARG D 2 132 ? 61.333 11.157 -19.703 1.00 53.34 133 ARG D O 1
ATOM 5714 N N . ASN D 2 133 ? 62.557 12.901 -20.470 1.00 57.89 134 ASN D N 1
ATOM 5715 C CA . ASN D 2 133 ? 63.808 12.158 -20.629 1.00 61.27 134 ASN D CA 1
ATOM 5716 C C . ASN D 2 133 ? 63.626 10.904 -21.482 1.00 63.71 134 ASN D C 1
ATOM 5717 O O . ASN D 2 133 ? 64.285 9.887 -21.258 1.00 68.17 134 ASN D O 1
ATOM 5722 N N . GLY D 2 134 ? 62.735 10.969 -22.466 1.00 61.48 135 GLY D N 1
ATOM 5723 C CA . GLY D 2 134 ? 62.530 9.866 -23.375 1.00 61.03 135 GLY D CA 1
ATOM 5724 C C . GLY D 2 134 ? 61.518 8.839 -22.929 1.00 62.42 135 GLY D C 1
ATOM 5725 O O . GLY D 2 134 ? 61.398 7.797 -23.582 1.00 64.01 135 GLY D O 1
ATOM 5726 N N . GLN D 2 135 ? 60.791 9.096 -21.842 1.00 63.47 136 GLN D N 1
ATOM 5727 C CA . GLN D 2 135 ? 59.775 8.188 -21.326 1.00 65.58 136 GLN D CA 1
ATOM 5728 C C . GLN D 2 135 ? 58.420 8.876 -21.382 1.00 56.72 136 GLN D C 1
ATOM 5729 O O . GLN D 2 135 ? 58.258 9.978 -20.843 1.00 53.07 136 GLN D O 1
ATOM 5735 N N . GLU D 2 136 ? 57.454 8.223 -22.027 1.00 53.08 137 GLU D N 1
ATOM 5736 C CA . GLU D 2 136 ? 56.155 8.841 -22.249 1.00 53.93 137 GLU D CA 1
ATOM 5737 C C . GLU D 2 136 ? 55.467 9.137 -20.924 1.00 57.67 137 GLU D C 1
ATOM 5738 O O . GLU D 2 136 ? 55.486 8.321 -19.998 1.00 60.78 137 GLU D O 1
ATOM 5744 N N . GLU D 2 137 ? 54.878 10.326 -20.831 1.00 53.49 138 GLU D N 1
ATOM 5745 C CA . GLU D 2 137 ? 54.071 10.711 -19.682 1.00 54.74 138 GLU D CA 1
ATOM 5746 C C . GLU D 2 137 ? 52.622 10.393 -20.009 1.00 54.81 138 GLU D C 1
ATOM 5747 O O . GLU D 2 137 ? 52.048 10.979 -20.931 1.00 56.39 138 GLU D O 1
ATOM 5753 N N . LYS D 2 138 ? 52.034 9.454 -19.273 1.00 56.26 139 LYS D N 1
ATOM 5754 C CA . LYS D 2 138 ? 50.616 9.172 -19.422 1.00 62.49 139 LYS D CA 1
ATOM 5755 C C . LYS D 2 138 ? 49.760 9.868 -18.373 1.00 62.78 139 LYS D C 1
ATOM 5756 O O . LYS D 2 138 ? 48.548 9.989 -18.570 1.00 66.82 139 LYS D O 1
ATOM 5762 N N . THR D 2 139 ? 50.361 10.335 -17.284 1.00 62.42 140 THR D N 1
ATOM 5763 C CA . THR D 2 139 ? 49.666 11.029 -16.211 1.00 60.39 140 THR D CA 1
ATOM 5764 C C . THR D 2 139 ? 49.813 12.538 -16.372 1.00 55.22 140 THR D C 1
ATOM 5765 O O . THR D 2 139 ? 50.785 13.027 -16.953 1.00 57.08 140 THR D O 1
ATOM 5769 N N . GLY D 2 140 ? 48.840 13.272 -15.838 1.00 49.35 141 GLY D N 1
ATOM 5770 C CA . GLY D 2 140 ? 48.950 14.721 -15.756 1.00 47.93 141 GLY D CA 1
ATOM 5771 C C . GLY D 2 140 ? 48.928 15.445 -17.085 1.00 44.72 141 GLY D C 1
ATOM 5772 O O . GLY D 2 140 ? 49.494 16.538 -17.195 1.00 39.79 141 GLY D O 1
ATOM 5773 N N . VAL D 2 141 ? 48.285 14.875 -18.098 1.00 43.32 142 VAL D N 1
ATOM 5774 C CA . VAL D 2 141 ? 48.204 15.497 -19.416 1.00 38.72 142 VAL D CA 1
ATOM 5775 C C . VAL D 2 141 ? 46.822 16.113 -19.571 1.00 38.41 142 VAL D C 1
ATOM 5776 O O . VAL D 2 141 ? 45.803 15.429 -19.399 1.00 42.24 142 VAL D O 1
ATOM 5780 N N . VAL D 2 142 ? 46.787 17.408 -19.878 1.00 37.20 143 VAL D N 1
ATOM 5781 C CA . VAL D 2 142 ? 45.546 18.164 -20.000 1.00 34.56 143 VAL D CA 1
ATOM 5782 C C . VAL D 2 142 ? 45.450 18.680 -21.428 1.00 38.14 143 VAL D C 1
ATOM 5783 O O . VAL D 2 142 ? 46.331 19.421 -21.887 1.00 38.14 143 VAL D O 1
ATOM 5787 N N . SER D 2 143 ? 44.380 18.302 -22.122 1.00 34.53 144 SER D N 1
ATOM 5788 C CA . SER D 2 143 ? 44.212 18.609 -23.533 1.00 38.29 144 SER D CA 1
ATOM 5789 C C . SER D 2 143 ? 42.916 19.374 -23.762 1.00 43.05 144 SER D C 1
ATOM 5790 O O . SER D 2 143 ? 41.879 19.049 -23.170 1.00 48.90 144 SER D O 1
ATOM 5793 N N . THR D 2 144 ? 42.981 20.389 -24.628 1.00 39.54 145 THR D N 1
ATOM 5794 C CA . THR D 2 144 ? 41.787 21.107 -25.067 1.00 40.74 145 THR D CA 1
ATOM 5795 C C . THR D 2 144 ? 40.927 20.287 -26.011 1.00 42.29 145 THR D C 1
ATOM 5796 O O . THR D 2 144 ? 39.801 20.696 -26.307 1.00 43.96 145 THR D O 1
ATOM 5800 N N . GLY D 2 145 ? 41.436 19.169 -26.508 1.00 43.79 146 GLY D N 1
ATOM 5801 C CA . GLY D 2 145 ? 40.785 18.487 -27.598 1.00 44.91 146 GLY D CA 1
ATOM 5802 C C . GLY D 2 145 ? 40.956 19.230 -28.917 1.00 44.27 146 GLY D C 1
ATOM 5803 O O . GLY D 2 145 ? 41.673 20.232 -29.040 1.00 43.02 146 GLY D O 1
ATOM 5804 N N . LEU D 2 146 ? 40.260 18.709 -29.917 1.00 41.58 147 LEU D N 1
ATOM 5805 C CA . LEU D 2 146 ? 40.313 19.255 -31.267 1.00 42.57 147 LEU D CA 1
ATOM 5806 C C . LEU D 2 146 ? 39.526 20.550 -31.347 1.00 40.51 147 LEU D C 1
ATOM 5807 O O . LEU D 2 146 ? 38.384 20.622 -30.892 1.00 41.63 147 LEU D O 1
ATOM 5812 N N . ILE D 2 147 ? 40.126 21.571 -31.946 1.00 42.11 148 ILE D N 1
ATOM 5813 C CA . ILE D 2 147 ? 39.489 22.871 -32.089 1.00 40.02 148 ILE D CA 1
ATOM 5814 C C . ILE D 2 147 ? 39.443 23.218 -33.565 1.00 41.25 148 ILE D C 1
ATOM 5815 O O . ILE D 2 147 ? 40.486 23.267 -34.233 1.00 38.06 148 ILE D O 1
ATOM 5820 N N . GLN D 2 148 ? 38.241 23.481 -34.068 1.00 42.37 149 GLN D N 1
ATOM 5821 C CA . GLN D 2 148 ? 38.038 23.833 -35.466 1.00 43.71 149 GLN D CA 1
ATOM 5822 C C . GLN D 2 148 ? 38.131 25.347 -35.609 1.00 39.90 149 GLN D C 1
ATOM 5823 O O . GLN D 2 148 ? 37.356 26.077 -34.988 1.00 39.44 149 GLN D O 1
ATOM 5829 N N . ASN D 2 149 ? 39.087 25.817 -36.412 1.00 34.83 150 ASN D N 1
ATOM 5830 C CA . ASN D 2 149 ? 39.263 27.250 -36.604 1.00 37.91 150 ASN D CA 1
ATOM 5831 C C . ASN D 2 149 ? 38.285 27.838 -37.615 1.00 40.59 150 ASN D C 1
ATOM 5832 O O . ASN D 2 149 ? 38.214 29.065 -37.740 1.00 40.08 150 ASN D O 1
ATOM 5837 N N . GLY D 2 150 ? 37.543 27.001 -38.340 1.00 41.61 151 GLY D N 1
ATOM 5838 C CA . GLY D 2 150 ? 36.576 27.472 -39.307 1.00 39.26 151 GLY D CA 1
ATOM 5839 C C . GLY D 2 150 ? 37.124 27.726 -40.691 1.00 42.12 151 GLY D C 1
ATOM 5840 O O . GLY D 2 150 ? 36.347 28.072 -41.590 1.00 46.43 151 GLY D O 1
ATOM 5841 N N . ASP D 2 151 ? 38.435 27.566 -40.895 1.00 40.10 152 ASP D N 1
ATOM 5842 C CA . ASP D 2 151 ? 39.075 27.824 -42.177 1.00 42.91 152 ASP D CA 1
ATOM 5843 C C . ASP D 2 151 ? 39.804 26.593 -42.706 1.00 42.20 152 ASP D C 1
ATOM 5844 O O . ASP D 2 151 ? 40.821 26.723 -43.383 1.00 44.67 152 ASP D O 1
ATOM 5849 N N . TRP D 2 152 ? 39.283 25.398 -42.415 1.00 40.74 153 TRP D N 1
ATOM 5850 C CA . TRP D 2 152 ? 39.894 24.137 -42.847 1.00 44.89 153 TRP D CA 1
ATOM 5851 C C . TRP D 2 152 ? 41.251 23.905 -42.179 1.00 46.30 153 TRP D C 1
ATOM 5852 O O . TRP D 2 152 ? 42.141 23.267 -42.750 1.00 46.83 153 TRP D O 1
ATOM 5863 N N . THR D 2 153 ? 41.426 24.432 -40.971 1.00 45.01 154 THR D N 1
ATOM 5864 C CA . THR D 2 153 ? 42.556 24.081 -40.127 1.00 46.43 154 THR D CA 1
ATOM 5865 C C . THR D 2 153 ? 42.044 23.786 -38.725 1.00 42.05 154 THR D C 1
ATOM 5866 O O . THR D 2 153 ? 40.989 24.275 -38.308 1.00 38.17 154 THR D O 1
ATOM 5870 N N . PHE D 2 154 ? 42.790 22.960 -38.007 1.00 38.12 155 PHE D N 1
ATOM 5871 C CA . PHE D 2 154 ? 42.511 22.669 -36.612 1.00 35.56 155 PHE D CA 1
ATOM 5872 C C . PHE D 2 154 ? 43.646 23.191 -35.743 1.00 36.71 155 PHE D C 1
ATOM 5873 O O . PHE D 2 154 ? 44.742 23.493 -36.226 1.00 34.71 155 PHE D O 1
ATOM 5881 N N . GLN D 2 155 ? 43.381 23.280 -34.444 1.00 38.44 156 GLN D N 1
ATOM 5882 C CA . GLN D 2 155 ? 44.449 23.455 -33.472 1.00 41.05 156 GLN D CA 1
ATOM 5883 C C . GLN D 2 155 ? 44.115 22.622 -32.245 1.00 40.83 156 GLN D C 1
ATOM 5884 O O . GLN D 2 155 ? 42.964 22.242 -32.024 1.00 40.28 156 GLN D O 1
ATOM 5890 N N . THR D 2 156 ? 45.142 22.315 -31.458 1.00 38.76 157 THR D N 1
ATOM 5891 C CA . THR D 2 156 ? 44.930 21.655 -30.180 1.00 41.09 157 THR D CA 1
ATOM 5892 C C . THR D 2 156 ? 46.072 22.042 -29.250 1.00 41.92 157 THR D C 1
ATOM 5893 O O . THR D 2 156 ? 47.207 22.228 -29.697 1.00 42.42 157 THR D O 1
ATOM 5897 N N . LEU D 2 157 ? 45.760 22.199 -27.965 1.00 38.16 158 LEU D N 1
ATOM 5898 C CA . LEU D 2 157 ? 46.764 22.485 -26.950 1.00 38.96 158 LEU D CA 1
ATOM 5899 C C . LEU D 2 157 ? 46.781 21.346 -25.947 1.00 39.05 158 LEU D C 1
ATOM 5900 O O . LEU D 2 157 ? 45.740 20.986 -25.382 1.00 34.08 158 LEU D O 1
ATOM 5905 N N . VAL D 2 158 ? 47.961 20.780 -25.735 1.00 33.99 159 VAL D N 1
ATOM 5906 C CA . VAL D 2 158 ? 48.136 19.620 -24.874 1.00 33.93 159 VAL D CA 1
ATOM 5907 C C . VAL D 2 158 ? 49.201 19.988 -23.851 1.00 36.95 159 VAL D C 1
ATOM 5908 O O . VAL D 2 158 ? 50.380 20.133 -24.203 1.00 37.64 159 VAL D O 1
ATOM 5912 N N . MET D 2 159 ? 48.793 20.149 -22.593 1.00 35.88 160 MET D N 1
ATOM 5913 C CA . MET D 2 159 ? 49.678 20.580 -21.524 1.00 40.08 160 MET D CA 1
ATOM 5914 C C . MET D 2 159 ? 50.055 19.417 -20.620 1.00 42.84 160 MET D C 1
ATOM 5915 O O . MET D 2 159 ? 49.255 18.510 -20.370 1.00 41.61 160 MET D O 1
ATOM 5920 N N . LEU D 2 160 ? 51.288 19.460 -20.115 1.00 36.44 161 LEU D N 1
ATOM 5921 C CA . LEU D 2 160 ? 51.777 18.455 -19.178 1.00 37.66 161 LEU D CA 1
ATOM 5922 C C . LEU D 2 160 ? 52.004 19.086 -17.811 1.00 37.03 161 LEU D C 1
ATOM 5923 O O . LEU D 2 160 ? 52.725 20.087 -17.696 1.00 36.40 161 LEU D O 1
ATOM 5928 N N . GLU D 2 161 ? 51.406 18.497 -16.780 1.00 34.25 162 GLU D N 1
ATOM 5929 C CA . GLU D 2 161 ? 51.689 18.906 -15.410 1.00 35.22 162 GLU D CA 1
ATOM 5930 C C . GLU D 2 161 ? 53.047 18.348 -14.995 1.00 35.90 162 GLU D C 1
ATOM 5931 O O . GLU D 2 161 ? 53.279 17.140 -15.084 1.00 39.40 162 GLU D O 1
ATOM 5937 N N . THR D 2 162 ? 53.953 19.219 -14.574 1.00 36.74 163 THR D N 1
ATOM 5938 C CA . THR D 2 162 ? 55.240 18.732 -14.104 1.00 43.14 163 THR D CA 1
ATOM 5939 C C . THR D 2 162 ? 55.834 19.728 -13.119 1.00 48.45 163 THR D C 1
ATOM 5940 O O . THR D 2 162 ? 55.363 20.862 -12.986 1.00 50.76 163 THR D O 1
ATOM 5944 N N . VAL D 2 163 ? 56.850 19.263 -12.397 1.00 47.21 164 VAL D N 1
ATOM 5945 C CA . VAL D 2 163 ? 57.708 20.121 -11.584 1.00 49.29 164 VAL D CA 1
ATOM 5946 C C . VAL D 2 163 ? 59.097 20.055 -12.208 1.00 49.86 164 VAL D C 1
ATOM 5947 O O . VAL D 2 163 ? 59.873 19.139 -11.896 1.00 50.29 164 VAL D O 1
ATOM 5951 N N . PRO D 2 164 ? 59.440 20.979 -13.104 1.00 46.21 165 PRO D N 1
ATOM 5952 C CA . PRO D 2 164 ? 60.704 20.860 -13.840 1.00 48.07 165 PRO D CA 1
ATOM 5953 C C . PRO D 2 164 ? 61.911 21.022 -12.927 1.00 53.42 165 PRO D C 1
ATOM 5954 O O . PRO D 2 164 ? 61.928 21.870 -12.031 1.00 50.65 165 PRO D O 1
ATOM 5958 N N . ARG D 2 165 ? 62.930 20.200 -13.175 1.00 58.69 166 ARG D N 1
ATOM 5959 C CA . ARG D 2 165 ? 64.191 20.233 -12.449 1.00 58.31 166 ARG D CA 1
ATOM 5960 C C . ARG D 2 165 ? 65.347 20.354 -13.435 1.00 56.83 166 ARG D C 1
ATOM 5961 O O . ARG D 2 165 ? 65.221 20.034 -14.621 1.00 51.18 166 ARG D O 1
ATOM 5969 N N . SER D 2 166 ? 66.488 20.810 -12.924 1.00 58.78 167 SER D N 1
ATOM 5970 C CA . SER D 2 166 ? 67.666 20.977 -13.761 1.00 59.63 167 SER D CA 1
ATOM 5971 C C . SER D 2 166 ? 68.026 19.660 -14.445 1.00 58.00 167 SER D C 1
ATOM 5972 O O . SER D 2 166 ? 67.960 18.590 -13.831 1.00 55.03 167 SER D O 1
ATOM 5975 N N . GLY D 2 167 ? 68.362 19.737 -15.741 1.00 56.03 168 GLY D N 1
ATOM 5976 C CA . GLY D 2 167 ? 68.845 18.600 -16.497 1.00 56.17 168 GLY D CA 1
ATOM 5977 C C . GLY D 2 167 ? 67.797 17.830 -17.285 1.00 58.03 168 GLY D C 1
ATOM 5978 O O . GLY D 2 167 ? 68.163 17.103 -18.217 1.00 59.46 168 GLY D O 1
ATOM 5979 N N . GLU D 2 168 ? 66.516 17.950 -16.947 1.00 54.25 169 GLU D N 1
ATOM 5980 C CA . GLU D 2 168 ? 65.510 17.169 -17.654 1.00 51.88 169 GLU D CA 1
ATOM 5981 C C . GLU D 2 168 ? 65.226 17.747 -19.034 1.00 50.48 169 GLU D C 1
ATOM 5982 O O . GLU D 2 168 ? 65.303 18.958 -19.256 1.00 47.46 169 GLU D O 1
ATOM 5988 N N . VAL D 2 169 ? 64.871 16.859 -19.959 1.00 55.25 170 VAL D N 1
ATOM 5989 C CA . VAL D 2 169 ? 64.515 17.219 -21.328 1.00 53.61 170 VAL D CA 1
ATOM 5990 C C . VAL D 2 169 ? 63.089 16.752 -21.583 1.00 49.56 170 VAL D C 1
ATOM 5991 O O . VAL D 2 169 ? 62.809 15.548 -21.545 1.00 50.53 170 VAL D O 1
ATOM 5995 N N . TYR D 2 170 ? 62.195 17.696 -21.850 1.00 45.59 171 TYR D N 1
ATOM 5996 C CA . TYR D 2 170 ? 60.810 17.382 -22.173 1.00 46.49 171 TYR D CA 1
ATOM 5997 C C . TYR D 2 170 ? 60.604 17.465 -23.679 1.00 48.13 171 TYR D C 1
ATOM 5998 O O . TYR D 2 170 ? 61.146 18.354 -24.343 1.00 53.09 171 TYR D O 1
ATOM 6007 N N . THR D 2 171 ? 59.829 16.530 -24.221 1.00 43.42 172 THR D N 1
ATOM 6008 C CA . THR D 2 171 ? 59.628 16.478 -25.663 1.00 44.05 172 THR D CA 1
ATOM 6009 C C . THR D 2 171 ? 58.161 16.245 -25.974 1.00 45.80 172 THR D C 1
ATOM 6010 O O . THR D 2 171 ? 57.570 15.263 -25.511 1.00 49.33 172 THR D O 1
ATOM 6014 N N . CYS D 2 172 ? 57.579 17.148 -26.756 1.00 45.15 173 CYS D N 1
ATOM 6015 C CA . CYS D 2 172 ? 56.268 16.928 -27.346 1.00 42.20 173 CYS D CA 1
ATOM 6016 C C . CYS D 2 172 ? 56.455 16.242 -28.694 1.00 44.98 173 CYS D C 1
ATOM 6017 O O . CYS D 2 172 ? 57.328 16.634 -29.476 1.00 42.87 173 CYS D O 1
ATOM 6020 N N . GLN D 2 173 ? 55.656 15.207 -28.952 1.00 44.07 174 GLN D N 1
ATOM 6021 C CA . GLN D 2 173 ? 55.751 14.420 -30.176 1.00 45.27 174 GLN D CA 1
ATOM 6022 C C . GLN D 2 173 ? 54.385 14.362 -30.843 1.00 43.55 174 GLN D C 1
ATOM 6023 O O . GLN D 2 173 ? 53.397 13.989 -30.205 1.00 39.59 174 GLN D O 1
ATOM 6029 N N . VAL D 2 174 ? 54.327 14.710 -32.124 1.00 45.44 175 VAL D N 1
ATOM 6030 C CA . VAL D 2 174 ? 53.061 14.807 -32.839 1.00 44.50 175 VAL D CA 1
ATOM 6031 C C . VAL D 2 174 ? 53.075 13.842 -34.015 1.00 48.33 175 VAL D C 1
ATOM 6032 O O . VAL D 2 174 ? 54.060 13.778 -34.762 1.00 47.60 175 VAL D O 1
ATOM 6036 N N . GLU D 2 175 ? 51.989 13.085 -34.168 1.00 51.85 176 GLU D N 1
ATOM 6037 C CA . GLU D 2 175 ? 51.781 12.200 -35.306 1.00 55.20 176 GLU D CA 1
ATOM 6038 C C . GLU D 2 175 ? 50.500 12.611 -36.017 1.00 52.11 176 GLU D C 1
ATOM 6039 O O . GLU D 2 175 ? 49.491 12.906 -35.372 1.00 50.38 176 GLU D O 1
ATOM 6045 N N . HIS D 2 176 ? 50.547 12.639 -37.349 1.00 52.20 177 HIS D N 1
ATOM 6046 C CA . HIS D 2 176 ? 49.477 13.225 -38.142 1.00 51.74 177 HIS D CA 1
ATOM 6047 C C . HIS D 2 176 ? 49.551 12.655 -39.549 1.00 56.03 177 HIS D C 1
ATOM 6048 O O . HIS D 2 176 ? 50.646 12.330 -40.021 1.00 59.02 177 HIS D O 1
ATOM 6055 N N . PRO D 2 177 ? 48.414 12.516 -40.240 1.00 54.93 178 PRO D N 1
ATOM 6056 C CA . PRO D 2 177 ? 48.439 11.930 -41.593 1.00 55.68 178 PRO D CA 1
ATOM 6057 C C . PRO D 2 177 ? 49.362 12.636 -42.574 1.00 53.87 178 PRO D C 1
ATOM 6058 O O . PRO D 2 177 ? 49.892 11.985 -43.481 1.00 52.89 178 PRO D O 1
ATOM 6062 N N . SER D 2 178 ? 49.571 13.946 -42.426 1.00 53.22 179 SER D N 1
ATOM 6063 C CA . SER D 2 178 ? 50.434 14.681 -43.347 1.00 53.33 179 SER D CA 1
ATOM 6064 C C . SER D 2 178 ? 51.908 14.336 -43.181 1.00 56.39 179 SER D C 1
ATOM 6065 O O . SER D 2 178 ? 52.699 14.596 -44.096 1.00 58.52 179 SER D O 1
ATOM 6068 N N . LEU D 2 179 ? 52.299 13.772 -42.045 1.00 53.63 180 LEU D N 1
ATOM 6069 C CA . LEU D 2 179 ? 53.703 13.543 -41.746 1.00 56.49 180 LEU D CA 1
ATOM 6070 C C . LEU D 2 179 ? 54.118 12.133 -42.136 1.00 60.08 180 LEU D C 1
ATOM 6071 O O . LEU D 2 179 ? 53.354 11.179 -41.975 1.00 63.85 180 LEU D O 1
ATOM 6076 N N . THR D 2 180 ? 55.335 12.011 -42.650 1.00 62.42 181 THR D N 1
ATOM 6077 C CA . THR D 2 180 ? 55.917 10.706 -42.909 1.00 67.09 181 THR D CA 1
ATOM 6078 C C . THR D 2 180 ? 56.646 10.147 -41.697 1.00 70.50 181 THR D C 1
ATOM 6079 O O . THR D 2 180 ? 56.880 8.936 -41.633 1.00 74.42 181 THR D O 1
ATOM 6083 N N . SER D 2 181 ? 57.012 11.004 -40.747 1.00 69.05 182 SER D N 1
ATOM 6084 C CA . SER D 2 181 ? 57.673 10.614 -39.513 1.00 71.04 182 SER D CA 1
ATOM 6085 C C . SER D 2 181 ? 57.202 11.566 -38.424 1.00 71.81 182 SER D C 1
ATOM 6086 O O . SER D 2 181 ? 56.810 12.699 -38.727 1.00 69.93 182 SER D O 1
ATOM 6089 N N . PRO D 2 182 ? 57.210 11.140 -37.161 1.00 71.69 183 PRO D N 1
ATOM 6090 C CA . PRO D 2 182 ? 56.644 11.987 -36.104 1.00 65.05 183 PRO D CA 1
ATOM 6091 C C . PRO D 2 182 ? 57.450 13.260 -35.905 1.00 60.81 183 PRO D C 1
ATOM 6092 O O . PRO D 2 182 ? 58.679 13.265 -36.001 1.00 58.88 183 PRO D O 1
ATOM 6096 N N . LEU D 2 183 ? 56.736 14.344 -35.621 1.00 58.15 184 LEU D N 1
ATOM 6097 C CA . LEU D 2 183 ? 57.346 15.638 -35.350 1.00 60.33 184 LEU D CA 1
ATOM 6098 C C . LEU D 2 183 ? 57.565 15.788 -33.846 1.00 57.24 184 LEU D C 1
ATOM 6099 O O . LEU D 2 183 ? 56.627 15.614 -33.058 1.00 52.23 184 LEU D O 1
ATOM 6104 N N . THR D 2 184 ? 58.793 16.138 -33.451 1.00 56.59 185 THR D N 1
ATOM 6105 C CA . THR D 2 184 ? 59.132 16.306 -32.042 1.00 52.32 185 THR D CA 1
ATOM 6106 C C . THR D 2 184 ? 59.730 17.684 -31.795 1.00 50.91 185 THR D C 1
ATOM 6107 O O . THR D 2 184 ? 60.502 18.192 -32.612 1.00 57.46 185 THR D O 1
ATOM 6111 N N . VAL D 2 185 ? 59.363 18.285 -30.662 1.00 48.39 186 VAL D N 1
ATOM 6112 C CA . VAL D 2 185 ? 59.887 19.573 -30.218 1.00 48.85 186 VAL D CA 1
ATOM 6113 C C . VAL D 2 185 ? 60.298 19.430 -28.758 1.00 51.05 186 VAL D C 1
ATOM 6114 O O . VAL D 2 185 ? 59.529 18.911 -27.941 1.00 50.50 186 VAL D O 1
ATOM 6118 N N . GLU D 2 186 ? 61.499 19.898 -28.433 1.00 51.76 187 GLU D N 1
ATOM 6119 C CA . GLU D 2 186 ? 62.086 19.754 -27.109 1.00 52.69 187 GLU D CA 1
ATOM 6120 C C . GLU D 2 186 ? 61.933 21.030 -26.293 1.00 49.52 187 GLU D C 1
ATOM 6121 O O . GLU D 2 186 ? 61.917 22.139 -26.831 1.00 51.45 187 GLU D O 1
ATOM 6127 N N . TRP D 2 187 ? 61.836 20.857 -24.978 1.00 46.07 188 TRP D N 1
ATOM 6128 C CA . TRP D 2 187 ? 62.044 21.937 -24.025 1.00 47.73 188 TRP D CA 1
ATOM 6129 C C . TRP D 2 187 ? 62.999 21.431 -22.957 1.00 51.59 188 TRP D C 1
ATOM 6130 O O . TRP D 2 187 ? 62.690 20.465 -22.253 1.00 54.93 188 TRP D O 1
ATOM 6141 N N . ARG D 2 188 ? 64.151 22.077 -22.838 1.00 54.52 189 ARG D N 1
ATOM 6142 C CA . ARG D 2 188 ? 65.132 21.717 -21.824 1.00 57.55 189 ARG D CA 1
ATOM 6143 C C . ARG D 2 188 ? 64.881 22.566 -20.585 1.00 56.35 189 ARG D C 1
ATOM 6144 O O . ARG D 2 188 ? 64.852 23.799 -20.667 1.00 57.42 189 ARG D O 1
ATOM 6152 N N . ALA D 2 189 ? 64.682 21.904 -19.447 1.00 59.15 190 ALA D N 1
ATOM 6153 C CA . ALA D 2 189 ? 64.331 22.584 -18.208 1.00 64.16 190 ALA D CA 1
ATOM 6154 C C . ALA D 2 189 ? 65.411 23.564 -17.766 1.00 73.70 190 ALA D C 1
ATOM 6155 O O . ALA D 2 189 ? 66.480 23.160 -17.294 1.00 77.35 190 ALA D O 1
ATOM 6157 N N . ARG D 2 190 ? 65.137 24.854 -17.931 1.00 78.40 191 ARG D N 1
ATOM 6158 C CA . ARG D 2 190 ? 65.964 25.915 -17.384 1.00 83.04 191 ARG D CA 1
ATOM 6159 C C . ARG D 2 190 ? 65.083 26.838 -16.554 1.00 86.49 191 ARG D C 1
ATOM 6160 O O . ARG D 2 190 ? 63.853 26.839 -16.678 1.00 82.60 191 ARG D O 1
ATOM 6168 N N . SER D 2 191 ? 65.725 27.626 -15.701 1.00 91.37 192 SER D N 1
ATOM 6169 C CA . SER D 2 191 ? 65.010 28.569 -14.853 1.00 93.76 192 SER D CA 1
ATOM 6170 C C . SER D 2 191 ? 64.630 29.803 -15.666 1.00 97.82 192 SER D C 1
ATOM 6171 O O . SER D 2 191 ? 65.501 30.471 -16.235 1.00 97.93 192 SER D O 1
ATOM 6174 N N . GLU D 2 192 ? 63.333 30.111 -15.695 1.00 102.45 193 GLU D N 1
ATOM 6175 C CA . GLU D 2 192 ? 62.756 31.187 -16.510 1.00 106.13 193 GLU D CA 1
ATOM 6176 C C . GLU D 2 192 ? 63.107 31.029 -17.992 1.00 110.61 193 GLU D C 1
ATOM 6177 O O . GLU D 2 192 ? 62.830 29.997 -18.606 1.00 112.12 193 GLU D O 1
ATOM 6183 N N . VAL E 3 5 ? 4.072 17.807 8.628 1.00 76.39 5 VAL G N 1
ATOM 6184 C CA . VAL E 3 5 ? 4.583 18.041 7.282 1.00 71.84 5 VAL G CA 1
ATOM 6185 C C . VAL E 3 5 ? 3.548 17.657 6.224 1.00 62.11 5 VAL G C 1
ATOM 6186 O O . VAL E 3 5 ? 2.678 16.814 6.451 1.00 61.25 5 VAL G O 1
ATOM 6190 N N . SER E 3 6 ? 3.655 18.280 5.060 1.00 52.23 6 SER G N 1
ATOM 6191 C CA . SER E 3 6 ? 2.808 17.951 3.931 1.00 43.30 6 SER G CA 1
ATOM 6192 C C . SER E 3 6 ? 3.552 17.034 2.970 1.00 39.76 6 SER G C 1
ATOM 6193 O O . SER E 3 6 ? 4.783 16.944 2.966 1.00 40.79 6 SER G O 1
ATOM 6196 N N . LYS E 3 7 ? 2.782 16.338 2.151 1.00 34.34 7 LYS G N 1
ATOM 6197 C CA . LYS E 3 7 ? 3.305 15.286 1.300 1.00 38.62 7 LYS G CA 1
ATOM 6198 C C . LYS E 3 7 ? 3.356 15.777 -0.140 1.00 36.40 7 LYS G C 1
ATOM 6199 O O . LYS E 3 7 ? 2.353 16.271 -0.660 1.00 34.56 7 LYS G O 1
ATOM 6205 N N . MET E 3 8 ? 4.519 15.639 -0.776 1.00 28.78 8 MET G N 1
ATOM 6206 C CA . MET E 3 8 ? 4.627 15.890 -2.209 1.00 32.80 8 MET G CA 1
ATOM 6207 C C . MET E 3 8 ? 3.968 14.751 -2.973 1.00 33.16 8 MET G C 1
ATOM 6208 O O . MET E 3 8 ? 4.188 13.578 -2.655 1.00 37.96 8 MET G O 1
ATOM 6213 N N . ARG E 3 9 ? 3.173 15.088 -3.981 1.00 28.22 9 ARG G N 1
ATOM 6214 C CA . ARG E 3 9 ? 2.445 14.079 -4.735 1.00 29.38 9 ARG G CA 1
ATOM 6215 C C . ARG E 3 9 ? 3.197 13.696 -6.000 1.00 29.76 9 ARG G C 1
ATOM 6216 O O . ARG E 3 9 ? 3.873 14.518 -6.634 1.00 29.46 9 ARG G O 1
ATOM 6224 N N . MET E 3 10 ? 3.055 12.434 -6.373 1.00 29.55 10 MET G N 1
ATOM 6225 C CA . MET E 3 10 ? 3.808 11.849 -7.469 1.00 30.45 10 MET G CA 1
ATOM 6226 C C . MET E 3 10 ? 2.903 11.711 -8.687 1.00 34.41 10 MET G C 1
ATOM 6227 O O . MET E 3 10 ? 1.781 11.214 -8.572 1.00 36.08 10 MET G O 1
ATOM 6232 N N . ALA E 3 11 ? 3.372 12.170 -9.845 1.00 33.03 11 ALA G N 1
ATOM 6233 C CA . ALA E 3 11 ? 2.659 11.878 -11.079 1.00 30.10 11 ALA G CA 1
ATOM 6234 C C . ALA E 3 11 ? 3.107 10.516 -11.588 1.00 33.37 11 ALA G C 1
ATOM 6235 O O . ALA E 3 11 ? 4.264 10.114 -11.401 1.00 28.06 11 ALA G O 1
ATOM 6237 N N . THR E 3 12 ? 2.181 9.785 -12.206 1.00 32.65 12 THR G N 1
ATOM 6238 C CA . THR E 3 12 ? 2.522 8.442 -12.649 1.00 36.83 12 THR G CA 1
ATOM 6239 C C . THR E 3 12 ? 2.621 8.397 -14.161 1.00 34.85 12 THR G C 1
ATOM 6240 O O . THR E 3 12 ? 1.762 8.966 -14.844 1.00 34.35 12 THR G O 1
ATOM 6244 N N . PRO E 3 13 ? 3.660 7.786 -14.725 1.00 33.32 13 PRO G N 1
ATOM 6245 C CA . PRO E 3 13 ? 3.696 7.616 -16.177 1.00 34.93 13 PRO G CA 1
ATOM 6246 C C . PRO E 3 13 ? 2.743 6.510 -16.582 1.00 34.12 13 PRO G C 1
ATOM 6247 O O . PRO E 3 13 ? 2.539 5.534 -15.855 1.00 33.28 13 PRO G O 1
ATOM 6251 N N . LEU E 3 14 ? 2.146 6.674 -17.754 1.00 33.41 14 LEU G N 1
ATOM 6252 C CA . LEU E 3 14 ? 1.247 5.655 -18.265 1.00 32.91 14 LEU G CA 1
ATOM 6253 C C . LEU E 3 14 ? 2.039 4.568 -18.966 1.00 30.69 14 LEU G C 1
ATOM 6254 O O . LEU E 3 14 ? 3.045 4.840 -19.625 1.00 30.25 14 LEU G O 1
ATOM 6259 N N . LEU E 3 15 ? 1.583 3.332 -18.826 1.00 31.35 15 LEU G N 1
ATOM 6260 C CA . LEU E 3 15 ? 2.207 2.236 -19.538 1.00 38.89 15 LEU G CA 1
ATOM 6261 C C . LEU E 3 15 ? 1.768 2.264 -20.996 1.00 40.81 15 LEU G C 1
ATOM 6262 O O . LEU E 3 15 ? 0.577 2.387 -21.297 1.00 39.56 15 LEU G O 1
ATOM 6267 N N . MET E 3 16 ? 2.734 2.176 -21.902 1.00 40.64 16 MET G N 1
ATOM 6268 C CA . MET E 3 16 ? 2.411 2.201 -23.318 1.00 44.41 16 MET G CA 1
ATOM 6269 C C . MET E 3 16 ? 1.784 0.882 -23.751 1.00 48.55 16 MET G C 1
ATOM 6270 O O . MET E 3 16 ? 1.936 -0.156 -23.103 1.00 48.66 16 MET G O 1
ATOM 6275 N N . GLN E 3 17 ? 1.089 0.932 -24.879 1.00 54.87 17 GLN G N 1
ATOM 6276 C CA . GLN E 3 17 ? 0.492 -0.259 -25.462 1.00 62.44 17 GLN G CA 1
ATOM 6277 C C . GLN E 3 17 ? 1.551 -1.076 -26.191 1.00 64.09 17 GLN G C 1
ATOM 6278 O O . GLN E 3 17 ? 2.269 -0.551 -27.046 1.00 63.69 17 GLN G O 1
ATOM 6284 N N . ALA E 3 18 ? 1.642 -2.364 -25.862 1.00 66.49 18 ALA G N 1
ATOM 6285 C CA . ALA E 3 18 ? 2.666 -3.214 -26.461 1.00 70.70 18 ALA G CA 1
ATOM 6286 C C . ALA E 3 18 ? 2.100 -4.092 -27.570 1.00 80.12 18 ALA G C 1
ATOM 6287 O O . ALA E 3 18 ? 1.114 -3.730 -28.221 1.00 81.04 18 ALA G O 1
ATOM 6289 N N . GLY E 3 19 ? 2.722 -5.245 -27.796 1.00 89.55 19 GLY G N 1
ATOM 6290 C CA . GLY E 3 19 ? 2.272 -6.168 -28.823 1.00 91.85 19 GLY G CA 1
ATOM 6291 C C . GLY E 3 19 ? 3.294 -6.377 -29.922 1.00 96.34 19 GLY G C 1
ATOM 6292 O O . GLY E 3 19 ? 3.389 -5.578 -30.853 1.00 99.19 19 GLY G O 1
ATOM 6293 N N . ALA F 3 1 ? 39.754 29.047 -72.402 1.00 111.80 1 ALA H N 1
ATOM 6294 C CA . ALA F 3 1 ? 40.336 27.744 -72.102 1.00 112.20 1 ALA H CA 1
ATOM 6295 C C . ALA F 3 1 ? 39.421 26.892 -71.222 1.00 111.92 1 ALA H C 1
ATOM 6296 O O . ALA F 3 1 ? 38.946 27.343 -70.177 1.00 110.97 1 ALA H O 1
ATOM 6298 N N . PHE F 3 2 ? 39.184 25.657 -71.651 1.00 113.15 2 PHE H N 1
ATOM 6299 C CA . PHE F 3 2 ? 38.345 24.734 -70.904 1.00 106.66 2 PHE H CA 1
ATOM 6300 C C . PHE F 3 2 ? 39.174 23.993 -69.858 1.00 104.86 2 PHE H C 1
ATOM 6301 O O . PHE F 3 2 ? 40.399 23.882 -69.958 1.00 107.76 2 PHE H O 1
ATOM 6309 N N . ALA F 3 3 ? 38.491 23.484 -68.845 1.00 98.26 3 ALA H N 1
ATOM 6310 C CA . ALA F 3 3 ? 39.133 22.900 -67.680 1.00 95.20 3 ALA H CA 1
ATOM 6311 C C . ALA F 3 3 ? 38.486 21.563 -67.355 1.00 93.45 3 ALA H C 1
ATOM 6312 O O . ALA F 3 3 ? 37.384 21.270 -67.834 1.00 94.01 3 ALA H O 1
ATOM 6314 N N . PRO F 3 4 ? 39.156 20.715 -66.565 1.00 94.01 4 PRO H N 1
ATOM 6315 C CA . PRO F 3 4 ? 38.549 19.435 -66.173 1.00 90.47 4 PRO H CA 1
ATOM 6316 C C . PRO F 3 4 ? 37.152 19.633 -65.595 1.00 85.99 4 PRO H C 1
ATOM 6317 O O . PRO F 3 4 ? 36.910 20.549 -64.805 1.00 84.09 4 PRO H O 1
ATOM 6321 N N . VAL F 3 5 ? 36.228 18.770 -66.012 1.00 88.83 5 VAL H N 1
ATOM 6322 C CA . VAL F 3 5 ? 34.820 18.909 -65.651 1.00 90.64 5 VAL H CA 1
ATOM 6323 C C . VAL F 3 5 ? 34.620 18.369 -64.235 1.00 92.51 5 VAL H C 1
ATOM 6324 O O . VAL F 3 5 ? 34.793 17.177 -63.969 1.00 98.38 5 VAL H O 1
ATOM 6328 N N . SER F 3 6 ? 34.279 19.268 -63.309 1.00 89.02 6 SER H N 1
ATOM 6329 C CA . SER F 3 6 ? 34.029 18.947 -61.916 1.00 85.40 6 SER H CA 1
ATOM 6330 C C . SER F 3 6 ? 32.951 19.914 -61.423 1.00 86.39 6 SER H C 1
ATOM 6331 O O . SER F 3 6 ? 33.183 20.820 -60.621 1.00 87.06 6 SER H O 1
ATOM 6334 N N . LYS F 3 7 ? 31.737 19.725 -61.930 1.00 85.92 7 LYS H N 1
ATOM 6335 C CA . LYS F 3 7 ? 30.606 20.568 -61.579 1.00 81.18 7 LYS H CA 1
ATOM 6336 C C . LYS F 3 7 ? 29.908 19.991 -60.351 1.00 73.20 7 LYS H C 1
ATOM 6337 O O . LYS F 3 7 ? 29.658 18.783 -60.279 1.00 67.43 7 LYS H O 1
ATOM 6343 N N . MET F 3 8 ? 29.622 20.854 -59.377 1.00 71.40 8 MET H N 1
ATOM 6344 C CA . MET F 3 8 ? 28.912 20.446 -58.172 1.00 68.73 8 MET H CA 1
ATOM 6345 C C . MET F 3 8 ? 27.420 20.383 -58.451 1.00 63.48 8 MET H C 1
ATOM 6346 O O . MET F 3 8 ? 26.833 21.355 -58.933 1.00 66.64 8 MET H O 1
ATOM 6351 N N . ARG F 3 9 ? 26.805 19.247 -58.149 1.00 58.12 9 ARG H N 1
ATOM 6352 C CA . ARG F 3 9 ? 25.386 19.046 -58.413 1.00 60.48 9 ARG H CA 1
ATOM 6353 C C . ARG F 3 9 ? 24.601 19.324 -57.138 1.00 62.67 9 ARG H C 1
ATOM 6354 O O . ARG F 3 9 ? 24.981 18.863 -56.057 1.00 60.25 9 ARG H O 1
ATOM 6362 N N . MET F 3 10 ? 23.522 20.084 -57.259 1.00 62.87 10 MET H N 1
ATOM 6363 C CA . MET F 3 10 ? 22.745 20.468 -56.093 1.00 63.89 10 MET H CA 1
ATOM 6364 C C . MET F 3 10 ? 21.454 19.666 -56.033 1.00 58.87 10 MET H C 1
ATOM 6365 O O . MET F 3 10 ? 20.831 19.382 -57.061 1.00 56.27 10 MET H O 1
ATOM 6370 N N . ALA F 3 11 ? 21.080 19.274 -54.822 1.00 58.44 11 ALA H N 1
ATOM 6371 C CA . ALA F 3 11 ? 19.800 18.626 -54.603 1.00 57.52 11 ALA H CA 1
ATOM 6372 C C . ALA F 3 11 ? 18.696 19.674 -54.524 1.00 58.82 11 ALA H C 1
ATOM 6373 O O . ALA F 3 11 ? 18.928 20.833 -54.173 1.00 61.23 11 ALA H O 1
ATOM 6375 N N . THR F 3 12 ? 17.480 19.258 -54.859 1.00 62.88 12 THR H N 1
ATOM 6376 C CA . THR F 3 12 ? 16.359 20.181 -54.883 1.00 65.70 12 THR H CA 1
ATOM 6377 C C . THR F 3 12 ? 15.326 19.797 -53.834 1.00 64.41 12 THR H C 1
ATOM 6378 O O . THR F 3 12 ? 14.925 18.626 -53.770 1.00 62.56 12 THR H O 1
ATOM 6382 N N . PRO F 3 13 ? 14.875 20.730 -53.000 1.00 66.34 13 PRO H N 1
ATOM 6383 C CA . PRO F 3 13 ? 13.784 20.419 -52.076 1.00 62.61 13 PRO H CA 1
ATOM 6384 C C . PRO F 3 13 ? 12.447 20.419 -52.791 1.00 58.84 13 PRO H C 1
ATOM 6385 O O . PRO F 3 13 ? 12.231 21.133 -53.771 1.00 55.54 13 PRO H O 1
ATOM 6389 N N . LEU F 3 14 ? 11.545 19.597 -52.283 1.00 55.50 14 LEU H N 1
ATOM 6390 C CA . LEU F 3 14 ? 10.205 19.525 -52.826 1.00 52.19 14 LEU H CA 1
ATOM 6391 C C . LEU F 3 14 ? 9.339 20.627 -52.241 1.00 51.93 14 LEU H C 1
ATOM 6392 O O . LEU F 3 14 ? 9.486 21.000 -51.074 1.00 52.43 14 LEU H O 1
ATOM 6397 N N . LEU F 3 15 ? 8.438 21.150 -53.062 1.00 51.59 15 LEU H N 1
ATOM 6398 C CA . LEU F 3 15 ? 7.385 22.014 -52.556 1.00 55.02 15 LEU H CA 1
ATOM 6399 C C . LEU F 3 15 ? 6.378 21.170 -51.786 1.00 59.73 15 LEU H C 1
ATOM 6400 O O . LEU F 3 15 ? 5.909 20.137 -52.277 1.00 63.26 15 LEU H O 1
ATOM 6405 N N . MET F 3 16 ? 6.038 21.615 -50.584 1.00 59.57 16 MET H N 1
ATOM 6406 C CA . MET F 3 16 ? 5.290 20.778 -49.666 1.00 62.49 16 MET H CA 1
ATOM 6407 C C . MET F 3 16 ? 3.791 20.813 -49.947 1.00 66.59 16 MET H C 1
ATOM 6408 O O . MET F 3 16 ? 3.291 21.538 -50.816 1.00 60.03 16 MET H O 1
ATOM 6413 N N . GLN F 3 17 ? 3.076 20.012 -49.158 1.00 75.95 17 GLN H N 1
ATOM 6414 C CA . GLN F 3 17 ? 1.630 19.882 -49.271 1.00 77.69 17 GLN H CA 1
ATOM 6415 C C . GLN F 3 17 ? 0.950 21.139 -48.754 1.00 74.98 17 GLN H C 1
ATOM 6416 O O . GLN F 3 17 ? 1.180 21.559 -47.616 1.00 74.22 17 GLN H O 1
ATOM 6422 N N . ALA F 3 18 ? 0.108 21.734 -49.583 1.00 75.99 18 ALA H N 1
ATOM 6423 C CA . ALA F 3 18 ? -0.646 22.922 -49.207 1.00 76.06 18 ALA H CA 1
ATOM 6424 C C . ALA F 3 18 ? -2.093 22.500 -48.983 1.00 82.09 18 ALA H C 1
ATOM 6425 O O . ALA F 3 18 ? -2.858 22.349 -49.938 1.00 86.20 18 ALA H O 1
ATOM 6427 N N . GLY F 3 19 ? -2.459 22.295 -47.721 1.00 85.35 19 GLY H N 1
ATOM 6428 C CA . GLY F 3 19 ? -3.832 21.984 -47.362 1.00 91.78 19 GLY H CA 1
ATOM 6429 C C . GLY F 3 19 ? -4.377 20.709 -47.976 1.00 96.64 19 GLY H C 1
ATOM 6430 O O . GLY F 3 19 ? -5.528 20.663 -48.414 1.00 101.83 19 GLY H O 1
#

Nearest PDB structures (foldseek):
  7yxb-assembly2_D  TM=1.005E+00  e=1.152E-38  Homo sapiens
  5lax-assembly1_B  TM=9.959E-01  e=1.766E-36  Homo sapiens
  7n19-assembly1_B  TM=9.974E-01  e=1.956E-34  Homo sapiens
  1aqd-assembly2_H  TM=9.872E-01  e=5.774E-34  Homo sapiens
  4h26-assembly1_B  TM=9.870E-01  e=3.837E-33  Homo sapiens

Radius of gyration: 27.88 Å; Cα contacts (8 Å, |Δi|>4): 1790; chains: 6; bounding box: 81×66×80 Å

InterPro domains:
  IPR001003 MHC class II, alpha chain, N-terminal [PF00993] (29-106)
  IPR001003 MHC class II, alpha chain, N-terminal [SM00920] (30-109)
  IPR003006 Immunoglobulin/major histocompatibility complex, conserved site [PS00290] (186-192)
  IPR003597 Immunoglobulin C1-set [PF07654] (114-195)
  IPR003597 Immunoglobulin C1-set [SM00407] (127-198)
  IPR007110 Immunoglobulin-like domain [PS50835] (112-192)
  IPR011162 MHC classes I/II-like antigen recognition protein [SSF54452] (27-108)
  IPR013783 Immunoglobulin-like fold [G3DSA:2.60.40.10] (107-217)
  IPR014745 MHC class II, alpha/beta chain, N-terminal [G3DSA:3.10.320.10] (25-106)
  IPR036179 Immunoglobulin-like domain superfamily [SSF48726] (110-206)
  IPR050160 Major Histocompatibility Complex/Immunoglobulin [PTHR19944] (16-243)

Solvent-accessible surface area: 36015 Å² total; per-residue (Å²): 173,168,64,87,36,19,8,20,0,9,3,9,15,0,23,47,50,118,39,22,14,0,0,0,7,1,56,20,1,2,2,0,33,4,38,47,84,138,100,78,32,54,40,55,47,166,106,3,30,183,87,3,33,18,122,11,112,19,0,39,63,2,18,57,35,0,62,36,0,0,57,27,0,8,113,62,17,127,120,70,58,16,101,62,43,59,9,58,5,56,15,63,19,46,42,38,42,112,78,158,92,110,10,39,0,8,0,48,0,10,43,0,0,0,3,36,20,89,31,34,8,8,73,74,30,151,93,16,108,115,53,56,62,108,6,33,30,2,11,48,164,65,20,19,4,21,8,1,14,17,0,63,12,75,0,10,68,112,34,8,5,1,0,67,0,70,11,83,24,41,157,103,66,38,21,86,37,35,23,58,149,98,141,131,75,10,24,0,0,3,0,4,0,8,2,24,0,25,90,28,43,125,113,16,68,2,8,0,34,0,0,5,20,58,73,18,0,0,63,0,12,31,108,73,13,56,1,125,20,44,7,55,50,0,86,58,0,9,132,87,2,38,75,73,162,104,41,15,95,124,22,107,39,6,24,77,70,13,0,77,47,3,17,47,16,4,60,63,9,4,18,88,44,110,49,153,5,126,22,53,22,80,28,54,42,96,42,75,44,126,72,27,8,15,0,6,0,2,0,8,25,0,6,31,10,77,42,89,27,84,2,37,86,81,61,123,59,32,172,94,11,41,12,36,81,34,93,32,40,4,2,41,0,22,15,6,6,44,8,37,0,30,20,57,4,113,100,68,16,50,0,21,0,34,0,62,11,68,18,40,152,72,68,64,71,42,116,18,142,4,93,75,138,201,158,43,87,33,24,8,24,0,7,2,7,14,0,23,46,53,122,43,22,10,0,0,0,10,1,54,24,3,4,1,0,38,4,36,48,86,141,115,85,29,47,42,53,31,151,78,1,30,177,114,9,45,16,103,7,95,18,0,40,59,0,17,59,38,0,69,37,0,0,86,34,0,11,146,63,15,130,128,72,60,15,105,62,42,60,9,60,7,54,15,70,23,45,33,25,46,93,94,218,106,105,8,45,0,9,0,49,0,12,46,0,0,0,3,39,19,89,31,36,8,14,77,75,36,148,87,25,109,124,51,56,60,105,10,31,33,4,18,46,162,64,19,20,2,23,10,1,15,21,2,63,11,104,5,34,72,101,31,8,3,1,0,64,0,66,11,83,22,40,152,113,68,40,20,82,36,39,34,38,121,95,137,131,76,11,26,0,0,2,0,4,0,11,2,28,0,48,82,26,49,105,114,21,72,2,5,0,37,0,0,2,19,58,64,16,0,0,64,0,12,30,104,70,8,57,2,125,20,43,9,48,41,0,98,42,0,9,138,91,4,47,75,73,160,81,47,20,109,112,21,135,45,6,25,81,70,11,0,76,52,2,12,44,14,3,60,57,19,4,25,95,32,116,49,157,5,124,24,40,22,76,34,54,72,114,25,75,32,121,91,30,7,20,0,6,0,2,0,8,22,0,7,32,12,84,39,78,23,82,1,39,88,85,66,136,66,38,177,97,12,38,12,28,76,28,91,37,37,2,5,44,0,22,18,6,4,40,7,35,0,28,19,61,3,106,98,67,16,31,0,25,0,35,0,65,13,70,19,39,150,75,67,50,78,41,98,18,152,10,144,61,96,138,57,95,5,108,60,11,66,3,20,95,4,84,77,126,153,214,80,129,144,27,80,7,112,56,12,67,4,30,101,6,51,83,104

GO terms:
  GO:0005764 lysosome (C, IDA)
  GO:0005886 plasma membrane (C, IDA)
  GO:0001916 positive regulation of T cell mediated cytotoxicity (P, IDA)
  GO:0002469 myeloid dendritic cell antigen processing and presentation (P, IDA)
  GO:0002491 antigen processing and presentation of endogenous peptide antigen via MHC class II (P, IDA)
  GO:0031902 late endosome membrane (C, IDA)
  GO:0001772 immunological synapse (C, IDA)
  GO:0005765 lysosomal membrane (C, IDA)
  GO:0043382 positive regulation of memory T cell differentiation (P, IDA)
  GO:0045622 regulation of T-helper cell differentiation (P, IDA)
  GO:0042605 peptide antigen binding (F, IDA)
  GO:0042608 T cell receptor binding (F, IDA)
  GO:2000516 positive regulation of CD4-positive, alpha-beta T cell activation (P, IDA)
  GO:0019886 antigen processing and presentation of exogenous peptide antigen via MHC class II (P, IDA)
  GO:0032831 positive regulation of CD4-positive, CD25-positive, alpha-beta regulatory T cell differentiation (P, IDA)
  GO:0120281 autolysosome membrane (C, EXP)
  GO:0031901 early endosome membrane (C, EXP)
  GO:0005789 endoplasmic reticulum membrane (C, EXP)
  GO:0005886 plasma membrane (C, EXP)
  GO:0005515 protein binding (F, IPI)

B-factor: mean 49.47, std 18.07, range [19.37, 129.91]

Sequence (780 aa):
IKEEHVIIQAEFYLNPDQSSGEFMFDFDGDEIFHVDMAKKETVWRLEEFGRFASFEEAQGALANIAVDKANLEIMTKRSNYTPITNVPPEVTVLTNSPVELREPNVLICFIDKFTPPVVNVTWLRNGKPVTTGVSETVFLPREDHLFRKFHYLPFLPSTEDVYDCRVEHWGLDEPLLKHWEFDDTRPRFLEQVKHECHFFNGTERVRFLDRYFYHQEEYVRFDSDVGEYRAVTELGRPDAEYWNSQKDLLEQKRAAVDTYCRHNYGVGESFTVQRRVYPEVTVYPAKTQPLQHHNLLVCSVNGFYPGSIEVRWFRNGQEEKTGVVSTGLIQNGDWTFQTLVMLETVPRSGEVYTCQVEHPSLTSPLTVEWRARSEIKEEHVIIQAEFYLNPDQSGEFMFDFDGDEIFHVDMAKKETVWRLEEFGRFASFEAQGALANIAVDKANLEIMTKRSNYTPITNVPPEVTVLTNSPVELREPNVLICFIDKFTPPVVNVTWLRNGKPVTTGVSETVFLPREDHLFRKFHYLPFLPSTEDVYDCRVEHWGLDEPLLKHWEFDDTRPRFLEQVKHECHFFNGTERVRFLDRYFYHQEEYVRFDSDVGEYRAVTELGRPDAEYWNSQKDLLEQKRAAVDTYCRHNYGVGESFTVQRRVYPEVTVYPAKTQPLQHHNLLVCSVNGFYPGSIEVRWFRNGQEEKTGVVSTGLIQNGDWTFQTLVMLETVPRSGEVYTCQVEHPSLTSPLTVEWRARSEVSKMRMATPLLMQAGAFAPVSKMRMATPLLMQAG

Secondary structure (DSSP, 8-state):
---SEEEEEEEEEEETTTEEEEEEEETTEEEEEEETTTTEEEESSGGGGGTEE--HHHHHHHHHHHHHHHHHHHHHTTS-PPPPBPPEEEEEESS---TTS-EEEEEEEEEEBSS--EEEEEETTEEE-TT-EE--PEE-TTS-EEEEEEEEE---SS-EEEEEEE-TT-SS-EEEEEE--/-----EEEEEEEEEEEETTTTEEEEEEEEEETTEEEEEEETTT-SEEESSGGGHHHHHHHHT-HHHHHHHHTHIIIIIIHHHHHHGGGTTT--BPPEEEEEESS---TTS-EEEEEEEEEEBSS--EEEEEETTEE--SSEEE---EE-SSS-EEEEEEEEE---TT-EEEEEEE-TT-SS-EEEEEE----/----EEEEEEEEEEETTTEEEEEEEETTEEEEEEETTTTEEEESSTTHHHH-B--HHHHHHHHHHHHHHHHHHHHHTTS-PPPPBPPEEEEEESS---TTS-EEEEEEEEEEBSS--EEEEEETTEEE-TT-EE---EE-TTS-EEEEEEEEE---SS-EEEEEEE-TTSSS-EEEEEE--/--S--EEEEEEEEEEEETTTTEEEEEEEEEETTEEEEEEETTT-SEEESSGGGHHHHHHHTT-HHHHHHHTTHIIIIIIHHHHHHGGGTTT--B--EEEEEESS---SSS-EEEEEEEEEEBSS--EEEEEETTEEE-SSEEE---EE-SSS-EEEEEEEEE---TT-EEEEEEE-TT-SS-EEEEEE----/-EE-----PPPPP--/------BPP---PPP----